Protein AF-0000000087097677 (afdb_homodimer)

Radius of gyration: 33.85 Å; Cα contacts (8 Å, |Δi|>4): 1200; chains: 2; bounding box: 123×89×121 Å

Solvent-accessible surface area (backbone atoms only — not comparable to full-atom values): 52954 Å² total; per-residue (Å²): 140,87,83,79,84,79,84,78,73,82,77,78,77,78,76,80,77,79,75,74,83,72,77,73,75,76,78,74,79,71,76,71,70,66,72,74,73,70,71,69,73,81,52,51,72,58,54,64,77,66,68,71,74,60,74,73,63,66,73,64,72,71,69,57,86,60,39,53,75,92,60,54,55,71,55,47,29,49,27,55,52,40,23,65,67,50,43,31,61,54,52,64,54,76,57,59,64,63,47,40,70,71,44,31,35,84,85,71,68,35,46,51,87,59,75,71,46,51,50,68,53,44,21,39,49,25,26,45,37,18,61,17,36,34,73,57,84,51,71,91,51,64,90,42,58,43,50,51,45,21,54,70,36,38,53,53,15,51,53,24,45,58,56,44,66,75,62,59,70,62,71,47,70,69,57,43,48,30,51,45,43,44,30,49,49,39,45,41,50,26,67,31,51,66,33,51,36,47,40,31,38,41,50,41,35,36,54,71,65,48,43,49,42,54,42,67,68,64,69,82,62,90,46,46,65,50,41,41,52,51,48,43,51,45,29,42,41,49,51,44,50,47,51,32,45,49,54,13,54,67,35,58,40,72,42,44,73,50,55,77,51,42,20,38,52,46,54,68,44,67,68,37,53,66,66,45,48,84,68,58,57,35,46,50,45,66,47,55,80,49,27,58,53,36,51,76,92,35,80,40,74,30,44,61,31,54,24,50,50,25,47,49,54,26,49,55,56,56,32,54,43,62,71,37,88,81,43,50,66,65,56,52,49,43,44,52,51,23,50,50,52,28,50,54,56,47,41,72,74,62,34,61,82,86,46,68,77,75,76,45,95,85,34,35,50,54,49,39,28,48,53,45,24,51,45,28,44,48,35,28,53,42,47,52,38,53,74,67,65,52,56,73,64,63,54,47,52,44,50,50,50,50,52,54,53,52,70,70,49,60,75,88,51,54,57,53,36,52,72,69,53,60,68,48,62,51,78,86,68,62,88,76,60,61,72,80,50,71,65,51,51,52,53,49,49,52,47,44,54,53,29,48,46,32,30,54,42,24,41,32,19,50,51,51,46,52,51,53,50,51,55,55,52,54,53,73,98,138,83,81,80,79,87,80,86,72,86,76,76,77,77,77,78,77,79,75,76,83,74,79,74,76,78,77,75,80,71,76,74,71,66,74,75,75,70,73,70,72,80,55,53,71,59,57,65,77,68,70,70,72,61,75,72,65,63,75,65,72,71,70,58,86,60,37,54,75,91,60,56,54,70,56,47,29,50,26,53,51,39,24,64,68,50,43,32,62,54,52,66,54,75,56,59,64,62,47,41,69,72,44,28,36,86,85,71,69,35,46,53,83,59,76,72,45,49,52,68,53,45,21,39,47,24,26,45,37,18,61,18,36,34,74,57,84,51,72,91,51,64,92,44,57,43,49,50,45,21,55,69,37,37,54,54,15,50,52,24,45,58,58,43,67,76,62,56,69,62,72,48,70,68,59,43,48,29,51,45,44,44,29,50,50,41,44,42,50,26,68,34,51,64,32,53,38,48,40,29,39,41,50,42,35,36,53,70,65,47,42,49,41,53,42,67,68,62,70,82,62,90,45,47,67,51,40,40,52,52,49,44,49,45,29,43,42,49,51,45,50,46,52,34,45,50,53,14,54,69,37,59,39,73,42,45,73,52,57,76,51,40,20,40,51,45,54,68,46,67,69,38,53,67,65,46,47,85,68,59,58,35,47,52,44,66,46,55,79,48,27,58,52,36,50,76,91,35,80,41,74,33,42,61,32,53,23,50,50,24,46,50,53,26,50,54,55,54,31,53,42,63,73,36,87,82,42,50,65,66,57,52,50,45,45,52,52,22,51,50,53,29,49,54,56,48,40,73,74,62,34,60,80,86,46,68,75,74,77,46,95,87,35,36,51,54,49,40,28,47,52,48,23,52,45,29,44,47,36,26,54,42,50,52,38,53,75,67,63,54,56,72,63,64,53,47,53,44,51,51,50,49,50,53,54,51,71,68,47,60,76,89,52,54,56,53,37,53,74,69,53,60,66,48,61,51,78,85,69,62,86,77,58,61,71,80,52,73,65,52,51,51,55,51,50,51,48,44,54,54,27,49,46,32,30,54,42,24,42,31,19,49,51,51,46,51,51,51,51,51,57,55,50,54,50,72,99

Sequence (954 aa):
MISSSKDSESSREIQDENASPLDEPSPTSTSRQHPKDTASTGRTPFSNSDESFGACNEPSTLASDSNYLEVPQSIATELVRIYFEKIQPWLPLLHRPGFYSRYMTDENSQFAVTSLYSPEDTLILYSMFALAAHHSSNPYFQEVRTAERGKELIKMAKQSYKQLRETADGASLPYLQECALLAAYMYTSGPSHQAWVLTGICVRLAYDLDLYDMDDEPEEYKDADEWARLEEKRRAFCVVWELDTFGSTLSNRPCAISRSNMAVQLLVSDEAWFANQPVQSSKLDPLPSKAWKSLMDCDNQSERAWFIIANYLMARVFDPHMRRASSRDSEHEELSGSITCFYLSMTARFGIETAPLFFDKSSFARCNWVIGAHILVNAARAGLADHHGSHGIKIQAYSRQRDRIIHHWHPEYIALSHPFLTCALLPTRTPHEPLSGTETQLSEDLAKLVFERYASLWGLGSMMIGKIDEYTTRSIAMISSSKDSESSREIQDENASPLDEPSPTSTSRQHPKDTASTGRTPFSNSDESFGACNEPSTLASDSNYLEVPQSIATELVRIYFEKIQPWLPLLHRPGFYSRYMTDENSQFAVTSLYSPEDTLILYSMFALAAHHSSNPYFQEVRTAERGKELIKMAKQSYKQLRETADGASLPYLQECALLAAYMYTSGPSHQAWVLTGICVRLAYDLDLYDMDDEPEEYKDADEWARLEEKRRAFCVVWELDTFGSTLSNRPCAISRSNMAVQLLVSDEAWFANQPVQSSKLDPLPSKAWKSLMDCDNQSERAWFIIANYLMARVFDPHMRRASSRDSEHEELSGSITCFYLSMTARFGIETAPLFFDKSSFARCNWVIGAHILVNAARAGLADHHGSHGIKIQAYSRQRDRIIHHWHPEYIALSHPFLTCALLPTRTPHEPLSGTETQLSEDLAKLVFERYASLWGLGSMMIGKIDEYTTRSIA

Secondary structure (DSSP, 8-state):
---------------------------------------------------------S-----------SS-HHHHHHHHHHIIIIITTT---S-HHHHHHHHB-TTT-PBPP-S---HHHHHHHHHHHHHHHTT---GGGTTS-GGGTTHHHHHHHHHHHHHHHHH--S--HHHHHHHHHHHHHHHHH---HHHHHHHHHHHHHHHHTT-TTTTSSPPPPSSHHHHHHHHHHHHHHHHHHHHHHHHHHHHT---SS-GGG---BPPPPHHHHHTT------BPPSSHHHHTTTTTT-S---HHHHHHHHHHHHHHHT-GGGGSTT--HHHHHHHHHHHHHHHHHHHHHH-TTTS-----TTTHHHHHHHHHHHHHHHHHHHHHHHHTT--HHHHHHHHHHHHHHHHTS-GGGGGGS-TTHHHHTS----TT----SHHHHHHHHHHHHHHHHHHTT-HHHHHHHHHHHHHHHHHH-/---------------------------------------------------------S-----------SS-HHHHHHHHHHIIIIITTT---S-HHHHHHHHB-TTT-PBPP-S---HHHHHHHHHHHHHHHTT---GGGTTS-GGGTTHHHHHHHHHHHHHHHHH--S--HHHHHHHHHHHHHHHHH---HHHHHHHHHHHHHHHHTT-TTTTSSPPPPSSHHHHHHHHHHHHHHHHHHHHHHHHHHHHT---SS-GGG---BPPPPHHHHHTT------BPPSSHHHHTTTTTT-S---HHHHHHHHHHHHHHHT-GGGGSTT--HHHHHHHHHHHHHHHHHHHHHH-TTTS-----TTTHHHHHHHHHHHHHHHHHHHHHHHHTT--HHHHHHHHHHHHHHHHTS-GGGGGGS-TTHHHHTS----TT----SHHHHHHHHHHHHHHHHHHTT-HHHHHHHHHHHHHHHHHH-

InterPro domains:
  IPR007219 Xylanolytic transcriptional activator, regulatory domain [PF04082] (81-285)
  IPR007219 Xylanolytic transcriptional activator, regulatory domain [SM00906] (195-273)
  IPR050815 Transcription factor, fungi [PTHR47338] (15-386)

Nearest PDB structures (foldseek):
  3c3r-assembly1_A  TM=2.654E-01  e=5.456E+00  unclassified
  3c3r-assembly1_A  TM=2.656E-01  e=4.372E+00  unclassified

Organism: NCBI:txid702518

Foldseek 3Di:
DDDDDDPPPPPPPPPPPPPDPPPPPDPDPPPPPVPPPPPVPPQDDFDPPCPPPPPPPPPPPVPVPFQFDPDDQVLLLVLLVLLVQQVCLAQVQDQNVVVLVVQADPPPRTGDGDRHDALLRLLQSLLSSLQSQLVDPDVVQVVPASQCRSPVSLVSNVVSVVVCVVPPPAADLSVLSSLLSSLLQVPLQHGHPVSQVSLVVSLVSLVRVVLQACVVPDDDDPALVSLLVNLSSLSSVLSSVLSQLLNCLNSLHAGPDDLQSGWGWQHADSVCSNVSNDFWTFTQHSFLLCRLCRPVPGRGPALRSLLSSLSSLLSVLSRNLVLDPPDDPVSLVSSLVSLVSSVVVLCVPLPCVVDQDDDDSVCLSRVLSSLSSQLSSLLSNLSSCVSVVHDPVVLVVSLVSLVVSLVSRDLVCLLSHHSSSLVSLDRPDDLPDLPDDPVVVVSLVSSLSSLVSNVSNGNNSVVSNVVSVVSNVSSVD/DDDPDDDDDPPPPPPPPPPDPPDPDDPDPPPPPVPPPPPVPPQDDFDPPCPPPPPPPPPPPVPVPFQFDPDDQVLLLVLLVLLVQQVCLAQVQDQNVVVLVVQADPPPRTGDGDRHDALLRLLQSLLSSLQSQLVDPDVVQVVPASQCRSPVSLVSNVVSVVVCVVPPPAADLSVLSSLLSSLLQVPLQHGHPVSQVSLVVSLVSLVRVVLQACPVPHDDDPALVSLLVNLSSLSSVLSSVLSQLLNCLSSLHAGPDDLQSGWGWQHADSVCSNVSNDFWTFTQHSFLLCRLCRPVPGRGPALRSLLSSLSSLLSVLSRNLCLDPPDDPVSLVSSLVSLVSSVVVLCVPLPCVVDQDDDDSVCLSRVLSSLSSQLSSLLSNLSSCVSVVHDPVVLVVSLVSLVVSLVSRDLVCLLSHHSSSLVSLDRPDDLPDLPDDPVVVVSLVSSLSSLVSNVSNGNNSVVSNVVSVVSNVSSVD

Structure (mmCIF, N/CA/C/O backbone):
data_AF-0000000087097677-model_v1
#
loop_
_entity.id
_entity.type
_entity.pdbx_description
1 polymer 'Fungal specific transcription factor'
#
loop_
_atom_site.group_PDB
_atom_site.id
_atom_site.type_symbol
_atom_site.label_atom_id
_atom_site.label_alt_id
_atom_site.label_comp_id
_atom_site.label_asym_id
_atom_site.label_entity_id
_atom_site.label_seq_id
_atom_site.pdbx_PDB_ins_code
_atom_site.Cartn_x
_atom_site.Cartn_y
_atom_site.Cartn_z
_atom_site.occupancy
_atom_site.B_iso_or_equiv
_atom_site.auth_seq_id
_atom_site.auth_comp_id
_atom_site.auth_asym_id
_atom_site.auth_atom_id
_atom_site.pdbx_PDB_model_num
ATOM 1 N N . MET A 1 1 ? 68.25 -48.625 62.094 1 17.52 1 MET A N 1
ATOM 2 C CA . MET A 1 1 ? 68.875 -47.719 63.062 1 17.52 1 MET A CA 1
ATOM 3 C C . MET A 1 1 ? 68.375 -46.312 62.938 1 17.52 1 MET A C 1
ATOM 5 O O . MET A 1 1 ? 67.75 -45.969 61.906 1 17.52 1 MET A O 1
ATOM 9 N N . ILE A 1 2 ? 69.062 -45.188 63.625 1 19.12 2 ILE A N 1
ATOM 10 C CA . ILE A 1 2 ? 68.688 -44.188 64.625 1 19.12 2 ILE A CA 1
ATOM 11 C C . ILE A 1 2 ? 68.25 -42.906 63.938 1 19.12 2 ILE A C 1
ATOM 13 O O . ILE A 1 2 ? 67.25 -42.344 64.312 1 19.12 2 ILE A O 1
ATOM 17 N N . SER A 1 3 ? 69.125 -42.344 63.156 1 18.62 3 SER A N 1
ATOM 18 C CA . SER A 1 3 ? 69.75 -41.031 63.438 1 18.62 3 SER A CA 1
ATOM 19 C C . SER A 1 3 ? 68.875 -39.875 63.031 1 18.62 3 SER A C 1
ATOM 21 O O . SER A 1 3 ? 68 -40.031 62.156 1 18.62 3 SER A O 1
ATOM 23 N N . SER A 1 4 ? 69 -38.688 63.656 1 18.97 4 SER A N 1
ATOM 24 C CA . SER A 1 4 ? 68.562 -37.469 64.25 1 18.97 4 SER A CA 1
ATOM 25 C C . SER A 1 4 ? 68.438 -36.344 63.25 1 18.97 4 SER A C 1
ATOM 27 O O . SER A 1 4 ? 68.125 -35.188 63.594 1 18.97 4 SER A O 1
ATOM 29 N N . SER A 1 5 ? 68.938 -36.562 62 1 18.66 5 SER A N 1
ATOM 30 C CA . SER A 1 5 ? 69.625 -35.406 61.5 1 18.66 5 SER A CA 1
ATOM 31 C C . SER A 1 5 ? 68.688 -34.219 61.312 1 18.66 5 SER A C 1
ATOM 33 O O . SER A 1 5 ? 67.5 -34.406 61 1 18.66 5 SER A O 1
ATOM 35 N N . LYS A 1 6 ? 69.188 -32.938 61.625 1 19.75 6 LYS A N 1
ATOM 36 C CA . LYS A 1 6 ? 69.125 -31.562 62.094 1 19.75 6 LYS A CA 1
ATOM 37 C C . LYS A 1 6 ? 68.438 -30.688 61.031 1 19.75 6 LYS A C 1
ATOM 39 O O . LYS A 1 6 ? 68.812 -30.625 59.906 1 19.75 6 LYS A O 1
ATOM 44 N N . ASP A 1 7 ? 67.062 -30.281 61.156 1 20.17 7 ASP A N 1
ATOM 45 C CA . ASP A 1 7 ? 65.938 -29.672 60.438 1 20.17 7 ASP A CA 1
ATOM 46 C C . ASP A 1 7 ? 66.25 -28.203 60.125 1 20.17 7 ASP A C 1
ATOM 48 O O . ASP A 1 7 ? 65.938 -27.328 60.938 1 20.17 7 ASP A O 1
ATOM 52 N N . SER A 1 8 ? 67.562 -27.938 59.562 1 19.06 8 SER A N 1
ATOM 53 C CA . SER A 1 8 ? 68.125 -26.609 59.5 1 19.06 8 SER A CA 1
ATOM 54 C C . SER A 1 8 ? 67.188 -25.609 58.844 1 19.06 8 SER A C 1
ATOM 56 O O . SER A 1 8 ? 66.688 -25.875 57.75 1 19.06 8 SER A O 1
ATOM 58 N N . GLU A 1 9 ? 66.5 -24.672 59.562 1 20.45 9 GLU A N 1
ATOM 59 C CA . GLU A 1 9 ? 65.438 -23.656 59.562 1 20.45 9 GLU A CA 1
ATOM 60 C C . GLU A 1 9 ? 65.875 -22.453 58.75 1 20.45 9 GLU A C 1
ATOM 62 O O . GLU A 1 9 ? 65.125 -21.438 58.719 1 20.45 9 GLU A O 1
ATOM 67 N N . SER A 1 10 ? 66.75 -22.594 57.719 1 18.88 10 SER A N 1
ATOM 68 C CA . SER A 1 10 ? 67.438 -21.375 57.312 1 18.88 10 SER A CA 1
ATOM 69 C C . SER A 1 10 ? 66.5 -20.297 56.875 1 18.88 10 SER A C 1
ATOM 71 O O . SER A 1 10 ? 65.562 -20.562 56.062 1 18.88 10 SER A O 1
ATOM 73 N N . SER A 1 11 ? 66.312 -19.156 57.594 1 20.69 11 SER A N 1
ATOM 74 C CA . SER A 1 11 ? 65.5 -17.938 57.781 1 20.69 11 SER A CA 1
ATOM 75 C C . SER A 1 11 ? 65.75 -16.984 56.594 1 20.69 11 SER A C 1
ATOM 77 O O . SER A 1 11 ? 66.562 -16.047 56.688 1 20.69 11 SER A O 1
ATOM 79 N N . ARG A 1 12 ? 65.938 -17.438 55.344 1 18.59 12 ARG A N 1
ATOM 80 C CA . ARG A 1 12 ? 66.5 -16.5 54.375 1 18.59 12 ARG A CA 1
ATOM 81 C C . ARG A 1 12 ? 65.688 -15.219 54.312 1 18.59 12 ARG A C 1
ATOM 83 O O . ARG A 1 12 ? 64.438 -15.258 54.281 1 18.59 12 ARG A O 1
ATOM 90 N N . GLU A 1 13 ? 66.188 -14.07 54.719 1 20.03 13 GLU A N 1
ATOM 91 C CA . GLU A 1 13 ? 65.938 -12.648 54.875 1 20.03 13 GLU A CA 1
ATOM 92 C C . GLU A 1 13 ? 65.438 -12.031 53.562 1 20.03 13 GLU A C 1
ATOM 94 O O . GLU A 1 13 ? 66.188 -12 52.594 1 20.03 13 GLU A O 1
ATOM 99 N N . ILE A 1 14 ? 64.188 -12.25 53.094 1 20.3 14 ILE A N 1
ATOM 100 C CA . ILE A 1 14 ? 63.656 -11.883 51.812 1 20.3 14 ILE A CA 1
ATOM 101 C C . ILE A 1 14 ? 63.656 -10.367 51.656 1 20.3 14 ILE A C 1
ATOM 103 O O . ILE A 1 14 ? 63 -9.656 52.438 1 20.3 14 ILE A O 1
ATOM 107 N N . GLN A 1 15 ? 64.812 -9.781 51.281 1 19.12 15 GLN A N 1
ATOM 108 C CA . GLN A 1 15 ? 65 -8.352 51.094 1 19.12 15 GLN A CA 1
ATOM 109 C C . GLN A 1 15 ? 63.938 -7.738 50.188 1 19.12 15 GLN A C 1
ATOM 111 O O . GLN A 1 15 ? 63.656 -8.289 49.125 1 19.12 15 GLN A O 1
ATOM 116 N N . ASP A 1 16 ? 63.094 -6.812 50.688 1 20.27 16 ASP A N 1
ATOM 117 C CA . ASP A 1 16 ? 61.875 -6.082 50.312 1 20.27 16 ASP A CA 1
ATOM 118 C C . ASP A 1 16 ? 62.188 -5.078 49.188 1 20.27 16 ASP A C 1
ATOM 120 O O . ASP A 1 16 ? 62.469 -3.908 49.469 1 20.27 16 ASP A O 1
ATOM 124 N N . GLU A 1 17 ? 63.062 -5.461 48.188 1 19.62 17 GLU A N 1
ATOM 125 C CA . GLU A 1 17 ? 63.5 -4.355 47.344 1 19.62 17 GLU A CA 1
ATOM 126 C C . GLU A 1 17 ? 62.312 -3.602 46.781 1 19.62 17 GLU A C 1
ATOM 128 O O . GLU A 1 17 ? 61.312 -4.219 46.344 1 19.62 17 GLU A O 1
ATOM 133 N N . ASN A 1 18 ? 62.188 -2.256 47.125 1 21.41 18 ASN A N 1
ATOM 134 C CA . ASN A 1 18 ? 61.281 -1.132 46.875 1 21.41 18 ASN A CA 1
ATOM 135 C C . ASN A 1 18 ? 61.156 -0.828 45.375 1 21.41 18 ASN A C 1
ATOM 137 O O . ASN A 1 18 ? 62.031 -0.203 44.781 1 21.41 18 ASN A O 1
ATOM 141 N N . ALA A 1 19 ? 60.875 -1.805 44.5 1 20.05 19 ALA A N 1
ATOM 142 C CA . ALA A 1 19 ? 60.969 -1.521 43.094 1 20.05 19 ALA A CA 1
ATOM 143 C C . ALA A 1 19 ? 60.125 -0.321 42.719 1 20.05 19 ALA A C 1
ATOM 145 O O . ALA A 1 19 ? 58.969 -0.217 43.125 1 20.05 19 ALA A O 1
ATOM 146 N N . SER A 1 20 ? 60.75 0.713 42.25 1 22.94 20 SER A N 1
ATOM 147 C CA . SER A 1 20 ? 60.375 2.045 41.781 1 22.94 20 SER A CA 1
ATOM 148 C C . SER A 1 20 ? 59.25 1.972 40.75 1 22.94 20 SER A C 1
ATOM 150 O O . SER A 1 20 ? 59.25 1.079 39.906 1 22.94 20 SER A O 1
ATOM 152 N N . PRO A 1 21 ? 58.094 2.654 40.938 1 22.16 21 PRO A N 1
ATOM 153 C CA . PRO A 1 21 ? 56.812 2.584 40.219 1 22.16 21 PRO A CA 1
ATOM 154 C C . PRO A 1 21 ? 56.969 3.006 38.75 1 22.16 21 PRO A C 1
ATOM 156 O O . PRO A 1 21 ? 57.406 4.125 38.469 1 22.16 21 PRO A O 1
ATOM 159 N N . LEU A 1 22 ? 57.562 2.129 37.906 1 20.47 22 LEU A N 1
ATOM 160 C CA . LEU A 1 22 ? 57.812 2.512 36.5 1 20.47 22 LEU A CA 1
ATOM 161 C C . LEU A 1 22 ? 56.594 3.174 35.906 1 20.47 22 LEU A C 1
ATOM 163 O O . LEU A 1 22 ? 55.469 2.752 36.156 1 20.47 22 LEU A O 1
ATOM 167 N N . ASP A 1 23 ? 56.781 4.375 35.406 1 23.62 23 ASP A N 1
ATOM 168 C CA . ASP A 1 23 ? 55.906 5.371 34.781 1 23.62 23 ASP A CA 1
ATOM 169 C C . ASP A 1 23 ? 55.156 4.77 33.594 1 23.62 23 ASP A C 1
ATOM 171 O O . ASP A 1 23 ? 55.75 4.219 32.688 1 23.62 23 ASP A O 1
ATOM 175 N N . GLU A 1 24 ? 54.094 4.051 33.812 1 23.41 24 GLU A N 1
ATOM 176 C CA . GLU A 1 24 ? 53.438 3.375 32.688 1 23.41 24 GLU A CA 1
ATOM 177 C C . GLU A 1 24 ? 53.188 4.34 31.531 1 23.41 24 GLU A C 1
ATOM 179 O O . GLU A 1 24 ? 52.719 5.461 31.75 1 23.41 24 GLU A O 1
ATOM 184 N N . PRO A 1 25 ? 53.938 4.148 30.438 1 23.94 25 PRO A N 1
ATOM 185 C CA . PRO A 1 25 ? 53.812 5.039 29.281 1 23.94 25 PRO A CA 1
ATOM 186 C C . PRO A 1 25 ? 52.344 5.285 28.891 1 23.94 25 PRO A C 1
ATOM 188 O O . PRO A 1 25 ? 51.469 4.473 29.203 1 23.94 25 PRO A O 1
ATOM 191 N N . SER A 1 26 ? 52 6.543 28.656 1 23.81 26 SER A N 1
ATOM 192 C CA . SER A 1 26 ? 50.719 7.152 28.312 1 23.81 26 SER A CA 1
ATOM 193 C C . SER A 1 26 ? 50.125 6.492 27.078 1 23.81 26 SER A C 1
ATOM 195 O O . SER A 1 26 ? 50.75 6.395 26.031 1 23.81 26 SER A O 1
ATOM 197 N N . PRO A 1 27 ? 49.312 5.426 27.25 1 23.41 27 PRO A N 1
ATOM 198 C CA . PRO A 1 27 ? 48.875 4.727 26.047 1 23.41 27 PRO A CA 1
ATOM 199 C C . PRO A 1 27 ? 48.312 5.672 24.984 1 23.41 27 PRO A C 1
ATOM 201 O O . PRO A 1 27 ? 47.719 6.703 25.328 1 23.41 27 PRO A O 1
ATOM 204 N N . THR A 1 28 ? 49.062 5.906 23.922 1 24.06 28 THR A N 1
ATOM 205 C CA . THR A 1 28 ? 48.656 6.656 22.734 1 24.06 28 THR A CA 1
ATOM 206 C C . THR A 1 28 ? 47.25 6.223 22.281 1 24.06 28 THR A C 1
ATOM 208 O O . THR A 1 28 ? 47 5.027 22.156 1 24.06 28 THR A O 1
ATOM 211 N N . SER A 1 29 ? 46.219 7.062 22.5 1 21.94 29 SER A N 1
ATOM 212 C CA . SER A 1 29 ? 44.812 6.922 22.188 1 21.94 29 SER A CA 1
ATOM 213 C C . SER A 1 29 ? 44.594 6.508 20.75 1 21.94 29 SER A C 1
ATOM 215 O O . SER A 1 29 ? 44.812 7.301 19.828 1 21.94 29 SER A O 1
ATOM 217 N N . THR A 1 30 ? 45.125 5.332 20.344 1 23.72 30 THR A N 1
ATOM 218 C CA . THR A 1 30 ? 44.875 4.965 18.953 1 23.72 30 THR A CA 1
ATOM 219 C C . THR A 1 30 ? 43.406 5.086 18.625 1 23.72 30 THR A C 1
ATOM 221 O O . THR A 1 30 ? 42.562 4.512 19.312 1 23.72 30 THR A O 1
ATOM 224 N N . SER A 1 31 ? 43.031 6.168 17.922 1 23.31 31 SER A N 1
ATOM 225 C CA . SER A 1 31 ? 41.719 6.512 17.375 1 23.31 31 SER A CA 1
ATOM 226 C C . SER A 1 31 ? 41.125 5.332 16.641 1 23.31 31 SER A C 1
ATOM 228 O O . SER A 1 31 ? 41.688 4.816 15.68 1 23.31 31 SER A O 1
ATOM 230 N N . ARG A 1 32 ? 40.594 4.395 17.328 1 21.42 32 ARG A N 1
ATOM 231 C CA . ARG A 1 32 ? 39.906 3.256 16.719 1 21.42 32 ARG A CA 1
ATOM 232 C C . ARG A 1 32 ? 39 3.705 15.586 1 21.42 32 ARG A C 1
ATOM 234 O O . ARG A 1 32 ? 38.031 4.422 15.812 1 21.42 32 ARG A O 1
ATOM 241 N N . GLN A 1 33 ? 39.688 3.949 14.484 1 23.31 33 GLN A N 1
ATOM 242 C CA . GLN A 1 33 ? 38.875 4.094 13.297 1 23.31 33 GLN A CA 1
ATOM 243 C C . GLN A 1 33 ? 37.844 2.953 13.188 1 23.31 33 GLN A C 1
ATOM 245 O O . GLN A 1 33 ? 38.25 1.784 13.125 1 23.31 33 GLN A O 1
ATOM 250 N N . HIS A 1 34 ? 36.875 2.984 14.055 1 22.69 34 HIS A N 1
ATOM 251 C CA . HIS A 1 34 ? 35.812 2.002 13.859 1 22.69 34 HIS A CA 1
ATOM 252 C C . HIS A 1 34 ? 35.531 1.803 12.375 1 22.69 34 HIS A C 1
ATOM 254 O O . HIS A 1 34 ? 35.375 2.775 11.633 1 22.69 34 HIS A O 1
ATOM 260 N N . PRO A 1 35 ? 36.219 0.853 11.859 1 23.36 35 PRO A N 1
ATOM 261 C CA . PRO A 1 35 ? 35.781 0.674 10.469 1 23.36 35 PRO A CA 1
ATOM 262 C C . PRO A 1 35 ? 34.281 0.796 10.281 1 23.36 35 PRO A C 1
ATOM 264 O O . PRO A 1 35 ? 33.531 0.271 11.094 1 23.36 35 PRO A O 1
ATOM 267 N N . LYS A 1 36 ? 33.875 1.952 9.781 1 25.98 36 LYS A N 1
ATOM 268 C CA . LYS A 1 36 ? 32.531 2.184 9.273 1 25.98 36 LYS A CA 1
ATOM 269 C C . LYS A 1 36 ? 31.969 0.937 8.586 1 25.98 36 LYS A C 1
ATOM 271 O O . LYS A 1 36 ? 32.469 0.544 7.52 1 25.98 36 LYS A O 1
ATOM 276 N N . ASP A 1 37 ? 31.797 -0.099 9.375 1 22.66 37 ASP A N 1
ATOM 277 C CA . ASP A 1 37 ? 31.062 -1.195 8.75 1 22.66 37 ASP A CA 1
ATOM 278 C C . ASP A 1 37 ? 29.922 -0.668 7.879 1 22.66 37 ASP A C 1
ATOM 280 O O . ASP A 1 37 ? 28.969 -0.074 8.391 1 22.66 37 ASP A O 1
ATOM 284 N N . THR A 1 38 ? 30.297 -0.082 6.828 1 26.78 38 THR A N 1
ATOM 285 C CA . THR A 1 38 ? 29.312 0.217 5.793 1 26.78 38 THR A CA 1
ATOM 286 C C . THR A 1 38 ? 28.359 -0.957 5.602 1 26.78 38 THR A C 1
ATOM 288 O O . THR A 1 38 ? 28.656 -1.901 4.871 1 26.78 38 THR A O 1
ATOM 291 N N . ALA A 1 39 ? 27.781 -1.456 6.617 1 26.36 39 ALA A N 1
ATOM 292 C CA . ALA A 1 39 ? 26.688 -2.373 6.305 1 26.36 39 ALA A CA 1
ATOM 293 C C . ALA A 1 39 ? 25.875 -1.873 5.109 1 26.36 39 ALA A C 1
ATOM 295 O O . ALA A 1 39 ? 25.156 -0.874 5.215 1 26.36 39 ALA A O 1
ATOM 296 N N . SER A 1 40 ? 26.375 -2.025 3.889 1 29.2 40 SER A N 1
ATOM 297 C CA . SER A 1 40 ? 25.594 -1.83 2.67 1 29.2 40 SER A CA 1
ATOM 298 C C . SER A 1 40 ? 24.172 -2.354 2.836 1 29.2 40 SER A C 1
ATOM 300 O O . SER A 1 40 ? 23.984 -3.525 3.16 1 29.2 40 SER A O 1
ATOM 302 N N . THR A 1 41 ? 23.328 -1.694 3.357 1 33.41 41 THR A N 1
ATOM 303 C CA . THR A 1 41 ? 21.906 -2.047 3.342 1 33.41 41 THR A CA 1
ATOM 304 C C . THR A 1 41 ? 21.531 -2.717 2.025 1 33.41 41 THR A C 1
ATOM 306 O O . THR A 1 41 ? 21.75 -2.154 0.95 1 33.41 41 THR A O 1
ATOM 309 N N . GLY A 1 42 ? 21.797 -3.953 1.915 1 34.72 42 GLY A N 1
ATOM 310 C CA . GLY A 1 42 ? 21.5 -4.902 0.851 1 34.72 42 GLY A CA 1
ATOM 311 C C . GLY A 1 42 ? 20.219 -4.605 0.121 1 34.72 42 GLY A C 1
ATOM 312 O O . GLY A 1 42 ? 19.531 -5.52 -0.35 1 34.72 42 GLY A O 1
ATOM 313 N N . ARG A 1 43 ? 19.672 -3.467 0.299 1 43.44 43 ARG A N 1
ATOM 314 C CA . ARG A 1 43 ? 18.469 -3.182 -0.471 1 43.44 43 ARG A CA 1
ATOM 315 C C . ARG A 1 43 ? 18.781 -3.039 -1.955 1 43.44 43 ARG A C 1
ATOM 317 O O . ARG A 1 43 ? 19.703 -2.305 -2.332 1 43.44 43 ARG A O 1
ATOM 324 N N . THR A 1 44 ? 18.531 -3.979 -2.795 1 38.59 44 THR A N 1
ATOM 325 C CA . THR A 1 44 ? 18.703 -3.943 -4.242 1 38.59 44 THR A CA 1
ATOM 326 C C . THR A 1 44 ? 17.859 -2.842 -4.871 1 38.59 44 THR A C 1
ATOM 328 O O . THR A 1 44 ? 16.641 -2.844 -4.738 1 38.59 44 THR A O 1
ATOM 331 N N . PRO A 1 45 ? 18.547 -1.896 -5.355 1 43.12 45 PRO A N 1
ATOM 332 C CA . PRO A 1 45 ? 17.75 -0.911 -6.074 1 43.12 45 PRO A CA 1
ATOM 333 C C . PRO A 1 45 ? 17.062 -1.495 -7.312 1 43.12 45 PRO A C 1
ATOM 335 O O . PRO A 1 45 ? 17.578 -2.436 -7.918 1 43.12 45 PRO A O 1
ATOM 338 N N . PHE A 1 46 ? 15.922 -1.302 -7.48 1 43.66 46 PHE A N 1
ATOM 339 C CA . PHE A 1 46 ? 15.266 -1.674 -8.727 1 43.66 46 PHE A CA 1
ATOM 340 C C . PHE A 1 46 ? 16 -1.097 -9.93 1 43.66 46 PHE A C 1
ATOM 342 O O . PHE A 1 46 ? 16.531 0.014 -9.859 1 43.66 46 PHE A O 1
ATOM 349 N N . SER A 1 47 ? 16.766 -1.962 -10.711 1 37.81 47 SER A N 1
ATOM 350 C CA . SER A 1 47 ? 17.469 -1.551 -11.922 1 37.81 47 SER A CA 1
ATOM 351 C C . SER A 1 47 ? 16.594 -0.676 -12.805 1 37.81 47 SER A C 1
ATOM 353 O O . SER A 1 47 ? 15.398 -0.962 -12.984 1 37.81 47 SER A O 1
ATOM 355 N N . ASN A 1 48 ? 17.266 0.503 -12.984 1 33.72 48 ASN A N 1
ATOM 356 C CA . ASN A 1 48 ? 16.734 1.36 -14.039 1 33.72 48 ASN A CA 1
ATOM 357 C C . ASN A 1 48 ? 17.047 0.79 -15.422 1 33.72 48 ASN A C 1
ATOM 359 O O . ASN A 1 48 ? 17.859 1.348 -16.172 1 33.72 48 ASN A O 1
ATOM 363 N N . SER A 1 49 ? 17.562 -0.353 -15.633 1 28.12 49 SER A N 1
ATOM 364 C CA . SER A 1 49 ? 17.875 -0.626 -17.031 1 28.12 49 SER A CA 1
ATOM 365 C C . SER A 1 49 ? 16.797 -0.071 -17.969 1 28.12 49 SER A C 1
ATOM 367 O O . SER A 1 49 ? 15.641 -0.483 -17.891 1 28.12 49 SER A O 1
ATOM 369 N N . ASP A 1 50 ? 17.219 1.064 -18.438 1 27.84 50 ASP A N 1
ATOM 370 C CA . ASP A 1 50 ? 16.641 1.696 -19.625 1 27.84 50 ASP A CA 1
ATOM 371 C C . ASP A 1 50 ? 16.625 0.735 -20.812 1 27.84 50 ASP A C 1
ATOM 373 O O . ASP A 1 50 ? 17.578 0.684 -21.594 1 27.84 50 ASP A O 1
ATOM 377 N N . GLU A 1 51 ? 16.578 -0.434 -20.859 1 25.91 51 GLU A N 1
ATOM 378 C CA . GLU A 1 51 ? 16.328 -0.717 -22.266 1 25.91 51 GLU A CA 1
ATOM 379 C C . GLU A 1 51 ? 15.406 0.326 -22.891 1 25.91 51 GLU A C 1
ATOM 381 O O . GLU A 1 51 ? 14.438 0.763 -22.25 1 25.91 51 GLU A O 1
ATOM 386 N N . SER A 1 52 ? 16.047 1.003 -23.906 1 23.48 52 SER A N 1
ATOM 387 C CA . SER A 1 52 ? 15.5 2.033 -24.781 1 23.48 52 SER A CA 1
ATOM 388 C C . SER A 1 52 ? 14.023 1.801 -25.047 1 23.48 52 SER A C 1
ATOM 390 O O . SER A 1 52 ? 13.641 0.764 -25.594 1 23.48 52 SER A O 1
ATOM 392 N N . PHE A 1 53 ? 13.242 2.029 -24.219 1 25.41 53 PHE A N 1
ATOM 393 C CA . PHE A 1 53 ? 12.047 2.336 -24.984 1 25.41 53 PHE A CA 1
ATOM 394 C C . PHE A 1 53 ? 12.383 3.193 -26.203 1 25.41 53 PHE A C 1
ATOM 396 O O . PHE A 1 53 ? 12.703 4.375 -26.062 1 25.41 53 PHE A O 1
ATOM 403 N N . GLY A 1 54 ? 13.25 2.74 -27.141 1 23.14 54 GLY A N 1
ATOM 404 C CA . GLY A 1 54 ? 13.414 3.469 -28.391 1 23.14 54 GLY A CA 1
ATOM 405 C C . GLY A 1 54 ? 12.305 4.469 -28.641 1 23.14 54 GLY A C 1
ATOM 406 O O . GLY A 1 54 ? 11.164 4.262 -28.219 1 23.14 54 GLY A O 1
ATOM 407 N N . ALA A 1 55 ? 12.695 5.668 -28.703 1 25.08 55 ALA A N 1
ATOM 408 C CA . ALA A 1 55 ? 11.852 6.656 -29.375 1 25.08 55 ALA A CA 1
ATOM 409 C C . ALA A 1 55 ? 11.047 6.02 -30.516 1 25.08 55 ALA A C 1
ATOM 411 O O . ALA A 1 55 ? 11.602 5.672 -31.547 1 25.08 55 ALA A O 1
ATOM 412 N N . CYS A 1 56 ? 10.242 5.129 -30.219 1 23.52 56 CYS A N 1
ATOM 413 C CA . CYS A 1 56 ? 9.391 4.918 -31.391 1 23.52 56 CYS A CA 1
ATOM 414 C C . CYS A 1 56 ? 9.047 6.242 -32.062 1 23.52 56 CYS A C 1
ATOM 416 O O . CYS A 1 56 ? 8.164 6.969 -31.594 1 23.52 56 CYS A O 1
ATOM 418 N N . ASN A 1 57 ? 10.008 7.059 -32.469 1 26.92 57 ASN A N 1
ATOM 419 C CA . ASN A 1 57 ? 9.836 8.203 -33.344 1 26.92 57 ASN A CA 1
ATOM 420 C C . ASN A 1 57 ? 8.727 7.961 -34.375 1 26.92 57 ASN A C 1
ATOM 422 O O . ASN A 1 57 ? 8.359 8.859 -35.125 1 26.92 57 ASN A O 1
ATOM 426 N N . GLU A 1 58 ? 8.984 6.836 -35.125 1 25.34 58 GLU A N 1
ATOM 427 C CA . GLU A 1 58 ? 7.992 6.941 -36.188 1 25.34 58 GLU A CA 1
ATOM 428 C C . GLU A 1 58 ? 6.57 6.891 -35.625 1 25.34 58 GLU A C 1
ATOM 430 O O . GLU A 1 58 ? 6.254 6.031 -34.812 1 25.34 58 GLU A O 1
ATOM 435 N N . PRO A 1 59 ? 5.953 8.109 -35.562 1 28.25 59 PRO A N 1
ATOM 436 C CA . PRO A 1 59 ? 4.5 8 -35.406 1 28.25 59 PRO A CA 1
ATOM 437 C C . PRO A 1 59 ? 3.945 6.711 -36.031 1 28.25 59 PRO A C 1
ATOM 439 O O . PRO A 1 59 ? 3.975 6.531 -37.25 1 28.25 59 PRO A O 1
ATOM 442 N N . SER A 1 60 ? 4.555 5.598 -35.656 1 28.28 60 SER A N 1
ATOM 443 C CA . SER A 1 60 ? 3.701 4.648 -36.375 1 28.28 60 SER A CA 1
ATOM 444 C C . SER A 1 60 ? 2.227 5.004 -36.219 1 28.28 60 SER A C 1
ATOM 446 O O . SER A 1 60 ? 1.746 5.203 -35.094 1 28.28 60 SER A O 1
ATOM 448 N N . THR A 1 61 ? 1.667 5.637 -37.125 1 30.42 61 THR A N 1
ATOM 449 C CA . THR A 1 61 ? 0.264 5.82 -37.469 1 30.42 61 THR A CA 1
ATOM 450 C C . THR A 1 61 ? -0.557 4.598 -37.094 1 30.42 61 THR A C 1
ATOM 452 O O . THR A 1 61 ? -1.572 4.297 -37.719 1 30.42 61 THR A O 1
ATOM 455 N N . LEU A 1 62 ? 0.076 3.701 -36.438 1 28.98 62 LEU A N 1
ATOM 456 C CA . LEU A 1 62 ? -0.97 2.717 -36.188 1 28.98 62 LEU A CA 1
ATOM 457 C C . LEU A 1 62 ? -2.014 3.268 -35.219 1 28.98 62 LEU A C 1
ATOM 459 O O . LEU A 1 62 ? -1.945 3.012 -34 1 28.98 62 LEU A O 1
ATOM 463 N N . ALA A 1 63 ? -2.186 4.48 -35.062 1 33.78 63 ALA A N 1
ATOM 464 C CA . ALA A 1 63 ? -3.48 4.926 -34.562 1 33.78 63 ALA A CA 1
ATOM 465 C C . ALA A 1 63 ? -4.617 4.082 -35.125 1 33.78 63 ALA A C 1
ATOM 467 O O . ALA A 1 63 ? -5.445 4.582 -35.906 1 33.78 63 ALA A O 1
ATOM 468 N N . SER A 1 64 ? -4.297 2.91 -35.656 1 32.69 64 SER A N 1
ATOM 469 C CA . SER A 1 64 ? -5.539 2.316 -36.156 1 32.69 64 SER A CA 1
ATOM 470 C C . SER A 1 64 ? -6.586 2.248 -35.031 1 32.69 64 SER A C 1
ATOM 472 O O . SER A 1 64 ? -6.309 1.761 -33.938 1 32.69 64 SER A O 1
ATOM 474 N N . ASP A 1 65 ? -7.414 3.059 -34.875 1 38.91 65 ASP A N 1
ATOM 475 C CA . ASP A 1 65 ? -8.766 2.918 -34.344 1 38.91 65 ASP A CA 1
ATOM 476 C C . ASP A 1 65 ? -9.188 1.451 -34.312 1 38.91 65 ASP A C 1
ATOM 478 O O . ASP A 1 65 ? -10.352 1.142 -34.031 1 38.91 65 ASP A O 1
ATOM 482 N N . SER A 1 66 ? -8.484 0.602 -35.062 1 42.38 66 SER A N 1
ATOM 483 C CA . SER A 1 66 ? -9.023 -0.744 -35.188 1 42.38 66 SER A CA 1
ATOM 484 C C . SER A 1 66 ? -8.656 -1.624 -34 1 42.38 66 SER A C 1
ATOM 486 O O . SER A 1 66 ? -7.477 -1.797 -33.688 1 42.38 66 SER A O 1
ATOM 488 N N . ASN A 1 67 ? -9.344 -1.646 -32.906 1 56.31 67 ASN A N 1
ATOM 489 C CA . ASN A 1 67 ? -9.453 -2.555 -31.781 1 56.31 67 ASN A CA 1
ATOM 490 C C . ASN A 1 67 ? -9.195 -4 -32.188 1 56.31 67 ASN A C 1
ATOM 492 O O . ASN A 1 67 ? -9.828 -4.922 -31.672 1 56.31 67 ASN A O 1
ATOM 496 N N . TYR A 1 68 ? -8.359 -4.176 -33.312 1 60.88 68 TYR A N 1
ATOM 497 C CA . TYR A 1 68 ? -8.07 -5.547 -33.688 1 60.88 68 TYR A CA 1
ATOM 498 C C . TYR A 1 68 ? -6.82 -6.066 -33 1 60.88 68 TYR A C 1
ATOM 500 O O . TYR A 1 68 ? -5.883 -5.309 -32.75 1 60.88 68 TYR A O 1
ATOM 508 N N . LEU A 1 69 ? -6.891 -7.289 -32.562 1 75.31 69 LEU A N 1
ATOM 509 C CA . LEU A 1 69 ? -5.73 -7.996 -32.031 1 75.31 69 LEU A CA 1
ATOM 510 C C . LEU A 1 69 ? -4.691 -8.227 -33.125 1 75.31 69 LEU A C 1
ATOM 512 O O . LEU A 1 69 ? -5.016 -8.711 -34.219 1 75.31 69 LEU A O 1
ATOM 516 N N . GLU A 1 70 ? -3.455 -7.777 -33.031 1 82.31 70 GLU A N 1
ATOM 517 C CA . GLU A 1 70 ? -2.383 -7.875 -34 1 82.31 70 GLU A CA 1
ATOM 518 C C . GLU A 1 70 ? -1.855 -9.305 -34.125 1 82.31 70 GLU A C 1
ATOM 520 O O . GLU A 1 70 ? -1.078 -9.617 -35.031 1 82.31 70 GLU A O 1
ATOM 525 N N . VAL A 1 71 ? -2.361 -10.188 -33.344 1 90.12 71 VAL A N 1
ATOM 526 C CA . VAL A 1 71 ? -1.918 -11.578 -33.344 1 90.12 71 VAL A CA 1
ATOM 527 C C . VAL A 1 71 ? -2.885 -12.438 -34.156 1 90.12 71 VAL A C 1
ATOM 529 O O . VAL A 1 71 ? -4.102 -12.359 -33.969 1 90.12 71 VAL A O 1
ATOM 532 N N . PRO A 1 72 ? -2.311 -13.234 -35.125 1 92.12 72 PRO A N 1
ATOM 533 C CA . PRO A 1 72 ? -3.193 -14.125 -35.875 1 92.12 72 PRO A CA 1
ATOM 534 C C . PRO A 1 72 ? -4.004 -15.055 -34.969 1 92.12 72 PRO A C 1
ATOM 536 O O . PRO A 1 72 ? -3.543 -15.438 -33.906 1 92.12 72 PRO A O 1
ATOM 539 N N . GLN A 1 73 ? -5.156 -15.484 -35.5 1 91.94 73 GLN A N 1
ATOM 540 C CA . GLN A 1 73 ? -6.09 -16.297 -34.719 1 91.94 73 GLN A CA 1
ATOM 541 C C . GLN A 1 73 ? -5.438 -17.609 -34.281 1 91.94 73 GLN A C 1
ATOM 543 O O . GLN A 1 73 ? -5.641 -18.062 -33.156 1 91.94 73 GLN A O 1
ATOM 548 N N . SER A 1 74 ? -4.695 -18.219 -35.188 1 93.06 74 SER A N 1
ATOM 549 C CA . SER A 1 74 ? -4.066 -19.484 -34.875 1 93.06 74 SER A CA 1
ATOM 550 C C . SER A 1 74 ? -3.045 -19.344 -33.75 1 93.06 74 SER A C 1
ATOM 552 O O . SER A 1 74 ? -2.953 -20.203 -32.875 1 93.06 74 SER A O 1
ATOM 554 N N . ILE A 1 75 ? -2.346 -18.266 -33.812 1 95.19 75 ILE A N 1
ATOM 555 C CA . ILE A 1 75 ? -1.341 -18 -32.781 1 95.19 75 ILE A CA 1
ATOM 556 C C . ILE A 1 75 ? -2.025 -17.688 -31.453 1 95.19 75 ILE A C 1
ATOM 558 O O . ILE A 1 75 ? -1.609 -18.172 -30.391 1 95.19 75 ILE A O 1
ATOM 562 N N . ALA A 1 76 ? -3.07 -16.891 -31.531 1 95.5 76 ALA A N 1
ATOM 563 C CA . ALA A 1 76 ? -3.83 -16.562 -30.328 1 95.5 76 ALA A CA 1
ATOM 564 C C . ALA A 1 76 ? -4.375 -17.828 -29.672 1 95.5 76 ALA A C 1
ATOM 566 O O . ALA A 1 76 ? -4.309 -17.969 -28.438 1 95.5 76 ALA A O 1
ATOM 567 N N . THR A 1 77 ? -4.887 -18.703 -30.453 1 96.06 77 THR A N 1
ATOM 568 C CA . THR A 1 77 ? -5.426 -19.969 -29.953 1 96.06 77 THR A CA 1
ATOM 569 C C . THR A 1 77 ? -4.34 -20.781 -29.25 1 96.06 77 THR A C 1
ATOM 571 O O . THR A 1 77 ? -4.57 -21.312 -28.156 1 96.06 77 THR A O 1
ATOM 574 N N . GLU A 1 78 ? -3.232 -20.828 -29.875 1 96.69 78 GLU A N 1
ATOM 575 C CA . GLU A 1 78 ? -2.115 -21.547 -29.297 1 96.69 78 GLU A CA 1
ATOM 576 C C . GLU A 1 78 ? -1.67 -20.922 -27.969 1 96.69 78 GLU A C 1
ATOM 578 O O . GLU A 1 78 ? -1.417 -21.625 -27 1 96.69 78 GLU A O 1
ATOM 583 N N . LEU A 1 79 ? -1.573 -19.625 -27.969 1 97.62 79 LEU A N 1
ATOM 584 C CA . LEU A 1 79 ? -1.079 -18.922 -26.781 1 97.62 79 LEU A CA 1
ATOM 585 C C . LEU A 1 79 ? -2.049 -19.078 -25.625 1 97.62 79 LEU A C 1
ATOM 587 O O . LEU A 1 79 ? -1.625 -19.188 -24.469 1 97.62 79 LEU A O 1
ATOM 591 N N . VAL A 1 80 ? -3.324 -19.078 -25.891 1 97.31 80 VAL A N 1
ATOM 592 C CA . VAL A 1 80 ? -4.309 -19.312 -24.844 1 97.31 80 VAL A CA 1
ATOM 593 C C . VAL A 1 80 ? -4.109 -20.703 -24.25 1 97.31 80 VAL A C 1
ATOM 595 O O . VAL A 1 80 ? -4.121 -20.875 -23.031 1 97.31 80 VAL A O 1
ATOM 598 N N . ARG A 1 81 ? -3.908 -21.625 -25.094 1 96.81 81 ARG A N 1
ATOM 599 C CA . ARG A 1 81 ? -3.676 -22.984 -24.641 1 96.81 81 ARG A CA 1
ATOM 600 C C . ARG A 1 81 ? -2.412 -23.078 -23.781 1 96.81 81 ARG A C 1
ATOM 602 O O . ARG A 1 81 ? -2.418 -23.688 -22.719 1 96.81 81 ARG A O 1
ATOM 609 N N . ILE A 1 82 ? -1.381 -22.469 -24.25 1 97.69 82 ILE A N 1
ATOM 610 C CA . ILE A 1 82 ? -0.105 -22.5 -23.547 1 97.69 82 ILE A CA 1
ATOM 611 C C . ILE A 1 82 ? -0.262 -21.828 -22.188 1 97.69 82 ILE A C 1
ATOM 613 O O . ILE A 1 82 ? 0.289 -22.312 -21.188 1 97.69 82 ILE A O 1
ATOM 617 N N . TYR A 1 83 ? -0.983 -20.766 -22.125 1 98.19 83 TYR A N 1
ATOM 618 C CA . TYR A 1 83 ? -1.18 -20.078 -20.859 1 98.19 83 TYR A CA 1
ATOM 619 C C . TYR A 1 83 ? -1.77 -21.031 -19.812 1 98.19 83 TYR A C 1
ATOM 621 O O . TYR A 1 83 ? -1.243 -21.156 -18.703 1 98.19 83 TYR A O 1
ATOM 629 N N . PHE A 1 84 ? -2.842 -21.672 -20.125 1 97.06 84 PHE A N 1
ATOM 630 C CA . PHE A 1 84 ? -3.543 -22.5 -19.156 1 97.06 84 PHE A CA 1
ATOM 631 C C . PHE A 1 84 ? -2.768 -23.766 -18.859 1 97.06 84 PHE A C 1
ATOM 633 O O . PHE A 1 84 ? -2.916 -24.359 -17.797 1 97.06 84 PHE A O 1
ATOM 640 N N . GLU A 1 85 ? -1.809 -24.094 -19.75 1 96.69 85 GLU A N 1
ATOM 641 C CA . GLU A 1 85 ? -1.034 -25.312 -19.547 1 96.69 85 GLU A CA 1
ATOM 642 C C . GLU A 1 85 ? 0.256 -25.031 -18.781 1 96.69 85 GLU A C 1
ATOM 644 O O . GLU A 1 85 ? 0.734 -25.891 -18.031 1 96.69 85 GLU A O 1
ATOM 649 N N . LYS A 1 86 ? 0.772 -23.859 -19 1 97.25 86 LYS A N 1
ATOM 650 C CA . LYS A 1 86 ? 2.143 -23.688 -18.516 1 97.25 86 LYS A CA 1
ATOM 651 C C . LYS A 1 86 ? 2.256 -22.469 -17.594 1 97.25 86 LYS A C 1
ATOM 653 O O . LYS A 1 86 ? 3.186 -22.375 -16.797 1 97.25 86 LYS A O 1
ATOM 658 N N . ILE A 1 87 ? 1.376 -21.5 -17.656 1 98.06 87 ILE A N 1
ATOM 659 C CA . ILE A 1 87 ? 1.437 -20.297 -16.828 1 98.06 87 ILE A CA 1
ATOM 660 C C . ILE A 1 87 ? 0.463 -20.422 -15.664 1 98.06 87 ILE A C 1
ATOM 662 O O . ILE A 1 87 ? 0.833 -20.203 -14.516 1 98.06 87 ILE A O 1
ATOM 666 N N . GLN A 1 88 ? -0.754 -20.906 -15.93 1 97.81 88 GLN A N 1
ATOM 667 C CA . GLN A 1 88 ? -1.8 -21.078 -14.93 1 97.81 88 GLN A CA 1
ATOM 668 C C . GLN A 1 88 ? -1.318 -21.938 -13.766 1 97.81 88 GLN A C 1
ATOM 670 O O . GLN A 1 88 ? -1.678 -21.703 -12.609 1 97.81 88 GLN A O 1
ATOM 675 N N . PRO A 1 89 ? -0.51 -22.844 -13.984 1 97.38 89 PRO A N 1
ATOM 676 C CA . PRO A 1 89 ? -0.073 -23.719 -12.891 1 97.38 89 PRO A CA 1
ATOM 677 C C . PRO A 1 89 ? 0.716 -22.984 -11.82 1 97.38 89 PRO A C 1
ATOM 679 O O . PRO A 1 89 ? 0.783 -23.438 -10.672 1 97.38 89 PRO A O 1
ATOM 682 N N . TRP A 1 90 ? 1.34 -21.891 -12.195 1 97.81 90 TRP A N 1
ATOM 683 C CA . TRP A 1 90 ? 2.045 -21.156 -11.148 1 97.81 90 TRP A CA 1
ATOM 684 C C . TRP A 1 90 ? 1.427 -19.781 -10.945 1 97.81 90 TRP A C 1
ATOM 686 O O . TRP A 1 90 ? 1.748 -19.078 -9.984 1 97.81 90 TRP A O 1
ATOM 696 N N . LEU A 1 91 ? 0.581 -19.359 -11.797 1 98.12 91 LEU A N 1
ATOM 697 C CA . LEU A 1 91 ? -0.168 -18.109 -11.695 1 98.12 91 LEU A CA 1
ATOM 698 C C . LEU A 1 91 ? -1.659 -18.359 -11.898 1 98.12 91 LEU A C 1
ATOM 700 O O . LEU A 1 91 ? -2.238 -17.891 -12.891 1 98.12 91 LEU A O 1
ATOM 704 N N . PRO A 1 92 ? -2.301 -19 -10.938 1 97.75 92 PRO A N 1
ATOM 705 C CA . PRO A 1 92 ? -3.709 -19.375 -11.07 1 97.75 92 PRO A CA 1
ATOM 706 C C . PRO A 1 92 ? -4.656 -18.188 -10.867 1 97.75 92 PRO A C 1
ATOM 708 O O . PRO A 1 92 ? -5.383 -18.141 -9.867 1 97.75 92 PRO A O 1
ATOM 711 N N . LEU A 1 93 ? -4.789 -17.422 -11.867 1 98.19 93 LEU A N 1
ATOM 712 C CA . LEU A 1 93 ? -5.512 -16.156 -11.75 1 98.19 93 LEU A CA 1
ATOM 713 C C . LEU A 1 93 ? -6.84 -16.219 -12.5 1 98.19 93 LEU A C 1
ATOM 715 O O . LEU A 1 93 ? -7.824 -15.609 -12.086 1 98.19 93 LEU A O 1
ATOM 719 N N . LEU A 1 94 ? -6.875 -16.953 -13.633 1 98 94 LEU A N 1
ATOM 720 C CA . LEU A 1 94 ? -8.039 -16.891 -14.508 1 98 94 LEU A CA 1
ATOM 721 C C . LEU A 1 94 ? -8.812 -18.203 -14.477 1 98 94 LEU A C 1
ATOM 723 O O . LEU A 1 94 ? -8.211 -19.281 -14.438 1 98 94 LEU A O 1
ATOM 727 N N . HIS A 1 95 ? -10.062 -18.062 -14.5 1 97.44 95 HIS A N 1
ATOM 728 C CA . HIS A 1 95 ? -10.945 -19.219 -14.602 1 97.44 95 HIS A CA 1
ATOM 729 C C . HIS A 1 95 ? -11.062 -19.703 -16.047 1 97.44 95 HIS A C 1
ATOM 731 O O . HIS A 1 95 ? -11.703 -19.047 -16.875 1 97.44 95 HIS A O 1
ATOM 737 N N . ARG A 1 96 ? -10.625 -20.906 -16.297 1 96.44 96 ARG A N 1
ATOM 738 C CA . ARG A 1 96 ? -10.508 -21.375 -17.656 1 96.44 96 ARG A CA 1
ATOM 739 C C . ARG A 1 96 ? -11.875 -21.5 -18.328 1 96.44 96 ARG A C 1
ATOM 741 O O . ARG A 1 96 ? -12.086 -20.969 -19.422 1 96.44 96 ARG A O 1
ATOM 748 N N . PRO A 1 97 ? -12.875 -22.125 -17.672 1 94.56 97 PRO A N 1
ATOM 749 C CA . PRO A 1 97 ? -14.18 -22.203 -18.344 1 94.56 97 PRO A CA 1
ATOM 750 C C . PRO A 1 97 ? -14.773 -20.828 -18.625 1 94.56 97 PRO A C 1
ATOM 752 O O . PRO A 1 97 ? -15.336 -20.609 -19.703 1 94.56 97 PRO A O 1
ATOM 755 N N . GLY A 1 98 ? -14.633 -19.969 -17.672 1 93.12 98 GLY A N 1
ATOM 756 C CA . GLY A 1 98 ? -15.133 -18.609 -17.875 1 93.12 98 GLY A CA 1
ATOM 757 C C . GLY A 1 98 ? -14.406 -17.875 -19 1 93.12 98 GLY A C 1
ATOM 758 O O . GLY A 1 98 ? -15.039 -17.188 -19.797 1 93.12 98 GLY A O 1
ATOM 759 N N . PHE A 1 99 ? -13.148 -18.078 -19.062 1 95.12 99 PHE A N 1
ATOM 760 C CA . PHE A 1 99 ? -12.352 -17.438 -20.109 1 95.12 99 PHE A CA 1
ATOM 761 C C . PHE A 1 99 ? -12.711 -17.984 -21.484 1 95.12 99 PHE A C 1
ATOM 763 O O . PHE A 1 99 ? -12.875 -17.219 -22.438 1 95.12 99 PHE A O 1
ATOM 770 N N . TYR A 1 100 ? -12.82 -19.266 -21.594 1 94.19 100 TYR A N 1
ATOM 771 C CA . TYR A 1 100 ? -13.156 -19.906 -22.859 1 94.19 100 TYR A CA 1
ATOM 772 C C . TYR A 1 100 ? -14.531 -19.484 -23.344 1 94.19 100 TYR A C 1
ATOM 774 O O . TYR A 1 100 ? -14.734 -19.25 -24.547 1 94.19 100 TYR A O 1
ATOM 782 N N . SER A 1 101 ? -15.438 -19.328 -22.422 1 92.12 101 SER A N 1
ATOM 783 C CA . SER A 1 101 ? -16.781 -18.906 -22.797 1 92.12 101 SER A CA 1
ATOM 784 C C . SER A 1 101 ? -16.781 -17.484 -23.375 1 92.12 101 SER A C 1
ATOM 786 O O . SER A 1 101 ? -17.594 -17.172 -24.25 1 92.12 101 SER A O 1
ATOM 788 N N . ARG A 1 102 ? -15.859 -16.75 -22.906 1 91.06 102 ARG A N 1
ATOM 789 C CA . ARG A 1 102 ? -15.844 -15.344 -23.312 1 91.06 102 ARG A CA 1
ATOM 790 C C . ARG A 1 102 ? -15.047 -15.141 -24.594 1 91.06 102 ARG A C 1
ATOM 792 O O . ARG A 1 102 ? -15.414 -14.328 -25.438 1 91.06 102 ARG A O 1
ATOM 799 N N . TYR A 1 103 ? -13.93 -15.914 -24.781 1 92.75 103 TYR A N 1
ATOM 800 C CA . TYR A 1 103 ? -12.977 -15.516 -25.812 1 92.75 103 TYR A CA 1
ATOM 801 C C . TYR A 1 103 ? -12.789 -16.641 -26.828 1 92.75 103 TYR A C 1
ATOM 803 O O . TYR A 1 103 ? -12.133 -16.438 -27.859 1 92.75 103 TYR A O 1
ATOM 811 N N . MET A 1 104 ? -13.305 -17.797 -26.531 1 92.44 104 MET A N 1
ATOM 812 C CA . MET A 1 104 ? -13.117 -18.922 -27.438 1 92.44 104 MET A CA 1
ATOM 813 C C . MET A 1 104 ? -14.438 -19.328 -28.094 1 92.44 104 MET A C 1
ATOM 815 O O . MET A 1 104 ? -15.508 -19.078 -27.547 1 92.44 104 MET A O 1
ATOM 819 N N . THR A 1 105 ? -14.32 -19.875 -29.266 1 88 105 THR A N 1
ATOM 820 C CA . THR A 1 105 ? -15.5 -20.375 -29.969 1 88 105 THR A CA 1
ATOM 821 C C . THR A 1 105 ? -15.812 -21.812 -29.547 1 88 105 THR A C 1
ATOM 823 O O . THR A 1 105 ? -14.898 -22.578 -29.234 1 88 105 THR A O 1
ATOM 826 N N . ASP A 1 106 ? -17.078 -22.156 -29.375 1 72.62 106 ASP A N 1
ATOM 827 C CA . ASP A 1 106 ? -17.531 -23.453 -28.891 1 72.62 106 ASP A CA 1
ATOM 828 C C . ASP A 1 106 ? -17.156 -24.562 -29.875 1 72.62 106 ASP A C 1
ATOM 830 O O . ASP A 1 106 ? -16.828 -25.672 -29.453 1 72.62 106 ASP A O 1
ATOM 834 N N . GLU A 1 107 ? -17.141 -24.266 -31 1 63.31 107 GLU A N 1
ATOM 835 C CA . GLU A 1 107 ? -17.062 -25.312 -32 1 63.31 107 GLU A CA 1
ATOM 836 C C . GLU A 1 107 ? -15.656 -25.922 -32.062 1 63.31 107 GLU A C 1
ATOM 838 O O . GLU A 1 107 ? -15.5 -27.141 -32.062 1 63.31 107 GLU A O 1
ATOM 843 N N . ASN A 1 108 ? -14.68 -25.125 -32.062 1 70.12 108 ASN A N 1
ATOM 844 C CA . ASN A 1 108 ? -13.359 -25.672 -32.312 1 70.12 108 ASN A CA 1
ATOM 845 C C . ASN A 1 108 ? -12.336 -25.188 -31.297 1 70.12 108 ASN A C 1
ATOM 847 O O . ASN A 1 108 ? -11.133 -25.422 -31.453 1 70.12 108 ASN A O 1
ATOM 851 N N . SER A 1 109 ? -12.859 -24.734 -30.266 1 81.12 109 SER A N 1
ATOM 852 C CA . SER A 1 109 ? -11.984 -24.219 -29.219 1 81.12 109 SER A CA 1
ATOM 853 C C . SER A 1 109 ? -10.938 -23.266 -29.797 1 81.12 109 SER A C 1
ATOM 855 O O . SER A 1 109 ? -9.758 -23.359 -29.453 1 81.12 109 SER A O 1
ATOM 857 N N . GLN A 1 110 ? -11.391 -22.547 -30.844 1 89 110 GLN A N 1
ATOM 858 C CA . GLN A 1 110 ? -10.523 -21.531 -31.438 1 89 110 GLN A CA 1
ATOM 859 C C . GLN A 1 110 ? -10.812 -20.156 -30.828 1 89 110 GLN A C 1
ATOM 861 O O . GLN A 1 110 ? -11.914 -19.906 -30.359 1 89 110 GLN A O 1
ATOM 866 N N . PHE A 1 111 ? -9.734 -19.422 -30.875 1 91.94 111 PHE A N 1
ATOM 867 C CA . PHE A 1 111 ? -9.867 -18.047 -30.391 1 91.94 111 PHE A CA 1
ATOM 868 C C . PHE A 1 111 ? -10.906 -17.297 -31.219 1 91.94 111 PHE A C 1
ATOM 870 O O . PHE A 1 111 ? -10.906 -17.375 -32.438 1 91.94 111 PHE A O 1
ATOM 877 N N . ALA A 1 112 ? -11.852 -16.625 -30.5 1 85.88 112 ALA A N 1
ATOM 878 C CA . ALA A 1 112 ? -12.906 -15.883 -31.188 1 85.88 112 ALA A CA 1
ATOM 879 C C . ALA A 1 112 ? -12.398 -14.516 -31.625 1 85.88 112 ALA A C 1
ATOM 881 O O . ALA A 1 112 ? -12.016 -13.688 -30.797 1 85.88 112 ALA A O 1
ATOM 882 N N . VAL A 1 113 ? -12.398 -14.359 -32.875 1 78.56 113 VAL A N 1
ATOM 883 C CA . VAL A 1 113 ? -11.938 -13.07 -33.406 1 78.56 113 VAL A CA 1
ATOM 884 C C . VAL A 1 113 ? -13.109 -12.094 -33.469 1 78.56 113 VAL A C 1
ATOM 886 O O . VAL A 1 113 ? -14.172 -12.43 -34 1 78.56 113 VAL A O 1
ATOM 889 N N . THR A 1 114 ? -12.914 -11.078 -32.688 1 76.69 114 THR A N 1
ATOM 890 C CA . THR A 1 114 ? -13.922 -10.023 -32.75 1 76.69 114 THR A CA 1
ATOM 891 C C . THR A 1 114 ? -13.305 -8.727 -33.281 1 76.69 114 THR A C 1
ATOM 893 O O . THR A 1 114 ? -12.086 -8.562 -33.281 1 76.69 114 THR A O 1
ATOM 896 N N . SER A 1 115 ? -14.172 -7.93 -33.875 1 69.31 115 SER A N 1
ATOM 897 C CA . SER A 1 115 ? -13.719 -6.684 -34.5 1 69.31 115 SER A CA 1
ATOM 898 C C . SER A 1 115 ? -13.523 -5.594 -33.438 1 69.31 115 SER A C 1
ATOM 900 O O . SER A 1 115 ? -12.82 -4.609 -33.688 1 69.31 115 SER A O 1
ATOM 902 N N . LEU A 1 116 ? -14.039 -5.805 -32.375 1 81.25 116 LEU A N 1
ATOM 903 C CA . LEU A 1 116 ? -13.992 -4.684 -31.438 1 81.25 116 LEU A CA 1
ATOM 904 C C . LEU A 1 116 ? -13.602 -5.152 -30.031 1 81.25 116 LEU A C 1
ATOM 906 O O . LEU A 1 116 ? -14.438 -5.684 -29.297 1 81.25 116 LEU A O 1
ATOM 910 N N . TYR A 1 117 ? -12.336 -5.047 -29.844 1 86 117 TYR A N 1
ATOM 911 C CA . TYR A 1 117 ? -11.891 -5.34 -28.484 1 86 117 TYR A CA 1
ATOM 912 C C . TYR A 1 117 ? -11.789 -4.062 -27.656 1 86 117 TYR A C 1
ATOM 914 O O . TYR A 1 117 ? -11.297 -3.039 -28.141 1 86 117 TYR A O 1
ATOM 922 N N . SER A 1 118 ? -12.391 -4.141 -26.547 1 88.06 118 SER A N 1
ATOM 923 C CA . SER A 1 118 ? -12.195 -3.035 -25.609 1 88.06 118 SER A CA 1
ATOM 924 C C . SER A 1 118 ? -10.773 -3.01 -25.062 1 88.06 118 SER A C 1
ATOM 926 O O . SER A 1 118 ? -10.055 -4.012 -25.141 1 88.06 118 SER A O 1
ATOM 928 N N . PRO A 1 119 ? -10.328 -1.899 -24.547 1 89.38 119 PRO A N 1
ATOM 929 C CA . PRO A 1 119 ? -9.008 -1.854 -23.906 1 89.38 119 PRO A CA 1
ATOM 930 C C . PRO A 1 119 ? -8.867 -2.869 -22.781 1 89.38 119 PRO A C 1
ATOM 932 O O . PRO A 1 119 ? -7.766 -3.381 -22.531 1 89.38 119 PRO A O 1
ATOM 935 N N . GLU A 1 120 ? -9.922 -3.145 -22.188 1 89.81 120 GLU A N 1
ATOM 936 C CA . GLU A 1 120 ? -9.898 -4.164 -21.141 1 89.81 120 GLU A CA 1
ATOM 937 C C . GLU A 1 120 ? -9.586 -5.543 -21.719 1 89.81 120 GLU A C 1
ATOM 939 O O . GLU A 1 120 ? -8.773 -6.289 -21.156 1 89.81 120 GLU A O 1
ATOM 944 N N . ASP A 1 121 ? -10.195 -5.758 -22.828 1 92.5 121 ASP A N 1
ATOM 945 C CA . ASP A 1 121 ? -9.969 -7.039 -23.484 1 92.5 121 ASP A CA 1
ATOM 946 C C . ASP A 1 121 ? -8.516 -7.16 -23.953 1 92.5 121 ASP A C 1
ATOM 948 O O . ASP A 1 121 ? -7.879 -8.195 -23.75 1 92.5 121 ASP A O 1
ATOM 952 N N . THR A 1 122 ? -8.094 -6.133 -24.516 1 94.12 122 THR A N 1
ATOM 953 C CA . THR A 1 122 ? -6.746 -6.191 -25.062 1 94.12 122 THR A CA 1
ATOM 954 C C . THR A 1 122 ? -5.707 -6.277 -23.953 1 94.12 122 THR A C 1
ATOM 956 O O . THR A 1 122 ? -4.672 -6.93 -24.109 1 94.12 122 THR A O 1
ATOM 959 N N . LEU A 1 123 ? -5.945 -5.641 -22.859 1 95.44 123 LEU A N 1
ATOM 960 C CA . LEU A 1 123 ? -4.996 -5.691 -21.75 1 95.44 123 LEU A CA 1
ATOM 961 C C . LEU A 1 123 ? -4.84 -7.117 -21.234 1 95.44 123 LEU A C 1
ATOM 963 O O . LEU A 1 123 ? -3.719 -7.602 -21.078 1 95.44 123 LEU A O 1
ATOM 967 N N . ILE A 1 124 ? -5.914 -7.789 -21.016 1 96.38 124 ILE A N 1
ATOM 968 C CA . ILE A 1 124 ? -5.844 -9.133 -20.469 1 96.38 124 ILE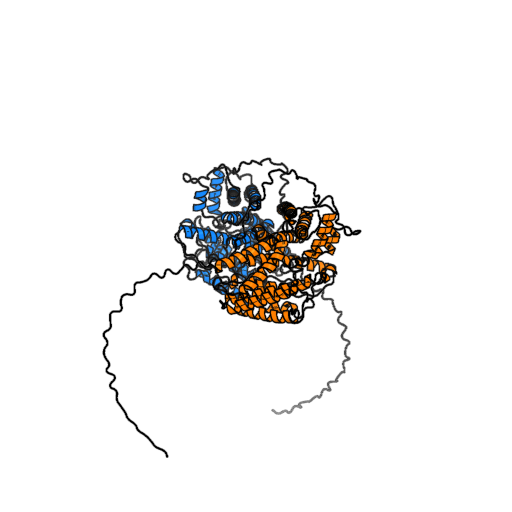 A CA 1
ATOM 969 C C . ILE A 1 124 ? -5.262 -10.086 -21.516 1 96.38 124 ILE A C 1
ATOM 971 O O . ILE A 1 124 ? -4.438 -10.945 -21.188 1 96.38 124 ILE A O 1
ATOM 975 N N . LEU A 1 125 ? -5.66 -9.945 -22.734 1 96.75 125 LEU A N 1
ATOM 976 C CA . LEU A 1 125 ? -5.223 -10.852 -23.781 1 96.75 125 LEU A CA 1
ATOM 977 C C . LEU A 1 125 ? -3.734 -10.688 -24.062 1 96.75 125 LEU A C 1
ATOM 979 O O . LEU A 1 125 ? -2.982 -11.664 -24.062 1 96.75 125 LEU A O 1
ATOM 983 N N . TYR A 1 126 ? -3.311 -9.484 -24.234 1 97.31 126 TYR A N 1
ATOM 984 C CA . TYR A 1 126 ? -1.904 -9.266 -24.562 1 97.31 126 TYR A CA 1
ATOM 985 C C . TYR A 1 126 ? -1.015 -9.617 -23.375 1 97.31 126 TYR A C 1
ATOM 987 O O . TYR A 1 126 ? 0.11 -10.094 -23.547 1 97.31 126 TYR A O 1
ATOM 995 N N . SER A 1 127 ? -1.47 -9.398 -22.156 1 98 127 SER A N 1
ATOM 996 C CA . SER A 1 127 ? -0.692 -9.828 -21 1 98 127 SER A CA 1
ATOM 997 C C . SER A 1 127 ? -0.568 -11.352 -20.953 1 98 127 SER A C 1
ATOM 999 O O . SER A 1 127 ? 0.515 -11.883 -20.703 1 98 127 SER A O 1
ATOM 1001 N N . MET A 1 128 ? -1.682 -11.961 -21.203 1 97.94 128 MET A N 1
ATOM 1002 C CA . MET A 1 128 ? -1.697 -13.422 -21.266 1 97.94 128 MET A CA 1
ATOM 1003 C C . MET A 1 128 ? -0.783 -13.938 -22.375 1 97.94 128 MET A C 1
ATOM 1005 O O . MET A 1 128 ? 0.011 -14.852 -22.156 1 97.94 128 MET A O 1
ATOM 1009 N N . PHE A 1 129 ? -0.874 -13.328 -23.516 1 98.12 129 PHE A N 1
ATOM 1010 C CA . PHE A 1 129 ? -0.067 -13.727 -24.672 1 98.12 129 PHE A CA 1
ATOM 1011 C C . PHE A 1 129 ? 1.416 -13.516 -24.391 1 98.12 129 PHE A C 1
ATOM 1013 O O . PHE A 1 129 ? 2.244 -14.359 -24.734 1 98.12 129 PHE A O 1
ATOM 1020 N N . ALA A 1 130 ? 1.703 -12.43 -23.75 1 98 130 ALA A N 1
ATOM 1021 C CA . ALA A 1 130 ? 3.098 -12.109 -23.469 1 98 130 ALA A CA 1
ATOM 1022 C C . ALA A 1 130 ? 3.73 -13.164 -22.562 1 98 130 ALA A C 1
ATOM 1024 O O . ALA A 1 130 ? 4.867 -13.586 -22.781 1 98 130 ALA A O 1
ATOM 1025 N N . LEU A 1 131 ? 3.021 -13.594 -21.594 1 97.94 131 LEU A N 1
ATOM 1026 C CA . LEU A 1 131 ? 3.514 -14.617 -20.688 1 97.94 131 LEU A CA 1
ATOM 1027 C C . LEU A 1 131 ? 3.637 -15.961 -21.391 1 97.94 131 LEU A C 1
ATOM 1029 O O . LEU A 1 131 ? 4.629 -16.672 -21.219 1 97.94 131 LEU A O 1
ATOM 1033 N N . ALA A 1 132 ? 2.688 -16.266 -22.203 1 98.25 132 ALA A N 1
ATOM 1034 C CA . ALA A 1 132 ? 2.609 -17.562 -22.859 1 98.25 132 ALA A CA 1
ATOM 1035 C C . ALA A 1 132 ? 3.627 -17.672 -23.984 1 98.25 132 ALA A C 1
ATOM 1037 O O . ALA A 1 132 ? 4.137 -18.766 -24.281 1 98.25 132 ALA A O 1
ATOM 1038 N N . ALA A 1 133 ? 3.994 -16.594 -24.578 1 97.81 133 ALA A N 1
ATOM 1039 C CA . ALA A 1 133 ? 4.828 -16.562 -25.781 1 97.81 133 ALA A CA 1
ATOM 1040 C C . ALA A 1 133 ? 6.199 -17.188 -25.5 1 97.81 133 ALA A C 1
ATOM 1042 O O . ALA A 1 133 ? 6.801 -17.781 -26.391 1 97.81 133 ALA A O 1
ATOM 1043 N N . HIS A 1 134 ? 6.633 -17.109 -24.344 1 96.69 134 HIS A N 1
ATOM 1044 C CA . HIS A 1 134 ? 7.949 -17.641 -24 1 96.69 134 HIS A CA 1
ATOM 1045 C C . HIS A 1 134 ? 8.008 -19.156 -24.156 1 96.69 134 HIS A C 1
ATOM 1047 O O . HIS A 1 134 ? 9.086 -19.719 -24.312 1 96.69 134 HIS A O 1
ATOM 1053 N N . HIS A 1 135 ? 6.891 -19.766 -24.172 1 96.25 135 HIS A N 1
ATOM 1054 C CA . HIS A 1 135 ? 6.84 -21.234 -24.234 1 96.25 135 HIS A CA 1
ATOM 1055 C C . HIS A 1 135 ? 6.461 -21.703 -25.625 1 96.25 135 HIS A C 1
ATOM 1057 O O . HIS A 1 135 ? 6.398 -22.906 -25.875 1 96.25 135 HIS A O 1
ATOM 1063 N N . SER A 1 136 ? 6.211 -20.797 -26.516 1 96.38 136 SER A N 1
ATOM 1064 C CA . SER A 1 136 ? 5.758 -21.172 -27.844 1 96.38 136 SER A CA 1
ATOM 1065 C C . SER A 1 136 ? 6.922 -21.625 -28.719 1 96.38 136 SER A C 1
ATOM 1067 O O . SER A 1 136 ? 8 -21.031 -28.688 1 96.38 136 SER A O 1
ATOM 1069 N N . SER A 1 137 ? 6.676 -22.672 -29.422 1 92.56 137 SER A N 1
ATOM 1070 C CA . SER A 1 137 ? 7.645 -23.141 -30.406 1 92.56 137 SER A CA 1
ATOM 1071 C C . SER A 1 137 ? 7.195 -22.797 -31.828 1 92.56 137 SER A C 1
ATOM 1073 O O . SER A 1 137 ? 7.723 -23.344 -32.781 1 92.56 137 SER A O 1
ATOM 1075 N N . ASN A 1 138 ? 6.223 -22.016 -31.922 1 94.5 138 ASN A N 1
ATOM 1076 C CA . ASN A 1 138 ? 5.68 -21.656 -33.219 1 94.5 138 ASN A CA 1
ATOM 1077 C C . ASN A 1 138 ? 6.676 -20.828 -34.031 1 94.5 138 ASN A C 1
ATOM 1079 O O . ASN A 1 138 ? 7.367 -19.969 -33.5 1 94.5 138 ASN A O 1
ATOM 1083 N N . PRO A 1 139 ? 6.688 -21 -35.344 1 93.38 139 PRO A N 1
ATOM 1084 C CA . PRO A 1 139 ? 7.598 -20.234 -36.188 1 93.38 139 PRO A CA 1
ATOM 1085 C C . PRO A 1 139 ? 7.32 -18.734 -36.156 1 93.38 139 PRO A C 1
ATOM 1087 O O . PRO A 1 139 ? 8.195 -17.938 -36.5 1 93.38 139 PRO A O 1
ATOM 1090 N N . TYR A 1 140 ? 6.172 -18.469 -35.781 1 92.75 140 TYR A N 1
ATOM 1091 C CA . TYR A 1 140 ? 5.793 -17.062 -35.625 1 92.75 140 TYR A CA 1
ATOM 1092 C C . TYR A 1 140 ? 6.789 -16.312 -34.781 1 92.75 140 TYR A C 1
ATOM 1094 O O . TYR A 1 140 ? 7.047 -15.125 -35 1 92.75 140 TYR A O 1
ATOM 1102 N N . PHE A 1 141 ? 7.391 -17.031 -33.781 1 93.31 141 PHE A N 1
ATOM 1103 C CA . PHE A 1 141 ? 8.328 -16.406 -32.844 1 93.31 141 PHE A CA 1
ATOM 1104 C C . PHE A 1 141 ? 9.758 -16.812 -33.156 1 93.31 141 PHE A C 1
ATOM 1106 O O . PHE A 1 141 ? 10.664 -16.625 -32.344 1 93.31 141 PHE A O 1
ATOM 1113 N N . GLN A 1 142 ? 10.078 -17.375 -34.219 1 88.75 142 GLN A N 1
ATOM 1114 C CA . GLN A 1 142 ? 11.336 -18.062 -34.531 1 88.75 142 GLN A CA 1
ATOM 1115 C C . GLN A 1 142 ? 12.5 -17.062 -34.531 1 88.75 142 GLN A C 1
ATOM 1117 O O . GLN A 1 142 ? 13.625 -17.422 -34.188 1 88.75 142 GLN A O 1
ATOM 1122 N N . GLU A 1 143 ? 12.32 -15.859 -34.844 1 88.94 143 GLU A N 1
ATOM 1123 C CA . GLU A 1 143 ? 13.414 -14.898 -35 1 88.94 143 GLU A CA 1
ATOM 1124 C C . GLU A 1 143 ? 13.703 -14.195 -33.688 1 88.94 143 GLU A C 1
ATOM 1126 O O . GLU A 1 143 ? 14.609 -13.359 -33.594 1 88.94 143 GLU A O 1
ATOM 1131 N N . VAL A 1 144 ? 12.922 -14.531 -32.719 1 91.75 144 VAL A N 1
ATOM 1132 C CA . VAL A 1 144 ? 13.07 -13.867 -31.438 1 91.75 144 VAL A CA 1
ATOM 1133 C C . VAL A 1 144 ? 13.547 -14.867 -30.391 1 91.75 144 VAL A C 1
ATOM 1135 O O . VAL A 1 144 ? 13.062 -16 -30.328 1 91.75 144 VAL A O 1
ATOM 1138 N N . ARG A 1 145 ? 14.539 -14.445 -29.641 1 90 145 ARG A N 1
ATOM 1139 C CA . ARG A 1 145 ? 14.992 -15.281 -28.547 1 90 145 ARG A CA 1
ATOM 1140 C C . ARG A 1 145 ? 13.844 -15.602 -27.594 1 90 145 ARG A C 1
ATOM 1142 O O . ARG A 1 145 ? 12.984 -14.758 -27.344 1 90 145 ARG A O 1
ATOM 1149 N N . THR A 1 146 ? 13.867 -16.688 -27 1 92.12 146 THR A N 1
ATOM 1150 C CA . THR A 1 146 ? 12.789 -17.188 -26.156 1 92.12 146 THR A CA 1
ATOM 1151 C C . THR A 1 146 ? 12.469 -16.188 -25.031 1 92.12 146 THR A C 1
ATOM 1153 O O . THR A 1 146 ? 11.305 -15.875 -24.797 1 92.12 146 THR A O 1
ATOM 1156 N N . ALA A 1 147 ? 13.461 -15.68 -24.406 1 88.88 147 ALA A N 1
ATOM 1157 C CA . ALA A 1 147 ? 13.281 -14.805 -23.25 1 88.88 147 ALA A CA 1
ATOM 1158 C C . ALA A 1 147 ? 12.727 -13.445 -23.672 1 88.88 147 ALA A C 1
ATOM 1160 O O . ALA A 1 147 ? 12.266 -12.672 -22.828 1 88.88 147 ALA A O 1
ATOM 1161 N N . GLU A 1 148 ? 12.648 -13.211 -24.969 1 92.19 148 GLU A N 1
ATOM 1162 C CA . GLU A 1 148 ? 12.227 -11.898 -25.438 1 92.19 148 GLU A CA 1
ATOM 1163 C C . GLU A 1 148 ? 10.898 -11.984 -26.203 1 92.19 148 GLU A C 1
ATOM 1165 O O . GLU A 1 148 ? 10.375 -10.969 -26.656 1 92.19 148 GLU A O 1
ATOM 1170 N N . ARG A 1 149 ? 10.375 -13.109 -26.297 1 94.19 149 ARG A N 1
ATOM 1171 C CA . ARG A 1 149 ? 9.203 -13.328 -27.156 1 94.19 149 ARG A CA 1
ATOM 1172 C C . ARG A 1 149 ? 8 -12.547 -26.641 1 94.19 149 ARG A C 1
ATOM 1174 O O . ARG A 1 149 ? 7.113 -12.188 -27.406 1 94.19 149 ARG A O 1
ATOM 1181 N N . GLY A 1 150 ? 7.934 -12.266 -25.375 1 95.38 150 GLY A N 1
ATOM 1182 C CA . GLY A 1 150 ? 6.805 -11.539 -24.812 1 95.38 150 GLY A CA 1
ATOM 1183 C C . GLY A 1 150 ? 6.938 -10.039 -24.922 1 95.38 150 GLY A C 1
ATOM 1184 O O . GLY A 1 150 ? 5.984 -9.305 -24.656 1 95.38 150 GLY A O 1
ATOM 1185 N N . LYS A 1 151 ? 7.996 -9.5 -25.453 1 93.56 151 LYS A N 1
ATOM 1186 C CA . LYS A 1 151 ? 8.344 -8.086 -25.344 1 93.56 151 LYS A CA 1
ATOM 1187 C C . LYS A 1 151 ? 7.406 -7.227 -26.188 1 93.56 151 LYS A C 1
ATOM 1189 O O . LYS A 1 151 ? 6.918 -6.195 -25.703 1 93.56 151 LYS A O 1
ATOM 1194 N N . GLU A 1 152 ? 7.184 -7.672 -27.375 1 93.25 152 GLU A N 1
ATOM 1195 C CA . GLU A 1 152 ? 6.32 -6.871 -28.234 1 93.25 152 GLU A CA 1
ATOM 1196 C C . GLU A 1 152 ? 4.867 -6.938 -27.781 1 93.25 152 GLU A C 1
ATOM 1198 O O . GLU A 1 152 ? 4.133 -5.953 -27.875 1 93.25 152 GLU A O 1
ATOM 1203 N N . LEU A 1 153 ? 4.484 -8.023 -27.297 1 96.31 153 LEU A N 1
ATOM 1204 C CA . LEU A 1 153 ? 3.113 -8.227 -26.844 1 96.31 153 LEU A CA 1
ATOM 1205 C C . LEU A 1 153 ? 2.838 -7.426 -25.578 1 96.31 153 LEU A C 1
ATOM 1207 O O . LEU A 1 153 ? 1.761 -6.848 -25.422 1 96.31 153 LEU A O 1
ATOM 1211 N N . ILE A 1 154 ? 3.824 -7.344 -24.734 1 96.06 154 ILE A N 1
ATOM 1212 C CA . ILE A 1 154 ? 3.629 -6.629 -23.469 1 96.06 154 ILE A CA 1
ATOM 1213 C C . ILE A 1 154 ? 3.559 -5.129 -23.734 1 96.06 154 ILE A C 1
ATOM 1215 O O . ILE A 1 154 ? 2.896 -4.391 -23 1 96.06 154 ILE A O 1
ATOM 1219 N N . LYS A 1 155 ? 4.215 -4.676 -24.734 1 94.44 155 LYS A N 1
ATOM 1220 C CA . LYS A 1 155 ? 4.102 -3.271 -25.125 1 94.44 155 LYS A CA 1
ATOM 1221 C C . LYS A 1 155 ? 2.66 -2.916 -25.484 1 94.44 155 LYS A C 1
ATOM 1223 O O . LYS A 1 155 ? 2.178 -1.838 -25.125 1 94.44 155 LYS A O 1
ATOM 1228 N N . MET A 1 156 ? 2.02 -3.836 -26.141 1 95.19 156 MET A N 1
ATOM 1229 C CA . MET A 1 156 ? 0.621 -3.623 -26.5 1 95.19 156 MET A CA 1
ATOM 1230 C C . MET A 1 156 ? -0.267 -3.623 -25.266 1 95.19 156 MET A C 1
ATOM 1232 O O . MET A 1 156 ? -1.215 -2.84 -25.172 1 95.19 156 MET A O 1
ATOM 1236 N N . ALA A 1 157 ? 0.04 -4.496 -24.344 1 95.88 157 ALA A N 1
ATOM 1237 C CA . ALA A 1 157 ? -0.697 -4.523 -23.078 1 95.88 157 ALA A CA 1
ATOM 1238 C C . ALA A 1 157 ? -0.534 -3.207 -22.328 1 95.88 157 ALA A C 1
ATOM 1240 O O . ALA A 1 157 ? -1.504 -2.67 -21.781 1 95.88 157 ALA A O 1
ATOM 1241 N N . LYS A 1 158 ? 0.663 -2.697 -22.328 1 93.12 158 LYS A N 1
ATOM 1242 C CA . LYS A 1 158 ? 0.944 -1.44 -21.641 1 93.12 158 LYS A CA 1
ATOM 1243 C C . LYS A 1 158 ? 0.181 -0.282 -22.266 1 93.12 158 LYS A C 1
ATOM 1245 O O . LYS A 1 158 ? -0.269 0.629 -21.578 1 93.12 158 LYS A O 1
ATOM 1250 N N . GLN A 1 159 ? 0.064 -0.315 -23.547 1 91.75 159 GLN A N 1
ATOM 1251 C CA . GLN A 1 159 ? -0.708 0.713 -24.234 1 91.75 159 GLN A CA 1
ATOM 1252 C C . GLN A 1 159 ? -2.178 0.665 -23.828 1 91.75 159 GLN A C 1
ATOM 1254 O O . GLN A 1 159 ? -2.797 1.706 -23.594 1 91.75 159 GLN A O 1
ATOM 1259 N N . SER A 1 160 ? -2.697 -0.529 -23.766 1 93.12 160 SER A N 1
ATOM 1260 C CA . SER A 1 160 ? -4.07 -0.691 -23.312 1 93.12 160 SER A CA 1
ATOM 1261 C C . SER A 1 160 ? -4.23 -0.207 -21.875 1 93.12 160 SER A C 1
ATOM 1263 O O . SER A 1 160 ? -5.23 0.431 -21.531 1 93.12 160 SER A O 1
ATOM 1265 N N . TYR A 1 161 ? -3.264 -0.445 -21.078 1 93 161 TYR A N 1
ATOM 1266 C CA . TYR A 1 161 ? -3.287 -0.016 -19.688 1 93 161 TYR A CA 1
ATOM 1267 C C . TYR A 1 161 ? -3.297 1.504 -19.594 1 93 161 TYR A C 1
ATOM 1269 O O . TYR A 1 161 ? -4.016 2.072 -18.766 1 93 161 TYR A O 1
ATOM 1277 N N . LYS A 1 162 ? -2.496 2.066 -20.359 1 87.88 162 LYS A N 1
ATOM 1278 C CA . LYS A 1 162 ? -2.445 3.525 -20.391 1 87.88 162 LYS A CA 1
ATOM 1279 C C . LYS A 1 162 ? -3.816 4.117 -20.703 1 87.88 162 LYS A C 1
ATOM 1281 O O . LYS A 1 162 ? -4.238 5.09 -20.078 1 87.88 162 LYS A O 1
ATOM 1286 N N . GLN A 1 163 ? -4.473 3.525 -21.547 1 86.31 163 GLN A N 1
ATOM 1287 C CA . GLN A 1 163 ? -5.793 4.004 -21.938 1 86.31 163 GLN A CA 1
ATOM 1288 C C . GLN A 1 163 ? -6.805 3.812 -20.812 1 86.31 163 GLN A C 1
ATOM 1290 O O . GLN A 1 163 ? -7.633 4.691 -20.562 1 86.31 163 GLN A O 1
ATOM 1295 N N . LEU A 1 164 ? -6.73 2.742 -20.156 1 86.19 164 LEU A N 1
ATOM 1296 C CA . LEU A 1 164 ? -7.691 2.404 -19.109 1 86.19 164 LEU A CA 1
ATOM 1297 C C . LEU A 1 164 ? -7.469 3.266 -17.875 1 86.19 164 LEU A C 1
ATOM 1299 O O . LEU A 1 164 ? -8.43 3.613 -17.172 1 86.19 164 LEU A O 1
ATOM 1303 N N . ARG A 1 165 ? -6.328 3.516 -17.562 1 81.69 165 ARG A N 1
ATOM 1304 C CA . ARG A 1 165 ? -5.996 4.301 -16.375 1 81.69 165 ARG A CA 1
ATOM 1305 C C . ARG A 1 165 ? -6.602 5.699 -16.453 1 81.69 165 ARG A C 1
ATOM 1307 O O . ARG A 1 165 ? -6.93 6.297 -15.438 1 81.69 165 ARG A O 1
ATOM 1314 N N . GLU A 1 166 ? -6.75 6.168 -17.562 1 74.44 166 GLU A N 1
ATOM 1315 C CA . GLU A 1 166 ? -7.297 7.504 -17.781 1 74.44 166 GLU A CA 1
ATOM 1316 C C . GLU A 1 166 ? -8.812 7.512 -17.625 1 74.44 166 GLU A C 1
ATOM 1318 O O . GLU A 1 166 ? -9.406 8.531 -17.25 1 74.44 166 GLU A O 1
ATOM 1323 N N . THR A 1 167 ? -9.336 6.383 -17.812 1 68.62 167 THR A N 1
ATOM 1324 C CA . THR A 1 167 ? -10.789 6.352 -17.891 1 68.62 167 THR A CA 1
ATOM 1325 C C . THR A 1 167 ? -11.391 5.621 -16.703 1 68.62 167 THR A C 1
ATOM 1327 O O . THR A 1 167 ? -12.594 5.719 -16.438 1 68.62 167 THR A O 1
ATOM 1330 N N . ALA A 1 168 ? -10.562 5.02 -16.062 1 65.88 168 ALA A N 1
ATOM 1331 C CA . ALA A 1 168 ? -11.102 4.133 -15.031 1 65.88 168 ALA A CA 1
ATOM 1332 C C . ALA A 1 168 ? -11.75 4.93 -13.898 1 65.88 168 ALA A C 1
ATOM 1334 O O . ALA A 1 168 ? -11.117 5.816 -13.32 1 65.88 168 ALA A O 1
ATOM 1335 N N . ASP A 1 169 ? -12.898 4.594 -13.727 1 72.44 169 ASP A N 1
ATOM 1336 C CA . ASP A 1 169 ? -13.688 5.309 -12.727 1 72.44 169 ASP A CA 1
ATOM 1337 C C . ASP A 1 169 ? -13.844 4.48 -11.453 1 72.44 169 ASP A C 1
ATOM 1339 O O . ASP A 1 169 ? -14.523 4.898 -10.516 1 72.44 169 ASP A O 1
ATOM 1343 N N . GLY A 1 170 ? -13.203 3.299 -11.477 1 84.5 170 GLY A N 1
ATOM 1344 C CA . GLY A 1 170 ? -13.367 2.482 -10.281 1 84.5 170 GLY A CA 1
ATOM 1345 C C . GLY A 1 170 ? -12.688 1.128 -10.391 1 84.5 170 GLY A C 1
ATOM 1346 O O . GLY A 1 170 ? -12.141 0.784 -11.438 1 84.5 170 GLY A O 1
ATOM 1347 N N . ALA A 1 171 ? -12.789 0.45 -9.273 1 92.12 171 ALA A N 1
ATOM 1348 C CA . ALA A 1 171 ? -12.188 -0.878 -9.219 1 92.12 171 ALA A CA 1
ATOM 1349 C C . ALA A 1 171 ? -13.164 -1.947 -9.703 1 92.12 171 ALA A C 1
ATOM 1351 O O . ALA A 1 171 ? -14.367 -1.854 -9.453 1 92.12 171 ALA A O 1
ATOM 1352 N N . SER A 1 172 ? -12.695 -2.828 -10.484 1 94.56 172 SER A N 1
ATOM 1353 C CA . SER A 1 172 ? -13.438 -4.02 -10.898 1 94.56 172 SER A CA 1
ATOM 1354 C C . SER A 1 172 ? -12.539 -5.254 -10.891 1 94.56 172 SER A C 1
ATOM 1356 O O . SER A 1 172 ? -11.312 -5.141 -10.969 1 94.56 172 SER A O 1
ATOM 1358 N N . LEU A 1 173 ? -13.188 -6.371 -10.75 1 96.38 173 LEU A N 1
ATOM 1359 C CA . LEU A 1 173 ? -12.414 -7.605 -10.672 1 96.38 173 LEU A CA 1
ATOM 1360 C C . LEU A 1 173 ? -11.633 -7.84 -11.961 1 96.38 173 LEU A C 1
ATOM 1362 O O . LEU A 1 173 ? -10.43 -8.109 -11.922 1 96.38 173 LEU A O 1
ATOM 1366 N N . PRO A 1 174 ? -12.242 -7.688 -13.133 1 95.12 174 PRO A N 1
ATOM 1367 C CA . PRO A 1 174 ? -11.469 -7.875 -14.367 1 95.12 174 PRO A CA 1
ATOM 1368 C C . PRO A 1 174 ? -10.289 -6.914 -14.477 1 95.12 174 PRO A C 1
ATOM 1370 O O . PRO A 1 174 ? -9.188 -7.32 -14.859 1 95.12 174 PRO A O 1
ATOM 1373 N N . TYR A 1 175 ? -10.531 -5.734 -14.117 1 95.31 175 TYR A N 1
ATOM 1374 C CA . TYR A 1 175 ? -9.461 -4.754 -14.188 1 95.31 175 TYR A CA 1
ATOM 1375 C C . TYR A 1 175 ? -8.312 -5.129 -13.25 1 95.31 175 TYR A C 1
ATOM 1377 O O . TYR A 1 175 ? -7.141 -5 -13.609 1 95.31 175 TYR A O 1
ATOM 1385 N N . LEU A 1 176 ? -8.656 -5.539 -12.094 1 97.69 176 LEU A N 1
ATOM 1386 C CA . LEU A 1 176 ? -7.637 -5.992 -11.156 1 97.69 176 LEU A CA 1
ATOM 1387 C C . LEU A 1 176 ? -6.848 -7.164 -11.727 1 97.69 176 LEU A C 1
ATOM 1389 O O . LEU A 1 176 ? -5.617 -7.203 -11.625 1 97.69 176 LEU A O 1
ATOM 1393 N N . GLN A 1 177 ? -7.516 -8.094 -12.258 1 98 177 GLN A N 1
ATOM 1394 C CA . GLN A 1 177 ? -6.859 -9.258 -12.836 1 98 177 GLN A CA 1
ATOM 1395 C C . GLN A 1 177 ? -5.938 -8.859 -13.984 1 98 177 GLN A C 1
ATOM 1397 O O . GLN A 1 177 ? -4.844 -9.414 -14.133 1 98 177 GLN A O 1
ATOM 1402 N N . GLU A 1 178 ? -6.395 -7.965 -14.766 1 97.06 178 GLU A N 1
ATOM 1403 C CA . GLU A 1 178 ? -5.586 -7.461 -15.867 1 97.06 178 GLU A CA 1
ATOM 1404 C C . GLU A 1 178 ? -4.305 -6.809 -15.359 1 97.06 178 GLU A C 1
ATOM 1406 O O . GLU A 1 178 ? -3.217 -7.078 -15.875 1 97.06 178 GLU A O 1
ATOM 1411 N N . CYS A 1 179 ? -4.457 -5.984 -14.391 1 97.12 179 CYS A N 1
ATOM 1412 C CA . CYS A 1 179 ? -3.301 -5.316 -13.805 1 97.12 179 CYS A CA 1
ATOM 1413 C C . CYS A 1 179 ? -2.35 -6.328 -13.172 1 97.12 179 CYS A C 1
ATOM 1415 O O . CYS A 1 179 ? -1.13 -6.195 -13.289 1 97.12 179 CYS A O 1
ATOM 1417 N N . ALA A 1 180 ? -2.879 -7.285 -12.516 1 98.31 180 ALA A N 1
ATOM 1418 C CA . ALA A 1 180 ? -2.066 -8.305 -11.859 1 98.31 180 ALA A CA 1
ATOM 1419 C C . ALA A 1 180 ? -1.283 -9.125 -12.875 1 98.31 180 ALA A C 1
ATOM 1421 O O . ALA A 1 180 ? -0.119 -9.461 -12.648 1 98.31 180 ALA A O 1
ATOM 1422 N N . LEU A 1 181 ? -1.938 -9.438 -13.93 1 98.12 181 LEU A N 1
ATOM 1423 C CA . LEU A 1 181 ? -1.263 -10.188 -14.992 1 98.12 181 LEU A CA 1
ATOM 1424 C C . LEU A 1 181 ? -0.117 -9.367 -15.586 1 98.12 181 LEU A C 1
ATOM 1426 O O . LEU A 1 181 ? 0.963 -9.906 -15.836 1 98.12 181 LEU A O 1
ATOM 1430 N N . LEU A 1 182 ? -0.4 -8.164 -15.836 1 97.75 182 LEU A N 1
ATOM 1431 C CA . LEU A 1 182 ? 0.633 -7.27 -16.344 1 97.75 182 LEU A CA 1
ATOM 1432 C C . LEU A 1 182 ? 1.801 -7.18 -15.359 1 97.75 182 LEU A C 1
ATOM 1434 O O . LEU A 1 182 ? 2.963 -7.266 -15.766 1 97.75 182 LEU A O 1
ATOM 1438 N N . ALA A 1 183 ? 1.51 -7.027 -14.133 1 97.5 183 ALA A N 1
ATOM 1439 C CA . ALA A 1 183 ? 2.541 -6.949 -13.102 1 97.5 183 ALA A CA 1
ATOM 1440 C C . ALA A 1 183 ? 3.35 -8.242 -13.039 1 97.5 183 ALA A C 1
ATOM 1442 O O . ALA A 1 183 ? 4.57 -8.203 -12.859 1 97.5 183 ALA A O 1
ATOM 1443 N N . ALA A 1 184 ? 2.691 -9.344 -13.148 1 97.81 184 ALA A N 1
ATOM 1444 C CA . ALA A 1 184 ? 3.371 -10.633 -13.117 1 97.81 184 ALA A CA 1
ATOM 1445 C C . ALA A 1 184 ? 4.406 -10.727 -14.234 1 97.81 184 ALA A C 1
ATOM 1447 O O . ALA A 1 184 ? 5.535 -11.172 -14.008 1 97.81 184 ALA A O 1
ATOM 1448 N N . TYR A 1 185 ? 3.98 -10.336 -15.391 1 97.31 185 TYR A N 1
ATOM 1449 C CA . TYR A 1 185 ? 4.938 -10.336 -16.484 1 97.31 185 TYR A CA 1
ATOM 1450 C C . TYR A 1 185 ? 6.137 -9.453 -16.172 1 97.31 185 TYR A C 1
ATOM 1452 O O . TYR A 1 185 ? 7.285 -9.852 -16.406 1 97.31 185 TYR A O 1
ATOM 1460 N N . MET A 1 186 ? 5.891 -8.297 -15.688 1 94.75 186 MET A N 1
ATOM 1461 C CA . MET A 1 186 ? 6.969 -7.352 -15.406 1 94.75 186 MET A CA 1
ATOM 1462 C C . MET A 1 186 ? 7.945 -7.93 -14.391 1 94.75 186 MET A C 1
ATOM 1464 O O . MET A 1 186 ? 9.164 -7.828 -14.562 1 94.75 186 MET A O 1
ATOM 1468 N N . TYR A 1 187 ? 7.469 -8.594 -13.406 1 94.62 187 TYR A N 1
ATOM 1469 C CA . TYR A 1 187 ? 8.328 -9.156 -12.367 1 94.62 187 TYR A CA 1
ATOM 1470 C C . TYR A 1 187 ? 9.133 -10.336 -12.906 1 94.62 187 TYR A C 1
ATOM 1472 O O . TYR A 1 187 ? 10.273 -10.562 -12.492 1 94.62 187 TYR A O 1
ATOM 1480 N N . THR A 1 188 ? 8.531 -11.086 -13.766 1 95 188 THR A N 1
ATOM 1481 C CA . THR A 1 188 ? 9.266 -12.219 -14.32 1 95 188 THR A CA 1
ATOM 1482 C C . THR A 1 188 ? 10.406 -11.742 -15.211 1 95 188 THR A C 1
ATOM 1484 O O . THR A 1 188 ? 11.352 -12.484 -15.469 1 95 188 THR A O 1
ATOM 1487 N N . SER A 1 189 ? 10.25 -10.562 -15.68 1 91 189 SER A N 1
ATOM 1488 C CA . SER A 1 189 ? 11.328 -9.969 -16.469 1 91 189 SER A CA 1
ATOM 1489 C C . SER A 1 189 ? 12.43 -9.414 -15.57 1 91 189 SER A C 1
ATOM 1491 O O . SER A 1 189 ? 13.555 -9.188 -16.031 1 91 189 SER A O 1
ATOM 1493 N N . GLY A 1 190 ? 12.141 -9.18 -14.367 1 87.31 190 GLY A N 1
ATOM 1494 C CA . GLY A 1 190 ? 13.031 -8.602 -13.375 1 87.31 190 GLY A CA 1
ATOM 1495 C C . GLY A 1 190 ? 12.398 -7.484 -12.578 1 87.31 190 GLY A C 1
ATOM 1496 O O . GLY A 1 190 ? 11.422 -6.879 -13.016 1 87.31 190 GLY A O 1
ATOM 1497 N N . PRO A 1 191 ? 12.961 -7.266 -11.453 1 83.81 191 PRO A N 1
ATOM 1498 C CA . PRO A 1 191 ? 12.406 -6.176 -10.641 1 83.81 191 PRO A CA 1
ATOM 1499 C C . PRO A 1 191 ? 12.516 -4.816 -11.328 1 83.81 191 PRO A C 1
ATOM 1501 O O . PRO A 1 191 ? 13.547 -4.508 -11.938 1 83.81 191 PRO A O 1
ATOM 1504 N N . SER A 1 192 ? 11.469 -4.09 -11.289 1 87.12 192 SER A N 1
ATOM 1505 C CA . SER A 1 192 ? 11.43 -2.768 -11.906 1 87.12 192 SER A CA 1
ATOM 1506 C C . SER A 1 192 ? 10.539 -1.815 -11.109 1 87.12 192 SER A C 1
ATOM 1508 O O . SER A 1 192 ? 9.664 -2.254 -10.359 1 87.12 192 SER A O 1
ATOM 1510 N N . HIS A 1 193 ? 10.805 -0.586 -11.336 1 90.06 193 HIS A N 1
ATOM 1511 C CA . HIS A 1 193 ? 10.016 0.463 -10.703 1 90.06 193 HIS A CA 1
ATOM 1512 C C . HIS A 1 193 ? 8.555 0.381 -11.117 1 90.06 193 HIS A C 1
ATOM 1514 O O . HIS A 1 193 ? 7.656 0.526 -10.281 1 90.06 193 HIS A O 1
ATOM 1520 N N . GLN A 1 194 ? 8.32 0.095 -12.312 1 90.62 194 GLN A N 1
ATOM 1521 C CA . GLN A 1 194 ? 6.961 0.026 -12.836 1 90.62 194 GLN A CA 1
ATOM 1522 C C . GLN A 1 194 ? 6.184 -1.121 -12.195 1 90.62 194 GLN A C 1
ATOM 1524 O O . GLN A 1 194 ? 5.012 -0.967 -11.844 1 90.62 194 GLN A O 1
ATOM 1529 N N . ALA A 1 195 ? 6.883 -2.242 -12.133 1 93.56 195 ALA A N 1
ATOM 1530 C CA . ALA A 1 195 ? 6.23 -3.383 -11.5 1 93.56 195 ALA A CA 1
ATOM 1531 C C . ALA A 1 195 ? 5.922 -3.09 -10.031 1 93.56 195 ALA A C 1
ATOM 1533 O O . ALA A 1 195 ? 4.848 -3.438 -9.531 1 93.56 195 ALA A O 1
ATOM 1534 N N . TRP A 1 196 ? 6.84 -2.396 -9.383 1 95 196 TRP A N 1
ATOM 1535 C CA . TRP A 1 196 ? 6.684 -2.016 -7.98 1 95 196 TRP A CA 1
ATOM 1536 C C . TRP A 1 196 ? 5.469 -1.112 -7.793 1 95 196 TRP A C 1
ATOM 1538 O O . TRP A 1 196 ? 4.609 -1.384 -6.953 1 95 196 TRP A O 1
ATOM 1548 N N . VAL A 1 197 ? 5.309 -0.141 -8.578 1 94.5 197 VAL A N 1
ATOM 1549 C CA . VAL A 1 197 ? 4.219 0.823 -8.492 1 94.5 197 VAL A CA 1
ATOM 1550 C C . VAL A 1 197 ? 2.904 0.151 -8.883 1 94.5 197 VAL A C 1
ATOM 1552 O O . VAL A 1 197 ? 1.88 0.339 -8.227 1 94.5 197 VAL A O 1
ATOM 1555 N N . LEU A 1 198 ? 2.949 -0.633 -9.961 1 95.56 198 LEU A N 1
ATOM 1556 C CA . LEU A 1 198 ? 1.736 -1.291 -10.438 1 95.56 198 LEU A CA 1
ATOM 1557 C C . LEU A 1 198 ? 1.187 -2.242 -9.383 1 95.56 198 LEU A C 1
ATOM 1559 O O . LEU A 1 198 ? -0.03 -2.373 -9.227 1 95.56 198 LEU A O 1
ATOM 1563 N N . THR A 1 199 ? 2.078 -2.895 -8.695 1 97.38 199 THR A N 1
ATOM 1564 C CA . THR A 1 199 ? 1.625 -3.777 -7.625 1 97.38 199 THR A CA 1
ATOM 1565 C C . THR A 1 199 ? 0.946 -2.98 -6.52 1 97.38 199 THR A C 1
ATOM 1567 O O . THR A 1 199 ? -0.025 -3.445 -5.918 1 97.38 199 THR A O 1
ATOM 1570 N N . GLY A 1 200 ? 1.487 -1.84 -6.219 1 96.81 200 GLY A N 1
ATOM 1571 C CA . GLY A 1 200 ? 0.8 -0.962 -5.285 1 96.81 200 GLY A CA 1
ATOM 1572 C C . GLY A 1 200 ? -0.609 -0.611 -5.723 1 96.81 200 GLY A C 1
ATOM 1573 O O . GLY A 1 200 ? -1.533 -0.596 -4.906 1 96.81 200 GLY A O 1
ATOM 1574 N N . ILE A 1 201 ? -0.772 -0.345 -6.969 1 96.38 201 ILE A N 1
ATOM 1575 C CA . ILE A 1 201 ? -2.084 -0.045 -7.531 1 96.38 201 ILE A CA 1
ATOM 1576 C C . ILE A 1 201 ? -3.004 -1.255 -7.371 1 96.38 201 ILE A C 1
ATOM 1578 O O . ILE A 1 201 ? -4.168 -1.113 -6.988 1 96.38 201 ILE A O 1
ATOM 1582 N N . CYS A 1 202 ? -2.473 -2.414 -7.645 1 98.06 202 CYS A N 1
ATOM 1583 C CA . CYS A 1 202 ? -3.26 -3.633 -7.492 1 98.06 202 CYS A CA 1
ATOM 1584 C C . CYS A 1 202 ? -3.762 -3.781 -6.059 1 98.06 202 CYS A C 1
ATOM 1586 O O . CYS A 1 202 ? -4.902 -4.188 -5.836 1 98.06 202 CYS A O 1
ATOM 1588 N N . VAL A 1 203 ? -2.916 -3.463 -5.121 1 98.31 203 VAL A N 1
ATOM 1589 C CA . VAL A 1 203 ? -3.301 -3.568 -3.715 1 98.31 203 VAL A CA 1
ATOM 1590 C C . VAL A 1 203 ? -4.465 -2.623 -3.428 1 98.31 203 VAL A C 1
ATOM 1592 O O . VAL A 1 203 ? -5.441 -3.01 -2.777 1 98.31 203 VAL A O 1
ATOM 1595 N N . ARG A 1 204 ? -4.398 -1.41 -3.912 1 97.12 204 ARG A N 1
ATOM 1596 C CA . ARG A 1 204 ? -5.469 -0.441 -3.705 1 97.12 204 ARG A CA 1
ATOM 1597 C C . ARG A 1 204 ? -6.766 -0.914 -4.352 1 97.12 204 ARG A C 1
ATOM 1599 O O . ARG A 1 204 ? -7.848 -0.736 -3.785 1 97.12 204 ARG A O 1
ATOM 1606 N N . LEU A 1 205 ? -6.664 -1.502 -5.516 1 97 205 LEU A N 1
ATOM 1607 C CA . LEU A 1 205 ? -7.84 -2.035 -6.191 1 97 205 LEU A CA 1
ATOM 1608 C C . LEU A 1 205 ? -8.445 -3.186 -5.398 1 97 205 LEU A C 1
ATOM 1610 O O . LEU A 1 205 ? -9.672 -3.271 -5.262 1 97 205 LEU A O 1
ATOM 1614 N N . ALA A 1 206 ? -7.609 -4.008 -4.898 1 98.12 206 ALA A N 1
ATOM 1615 C CA . ALA A 1 206 ? -8.086 -5.137 -4.109 1 98.12 206 ALA A CA 1
ATOM 1616 C C . ALA A 1 206 ? -8.805 -4.664 -2.85 1 98.12 206 ALA A C 1
ATOM 1618 O O . ALA A 1 206 ? -9.812 -5.242 -2.449 1 98.12 206 ALA A O 1
ATOM 1619 N N . TYR A 1 207 ? -8.234 -3.643 -2.217 1 96.88 207 TYR A N 1
ATOM 1620 C CA . TYR A 1 207 ? -8.883 -3.062 -1.044 1 96.88 207 TYR A CA 1
ATOM 1621 C C . TYR A 1 207 ? -10.211 -2.428 -1.414 1 96.88 207 TYR A C 1
ATOM 1623 O O . TYR A 1 207 ? -11.195 -2.562 -0.683 1 96.88 207 TYR A O 1
ATOM 1631 N N . ASP A 1 208 ? -10.211 -1.772 -2.521 1 94.69 208 ASP A N 1
ATOM 1632 C CA . ASP A 1 208 ? -11.422 -1.106 -2.988 1 94.69 208 ASP A CA 1
ATOM 1633 C C . ASP A 1 208 ? -12.539 -2.117 -3.258 1 94.69 208 ASP A C 1
ATOM 1635 O O . ASP A 1 208 ? -13.719 -1.806 -3.098 1 94.69 208 ASP A O 1
ATOM 1639 N N . LEU A 1 209 ? -12.18 -3.32 -3.617 1 96.25 209 LEU A N 1
ATOM 1640 C CA . LEU A 1 209 ? -13.141 -4.379 -3.914 1 96.25 209 LEU A CA 1
ATOM 1641 C C . LEU A 1 209 ? -13.445 -5.199 -2.664 1 96.25 209 LEU A C 1
ATOM 1643 O O . LEU A 1 209 ? -14.188 -6.184 -2.729 1 96.25 209 LEU A O 1
ATOM 1647 N N . ASP A 1 210 ? -12.836 -4.887 -1.558 1 94.81 210 ASP A N 1
ATOM 1648 C CA . ASP A 1 210 ? -13.016 -5.527 -0.259 1 94.81 210 ASP A CA 1
ATOM 1649 C C . ASP A 1 210 ? -12.664 -7.012 -0.325 1 94.81 210 ASP A C 1
ATOM 1651 O O . ASP A 1 210 ? -13.32 -7.84 0.311 1 94.81 210 ASP A O 1
ATOM 1655 N N . LEU A 1 211 ? -11.648 -7.301 -1.11 1 97.12 211 LEU A N 1
ATOM 1656 C CA . LEU A 1 211 ? -11.266 -8.695 -1.281 1 97.12 211 LEU A CA 1
ATOM 1657 C C . LEU A 1 211 ? -10.445 -9.188 -0.091 1 97.12 211 LEU A C 1
ATOM 1659 O O . LEU A 1 211 ? -10.43 -10.383 0.208 1 97.12 211 LEU A O 1
ATOM 1663 N N . TYR A 1 212 ? -9.797 -8.367 0.632 1 95.5 212 TYR A N 1
ATOM 1664 C CA . TYR A 1 212 ? -8.844 -8.688 1.687 1 95.5 212 TYR A CA 1
ATOM 1665 C C . TYR A 1 212 ? -9.539 -9.352 2.869 1 95.5 212 TYR A C 1
ATOM 1667 O O . TYR A 1 212 ? -8.898 -10.07 3.645 1 95.5 212 TYR A O 1
ATOM 1675 N N . ASP A 1 213 ? -10.789 -9.125 3.043 1 93.19 213 ASP A N 1
ATOM 1676 C CA . ASP A 1 213 ? -11.484 -9.688 4.195 1 93.19 213 ASP A CA 1
ATOM 1677 C C . ASP A 1 213 ? -12.797 -10.352 3.777 1 93.19 213 ASP A C 1
ATOM 1679 O O . ASP A 1 213 ? -13.75 -10.398 4.555 1 93.19 213 ASP A O 1
ATOM 1683 N N . MET A 1 214 ? -12.844 -10.82 2.58 1 94.12 214 MET A N 1
ATOM 1684 C CA . MET A 1 214 ? -14.086 -11.32 1.995 1 94.12 214 MET A CA 1
ATOM 1685 C C . MET A 1 214 ? -14.594 -12.539 2.758 1 94.12 214 MET A C 1
ATOM 1687 O O . MET A 1 214 ? -15.789 -12.852 2.713 1 94.12 214 MET A O 1
ATOM 1691 N N . ASP A 1 215 ? -13.711 -13.156 3.518 1 93.69 215 ASP A N 1
ATOM 1692 C CA . ASP A 1 215 ? -14.125 -14.375 4.195 1 93.69 215 ASP A CA 1
ATOM 1693 C C . ASP A 1 215 ? -14.148 -14.18 5.711 1 93.69 215 ASP A C 1
ATOM 1695 O O . ASP A 1 215 ? -14.117 -15.156 6.469 1 93.69 215 ASP A O 1
ATOM 1699 N N . ASP A 1 216 ? -14.062 -13 6.191 1 89.56 216 ASP A N 1
ATOM 1700 C CA . ASP A 1 216 ? -14.195 -12.75 7.625 1 89.56 216 ASP A CA 1
ATOM 1701 C C . ASP A 1 216 ? -15.523 -13.281 8.148 1 89.56 216 ASP A C 1
ATOM 1703 O O . ASP A 1 216 ? -15.57 -13.961 9.18 1 89.56 216 ASP A O 1
ATOM 1707 N N . GLU A 1 217 ? -16.562 -12.859 7.48 1 82.38 217 GLU A N 1
ATOM 1708 C CA . GLU A 1 217 ? -17.875 -13.477 7.637 1 82.38 217 GLU A CA 1
ATOM 1709 C C . GLU A 1 217 ? -18.281 -14.219 6.371 1 82.38 217 GLU A C 1
ATOM 1711 O O . GLU A 1 217 ? -18.922 -13.648 5.488 1 82.38 217 GLU A O 1
ATOM 1716 N N . PRO A 1 218 ? -17.859 -15.383 6.398 1 74.88 218 PRO A N 1
ATOM 1717 C CA . PRO A 1 218 ? -18.016 -16.062 5.109 1 74.88 218 PRO A CA 1
ATOM 1718 C C . PRO A 1 218 ? -19.469 -16.125 4.645 1 74.88 218 PRO A C 1
ATOM 1720 O O . PRO A 1 218 ? -20.359 -16.359 5.457 1 74.88 218 PRO A O 1
ATOM 1723 N N . GLU A 1 219 ? -19.547 -15.75 3.447 1 68.69 219 GLU A N 1
ATOM 1724 C CA . GLU A 1 219 ? -20.844 -15.812 2.787 1 68.69 219 GLU A CA 1
ATOM 1725 C C . GLU A 1 219 ? -21.172 -17.234 2.357 1 68.69 219 GLU A C 1
ATOM 1727 O O . GLU A 1 219 ? -20.297 -17.969 1.873 1 68.69 219 GLU A O 1
ATOM 1732 N N . GLU A 1 220 ? -22.312 -17.547 2.705 1 81.62 220 GLU A N 1
ATOM 1733 C CA . GLU A 1 220 ? -22.766 -18.828 2.17 1 81.62 220 GLU A CA 1
ATOM 1734 C C . GLU A 1 220 ? -23.109 -18.719 0.688 1 81.62 220 GLU A C 1
ATOM 1736 O O . GLU A 1 220 ? -23.781 -17.766 0.271 1 81.62 220 GLU A O 1
ATOM 1741 N N . TYR A 1 221 ? -22.344 -19.5 -0.052 1 88.06 221 TYR A N 1
ATOM 1742 C CA . TYR A 1 221 ? -22.688 -19.5 -1.473 1 88.06 221 TYR A CA 1
ATOM 1743 C C . TYR A 1 221 ? -23.906 -20.359 -1.741 1 88.06 221 TYR A C 1
ATOM 1745 O O . TYR A 1 221 ? -24.109 -21.406 -1.103 1 88.06 221 TYR A O 1
ATOM 1753 N N . LYS A 1 222 ? -24.75 -19.875 -2.652 1 89.31 222 LYS A N 1
ATOM 1754 C CA . LYS A 1 222 ? -26.047 -20.5 -2.955 1 89.31 222 LYS A CA 1
ATOM 1755 C C . LYS A 1 222 ? -25.859 -21.719 -3.842 1 89.31 222 LYS A C 1
ATOM 1757 O O . LYS A 1 222 ? -26.625 -22.688 -3.738 1 89.31 222 LYS A O 1
ATOM 1762 N N . ASP A 1 223 ? -24.922 -21.656 -4.777 1 92.69 223 ASP A N 1
ATOM 1763 C CA . ASP A 1 223 ? -24.703 -22.75 -5.715 1 92.69 223 ASP A CA 1
ATOM 1764 C C . ASP A 1 223 ? -23.219 -22.828 -6.121 1 92.69 223 ASP A C 1
ATOM 1766 O O . ASP A 1 223 ? -22.406 -22.062 -5.629 1 92.69 223 ASP A O 1
ATOM 1770 N N . ALA A 1 224 ? -22.953 -23.734 -6.93 1 93.5 224 ALA A N 1
ATOM 1771 C CA . ALA A 1 224 ? -21.578 -24.016 -7.336 1 93.5 224 ALA A CA 1
ATOM 1772 C C . ALA A 1 224 ? -21.016 -22.859 -8.164 1 93.5 224 ALA A C 1
ATOM 1774 O O . ALA A 1 224 ? -19.812 -22.578 -8.109 1 93.5 224 ALA A O 1
ATOM 1775 N N . ASP A 1 225 ? -21.859 -22.234 -8.875 1 93.94 225 ASP A N 1
ATOM 1776 C CA . ASP A 1 225 ? -21.406 -21.109 -9.695 1 93.94 225 ASP A CA 1
ATOM 1777 C C . ASP A 1 225 ? -20.969 -19.938 -8.82 1 93.94 225 ASP A C 1
ATOM 1779 O O . ASP A 1 225 ? -19.984 -19.266 -9.117 1 93.94 225 ASP A O 1
ATOM 1783 N N . GLU A 1 226 ? -21.734 -19.719 -7.875 1 94.5 226 GLU A N 1
ATOM 1784 C CA . GLU A 1 226 ? -21.375 -18.656 -6.945 1 94.5 226 GLU A CA 1
ATOM 1785 C C . GLU A 1 226 ? -20.094 -18.984 -6.191 1 94.5 226 GLU A C 1
ATOM 1787 O O . GLU A 1 226 ? -19.266 -18.109 -5.941 1 94.5 226 GLU A O 1
ATOM 1792 N N . TRP A 1 227 ? -19.969 -20.203 -5.848 1 96 227 TRP A N 1
ATOM 1793 C CA . TRP A 1 227 ? -18.734 -20.641 -5.207 1 96 227 TRP A CA 1
ATOM 1794 C C . TRP A 1 227 ? -17.531 -20.359 -6.102 1 96 227 TRP A C 1
ATOM 1796 O O . TRP A 1 227 ? -16.5 -19.859 -5.633 1 96 227 TRP A O 1
ATOM 1806 N N . ALA A 1 228 ? -17.703 -20.688 -7.316 1 96.62 228 ALA A N 1
ATOM 1807 C CA . ALA A 1 228 ? -16.625 -20.484 -8.266 1 96.62 228 ALA A CA 1
ATOM 1808 C C . ALA A 1 228 ? -16.281 -19.016 -8.422 1 96.62 228 ALA A C 1
ATOM 1810 O O . ALA A 1 228 ? -15.117 -18.641 -8.594 1 96.62 228 ALA A O 1
ATOM 1811 N N . ARG A 1 229 ? -17.25 -18.219 -8.391 1 95.75 229 ARG A N 1
ATOM 1812 C CA . ARG A 1 229 ? -17.031 -16.781 -8.5 1 95.75 229 ARG A CA 1
ATOM 1813 C C . ARG A 1 229 ? -16.297 -16.234 -7.277 1 95.75 229 ARG A C 1
ATOM 1815 O O . ARG A 1 229 ? -15.43 -15.367 -7.398 1 95.75 229 ARG A O 1
ATOM 1822 N N . LEU A 1 230 ? -16.688 -16.719 -6.156 1 96.56 230 LEU A N 1
ATOM 1823 C CA . LEU A 1 230 ? -15.984 -16.312 -4.941 1 96.56 230 LEU A CA 1
ATOM 1824 C C . LEU A 1 230 ? -14.539 -16.781 -4.957 1 96.56 230 LEU A C 1
ATOM 1826 O O . LEU A 1 230 ? -13.641 -16.047 -4.535 1 96.56 230 LEU A O 1
ATOM 1830 N N . GLU A 1 231 ? -14.336 -17.969 -5.449 1 97.69 231 GLU A N 1
ATOM 1831 C CA . GLU A 1 231 ? -12.984 -18.5 -5.594 1 97.69 231 GLU A CA 1
ATOM 1832 C C . GLU A 1 231 ? -12.156 -17.625 -6.535 1 97.69 231 GLU A C 1
ATOM 1834 O O . GLU A 1 231 ? -10.961 -17.406 -6.297 1 97.69 231 GLU A O 1
ATOM 1839 N N . GLU A 1 232 ? -12.773 -17.172 -7.535 1 98 232 GLU A N 1
ATOM 1840 C CA . GLU A 1 232 ? -12.086 -16.281 -8.469 1 98 232 GLU A CA 1
ATOM 1841 C C . GLU A 1 232 ? -11.617 -15 -7.777 1 98 232 GLU A C 1
ATOM 1843 O O . GLU A 1 232 ? -10.516 -14.523 -8.031 1 98 232 GLU A O 1
ATOM 1848 N N . LYS A 1 233 ? -12.453 -14.477 -6.977 1 97.88 233 LYS A N 1
ATOM 1849 C CA . LYS A 1 233 ? -12.109 -13.289 -6.199 1 97.88 233 LYS A CA 1
ATOM 1850 C C . LYS A 1 233 ? -10.953 -13.578 -5.242 1 97.88 233 LYS A C 1
ATOM 1852 O O . LYS A 1 233 ? -10.031 -12.773 -5.109 1 97.88 233 LYS A O 1
ATOM 1857 N N . ARG A 1 234 ? -10.992 -14.719 -4.625 1 98.06 234 ARG A N 1
ATOM 1858 C CA . ARG A 1 234 ? -9.93 -15.117 -3.713 1 98.06 234 ARG A CA 1
ATOM 1859 C C . ARG A 1 234 ? -8.594 -15.227 -4.449 1 98.06 234 ARG A C 1
ATOM 1861 O O . ARG A 1 234 ? -7.559 -14.797 -3.938 1 98.06 234 ARG A O 1
ATOM 1868 N N . ARG A 1 235 ? -8.68 -15.766 -5.559 1 98.62 235 ARG A N 1
ATOM 1869 C CA . ARG A 1 235 ? -7.473 -15.961 -6.355 1 98.62 235 ARG A CA 1
ATOM 1870 C C . ARG A 1 235 ? -6.879 -14.633 -6.793 1 98.62 235 ARG A C 1
ATOM 1872 O O . ARG A 1 235 ? -5.656 -14.461 -6.809 1 98.62 235 ARG A O 1
ATOM 1879 N N . ALA A 1 236 ? -7.758 -13.75 -7.176 1 98.69 236 ALA A N 1
ATOM 1880 C CA . ALA A 1 236 ? -7.285 -12.422 -7.535 1 98.69 236 ALA A CA 1
ATOM 1881 C C . ALA A 1 236 ? -6.555 -11.766 -6.367 1 98.69 236 ALA A C 1
ATOM 1883 O O . ALA A 1 236 ? -5.453 -11.234 -6.535 1 98.69 236 ALA A O 1
ATOM 1884 N N . PHE A 1 237 ? -7.094 -11.836 -5.219 1 98.62 237 PHE A N 1
ATOM 1885 C CA . PHE A 1 237 ? -6.453 -11.258 -4.043 1 98.62 237 PHE A CA 1
ATOM 1886 C C . PHE A 1 237 ? -5.129 -11.953 -3.752 1 98.62 237 PHE A C 1
ATOM 1888 O O . PHE A 1 237 ? -4.125 -11.297 -3.467 1 98.62 237 PHE A O 1
ATOM 1895 N N . CYS A 1 238 ? -5.141 -13.227 -3.795 1 98.38 238 CYS A N 1
ATOM 1896 C CA . CYS A 1 238 ? -3.961 -14.008 -3.439 1 98.38 238 CYS A CA 1
ATOM 1897 C C . CYS A 1 238 ? -2.803 -13.703 -4.379 1 98.38 238 CYS A C 1
ATOM 1899 O O . CYS A 1 238 ? -1.653 -13.602 -3.947 1 98.38 238 CYS A O 1
ATOM 1901 N N . VAL A 1 239 ? -3.111 -13.609 -5.613 1 98.44 239 VAL A N 1
ATOM 1902 C CA . VAL A 1 239 ? -2.066 -13.281 -6.578 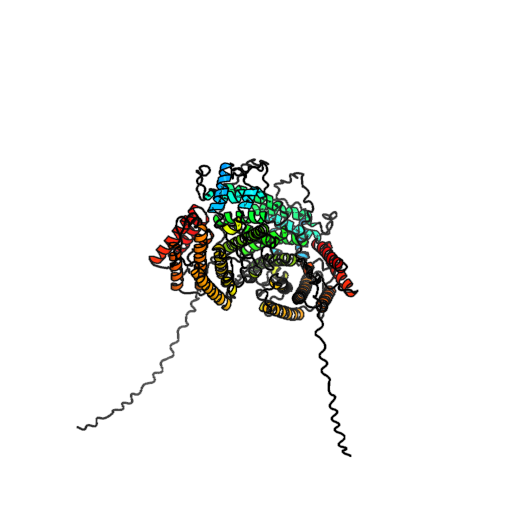1 98.44 239 VAL A CA 1
ATOM 1903 C C . VAL A 1 239 ? -1.497 -11.898 -6.277 1 98.44 239 VAL A C 1
ATOM 1905 O O . VAL A 1 239 ? -0.283 -11.695 -6.34 1 98.44 239 VAL A O 1
ATOM 1908 N N . VAL A 1 240 ? -2.33 -10.945 -5.98 1 98.62 240 VAL A N 1
ATOM 1909 C CA . VAL A 1 240 ? -1.866 -9.609 -5.617 1 98.62 240 VAL A CA 1
ATOM 1910 C C . VAL A 1 240 ? -0.994 -9.688 -4.367 1 98.62 240 VAL A C 1
ATOM 1912 O O . VAL A 1 240 ? 0.062 -9.055 -4.301 1 98.62 240 VAL A O 1
ATOM 1915 N N . TRP A 1 241 ? -1.483 -10.422 -3.432 1 98.19 241 TRP A N 1
ATOM 1916 C CA . TRP A 1 241 ? -0.718 -10.602 -2.203 1 98.19 241 TRP A CA 1
ATOM 1917 C C . TRP A 1 241 ? 0.654 -11.195 -2.502 1 98.19 241 TRP A C 1
ATOM 1919 O O . TRP A 1 241 ? 1.659 -10.773 -1.924 1 98.19 241 TRP A O 1
ATOM 1929 N N . GLU A 1 242 ? 0.735 -12.109 -3.361 1 97.56 242 GLU A N 1
ATOM 1930 C CA . GLU A 1 242 ? 1.997 -12.75 -3.725 1 97.56 242 GLU A CA 1
ATOM 1931 C C . GLU A 1 242 ? 2.926 -11.773 -4.438 1 97.56 242 GLU A C 1
ATOM 1933 O O . GLU A 1 242 ? 4.129 -11.742 -4.172 1 97.56 242 GLU A O 1
ATOM 1938 N N . LEU A 1 243 ? 2.336 -11.078 -5.352 1 97.5 243 LEU A N 1
ATOM 1939 C CA . LEU A 1 243 ? 3.135 -10.086 -6.066 1 97.5 243 LEU A CA 1
ATOM 1940 C C . LEU A 1 243 ? 3.684 -9.039 -5.102 1 97.5 243 LEU A C 1
ATOM 1942 O O . LEU A 1 243 ? 4.848 -8.641 -5.203 1 97.5 243 LEU A O 1
ATOM 1946 N N . ASP A 1 244 ? 2.848 -8.602 -4.23 1 97.5 244 ASP A N 1
ATOM 1947 C CA . ASP A 1 244 ? 3.258 -7.641 -3.211 1 97.5 244 ASP A CA 1
ATOM 1948 C C . ASP A 1 244 ? 4.367 -8.219 -2.33 1 97.5 244 ASP A C 1
ATOM 1950 O O . ASP A 1 244 ? 5.355 -7.535 -2.047 1 97.5 244 ASP A O 1
ATOM 1954 N N . THR A 1 245 ? 4.215 -9.422 -1.936 1 95.69 245 THR A N 1
ATOM 1955 C CA . THR A 1 245 ? 5.176 -10.109 -1.081 1 95.69 245 THR A CA 1
ATOM 1956 C C . THR A 1 245 ? 6.496 -10.32 -1.816 1 95.69 245 THR A C 1
ATOM 1958 O O . THR A 1 245 ? 7.57 -10.102 -1.251 1 95.69 245 THR A O 1
ATOM 1961 N N . PHE A 1 246 ? 6.371 -10.75 -3.031 1 93.81 246 PHE A N 1
ATOM 1962 C CA . PHE A 1 246 ? 7.559 -10.961 -3.85 1 93.81 246 PHE A CA 1
ATOM 1963 C C . PHE A 1 246 ? 8.344 -9.672 -4.008 1 93.81 246 PHE A C 1
ATOM 1965 O O . PHE A 1 246 ? 9.547 -9.633 -3.734 1 93.81 246 PHE A O 1
ATOM 1972 N N . GLY A 1 247 ? 7.676 -8.641 -4.469 1 92.56 247 GLY A N 1
ATOM 1973 C CA . GLY A 1 247 ? 8.344 -7.363 -4.645 1 92.56 247 GLY A CA 1
ATOM 1974 C C . GLY A 1 247 ? 8.969 -6.836 -3.369 1 92.56 247 GLY A C 1
ATOM 1975 O O . GLY A 1 247 ? 10.094 -6.328 -3.387 1 92.56 247 GLY A O 1
ATOM 1976 N N . SER A 1 248 ? 8.273 -6.977 -2.314 1 93.56 248 SER A N 1
ATOM 1977 C CA . SER A 1 248 ? 8.734 -6.492 -1.016 1 93.56 248 SER A CA 1
ATOM 1978 C C . SER A 1 248 ? 9.945 -7.281 -0.531 1 93.56 248 SER A C 1
ATOM 1980 O O . SER A 1 248 ? 10.93 -6.695 -0.073 1 93.56 248 SER A O 1
ATOM 1982 N N . THR A 1 249 ? 9.898 -8.531 -0.651 1 89.75 249 THR A N 1
ATOM 1983 C CA . THR A 1 249 ? 11 -9.383 -0.208 1 89.75 249 THR A CA 1
ATOM 1984 C C . THR A 1 249 ? 12.25 -9.125 -1.045 1 89.75 249 THR A C 1
ATOM 1986 O O . THR A 1 249 ? 13.352 -8.992 -0.504 1 89.75 249 THR A O 1
ATOM 1989 N N . LEU A 1 250 ? 12.047 -9.039 -2.27 1 85.69 250 LEU A N 1
ATOM 1990 C CA . LEU A 1 250 ? 13.164 -8.828 -3.182 1 85.69 250 LEU A CA 1
ATOM 1991 C C . LEU A 1 250 ? 13.828 -7.48 -2.928 1 85.69 250 LEU A C 1
ATOM 1993 O O . LEU A 1 250 ? 15.047 -7.352 -3.039 1 85.69 250 LEU A O 1
ATOM 1997 N N . SER A 1 251 ? 13.031 -6.539 -2.6 1 88.12 251 SER A N 1
ATOM 1998 C CA . SER A 1 251 ? 13.555 -5.188 -2.43 1 88.12 251 SER A CA 1
ATOM 1999 C C . SER A 1 251 ? 13.859 -4.891 -0.965 1 88.12 251 SER A C 1
ATOM 2001 O O . SER A 1 251 ? 14.328 -3.801 -0.63 1 88.12 251 SER A O 1
ATOM 2003 N N . ASN A 1 252 ? 13.586 -5.836 -0.085 1 89.12 252 ASN A N 1
ATOM 2004 C CA . ASN A 1 252 ? 13.742 -5.648 1.353 1 89.12 252 ASN A CA 1
ATOM 2005 C C . ASN A 1 252 ? 12.961 -4.434 1.849 1 89.12 252 ASN A C 1
ATOM 2007 O O . ASN A 1 252 ? 13.523 -3.57 2.529 1 89.12 252 ASN A O 1
ATOM 2011 N N . ARG A 1 253 ? 11.719 -4.348 1.398 1 93.19 253 ARG A N 1
ATOM 2012 C CA . ARG A 1 253 ? 10.797 -3.291 1.798 1 93.19 253 ARG A CA 1
ATOM 2013 C C . ARG A 1 253 ? 9.484 -3.875 2.316 1 93.19 253 ARG A C 1
ATOM 2015 O O . ARG A 1 253 ? 9.172 -5.039 2.051 1 93.19 253 ARG A O 1
ATOM 2022 N N . PRO A 1 254 ? 8.719 -3.09 3.051 1 94.38 254 PRO A N 1
ATOM 2023 C CA . PRO A 1 254 ? 7.473 -3.631 3.604 1 94.38 254 PRO A CA 1
ATOM 2024 C C . PRO A 1 254 ? 6.414 -3.887 2.535 1 94.38 254 PRO A C 1
ATOM 2026 O O . PRO A 1 254 ? 6.406 -3.225 1.494 1 94.38 254 PRO A O 1
ATOM 2029 N N . CYS A 1 255 ? 5.582 -4.801 2.846 1 95.88 255 CYS A N 1
ATOM 2030 C CA . CYS A 1 255 ? 4.41 -5.039 2.014 1 95.88 255 CYS A CA 1
ATOM 2031 C C . CYS A 1 255 ? 3.383 -3.926 2.182 1 95.88 255 CYS A C 1
ATOM 2033 O O . CYS A 1 255 ? 3.355 -3.254 3.215 1 95.88 255 CYS A O 1
ATOM 2035 N N . ALA A 1 256 ? 2.627 -3.775 1.159 1 96.38 256 ALA A N 1
ATOM 2036 C CA . ALA A 1 256 ? 1.529 -2.814 1.245 1 96.38 256 ALA A CA 1
ATOM 2037 C C . ALA A 1 256 ? 0.29 -3.453 1.868 1 96.38 256 ALA A C 1
ATOM 2039 O O . ALA A 1 256 ? -0.484 -2.779 2.553 1 96.38 256 ALA A O 1
ATOM 2040 N N . ILE A 1 257 ? 0.1 -4.699 1.631 1 96.5 257 ILE A N 1
ATOM 2041 C CA . ILE A 1 257 ? -1.066 -5.383 2.18 1 96.5 257 ILE A CA 1
ATOM 2042 C C . ILE A 1 257 ? -0.887 -5.582 3.682 1 96.5 257 ILE A C 1
ATOM 2044 O O . ILE A 1 257 ? 0.153 -6.074 4.129 1 96.5 257 ILE A O 1
ATOM 2048 N N . SER A 1 258 ? -1.9 -5.195 4.422 1 92.38 258 SER A N 1
ATOM 2049 C CA . SER A 1 258 ? -1.921 -5.395 5.867 1 92.38 258 SER A CA 1
ATOM 2050 C C . SER A 1 258 ? -2.256 -6.836 6.227 1 92.38 258 SER A C 1
ATOM 2052 O O . SER A 1 258 ? -3.396 -7.273 6.059 1 92.38 258 SER A O 1
ATOM 2054 N N . ARG A 1 259 ? -1.336 -7.422 6.781 1 90.75 259 ARG A N 1
ATOM 2055 C CA . ARG A 1 259 ? -1.5 -8.828 7.113 1 90.75 259 ARG A CA 1
ATOM 2056 C C . ARG A 1 259 ? -2.584 -9.023 8.172 1 90.75 259 ARG A C 1
ATOM 2058 O O . ARG A 1 259 ? -3.359 -9.977 8.102 1 90.75 259 ARG A O 1
ATOM 2065 N N . SER A 1 260 ? -2.65 -8.125 9.078 1 88.56 260 SER A N 1
ATOM 2066 C CA . SER A 1 260 ? -3.564 -8.258 10.203 1 88.56 260 SER A CA 1
ATOM 2067 C C . SER A 1 260 ? -5.02 -8.141 9.758 1 88.56 260 SER A C 1
ATOM 2069 O O . SER A 1 260 ? -5.926 -8.602 10.453 1 88.56 260 SER A O 1
ATOM 2071 N N . ASN A 1 261 ? -5.172 -7.625 8.602 1 91.69 261 ASN A N 1
ATOM 2072 C CA . ASN A 1 261 ? -6.535 -7.395 8.133 1 91.69 261 ASN A CA 1
ATOM 2073 C C . ASN A 1 261 ? -6.98 -8.484 7.156 1 91.69 261 ASN A C 1
ATOM 2075 O O . ASN A 1 261 ? -8.125 -8.484 6.707 1 91.69 261 ASN A O 1
ATOM 2079 N N . MET A 1 262 ? -6.145 -9.406 6.93 1 93.62 262 MET A N 1
ATOM 2080 C CA . MET A 1 262 ? -6.453 -10.414 5.918 1 93.62 262 MET A CA 1
ATOM 2081 C C . MET A 1 262 ? -7.375 -11.492 6.484 1 93.62 262 MET A C 1
ATOM 2083 O O . MET A 1 262 ? -7.133 -12.016 7.574 1 93.62 262 MET A O 1
ATOM 2087 N N . ALA A 1 263 ? -8.414 -11.734 5.812 1 94.5 263 ALA A N 1
ATOM 2088 C CA . ALA A 1 263 ? -9.312 -12.859 6.062 1 94.5 263 ALA A CA 1
ATOM 2089 C C . ALA A 1 263 ? -9.82 -13.461 4.754 1 94.5 263 ALA A C 1
ATOM 2091 O O . ALA A 1 263 ? -10.93 -13.156 4.309 1 94.5 263 ALA A O 1
ATOM 2092 N N . VAL A 1 264 ? -8.992 -14.242 4.16 1 96.06 264 VAL A N 1
ATOM 2093 C CA . VAL A 1 264 ? -9.289 -14.875 2.881 1 96.06 264 VAL A CA 1
ATOM 2094 C C . VAL A 1 264 ? -9.016 -16.375 2.965 1 96.06 264 VAL A C 1
ATOM 2096 O O . VAL A 1 264 ? -8 -16.797 3.527 1 96.06 264 VAL A O 1
ATOM 2099 N N . GLN A 1 265 ? -9.859 -17.109 2.453 1 96.62 265 GLN A N 1
ATOM 2100 C CA . GLN A 1 265 ? -9.695 -18.562 2.48 1 96.62 265 GLN A CA 1
ATOM 2101 C C . GLN A 1 265 ? -8.586 -19.016 1.536 1 96.62 265 GLN A C 1
ATOM 2103 O O . GLN A 1 265 ? -8.398 -18.422 0.47 1 96.62 265 GLN A O 1
ATOM 2108 N N . LEU A 1 266 ? -7.895 -20.094 1.988 1 97.88 266 LEU A N 1
ATOM 2109 C CA . LEU A 1 266 ? -6.84 -20.672 1.166 1 97.88 266 LEU A CA 1
ATOM 2110 C C . LEU A 1 266 ? -7.418 -21.281 -0.108 1 97.88 266 LEU A C 1
ATOM 2112 O O . LEU A 1 266 ? -8.5 -21.859 -0.086 1 97.88 266 LEU A O 1
ATOM 2116 N N . LEU A 1 267 ? -6.703 -21.188 -1.129 1 97.88 267 LEU A N 1
ATOM 2117 C CA . LEU A 1 267 ? -7.191 -21.516 -2.465 1 97.88 267 LEU A CA 1
ATOM 2118 C C . LEU A 1 267 ? -7.27 -23.016 -2.658 1 97.88 267 LEU A C 1
ATOM 2120 O O . LEU A 1 267 ? -6.41 -23.766 -2.17 1 97.88 267 LEU A O 1
ATOM 2124 N N . VAL A 1 268 ? -8.211 -23.438 -3.387 1 97.81 268 VAL A N 1
ATOM 2125 C CA . VAL A 1 268 ? -8.391 -24.844 -3.725 1 97.81 268 VAL A CA 1
ATOM 2126 C C . VAL A 1 268 ? -7.668 -25.156 -5.035 1 97.81 268 VAL A C 1
ATOM 2128 O O . VAL A 1 268 ? -7.09 -24.266 -5.66 1 97.81 268 VAL A O 1
ATOM 2131 N N . SER A 1 269 ? -7.637 -26.422 -5.375 1 97.19 269 SER A N 1
ATOM 2132 C CA . SER A 1 269 ? -6.953 -26.828 -6.598 1 97.19 269 SER A CA 1
ATOM 2133 C C . SER A 1 269 ? -7.645 -26.25 -7.832 1 97.19 269 SER A C 1
ATOM 2135 O O . SER A 1 269 ? -8.852 -26 -7.812 1 97.19 269 SER A O 1
ATOM 2137 N N . ASP A 1 270 ? -6.883 -26.094 -8.891 1 96.19 270 ASP A N 1
ATOM 2138 C CA . ASP A 1 270 ? -7.465 -25.656 -10.156 1 96.19 270 ASP A CA 1
ATOM 2139 C C . ASP A 1 270 ? -8.5 -26.672 -10.656 1 96.19 270 ASP A C 1
ATOM 2141 O O . ASP A 1 270 ? -9.516 -26.281 -11.234 1 96.19 270 ASP A O 1
ATOM 2145 N N . GLU A 1 271 ? -8.195 -27.891 -10.43 1 95.69 271 GLU A N 1
ATOM 2146 C CA . GLU A 1 271 ? -9.094 -28.953 -10.883 1 95.69 271 GLU A CA 1
ATOM 2147 C C . GLU A 1 271 ? -10.484 -28.781 -10.273 1 95.69 271 GLU A C 1
ATOM 2149 O O . GLU A 1 271 ? -11.492 -28.844 -10.992 1 95.69 271 GLU A O 1
ATOM 2154 N N . ALA A 1 272 ? -10.5 -28.578 -9.008 1 97.12 272 ALA A N 1
ATOM 2155 C CA . ALA A 1 272 ? -11.789 -28.391 -8.336 1 97.12 272 ALA A CA 1
ATOM 2156 C C . ALA A 1 272 ? -12.453 -27.094 -8.805 1 97.12 272 ALA A C 1
ATOM 2158 O O . ALA A 1 272 ? -13.664 -27.078 -9.039 1 97.12 272 ALA A O 1
ATOM 2159 N N . TRP A 1 273 ? -11.719 -26.062 -8.977 1 97.75 273 TRP A N 1
ATOM 2160 C CA . TRP A 1 273 ? -12.227 -24.766 -9.391 1 97.75 273 TRP A CA 1
ATOM 2161 C C . TRP A 1 273 ? -12.82 -24.844 -10.797 1 97.75 273 TRP A C 1
ATOM 2163 O O . TRP A 1 273 ? -13.938 -24.359 -11.031 1 97.75 273 TRP A O 1
ATOM 2173 N N . PHE A 1 274 ? -12.141 -25.5 -11.719 1 96.69 274 PHE A N 1
ATOM 2174 C CA . PHE A 1 274 ? -12.578 -25.562 -13.109 1 96.69 274 PHE A CA 1
ATOM 2175 C C . PHE A 1 274 ? -13.758 -26.516 -13.258 1 96.69 274 PHE A C 1
ATOM 2177 O O . PHE A 1 274 ? -14.586 -26.359 -14.156 1 96.69 274 PHE A O 1
ATOM 2184 N N . ALA A 1 275 ? -13.844 -27.453 -12.312 1 96.44 275 ALA A N 1
ATOM 2185 C CA . ALA A 1 275 ? -14.938 -28.406 -12.359 1 96.44 275 ALA A CA 1
ATOM 2186 C C . ALA A 1 275 ? -16.156 -27.906 -11.594 1 96.44 275 ALA A C 1
ATOM 2188 O O . ALA A 1 275 ? -17.188 -28.562 -11.539 1 96.44 275 ALA A O 1
ATOM 2189 N N . ASN A 1 276 ? -16 -26.75 -11 1 95.5 276 ASN A N 1
ATOM 2190 C CA . ASN A 1 276 ? -17.078 -26.188 -10.195 1 95.5 276 ASN A CA 1
ATOM 2191 C C . ASN A 1 276 ? -17.484 -27.141 -9.078 1 95.5 276 ASN A C 1
ATOM 2193 O O . ASN A 1 276 ? -18.672 -27.438 -8.922 1 95.5 276 ASN A O 1
ATOM 2197 N N . GLN A 1 277 ? -16.547 -27.625 -8.375 1 96.5 277 GLN A N 1
ATOM 2198 C CA . GLN A 1 277 ? -16.75 -28.531 -7.242 1 96.5 277 GLN A CA 1
ATOM 2199 C C . GLN A 1 277 ? -16.344 -27.844 -5.934 1 96.5 277 GLN A C 1
ATOM 2201 O O . GLN A 1 277 ? -15.172 -27.859 -5.555 1 96.5 277 GLN A O 1
ATOM 2206 N N . PRO A 1 278 ? -17.328 -27.422 -5.223 1 95.62 278 PRO A N 1
ATOM 2207 C CA . PRO A 1 278 ? -17.016 -26.688 -3.984 1 95.62 278 PRO A CA 1
ATOM 2208 C C . PRO A 1 278 ? -16.219 -27.531 -2.988 1 95.62 278 PRO A C 1
ATOM 2210 O O . PRO A 1 278 ? -16.5 -28.734 -2.828 1 95.62 278 PRO A O 1
ATOM 2213 N N . VAL A 1 279 ? -15.195 -26.969 -2.469 1 96.06 279 VAL A N 1
ATOM 2214 C CA . VAL A 1 279 ? -14.383 -27.562 -1.412 1 96.06 279 VAL A CA 1
ATOM 2215 C C . VAL A 1 279 ? -14.297 -26.609 -0.226 1 96.06 279 VAL A C 1
ATOM 2217 O O . VAL A 1 279 ? -14 -25.422 -0.398 1 96.06 279 VAL A O 1
ATOM 2220 N N . GLN A 1 280 ? -14.602 -27.109 0.869 1 92.69 280 GLN A N 1
ATOM 2221 C CA . GLN A 1 280 ? -14.484 -26.281 2.062 1 92.69 280 GLN A CA 1
ATOM 2222 C C . GLN A 1 280 ? -13.023 -25.969 2.373 1 92.69 280 GLN A C 1
ATOM 2224 O O . GLN A 1 280 ? -12.172 -26.844 2.346 1 92.69 280 GLN A O 1
ATOM 2229 N N . SER A 1 281 ? -12.766 -24.703 2.635 1 95.31 281 SER A N 1
ATOM 2230 C CA . SER A 1 281 ? -11.406 -24.281 2.932 1 95.31 281 SER A CA 1
ATOM 2231 C C . SER A 1 281 ? -11.359 -23.422 4.195 1 95.31 281 SER A C 1
ATOM 2233 O O . SER A 1 281 ? -12.398 -23.141 4.793 1 95.31 281 SER A O 1
ATOM 2235 N N . SER A 1 282 ? -10.094 -23.219 4.637 1 94.31 282 SER A N 1
ATOM 2236 C CA . SER A 1 282 ? -9.875 -22.422 5.832 1 94.31 282 SER A CA 1
ATOM 2237 C C . SER A 1 282 ? -9.148 -21.109 5.492 1 94.31 282 SER A C 1
ATOM 2239 O O . SER A 1 282 ? -8.5 -21.016 4.449 1 94.31 282 SER A O 1
ATOM 2241 N N . LYS A 1 283 ? -9.352 -20.156 6.375 1 94.44 283 LYS A N 1
ATOM 2242 C CA . LYS A 1 283 ? -8.672 -18.875 6.199 1 94.44 283 LYS A CA 1
ATOM 2243 C C . LYS A 1 283 ? -7.219 -18.953 6.66 1 94.44 283 LYS A C 1
ATOM 2245 O O . LYS A 1 283 ? -6.898 -19.719 7.578 1 94.44 283 LYS A O 1
ATOM 2250 N N . LEU A 1 284 ? -6.406 -18.25 6.027 1 93.75 284 LEU A N 1
ATOM 2251 C CA . LEU A 1 284 ? -5.055 -18.062 6.535 1 93.75 284 LEU A CA 1
ATOM 2252 C C . LEU A 1 284 ? -5.051 -17.125 7.742 1 93.75 284 LEU A C 1
ATOM 2254 O O . LEU A 1 284 ? -5.445 -15.961 7.633 1 93.75 284 LEU A O 1
ATOM 2258 N N . ASP A 1 285 ? -4.641 -17.625 8.812 1 90.19 285 ASP A N 1
ATOM 2259 C CA . ASP A 1 285 ? -4.586 -16.797 10.008 1 90.19 285 ASP A CA 1
ATOM 2260 C C . ASP A 1 285 ? -3.402 -15.828 9.953 1 90.19 285 ASP A C 1
ATOM 2262 O O . ASP A 1 285 ? -2.307 -16.203 9.539 1 90.19 285 ASP A O 1
ATOM 2266 N N . PRO A 1 286 ? -3.625 -14.641 10.367 1 88.25 286 PRO A N 1
ATOM 2267 C CA . PRO A 1 286 ? -2.539 -13.656 10.32 1 88.25 286 PRO A CA 1
ATOM 2268 C C . PRO A 1 286 ? -1.449 -13.93 11.352 1 88.25 286 PRO A C 1
ATOM 2270 O O . PRO A 1 286 ? -0.343 -13.398 11.242 1 88.25 286 PRO A O 1
ATOM 2273 N N . LEU A 1 287 ? -1.715 -14.664 12.344 1 90.12 287 LEU A N 1
ATOM 2274 C CA . LEU A 1 287 ? -0.717 -15.023 13.344 1 90.12 287 LEU A CA 1
ATOM 2275 C C . LEU A 1 287 ? 0.035 -16.281 12.945 1 90.12 287 LEU A C 1
ATOM 2277 O O . LEU A 1 287 ? -0.58 -17.312 12.68 1 90.12 287 LEU A O 1
ATOM 2281 N N . PRO A 1 288 ? 1.354 -16.188 12.961 1 93.19 288 PRO A N 1
ATOM 2282 C CA . PRO A 1 288 ? 2.123 -17.359 12.562 1 93.19 288 PRO A CA 1
ATOM 2283 C C . PRO A 1 288 ? 1.794 -18.594 13.414 1 93.19 288 PRO A C 1
ATOM 2285 O O . PRO A 1 288 ? 1.725 -19.703 12.891 1 93.19 288 PRO A O 1
ATOM 2288 N N . SER A 1 289 ? 1.519 -18.406 14.711 1 93.19 289 SER A N 1
ATOM 2289 C CA . SER A 1 289 ? 1.256 -19.5 15.648 1 93.19 289 SER A CA 1
ATOM 2290 C C . SER A 1 289 ? -0.046 -20.219 15.305 1 93.19 289 SER A C 1
ATOM 2292 O O . SER A 1 289 ? -0.259 -21.359 15.727 1 93.19 289 SER A O 1
ATOM 2294 N N . LYS A 1 290 ? -0.812 -19.578 14.547 1 93.38 290 LYS A N 1
ATOM 2295 C CA . LYS A 1 290 ? -2.078 -20.172 14.133 1 93.38 290 LYS A CA 1
ATOM 2296 C C . LYS A 1 290 ? -2.062 -20.516 12.648 1 93.38 290 LYS A C 1
ATOM 2298 O O . LYS A 1 290 ? -2.768 -21.422 12.203 1 93.38 290 LYS A O 1
ATOM 2303 N N . ALA A 1 291 ? -1.301 -19.797 11.906 1 94.81 291 ALA A N 1
ATOM 2304 C CA . ALA A 1 291 ? -1.263 -19.938 10.453 1 94.81 291 ALA A CA 1
ATOM 2305 C C . ALA A 1 291 ? -0.842 -21.344 10.047 1 94.81 291 ALA A C 1
ATOM 2307 O O . ALA A 1 291 ? -1.39 -21.922 9.102 1 94.81 291 ALA A O 1
ATOM 2308 N N . TRP A 1 292 ? 0.121 -21.938 10.766 1 94.69 292 TRP A N 1
ATOM 2309 C CA . TRP A 1 292 ? 0.647 -23.234 10.367 1 94.69 292 TRP A CA 1
ATOM 2310 C C . TRP A 1 292 ? -0.407 -24.328 10.531 1 94.69 292 TRP A C 1
ATOM 2312 O O . TRP A 1 292 ? -0.298 -25.391 9.945 1 94.69 292 TRP A O 1
ATOM 2322 N N . LYS A 1 293 ? -1.499 -24.031 11.312 1 94.25 293 LYS A N 1
ATOM 2323 C CA . LYS A 1 293 ? -2.557 -24.984 11.594 1 94.25 293 LYS A CA 1
ATOM 2324 C C . LYS A 1 293 ? -3.736 -24.812 10.641 1 94.25 293 LYS A C 1
ATOM 2326 O O . LYS A 1 293 ? -4.707 -25.562 10.695 1 94.25 293 LYS A O 1
ATOM 2331 N N . SER A 1 294 ? -3.67 -23.875 9.781 1 93.56 294 SER A N 1
ATOM 2332 C CA . SER A 1 294 ? -4.824 -23.453 9 1 93.56 294 SER A CA 1
ATOM 2333 C C . SER A 1 294 ? -5.418 -24.594 8.195 1 93.56 294 SER A C 1
ATOM 2335 O O . SER A 1 294 ? -6.625 -24.641 7.957 1 93.56 294 SER A O 1
ATOM 2337 N N . LEU A 1 295 ? -4.605 -25.594 7.836 1 94.88 295 LEU A N 1
ATOM 2338 C CA . LEU A 1 295 ? -5.098 -26.641 6.945 1 94.88 295 LEU A CA 1
ATOM 2339 C C . LEU A 1 295 ? -5.258 -27.953 7.695 1 94.88 295 LEU A C 1
ATOM 2341 O O . LEU A 1 295 ? -5.613 -28.969 7.102 1 94.88 295 LEU A O 1
ATOM 2345 N N . MET A 1 296 ? -4.977 -28.156 8.914 1 90.81 296 MET A N 1
ATOM 2346 C CA . MET A 1 296 ? -4.988 -29.406 9.664 1 90.81 296 MET A CA 1
ATOM 2347 C C . MET A 1 296 ? -6.383 -30.031 9.656 1 90.81 296 MET A C 1
ATOM 2349 O O . MET A 1 296 ? -6.523 -31.234 9.469 1 90.81 296 MET A O 1
ATOM 2353 N N . ASP A 1 297 ? -7.461 -29.391 9.898 1 88.25 297 ASP A N 1
ATOM 2354 C CA . ASP A 1 297 ? -8.82 -29.938 9.93 1 88.25 297 ASP A CA 1
ATOM 2355 C C . ASP A 1 297 ? -9.68 -29.297 8.836 1 88.25 297 ASP A C 1
ATOM 2357 O O . ASP A 1 297 ? -10.805 -28.875 9.094 1 88.25 297 ASP A O 1
ATOM 2361 N N . CYS A 1 298 ? -9.016 -29.375 7.684 1 92.81 298 CYS A N 1
ATOM 2362 C CA . CYS A 1 298 ? -9.695 -28.75 6.555 1 92.81 298 CYS A CA 1
ATOM 2363 C C . CYS A 1 298 ? -9.789 -29.703 5.371 1 92.81 298 CYS A C 1
ATOM 2365 O O . CYS A 1 298 ? -8.875 -30.5 5.129 1 92.81 298 CYS A O 1
ATOM 2367 N N . ASP A 1 299 ? -10.898 -29.703 4.648 1 95.06 299 ASP A N 1
ATOM 2368 C CA . ASP A 1 299 ? -11.07 -30.531 3.461 1 95.06 299 ASP A CA 1
ATOM 2369 C C . ASP A 1 299 ? -10.062 -30.156 2.377 1 95.06 299 ASP A C 1
ATOM 2371 O O . ASP A 1 299 ? -9.578 -31.031 1.646 1 95.06 299 ASP A O 1
ATOM 2375 N N . ASN A 1 300 ? -9.828 -28.891 2.268 1 97.12 300 ASN A N 1
ATOM 2376 C CA . ASN A 1 300 ? -8.852 -28.422 1.291 1 97.12 300 ASN A CA 1
ATOM 2377 C C . ASN A 1 300 ? -7.43 -28.812 1.686 1 97.12 300 ASN A C 1
ATOM 2379 O O . ASN A 1 300 ? -6.914 -28.344 2.707 1 97.12 300 ASN A O 1
ATOM 2383 N N . GLN A 1 301 ? -6.844 -29.641 0.897 1 95.94 301 GLN A N 1
ATOM 2384 C CA . GLN A 1 301 ? -5.461 -30.047 1.133 1 95.94 301 GLN A CA 1
ATOM 2385 C C . GLN A 1 301 ? -4.609 -29.859 -0.121 1 95.94 301 GLN A C 1
ATOM 2387 O O . GLN A 1 301 ? -3.652 -30.594 -0.344 1 95.94 301 GLN A O 1
ATOM 2392 N N . SER A 1 302 ? -5.051 -28.891 -0.916 1 96.69 302 SER A N 1
ATOM 2393 C CA . SER A 1 302 ? -4.328 -28.641 -2.158 1 96.69 302 SER A CA 1
ATOM 2394 C C . SER A 1 302 ? -2.895 -28.203 -1.883 1 96.69 302 SER A C 1
ATOM 2396 O O . SER A 1 302 ? -2.637 -27.469 -0.926 1 96.69 302 SER A O 1
ATOM 2398 N N . GLU A 1 303 ? -1.934 -28.641 -2.74 1 97.12 303 GLU A N 1
ATOM 2399 C CA . GLU A 1 303 ? -0.533 -28.25 -2.633 1 97.12 303 GLU A CA 1
ATOM 2400 C C . GLU A 1 303 ? -0.38 -26.734 -2.703 1 97.12 303 GLU A C 1
ATOM 2402 O O . GLU A 1 303 ? 0.479 -26.156 -2.033 1 97.12 303 GLU A O 1
ATOM 2407 N N . ARG A 1 304 ? -1.222 -26.125 -3.441 1 97.56 304 ARG A N 1
ATOM 2408 C CA . ARG A 1 304 ? -1.21 -24.656 -3.559 1 97.56 304 ARG A CA 1
ATOM 2409 C C . ARG A 1 304 ? -1.499 -24 -2.215 1 97.56 304 ARG A C 1
ATOM 2411 O O . ARG A 1 304 ? -0.862 -23.016 -1.856 1 97.56 304 ARG A O 1
ATOM 2418 N N . ALA A 1 305 ? -2.434 -24.484 -1.539 1 98.12 305 ALA A N 1
ATOM 2419 C CA . ALA A 1 305 ? -2.777 -23.938 -0.225 1 98.12 305 ALA A CA 1
ATOM 2420 C C . ALA A 1 305 ? -1.594 -24.047 0.734 1 98.12 305 ALA A C 1
ATOM 2422 O O . ALA A 1 305 ? -1.281 -23.078 1.444 1 98.12 305 ALA A O 1
ATOM 2423 N N . TRP A 1 306 ? -0.942 -25.156 0.72 1 97.88 306 TRP A N 1
ATOM 2424 C CA . TRP A 1 306 ? 0.226 -25.359 1.572 1 97.88 306 TRP A CA 1
ATOM 2425 C C . TRP A 1 306 ? 1.358 -24.422 1.171 1 97.88 306 TRP A C 1
ATOM 2427 O O . TRP A 1 306 ? 2.061 -23.875 2.029 1 97.88 306 TRP A O 1
ATOM 2437 N N . PHE A 1 307 ? 1.538 -24.281 -0.079 1 98.12 307 PHE A N 1
ATOM 2438 C CA . PHE A 1 307 ? 2.533 -23.344 -0.6 1 98.12 307 PHE A CA 1
ATOM 2439 C C . PHE A 1 307 ? 2.275 -21.938 -0.085 1 98.12 307 PHE A C 1
ATOM 2441 O O . PHE A 1 307 ? 3.213 -21.219 0.267 1 98.12 307 PHE A O 1
ATOM 2448 N N . ILE A 1 308 ? 1.032 -21.516 -0.042 1 98 308 ILE A N 1
ATOM 2449 C CA . ILE A 1 308 ? 0.669 -20.172 0.398 1 98 308 ILE A CA 1
ATOM 2450 C C . ILE A 1 308 ? 1.063 -19.984 1.861 1 98 308 ILE A C 1
ATOM 2452 O O . ILE A 1 308 ? 1.598 -18.938 2.238 1 98 308 ILE A O 1
ATOM 2456 N N . ILE A 1 309 ? 0.833 -20.938 2.678 1 98.06 309 ILE A N 1
ATOM 2457 C CA . ILE A 1 309 ? 1.214 -20.844 4.082 1 98.06 309 ILE A CA 1
ATOM 2458 C C . ILE A 1 309 ? 2.732 -20.734 4.199 1 98.06 309 ILE A C 1
ATOM 2460 O O . ILE A 1 309 ? 3.246 -19.922 4.973 1 98.06 309 ILE A O 1
ATOM 2464 N N . ALA A 1 310 ? 3.42 -21.562 3.41 1 98 310 ALA A N 1
ATOM 2465 C CA . ALA A 1 310 ? 4.879 -21.484 3.404 1 98 310 ALA A CA 1
ATOM 2466 C C . ALA A 1 310 ? 5.355 -20.094 3.014 1 98 310 ALA A C 1
ATOM 2468 O O . ALA A 1 310 ? 6.277 -19.547 3.629 1 98 310 ALA A O 1
ATOM 2469 N N . ASN A 1 311 ? 4.754 -19.625 1.993 1 97.56 311 ASN A N 1
ATOM 2470 C CA . ASN A 1 311 ? 5.094 -18.297 1.518 1 97.56 311 ASN A CA 1
ATOM 2471 C C . ASN A 1 311 ? 4.84 -17.234 2.586 1 97.56 311 ASN A C 1
ATOM 2473 O O . ASN A 1 311 ? 5.637 -16.312 2.752 1 97.56 311 ASN A O 1
ATOM 2477 N N . TYR A 1 312 ? 3.768 -17.359 3.24 1 97.44 312 TYR A N 1
ATOM 2478 C CA . TYR A 1 312 ? 3.428 -16.438 4.312 1 97.44 312 TYR A CA 1
ATOM 2479 C C . TYR A 1 312 ? 4.488 -16.453 5.41 1 97.44 312 TYR A C 1
ATOM 2481 O O . TYR A 1 312 ? 4.945 -15.398 5.859 1 97.44 312 TYR A O 1
ATOM 2489 N N . LEU A 1 313 ? 4.844 -17.578 5.836 1 97 313 LEU A N 1
ATOM 2490 C CA . LEU A 1 313 ? 5.832 -17.719 6.902 1 97 313 LEU A CA 1
ATOM 2491 C C . LEU A 1 313 ? 7.188 -17.172 6.457 1 97 313 LEU A C 1
ATOM 2493 O O . LEU A 1 313 ? 7.863 -16.484 7.223 1 97 313 LEU A O 1
ATOM 2497 N N . MET A 1 314 ? 7.52 -17.531 5.285 1 96.06 314 MET A N 1
ATOM 2498 C CA . MET A 1 314 ? 8.773 -17 4.738 1 96.06 314 MET A CA 1
ATOM 2499 C C . MET A 1 314 ? 8.75 -15.477 4.695 1 96.06 314 MET A C 1
ATOM 2501 O O . MET A 1 314 ? 9.719 -14.828 5.094 1 96.06 314 MET A O 1
ATOM 2505 N N . ALA A 1 315 ? 7.645 -14.945 4.223 1 94.69 315 ALA A N 1
ATOM 2506 C CA . ALA A 1 315 ? 7.504 -13.5 4.117 1 94.69 315 ALA A CA 1
ATOM 2507 C C . ALA A 1 315 ? 7.637 -12.836 5.484 1 94.69 315 ALA A C 1
ATOM 2509 O O . ALA A 1 315 ? 8.18 -11.734 5.594 1 94.69 315 ALA A O 1
ATOM 2510 N N . ARG A 1 316 ? 7.164 -13.477 6.492 1 94.44 316 ARG A N 1
ATOM 2511 C CA . ARG A 1 316 ? 7.27 -12.945 7.844 1 94.44 316 ARG A CA 1
ATOM 2512 C C . ARG A 1 316 ? 8.727 -12.852 8.281 1 94.44 316 ARG A C 1
ATOM 2514 O O . ARG A 1 316 ? 9.125 -11.898 8.961 1 94.44 316 ARG A O 1
ATOM 2521 N N . VAL A 1 317 ?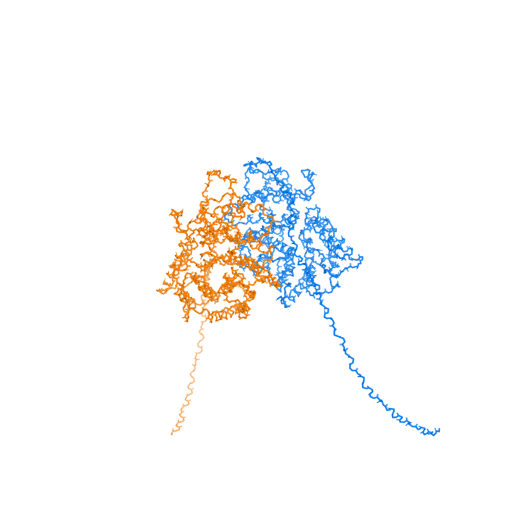 9.461 -13.805 7.941 1 93.25 317 VAL A N 1
ATOM 2522 C CA . VAL A 1 317 ? 10.867 -13.852 8.336 1 93.25 317 VAL A CA 1
ATOM 2523 C C . VAL A 1 317 ? 11.625 -12.703 7.68 1 93.25 317 VAL A C 1
ATOM 2525 O O . VAL A 1 317 ? 12.5 -12.086 8.305 1 93.25 317 VAL A O 1
ATOM 2528 N N . PHE A 1 318 ? 11.234 -12.398 6.508 1 91.38 318 PHE A N 1
ATOM 2529 C CA . PHE A 1 318 ? 12.008 -11.43 5.738 1 91.38 318 PHE A CA 1
ATOM 2530 C C . PHE A 1 318 ? 11.367 -10.047 5.809 1 91.38 318 PHE A C 1
ATOM 2532 O O . PHE A 1 318 ? 11.797 -9.125 5.113 1 91.38 318 PHE A O 1
ATOM 2539 N N . ASP A 1 319 ? 10.375 -9.93 6.625 1 91.5 319 ASP A N 1
ATOM 2540 C CA . ASP A 1 319 ? 9.836 -8.602 6.902 1 91.5 319 ASP A CA 1
ATOM 2541 C C . ASP A 1 319 ? 10.891 -7.703 7.547 1 91.5 319 ASP A C 1
ATOM 2543 O O . ASP A 1 319 ? 11.516 -8.086 8.539 1 91.5 319 ASP A O 1
ATOM 2547 N N . PRO A 1 320 ? 11 -6.52 7.02 1 89.06 320 PRO A N 1
ATOM 2548 C CA . PRO A 1 320 ? 12.016 -5.621 7.582 1 89.06 320 PRO A CA 1
ATOM 2549 C C . PRO A 1 320 ? 11.852 -5.418 9.086 1 89.06 320 PRO A C 1
ATOM 2551 O O . PRO A 1 320 ? 12.844 -5.215 9.797 1 89.06 320 PRO A O 1
ATOM 2554 N N . HIS A 1 321 ? 10.695 -5.531 9.508 1 87.88 321 HIS A N 1
ATOM 2555 C CA . HIS A 1 321 ? 10.43 -5.383 10.93 1 87.88 321 HIS A CA 1
ATOM 2556 C C . HIS A 1 321 ? 11.219 -6.402 11.75 1 87.88 321 HIS A C 1
ATOM 2558 O O . HIS A 1 321 ? 11.664 -6.105 12.859 1 87.88 321 HIS A O 1
ATOM 2564 N N . MET A 1 322 ? 11.391 -7.512 11.266 1 87 322 MET A N 1
ATOM 2565 C CA . MET A 1 322 ? 12.039 -8.602 11.977 1 87 322 MET A CA 1
ATOM 2566 C C . MET A 1 322 ? 13.539 -8.352 12.133 1 87 322 MET A C 1
ATOM 2568 O O . MET A 1 322 ? 14.195 -8.977 12.961 1 87 322 MET A O 1
ATOM 2572 N N . ARG A 1 323 ? 14.031 -7.438 11.406 1 79.38 323 ARG A N 1
ATOM 2573 C CA . ARG A 1 323 ? 15.453 -7.133 11.469 1 79.38 323 ARG A CA 1
ATOM 2574 C C . ARG A 1 323 ? 15.719 -5.914 12.344 1 79.38 323 ARG A C 1
ATOM 2576 O O . ARG A 1 323 ? 16.875 -5.562 12.602 1 79.38 323 ARG A O 1
ATOM 2583 N N . ARG A 1 324 ? 14.711 -5.402 12.781 1 79.12 324 ARG A N 1
ATOM 2584 C CA . ARG A 1 324 ? 14.875 -4.191 13.578 1 79.12 324 ARG A CA 1
ATOM 2585 C C . ARG A 1 324 ? 15.25 -4.531 15.016 1 79.12 324 ARG A C 1
ATOM 2587 O O . ARG A 1 324 ? 14.922 -5.613 15.516 1 79.12 324 ARG A O 1
ATOM 2594 N N . ALA A 1 325 ? 15.852 -3.562 15.516 1 64.94 325 ALA A N 1
ATOM 2595 C CA . ALA A 1 325 ? 16.25 -3.703 16.906 1 64.94 325 ALA A CA 1
ATOM 2596 C C . ALA A 1 325 ? 15.039 -3.807 17.828 1 64.94 325 ALA A C 1
ATOM 2598 O O . ALA A 1 325 ? 15.094 -4.453 18.875 1 64.94 325 ALA A O 1
ATOM 2599 N N . SER A 1 326 ? 13.984 -3.295 17.359 1 63.59 326 SER A N 1
ATOM 2600 C CA . SER A 1 326 ? 12.781 -3.227 18.188 1 63.59 326 SER A CA 1
ATOM 2601 C C . SER A 1 326 ? 11.992 -4.531 18.125 1 63.59 326 SER A C 1
ATOM 2603 O O . SER A 1 326 ? 11.047 -4.73 18.891 1 63.59 326 SER A O 1
ATOM 2605 N N . SER A 1 327 ? 12.531 -5.34 17.25 1 72.81 327 SER A N 1
ATOM 2606 C CA . SER A 1 327 ? 11.797 -6.602 17.156 1 72.81 327 SER A CA 1
ATOM 2607 C C . SER A 1 327 ? 11.961 -7.43 18.422 1 72.81 327 SER A C 1
ATOM 2609 O O . SER A 1 327 ? 13.055 -7.52 18.984 1 72.81 327 SER A O 1
ATOM 2611 N N . ARG A 1 328 ? 10.93 -7.98 18.781 1 75.25 328 ARG A N 1
ATOM 2612 C CA . ARG A 1 328 ? 10.898 -8.703 20.047 1 75.25 328 ARG A CA 1
ATOM 2613 C C . ARG A 1 328 ? 11.398 -10.133 19.875 1 75.25 328 ARG A C 1
ATOM 2615 O O . ARG A 1 328 ? 11.055 -10.805 18.891 1 75.25 328 ARG A O 1
ATOM 2622 N N . ASP A 1 329 ? 12.078 -10.531 20.859 1 81.31 329 ASP A N 1
ATOM 2623 C CA . ASP A 1 329 ? 12.555 -11.906 20.875 1 81.31 329 ASP A CA 1
ATOM 2624 C C . ASP A 1 329 ? 11.391 -12.898 20.859 1 81.31 329 ASP A C 1
ATOM 2626 O O . ASP A 1 329 ? 11.484 -13.969 20.25 1 81.31 329 ASP A O 1
ATOM 2630 N N . SER A 1 330 ? 10.422 -12.461 21.453 1 84.12 330 SER A N 1
ATOM 2631 C CA . SER A 1 330 ? 9.25 -13.328 21.516 1 84.12 330 SER A CA 1
ATOM 2632 C C . SER A 1 330 ? 8.672 -13.57 20.125 1 84.12 330 SER A C 1
ATOM 2634 O O . SER A 1 330 ? 8.172 -14.656 19.828 1 84.12 330 SER A O 1
ATOM 2636 N N . GLU A 1 331 ? 8.773 -12.594 19.328 1 87 331 GLU A N 1
ATOM 2637 C CA . GLU A 1 331 ? 8.281 -12.727 17.969 1 87 331 GLU A CA 1
ATOM 2638 C C . GLU A 1 331 ? 9.141 -13.695 17.156 1 87 331 GLU A C 1
ATOM 2640 O O . GLU A 1 331 ? 8.617 -14.477 16.359 1 87 331 GLU A O 1
ATOM 2645 N N . HIS A 1 332 ? 10.422 -13.656 17.406 1 89.38 332 HIS A N 1
ATOM 2646 C CA . HIS A 1 332 ? 11.344 -14.562 16.719 1 89.38 332 HIS A CA 1
ATOM 2647 C C . HIS A 1 332 ? 11.109 -16.016 17.141 1 89.38 332 HIS A C 1
ATOM 2649 O O . HIS A 1 332 ? 11.117 -16.922 16.312 1 89.38 332 HIS A O 1
ATOM 2655 N N . GLU A 1 333 ? 10.883 -16.141 18.391 1 90 333 GLU A N 1
ATOM 2656 C CA . GLU A 1 333 ? 10.648 -17.484 18.922 1 90 333 GLU A CA 1
ATOM 2657 C C . GLU A 1 333 ? 9.336 -18.062 18.406 1 90 333 GLU A C 1
ATOM 2659 O O . GLU A 1 333 ? 9.273 -19.234 18.031 1 90 333 GLU A O 1
ATOM 2664 N N . GLU A 1 334 ? 8.398 -17.219 18.391 1 91.69 334 GLU A N 1
ATOM 2665 C CA . GLU A 1 334 ? 7.105 -17.656 17.875 1 91.69 334 GLU A CA 1
ATOM 2666 C C . GLU A 1 334 ? 7.203 -18.078 16.406 1 91.69 334 GLU A C 1
ATOM 2668 O O . GLU A 1 334 ? 6.645 -19.094 16.016 1 91.69 334 GLU A O 1
ATOM 2673 N N . LEU A 1 335 ? 7.883 -17.266 15.734 1 94.06 335 LEU A N 1
ATOM 2674 C CA . LEU A 1 335 ? 8.031 -17.531 14.305 1 94.06 335 LEU A CA 1
ATOM 2675 C C . LEU A 1 335 ? 8.844 -18.797 14.07 1 94.06 335 LEU A C 1
ATOM 2677 O O . LEU A 1 335 ? 8.484 -19.625 13.234 1 94.06 335 LEU A O 1
ATOM 2681 N N . SER A 1 336 ? 9.891 -19 14.828 1 93.38 336 SER A N 1
ATOM 2682 C CA . SER A 1 336 ? 10.719 -20.188 14.727 1 93.38 336 SER A CA 1
ATOM 2683 C C . SER A 1 336 ? 9.914 -21.438 15.055 1 93.38 336 SER A C 1
ATOM 2685 O O . SER A 1 336 ? 9.977 -22.438 14.32 1 93.38 336 SER A O 1
ATOM 2687 N N . GLY A 1 337 ? 9.234 -21.328 16.125 1 94.62 337 GLY A N 1
ATOM 2688 C CA . GLY A 1 337 ? 8.383 -22.453 16.5 1 94.62 337 GLY A CA 1
ATOM 2689 C C . GLY A 1 337 ? 7.32 -22.766 15.477 1 94.62 337 GLY A C 1
ATOM 2690 O O . GLY A 1 337 ? 7.086 -23.938 15.156 1 94.62 337 GLY A O 1
ATOM 2691 N N . SER A 1 338 ? 6.703 -21.781 14.953 1 96.81 338 SER A N 1
ATOM 2692 C CA . SER A 1 338 ? 5.645 -21.953 13.961 1 96.81 338 SER A CA 1
ATOM 2693 C C . SER A 1 338 ? 6.18 -22.578 12.68 1 96.81 338 SER A C 1
ATOM 2695 O O . SER A 1 338 ? 5.535 -23.453 12.094 1 96.81 338 SER A O 1
ATOM 2697 N N . ILE A 1 339 ? 7.324 -22.141 12.25 1 97.12 339 ILE A N 1
ATOM 2698 C CA . ILE A 1 339 ? 7.945 -22.656 11.039 1 97.12 339 ILE A CA 1
ATOM 2699 C C . ILE A 1 339 ? 8.305 -24.125 11.234 1 97.12 339 ILE A C 1
ATOM 2701 O O . ILE A 1 339 ? 8.117 -24.938 10.328 1 97.12 339 ILE A O 1
ATOM 2705 N N . THR A 1 340 ? 8.758 -24.422 12.367 1 95.38 340 THR A N 1
ATOM 2706 C CA . THR A 1 340 ? 9.109 -25.812 12.672 1 95.38 340 THR A CA 1
ATOM 2707 C C . THR A 1 340 ? 7.863 -26.703 12.672 1 95.38 340 THR A C 1
ATOM 2709 O O . THR A 1 340 ? 7.867 -27.781 12.086 1 95.38 340 THR A O 1
ATOM 2712 N N . CYS A 1 341 ? 6.887 -26.203 13.352 1 95.81 341 CYS A N 1
ATOM 2713 C CA . CYS A 1 341 ? 5.633 -26.953 13.367 1 95.81 341 CYS A CA 1
ATOM 2714 C C . CYS A 1 341 ? 5.098 -27.156 11.953 1 95.81 341 CYS A C 1
ATOM 2716 O O . CYS A 1 341 ? 4.668 -28.25 11.602 1 95.81 341 CYS A O 1
ATOM 2718 N N . PHE A 1 342 ? 5.145 -26.172 11.195 1 97.62 342 PHE A N 1
ATOM 2719 C CA . PHE A 1 342 ? 4.668 -26.266 9.82 1 97.62 342 PHE A CA 1
ATOM 2720 C C . PHE A 1 342 ? 5.496 -27.25 9.023 1 97.62 342 PHE A C 1
ATOM 2722 O O . PHE A 1 342 ? 4.945 -28.062 8.266 1 97.62 342 PHE A O 1
ATOM 2729 N N . TYR A 1 343 ? 6.785 -27.141 9.188 1 95.06 343 TYR A N 1
ATOM 2730 C CA . TYR A 1 343 ? 7.688 -28.031 8.477 1 95.06 343 TYR A CA 1
ATOM 2731 C C . TYR A 1 343 ? 7.367 -29.484 8.781 1 95.06 343 TYR A C 1
ATOM 2733 O O . TYR A 1 343 ? 7.301 -30.328 7.875 1 95.06 343 TYR A O 1
ATOM 2741 N N . LEU A 1 344 ? 7.148 -29.766 9.977 1 93.5 344 LEU A N 1
ATOM 2742 C CA . LEU A 1 344 ? 6.824 -31.125 10.398 1 93.5 344 LEU A CA 1
ATOM 2743 C C . LEU A 1 344 ? 5.48 -31.562 9.82 1 93.5 344 LEU A C 1
ATOM 2745 O O . LEU A 1 344 ? 5.355 -32.688 9.312 1 93.5 344 LEU A O 1
ATOM 2749 N N . SER A 1 345 ? 4.578 -30.656 9.906 1 94.12 345 SER A N 1
ATOM 2750 C CA . SER A 1 345 ? 3.248 -30.969 9.398 1 94.12 345 SER A CA 1
ATOM 2751 C C . SER A 1 345 ? 3.264 -31.172 7.887 1 94.12 345 SER A C 1
ATOM 2753 O O . SER A 1 345 ? 2.639 -32.094 7.367 1 94.12 345 SER A O 1
ATOM 2755 N N . MET A 1 346 ? 3.92 -30.312 7.207 1 94.44 346 MET A N 1
ATOM 2756 C CA . MET A 1 346 ? 3.982 -30.359 5.75 1 94.44 346 MET A CA 1
ATOM 2757 C C . MET A 1 346 ? 4.719 -31.609 5.273 1 94.44 346 MET A C 1
ATOM 2759 O O . MET A 1 346 ? 4.301 -32.25 4.305 1 94.44 346 MET A O 1
ATOM 2763 N N . THR A 1 347 ? 5.789 -31.953 5.953 1 92.62 347 THR A N 1
ATOM 2764 C CA . THR A 1 347 ? 6.605 -33.094 5.531 1 92.62 347 THR A CA 1
ATOM 2765 C C . THR A 1 347 ? 5.875 -34.406 5.793 1 92.62 347 THR A C 1
ATOM 2767 O O . THR A 1 347 ? 6.113 -35.406 5.102 1 92.62 347 THR A O 1
ATOM 2770 N N . ALA A 1 348 ? 5.043 -34.375 6.766 1 90.75 348 ALA A N 1
ATOM 2771 C CA . ALA A 1 348 ? 4.234 -35.562 7.008 1 90.75 348 ALA A CA 1
ATOM 2772 C C . ALA A 1 348 ? 3.326 -35.844 5.82 1 90.75 348 ALA A C 1
ATOM 2774 O O . ALA A 1 348 ? 3.068 -37.031 5.504 1 90.75 348 ALA A O 1
ATOM 2775 N N . ARG A 1 349 ? 2.979 -34.906 5.156 1 90.19 349 ARG A N 1
ATOM 2776 C CA . ARG A 1 349 ? 2.059 -35.062 4.035 1 90.19 349 ARG A CA 1
ATOM 2777 C C . ARG A 1 349 ? 2.812 -35.094 2.711 1 90.19 349 ARG A C 1
ATOM 2779 O O . ARG A 1 349 ? 2.439 -35.844 1.802 1 90.19 349 ARG A O 1
ATOM 2786 N N . PHE A 1 350 ? 3.777 -34.156 2.637 1 93.81 350 PHE A N 1
ATOM 2787 C CA . PHE A 1 350 ? 4.465 -33.938 1.366 1 93.81 350 PHE A CA 1
ATOM 2788 C C . PHE A 1 350 ? 5.957 -34.219 1.512 1 93.81 350 PHE A C 1
ATOM 2790 O O . PHE A 1 350 ? 6.785 -33.438 1.02 1 93.81 350 PHE A O 1
ATOM 2797 N N . GLY A 1 351 ? 6.285 -35.281 2.076 1 91.81 351 GLY A N 1
ATOM 2798 C CA . GLY A 1 351 ? 7.691 -35.625 2.189 1 91.81 351 GLY A CA 1
ATOM 2799 C C . GLY A 1 351 ? 8.336 -35.969 0.854 1 91.81 351 GLY A C 1
ATOM 2800 O O . GLY A 1 351 ? 7.781 -36.75 0.068 1 91.81 351 GLY A O 1
ATOM 2801 N N . ILE A 1 352 ? 9.453 -35.438 0.553 1 90.12 352 ILE A N 1
ATOM 2802 C CA . ILE A 1 352 ? 10.047 -35.656 -0.764 1 90.12 352 ILE A CA 1
ATOM 2803 C C . ILE A 1 352 ? 11.164 -36.688 -0.667 1 90.12 352 ILE A C 1
ATOM 2805 O O . ILE A 1 352 ? 11.57 -37.25 -1.679 1 90.12 352 ILE A O 1
ATOM 2809 N N . GLU A 1 353 ? 11.594 -36.969 0.503 1 84.44 353 GLU A N 1
ATOM 2810 C CA . GLU A 1 353 ? 12.633 -37.969 0.678 1 84.44 353 GLU A CA 1
ATOM 2811 C C . GLU A 1 353 ? 12.031 -39.375 0.809 1 84.44 353 GLU A C 1
ATOM 2813 O O . GLU A 1 353 ? 12.555 -40.344 0.242 1 84.44 353 GLU A O 1
ATOM 2818 N N . THR A 1 354 ? 11.039 -39.469 1.539 1 81.5 354 THR A N 1
ATOM 2819 C CA . THR A 1 354 ? 10.406 -40.75 1.791 1 81.5 354 THR A CA 1
ATOM 2820 C C . THR A 1 354 ? 9.562 -41.188 0.595 1 81.5 354 THR A C 1
ATOM 2822 O O . THR A 1 354 ? 9.523 -42.375 0.252 1 81.5 354 THR A O 1
ATOM 2825 N N . ALA A 1 355 ? 8.914 -40.281 0.026 1 82.94 355 ALA A N 1
ATOM 2826 C CA . ALA A 1 355 ? 8.086 -40.531 -1.152 1 82.94 355 ALA A CA 1
ATOM 2827 C C . ALA A 1 355 ? 8.461 -39.594 -2.299 1 82.94 355 ALA A C 1
ATOM 2829 O O . ALA A 1 355 ? 7.992 -38.469 -2.359 1 82.94 355 ALA A O 1
ATOM 2830 N N . PRO A 1 356 ? 9.266 -40.219 -3.104 1 84.12 356 PRO A N 1
ATOM 2831 C CA . PRO A 1 356 ? 9.703 -39.344 -4.203 1 84.12 356 PRO A CA 1
ATOM 2832 C C . PRO A 1 356 ? 8.547 -38.875 -5.074 1 84.12 356 PRO A C 1
ATOM 2834 O O . PRO A 1 356 ? 7.598 -39.625 -5.312 1 84.12 356 PRO A O 1
ATOM 2837 N N . LEU A 1 357 ? 8.57 -37.656 -5.445 1 90.88 357 LEU A N 1
ATOM 2838 C CA . LEU A 1 357 ? 7.559 -37.031 -6.301 1 90.88 357 LEU A CA 1
ATOM 2839 C C . LEU A 1 357 ? 7.656 -37.562 -7.723 1 90.88 357 LEU A C 1
ATOM 2841 O O . LEU A 1 357 ? 8.758 -37.781 -8.234 1 90.88 357 LEU A O 1
ATOM 2845 N N . PHE A 1 358 ? 6.52 -37.844 -8.266 1 91.94 358 PHE A N 1
ATOM 2846 C CA . PHE A 1 358 ? 6.473 -38.281 -9.656 1 91.94 358 PHE A CA 1
ATOM 2847 C C . PHE A 1 358 ? 6.035 -37.125 -10.57 1 91.94 358 PHE A C 1
ATOM 2849 O O . PHE A 1 358 ? 4.867 -36.75 -10.562 1 91.94 358 PHE A O 1
ATOM 2856 N N . PHE A 1 359 ? 7.004 -36.688 -11.375 1 93.94 359 PHE A N 1
ATOM 2857 C CA . PHE A 1 359 ? 6.742 -35.594 -12.281 1 93.94 359 PHE A CA 1
ATOM 2858 C C . PHE A 1 359 ? 6.309 -36.094 -13.648 1 93.94 359 PHE A C 1
ATOM 2860 O O . PHE A 1 359 ? 6.965 -36.969 -14.234 1 93.94 359 PHE A O 1
ATOM 2867 N N . ASP A 1 360 ? 5.234 -35.625 -14.078 1 93.38 360 ASP A N 1
ATOM 2868 C CA . ASP A 1 360 ? 4.793 -35.844 -15.453 1 93.38 360 ASP A CA 1
ATOM 2869 C C . ASP A 1 360 ? 3.951 -34.656 -15.938 1 93.38 360 ASP A C 1
ATOM 2871 O O . ASP A 1 360 ? 3.881 -33.625 -15.273 1 93.38 360 ASP A O 1
ATOM 2875 N N . LYS A 1 361 ? 3.418 -34.812 -17.094 1 92.12 361 LYS A N 1
ATOM 2876 C CA . LYS A 1 361 ? 2.684 -33.719 -17.703 1 92.12 361 LYS A CA 1
ATOM 2877 C C . LYS A 1 361 ? 1.438 -33.375 -16.906 1 92.12 361 LYS A C 1
ATOM 2879 O O . LYS A 1 361 ? 1.01 -32.219 -16.891 1 92.12 361 LYS A O 1
ATOM 2884 N N . SER A 1 362 ? 0.969 -34.281 -16.188 1 92 362 SER A N 1
ATOM 2885 C CA . SER A 1 362 ? -0.283 -34.062 -15.469 1 92 362 SER A CA 1
ATOM 2886 C C . SER A 1 362 ? -0.031 -33.688 -14.016 1 92 362 SER A C 1
ATOM 2888 O O . SER A 1 362 ? -0.888 -33.094 -13.359 1 92 362 SER A O 1
ATOM 2890 N N . SER A 1 363 ? 1.148 -33.969 -13.547 1 94.75 363 SER A N 1
ATOM 2891 C CA . SER A 1 363 ? 1.356 -33.812 -12.109 1 94.75 363 SER A CA 1
ATOM 2892 C C . SER A 1 363 ? 2.393 -32.719 -11.812 1 94.75 363 SER A C 1
ATOM 2894 O O . SER A 1 363 ? 2.582 -32.344 -10.656 1 94.75 363 SER A O 1
ATOM 2896 N N . PHE A 1 364 ? 3.062 -32.188 -12.789 1 96.81 364 PHE A N 1
ATOM 2897 C CA . PHE A 1 364 ? 4.203 -31.312 -12.555 1 96.81 364 PHE A CA 1
ATOM 2898 C C . PHE A 1 364 ? 3.781 -30.078 -11.758 1 96.81 364 PHE A C 1
ATOM 2900 O O . PHE A 1 364 ? 4.547 -29.578 -10.93 1 96.81 364 PHE A O 1
ATOM 2907 N N . ALA A 1 365 ? 2.578 -29.625 -12.031 1 96.75 365 ALA A N 1
ATOM 2908 C CA . ALA A 1 365 ? 2.119 -28.422 -11.336 1 96.75 365 ALA A CA 1
ATOM 2909 C C . ALA A 1 365 ? 2.041 -28.656 -9.828 1 96.75 365 ALA A C 1
ATOM 2911 O O . ALA A 1 365 ? 2.535 -27.844 -9.039 1 96.75 365 ALA A O 1
ATOM 2912 N N . ARG A 1 366 ? 1.443 -29.703 -9.445 1 96.62 366 ARG A N 1
ATOM 2913 C CA . ARG A 1 366 ? 1.312 -30.062 -8.031 1 96.62 366 ARG A CA 1
ATOM 2914 C C . ARG A 1 366 ? 2.676 -30.312 -7.402 1 96.62 366 ARG A C 1
ATOM 2916 O O . ARG A 1 366 ? 2.951 -29.844 -6.297 1 96.62 366 ARG A O 1
ATOM 2923 N N . CYS A 1 367 ? 3.492 -31.031 -8.133 1 96.94 367 CYS A N 1
ATOM 2924 C CA . CYS A 1 367 ? 4.828 -31.344 -7.641 1 96.94 367 CYS A CA 1
ATOM 2925 C C . CYS A 1 367 ? 5.652 -30.078 -7.453 1 96.94 367 CYS A C 1
ATOM 2927 O O . CYS A 1 367 ? 6.383 -29.938 -6.473 1 96.94 367 CYS A O 1
ATOM 2929 N N . ASN A 1 368 ? 5.516 -29.172 -8.352 1 97.88 368 ASN A N 1
ATOM 2930 C CA . ASN A 1 368 ? 6.25 -27.906 -8.258 1 97.88 368 ASN A CA 1
ATOM 2931 C C . ASN A 1 368 ? 5.797 -27.094 -7.047 1 97.88 368 ASN A C 1
ATOM 2933 O O . ASN A 1 368 ? 6.602 -26.391 -6.43 1 97.88 368 ASN A O 1
ATOM 2937 N N . TRP A 1 369 ? 4.492 -27.141 -6.742 1 97.94 369 TRP A N 1
ATOM 2938 C CA . TRP A 1 369 ? 4.027 -26.469 -5.535 1 97.94 369 TRP A CA 1
ATOM 2939 C C . TRP A 1 369 ? 4.672 -27.062 -4.289 1 97.94 369 TRP A C 1
ATOM 2941 O O . TRP A 1 369 ? 5.066 -26.344 -3.375 1 97.94 369 TRP A O 1
ATOM 2951 N N . VAL A 1 370 ? 4.777 -28.344 -4.281 1 97.38 370 VAL A N 1
ATOM 2952 C CA . VAL A 1 370 ? 5.367 -29.047 -3.143 1 97.38 370 VAL A CA 1
ATOM 2953 C C . VAL A 1 370 ? 6.84 -28.656 -3.012 1 97.38 370 VAL A C 1
ATOM 2955 O O . VAL A 1 370 ? 7.297 -28.297 -1.928 1 97.38 370 VAL A O 1
ATOM 2958 N N . ILE A 1 371 ? 7.562 -28.781 -4.109 1 97.62 371 ILE A N 1
ATOM 2959 C CA . ILE A 1 371 ? 8.969 -28.391 -4.105 1 97.62 371 ILE A CA 1
ATOM 2960 C C . ILE A 1 371 ? 9.109 -26.953 -3.648 1 97.62 371 ILE A C 1
ATOM 2962 O O . ILE A 1 371 ? 9.977 -26.625 -2.828 1 97.62 371 ILE A O 1
ATOM 2966 N N . GLY A 1 372 ? 8.25 -26.141 -4.227 1 97.88 372 GLY A N 1
ATOM 2967 C CA . GLY A 1 372 ? 8.273 -24.734 -3.848 1 97.88 372 GLY A CA 1
ATOM 2968 C C . GLY A 1 372 ? 8.055 -24.516 -2.363 1 97.88 372 GLY A C 1
ATOM 2969 O O . GLY A 1 372 ? 8.727 -23.688 -1.749 1 97.88 372 GLY A O 1
ATOM 2970 N N . ALA A 1 373 ? 7.113 -25.188 -1.792 1 97.94 373 ALA A N 1
ATOM 2971 C CA . ALA A 1 373 ? 6.855 -25.078 -0.359 1 97.94 373 ALA A CA 1
ATOM 2972 C C . ALA A 1 373 ? 8.094 -25.453 0.453 1 97.94 373 ALA A C 1
ATOM 2974 O O . ALA A 1 373 ? 8.438 -24.766 1.422 1 97.94 373 ALA A O 1
ATOM 2975 N N . HIS A 1 374 ? 8.758 -26.484 0.047 1 96.94 374 HIS A N 1
ATOM 2976 C CA . HIS A 1 374 ? 9.977 -26.906 0.729 1 96.94 374 HIS A CA 1
ATOM 2977 C C . HIS A 1 374 ? 11.062 -25.828 0.612 1 96.94 374 HIS A C 1
ATOM 2979 O O . HIS A 1 374 ? 11.781 -25.562 1.576 1 96.94 374 HIS A O 1
ATOM 2985 N N . ILE A 1 375 ? 11.188 -25.297 -0.564 1 96.69 375 ILE A N 1
ATOM 2986 C CA . ILE A 1 375 ? 12.188 -24.266 -0.788 1 96.69 375 ILE A CA 1
ATOM 2987 C C . ILE A 1 375 ? 11.898 -23.062 0.123 1 96.69 375 ILE A C 1
ATOM 2989 O O . ILE A 1 375 ? 12.805 -22.547 0.775 1 96.69 375 ILE A O 1
ATOM 2993 N N . LEU A 1 376 ? 10.656 -22.703 0.161 1 97.31 376 LEU A N 1
ATOM 2994 C CA . LEU A 1 376 ? 10.273 -21.531 0.942 1 97.31 376 LEU A CA 1
ATOM 2995 C C . LEU A 1 376 ? 10.5 -21.766 2.43 1 97.31 376 LEU A C 1
ATOM 2997 O O . LEU A 1 376 ? 11.008 -20.891 3.137 1 97.31 376 LEU A O 1
ATOM 3001 N N . VAL A 1 377 ? 10.148 -22.891 2.916 1 96.94 377 VAL A N 1
ATOM 3002 C CA . VAL A 1 377 ? 10.336 -23.219 4.328 1 96.94 377 VAL A CA 1
ATOM 3003 C C . VAL A 1 377 ? 11.82 -23.25 4.656 1 96.94 377 VAL A C 1
ATOM 3005 O O . VAL A 1 377 ? 12.242 -22.734 5.699 1 96.94 377 VAL A O 1
ATOM 3008 N N . ASN A 1 378 ? 12.57 -23.828 3.801 1 94.75 378 ASN A N 1
ATOM 3009 C CA . ASN A 1 378 ? 14.016 -23.859 4.012 1 94.75 378 ASN A CA 1
ATOM 3010 C C . ASN A 1 378 ? 14.602 -22.438 4.043 1 94.75 378 ASN A C 1
ATOM 3012 O O . ASN A 1 378 ? 15.469 -22.141 4.867 1 94.75 378 ASN A O 1
ATOM 3016 N N . ALA A 1 379 ? 14.156 -21.656 3.131 1 93.81 379 ALA A N 1
ATOM 3017 C CA . ALA A 1 379 ? 14.602 -20.266 3.109 1 93.81 379 ALA A CA 1
ATOM 3018 C C . ALA A 1 379 ? 14.219 -19.547 4.398 1 93.81 379 ALA A C 1
ATOM 3020 O O . ALA A 1 379 ? 15 -18.75 4.922 1 93.81 379 ALA A O 1
ATOM 3021 N N . ALA A 1 380 ? 13.008 -19.781 4.867 1 94.62 380 ALA A N 1
ATOM 3022 C CA . ALA A 1 380 ? 12.547 -19.188 6.117 1 94.62 380 ALA A CA 1
ATOM 3023 C C . ALA A 1 380 ? 13.438 -19.609 7.285 1 94.62 380 ALA A C 1
ATOM 3025 O O . ALA A 1 380 ? 13.836 -18.766 8.094 1 94.62 380 ALA A O 1
ATOM 3026 N N . ARG A 1 381 ? 13.742 -20.812 7.336 1 92.31 381 ARG A N 1
ATOM 3027 C CA . ARG A 1 381 ? 14.586 -21.328 8.406 1 92.31 381 ARG A CA 1
ATOM 3028 C C . ARG A 1 381 ? 15.992 -20.734 8.32 1 92.31 381 ARG A C 1
ATOM 3030 O O . ARG A 1 381 ? 16.578 -20.359 9.336 1 92.31 381 ARG A O 1
ATOM 3037 N N . ALA A 1 382 ? 16.531 -20.672 7.184 1 90.44 382 ALA A N 1
ATOM 3038 C CA . ALA A 1 382 ? 17.844 -20.078 6.977 1 90.44 382 ALA A CA 1
ATOM 3039 C C . ALA A 1 382 ? 17.844 -18.594 7.363 1 90.44 382 ALA A C 1
ATOM 3041 O O . ALA A 1 382 ? 18.781 -18.109 7.98 1 90.44 382 ALA A O 1
ATOM 3042 N N . GLY A 1 383 ? 16.766 -17.969 6.961 1 89.12 383 GLY A N 1
ATOM 3043 C CA . GLY A 1 383 ? 16.641 -16.562 7.305 1 89.12 383 GLY A CA 1
ATOM 3044 C C . GLY A 1 383 ? 16.609 -16.312 8.797 1 89.12 383 GLY A C 1
ATOM 3045 O O . GLY A 1 383 ? 17.219 -15.367 9.289 1 89.12 383 GLY A O 1
ATOM 3046 N N . LEU A 1 384 ? 15.898 -17.094 9.484 1 87.88 384 LEU A N 1
ATOM 3047 C CA . LEU A 1 384 ? 15.82 -16.984 10.938 1 87.88 384 LEU A CA 1
ATOM 3048 C C . LEU A 1 384 ? 17.188 -17.203 11.578 1 87.88 384 LEU A C 1
ATOM 3050 O O . LEU A 1 384 ? 17.547 -16.531 12.555 1 87.88 384 LEU A O 1
ATOM 3054 N N . ALA A 1 385 ? 17.875 -18.094 11.031 1 85.12 385 ALA A N 1
ATOM 3055 C CA . ALA A 1 385 ? 19.219 -18.375 11.539 1 85.12 385 ALA A CA 1
ATOM 3056 C C . ALA A 1 385 ? 20.156 -17.188 11.312 1 85.12 385 ALA A C 1
ATOM 3058 O O . ALA A 1 385 ? 21 -16.875 12.164 1 85.12 385 ALA A O 1
ATOM 3059 N N . ASP A 1 386 ? 20 -16.609 10.266 1 81.88 386 ASP A N 1
ATOM 3060 C CA . ASP A 1 386 ? 20.812 -15.445 9.938 1 81.88 386 ASP A CA 1
ATOM 3061 C C . ASP A 1 386 ? 20.531 -14.289 10.898 1 81.88 386 ASP A C 1
ATOM 3063 O O . ASP A 1 386 ? 21.438 -13.57 11.297 1 81.88 386 ASP A O 1
ATOM 3067 N N . HIS A 1 387 ? 19.328 -14.102 11.211 1 78.88 387 HIS A N 1
ATOM 3068 C CA . HIS A 1 387 ? 18.953 -13.039 12.141 1 78.88 387 HIS A CA 1
ATOM 3069 C C . HIS A 1 387 ? 19.609 -13.234 13.5 1 78.88 387 HIS A C 1
ATOM 3071 O O . HIS A 1 387 ? 19.922 -12.258 14.188 1 78.88 387 HIS A O 1
ATOM 3077 N N . HIS A 1 388 ? 19.781 -14.43 13.852 1 74.12 388 HIS A N 1
ATOM 3078 C CA . HIS A 1 388 ? 20.344 -14.734 15.164 1 74.12 388 HIS A CA 1
ATOM 3079 C C . HIS A 1 388 ? 21.859 -14.773 15.117 1 74.12 388 HIS A C 1
ATOM 3081 O O . HIS A 1 388 ? 22.516 -15.117 16.109 1 74.12 388 HIS A O 1
ATOM 3087 N N . GLY A 1 389 ? 22.359 -14.297 14.023 1 69.19 389 GLY A N 1
ATOM 3088 C CA . GLY A 1 389 ? 23.812 -14.273 13.906 1 69.19 389 GLY A CA 1
ATOM 3089 C C . GLY A 1 389 ? 24.438 -15.656 13.961 1 69.19 389 GLY A C 1
ATOM 3090 O O . GLY A 1 389 ? 25.547 -15.812 14.445 1 69.19 389 GLY A O 1
ATOM 3091 N N . SER A 1 390 ? 23.562 -16.5 13.664 1 64.12 390 SER A N 1
ATOM 3092 C CA . SER A 1 390 ? 24.078 -17.859 13.766 1 64.12 390 SER A CA 1
ATOM 3093 C C . SER A 1 390 ? 25.297 -18.062 12.867 1 64.12 390 SER A C 1
ATOM 3095 O O . SER A 1 390 ? 25.438 -17.391 11.852 1 64.12 390 SER A O 1
ATOM 3097 N N . HIS A 1 391 ? 26.141 -18.953 13.266 1 64.44 391 HIS A N 1
ATOM 3098 C CA . HIS A 1 391 ? 27.453 -19.281 12.742 1 64.44 391 HIS A CA 1
ATOM 3099 C C . HIS A 1 391 ? 27.344 -19.953 11.383 1 64.44 391 HIS A C 1
ATOM 3101 O O . HIS A 1 391 ? 26.266 -20.422 10.992 1 64.44 391 HIS A O 1
ATOM 3107 N N . GLY A 1 392 ? 28.328 -19.938 10.688 1 64.75 392 GLY A N 1
ATOM 3108 C CA . GLY A 1 392 ? 28.609 -20.484 9.367 1 64.75 392 GLY A CA 1
ATOM 3109 C C . GLY A 1 392 ? 28.141 -21.906 9.195 1 64.75 392 GLY A C 1
ATOM 3110 O O . GLY A 1 392 ? 27.625 -22.281 8.133 1 64.75 392 GLY A O 1
ATOM 3111 N N . ILE A 1 393 ? 28.016 -22.641 10.312 1 66.44 393 ILE A N 1
ATOM 3112 C CA . ILE A 1 393 ? 27.703 -24.062 10.211 1 66.44 393 ILE A CA 1
ATOM 3113 C C . ILE A 1 393 ? 26.203 -24.234 9.93 1 66.44 393 ILE A C 1
ATOM 3115 O O . ILE A 1 393 ? 25.812 -25.047 9.086 1 66.44 393 ILE A O 1
ATOM 3119 N N . LYS A 1 394 ? 25.359 -23.516 10.633 1 73.5 394 LYS A N 1
ATOM 3120 C CA . LYS A 1 394 ? 23.906 -23.625 10.438 1 73.5 394 LYS A CA 1
ATOM 3121 C C . LYS A 1 394 ? 23.516 -23.156 9.039 1 73.5 394 LYS A C 1
ATOM 3123 O O . LYS A 1 394 ? 22.656 -23.766 8.398 1 73.5 394 LYS A O 1
ATOM 3128 N N . ILE A 1 395 ? 24.188 -22.25 8.648 1 76 395 ILE A N 1
ATOM 3129 C CA . ILE A 1 395 ? 23.891 -21.719 7.32 1 76 395 ILE A CA 1
ATOM 3130 C C . ILE A 1 395 ? 24.297 -22.75 6.254 1 76 395 ILE A C 1
ATOM 3132 O O . ILE A 1 395 ? 23.594 -22.906 5.246 1 76 395 ILE A O 1
ATOM 3136 N N . GLN A 1 396 ? 25.312 -23.516 6.551 1 78.38 396 GLN A N 1
ATOM 3137 C CA . GLN A 1 396 ? 25.75 -24.562 5.637 1 78.38 396 GLN A CA 1
ATOM 3138 C C . GLN A 1 396 ? 24.75 -25.703 5.602 1 78.38 396 GLN A C 1
ATOM 3140 O O . GLN A 1 396 ? 24.531 -26.328 4.559 1 78.38 396 GLN A O 1
ATOM 3145 N N . ALA A 1 397 ? 24.203 -25.938 6.734 1 83.12 397 ALA A N 1
ATOM 3146 C CA . ALA A 1 397 ? 23.203 -27.016 6.801 1 83.12 397 ALA A CA 1
ATOM 3147 C C . ALA A 1 397 ? 21.984 -26.688 5.941 1 83.12 397 ALA A C 1
ATOM 3149 O O . ALA A 1 397 ? 21.422 -27.562 5.289 1 83.12 397 ALA A O 1
ATOM 3150 N N . TYR A 1 398 ? 21.641 -25.5 5.93 1 86.81 398 TYR A N 1
ATOM 3151 C CA . TYR A 1 398 ? 20.484 -25.109 5.137 1 86.81 398 TYR A CA 1
ATOM 3152 C C . TYR A 1 398 ? 20.828 -25.094 3.652 1 86.81 398 TYR A C 1
ATOM 3154 O O . TYR A 1 398 ? 19.953 -25.344 2.811 1 86.81 398 TYR A O 1
ATOM 3162 N N . SER A 1 399 ? 22.047 -24.859 3.332 1 84.44 399 SER A N 1
ATOM 3163 C CA . SER A 1 399 ? 22.484 -24.969 1.945 1 84.44 399 SER A CA 1
ATOM 3164 C C . SER A 1 399 ? 22.438 -26.406 1.461 1 84.44 399 SER A C 1
ATOM 3166 O O . SER A 1 399 ? 22.047 -26.672 0.322 1 84.44 399 SER A O 1
ATOM 3168 N N . ARG A 1 400 ? 22.812 -27.266 2.346 1 86.69 400 ARG A N 1
ATOM 3169 C CA . ARG A 1 400 ? 22.75 -28.688 2.002 1 86.69 400 ARG A CA 1
ATOM 3170 C C . ARG A 1 400 ? 21.312 -29.141 1.809 1 86.69 400 ARG A C 1
ATOM 3172 O O . ARG A 1 400 ? 21.016 -29.938 0.917 1 86.69 400 ARG A O 1
ATOM 3179 N N . GLN A 1 401 ? 20.5 -28.641 2.682 1 90 401 GLN A N 1
ATOM 3180 C CA . GLN A 1 401 ? 19.094 -28.969 2.553 1 90 401 GLN A CA 1
ATOM 3181 C C . GLN A 1 401 ? 18.516 -28.438 1.243 1 90 401 GLN A C 1
ATOM 3183 O O . GLN A 1 401 ? 17.703 -29.109 0.601 1 90 401 GLN A O 1
ATOM 3188 N N . ARG A 1 402 ? 18.891 -27.297 0.872 1 92.19 402 ARG A N 1
ATOM 3189 C CA . ARG A 1 402 ? 18.484 -26.734 -0.409 1 92.19 402 ARG A CA 1
ATOM 3190 C C . ARG A 1 402 ? 18.906 -27.641 -1.566 1 92.19 402 ARG A C 1
ATOM 3192 O O . ARG A 1 402 ? 18.109 -27.891 -2.479 1 92.19 402 ARG A O 1
ATOM 3199 N N . ASP A 1 403 ? 20.125 -28.125 -1.481 1 90.12 403 ASP A N 1
ATOM 3200 C CA . ASP A 1 403 ? 20.641 -29 -2.525 1 90.12 403 ASP A CA 1
ATOM 3201 C C . ASP A 1 403 ? 19.844 -30.297 -2.596 1 90.12 403 ASP A C 1
ATOM 3203 O O . ASP A 1 403 ? 19.594 -30.828 -3.684 1 90.12 403 ASP A O 1
ATOM 3207 N N . ARG A 1 404 ? 19.5 -30.734 -1.476 1 90.25 404 ARG A N 1
ATOM 3208 C CA . ARG A 1 404 ? 18.703 -31.953 -1.425 1 90.25 404 ARG A CA 1
ATOM 3209 C C . ARG A 1 404 ? 17.344 -31.75 -2.07 1 90.25 404 ARG A C 1
ATOM 3211 O O . ARG A 1 404 ? 16.828 -32.625 -2.771 1 90.25 404 ARG A O 1
ATOM 3218 N N . ILE A 1 405 ? 16.75 -30.625 -1.82 1 94.44 405 ILE A N 1
ATOM 3219 C CA . ILE A 1 405 ? 15.461 -30.312 -2.418 1 94.44 405 ILE A CA 1
ATOM 3220 C C . ILE A 1 405 ? 15.594 -30.25 -3.938 1 94.44 405 ILE A C 1
ATOM 3222 O O . ILE A 1 405 ? 14.773 -30.828 -4.66 1 94.44 405 ILE A O 1
ATOM 3226 N N . ILE A 1 406 ? 16.656 -29.656 -4.391 1 93 406 ILE A N 1
ATOM 3227 C CA . ILE A 1 406 ? 16.891 -29.5 -5.824 1 93 406 ILE A CA 1
ATOM 3228 C C . ILE A 1 406 ? 17.094 -30.859 -6.469 1 93 406 ILE A C 1
ATOM 3230 O O . ILE A 1 406 ? 16.656 -31.094 -7.602 1 93 406 ILE A O 1
ATOM 3234 N N . HIS A 1 407 ? 17.656 -31.719 -5.707 1 91.31 407 HIS A N 1
ATOM 3235 C CA . HIS A 1 407 ? 17.891 -33.062 -6.207 1 91.31 407 HIS A CA 1
ATOM 3236 C C . HIS A 1 407 ? 16.562 -33.75 -6.547 1 91.31 407 HIS A C 1
ATOM 3238 O O . HIS A 1 407 ? 16.516 -34.625 -7.441 1 91.31 407 HIS A O 1
ATOM 3244 N N . HIS A 1 408 ? 15.555 -33.406 -5.887 1 93.12 408 HIS A N 1
ATOM 3245 C CA . HIS A 1 408 ? 14.258 -34.031 -6.102 1 93.12 408 HIS A CA 1
ATOM 3246 C C . HIS A 1 408 ? 13.422 -33.25 -7.117 1 93.12 408 HIS A C 1
ATOM 3248 O O . HIS A 1 408 ? 12.305 -33.656 -7.438 1 93.12 408 HIS A O 1
ATOM 3254 N N . TRP A 1 409 ? 13.945 -32.188 -7.594 1 95.12 409 TRP A N 1
ATOM 3255 C CA . TRP A 1 409 ? 13.266 -31.328 -8.555 1 95.12 409 TRP A CA 1
ATOM 3256 C C . TRP A 1 409 ? 13.562 -31.766 -9.984 1 95.12 409 TRP A C 1
ATOM 3258 O O . TRP A 1 409 ? 14.695 -31.625 -10.461 1 95.12 409 TRP A O 1
ATOM 3268 N N . HIS A 1 410 ? 12.555 -32.312 -10.656 1 94.06 410 HIS A N 1
ATOM 3269 C CA . HIS A 1 410 ? 12.781 -32.781 -12.016 1 94.06 410 HIS A CA 1
ATOM 3270 C C . HIS A 1 410 ? 13.227 -31.656 -12.93 1 94.06 410 HIS A C 1
ATOM 3272 O O . HIS A 1 410 ? 12.516 -30.656 -13.086 1 94.06 410 HIS A O 1
ATOM 3278 N N . PRO A 1 411 ? 14.359 -31.719 -13.562 1 92.81 411 PRO A N 1
ATOM 3279 C CA . PRO A 1 411 ? 14.977 -30.609 -14.289 1 92.81 411 PRO A CA 1
ATOM 3280 C C . PRO A 1 411 ? 14.086 -30.078 -15.406 1 92.81 411 PRO A C 1
ATOM 3282 O O . PRO A 1 411 ? 14.102 -28.875 -15.688 1 92.81 411 PRO A O 1
ATOM 3285 N N . GLU A 1 412 ? 13.281 -30.906 -15.984 1 93.38 412 GLU A N 1
ATOM 3286 C CA . GLU A 1 412 ? 12.477 -30.5 -17.125 1 93.38 412 GLU A CA 1
ATOM 3287 C C . GLU A 1 412 ? 11.32 -29.594 -16.703 1 93.38 412 GLU A C 1
ATOM 3289 O O . GLU A 1 412 ? 10.711 -28.922 -17.531 1 93.38 412 GLU A O 1
ATOM 3294 N N . TYR A 1 413 ? 11.039 -29.625 -15.445 1 95.88 413 TYR A N 1
ATOM 3295 C CA . TYR A 1 413 ? 9.836 -28.922 -15.023 1 95.88 413 TYR A CA 1
ATOM 3296 C C . TYR A 1 413 ? 10.195 -27.734 -14.125 1 95.88 413 TYR A C 1
ATOM 3298 O O . TYR A 1 413 ? 9.305 -27.047 -13.625 1 95.88 413 TYR A O 1
ATOM 3306 N N . ILE A 1 414 ? 11.469 -27.422 -13.953 1 95.75 414 ILE A N 1
ATOM 3307 C CA . ILE A 1 414 ? 11.922 -26.297 -13.125 1 95.75 414 ILE A CA 1
ATOM 3308 C C . ILE A 1 414 ? 11.43 -24.984 -13.719 1 95.75 414 ILE A C 1
ATOM 3310 O O . ILE A 1 414 ? 10.852 -24.156 -13.016 1 95.75 414 ILE A O 1
ATOM 3314 N N . ALA A 1 415 ? 11.531 -24.891 -15 1 94.25 415 ALA A N 1
ATOM 3315 C CA . ALA A 1 415 ? 11.203 -23.641 -15.68 1 94.25 415 ALA A CA 1
ATOM 3316 C C . ALA A 1 415 ? 9.695 -23.391 -15.688 1 94.25 415 ALA A C 1
ATOM 3318 O O . ALA A 1 415 ? 9.234 -22.281 -15.969 1 94.25 415 ALA A O 1
ATOM 3319 N N . LEU A 1 416 ? 8.93 -24.422 -15.359 1 96.5 416 LEU A N 1
ATOM 3320 C CA . LEU A 1 416 ? 7.473 -24.328 -15.344 1 96.5 416 LEU A CA 1
ATOM 3321 C C . LEU A 1 416 ? 6.965 -24.047 -13.938 1 96.5 416 LEU A C 1
ATOM 3323 O O . LEU A 1 416 ? 5.754 -24.016 -13.695 1 96.5 416 LEU A O 1
ATOM 3327 N N . SER A 1 417 ? 7.914 -23.781 -13.023 1 96.69 417 SER A N 1
ATOM 3328 C CA . SER A 1 417 ? 7.547 -23.469 -11.648 1 96.69 417 SER A CA 1
ATOM 3329 C C . SER A 1 417 ? 7.473 -21.969 -11.414 1 96.69 417 SER A C 1
ATOM 3331 O O . SER A 1 417 ? 7.773 -21.172 -12.32 1 96.69 417 SER A O 1
ATOM 3333 N N . HIS A 1 418 ? 6.996 -21.578 -10.258 1 96.12 418 HIS A N 1
ATOM 3334 C CA . HIS A 1 418 ? 6.836 -20.172 -9.875 1 96.12 418 HIS A CA 1
ATOM 3335 C C . HIS A 1 418 ? 8.164 -19.438 -9.945 1 96.12 418 HIS A C 1
ATOM 3337 O O . HIS A 1 418 ? 9.109 -19.766 -9.219 1 96.12 418 HIS A O 1
ATOM 3343 N N . PRO A 1 419 ? 8.273 -18.453 -10.711 1 93 419 PRO A N 1
ATOM 3344 C CA . PRO A 1 419 ? 9.562 -17.781 -10.906 1 93 419 PRO A CA 1
ATOM 3345 C C . PRO A 1 419 ? 10.086 -17.109 -9.641 1 93 419 PRO A C 1
ATOM 3347 O O . PRO A 1 419 ? 11.297 -16.953 -9.469 1 93 419 PRO A O 1
ATOM 3350 N N . PHE A 1 420 ? 9.273 -16.797 -8.703 1 89.81 420 PHE A N 1
ATOM 3351 C CA . PHE A 1 420 ? 9.672 -16.156 -7.457 1 89.81 420 PHE A CA 1
ATOM 3352 C C . PHE A 1 420 ? 10.539 -17.094 -6.621 1 89.81 420 PHE A C 1
ATOM 3354 O O . PHE A 1 420 ? 11.219 -16.656 -5.691 1 89.81 420 PHE A O 1
ATOM 3361 N N . LEU A 1 421 ? 10.531 -18.297 -6.91 1 94.38 421 LEU A N 1
ATOM 3362 C CA . LEU A 1 421 ? 11.328 -19.25 -6.145 1 94.38 421 LEU A CA 1
ATOM 3363 C C . LEU A 1 421 ? 12.82 -18.969 -6.316 1 94.38 421 LEU A C 1
ATOM 3365 O O . LEU A 1 421 ? 13.625 -19.328 -5.453 1 94.38 421 LEU A O 1
ATOM 3369 N N . THR A 1 422 ? 13.156 -18.344 -7.402 1 91.31 422 THR A N 1
ATOM 3370 C CA . THR A 1 422 ? 14.547 -18 -7.629 1 91.31 422 THR A CA 1
ATOM 3371 C C . THR A 1 422 ? 15.078 -17.109 -6.5 1 91.31 422 THR A C 1
ATOM 3373 O O . THR A 1 422 ? 16.234 -17.25 -6.09 1 91.31 422 THR A O 1
ATOM 3376 N N . CYS A 1 423 ? 14.211 -16.344 -5.969 1 87.5 423 CYS A N 1
ATOM 3377 C CA . CYS A 1 423 ? 14.609 -15.453 -4.887 1 87.5 423 CYS A CA 1
ATOM 3378 C C . CYS A 1 423 ? 14.883 -16.234 -3.605 1 87.5 423 CYS A C 1
ATOM 3380 O O . CYS A 1 423 ? 15.805 -15.906 -2.855 1 87.5 423 CYS A O 1
ATOM 3382 N N . ALA A 1 424 ? 14.18 -17.234 -3.438 1 90.31 424 ALA A N 1
ATOM 3383 C CA . ALA A 1 424 ? 14.305 -18.047 -2.229 1 90.31 424 ALA A CA 1
ATOM 3384 C C . ALA A 1 424 ? 15.508 -18.984 -2.314 1 90.31 424 ALA A C 1
ATOM 3386 O O . ALA A 1 424 ? 15.969 -19.5 -1.299 1 90.31 424 ALA A O 1
ATOM 3387 N N . LEU A 1 425 ? 16.016 -19.109 -3.504 1 90.31 425 LEU A N 1
ATOM 3388 C CA . LEU A 1 425 ? 17.125 -20.031 -3.723 1 90.31 425 LEU A CA 1
ATOM 3389 C C . LEU A 1 425 ? 18.453 -19.312 -3.617 1 90.31 425 LEU A C 1
ATOM 3391 O O . LEU A 1 425 ? 19.516 -19.953 -3.611 1 90.31 425 LEU A O 1
ATOM 3395 N N . LEU A 1 426 ? 18.391 -18 -3.438 1 82.44 426 LEU A N 1
ATOM 3396 C CA . LEU A 1 426 ? 19.641 -17.266 -3.279 1 82.44 426 LEU A CA 1
ATOM 3397 C C . LEU A 1 426 ? 20.328 -17.625 -1.97 1 82.44 426 LEU A C 1
ATOM 3399 O O . LEU A 1 426 ? 19.672 -17.766 -0.935 1 82.44 426 LEU A O 1
ATOM 3403 N N . PRO A 1 427 ? 21.594 -17.875 -2.115 1 66.56 427 PRO A N 1
ATOM 3404 C CA . PRO A 1 427 ? 22.297 -18.203 -0.876 1 66.56 427 PRO A CA 1
ATOM 3405 C C . PRO A 1 427 ? 22.312 -17.047 0.121 1 66.56 427 PRO A C 1
ATOM 3407 O O . PRO A 1 427 ? 22.359 -15.883 -0.28 1 66.56 427 PRO A O 1
ATOM 3410 N N . THR A 1 428 ? 21.922 -17.25 1.391 1 58.25 428 THR A N 1
ATOM 3411 C CA . THR A 1 428 ? 22 -16.25 2.453 1 58.25 428 THR A CA 1
ATOM 3412 C C . THR A 1 428 ? 23.453 -15.992 2.854 1 58.25 428 THR A C 1
ATOM 3414 O O . THR A 1 428 ? 24.172 -16.922 3.223 1 58.25 428 THR A O 1
ATOM 3417 N N . ARG A 1 429 ? 24.312 -15.383 2.035 1 52.53 429 ARG A N 1
ATOM 3418 C CA . ARG A 1 429 ? 25.703 -15.289 2.467 1 52.53 429 ARG A CA 1
ATOM 3419 C C . ARG A 1 429 ? 25.906 -14.117 3.424 1 52.53 429 ARG A C 1
ATOM 3421 O O . ARG A 1 429 ? 25.438 -13.008 3.154 1 52.53 429 ARG A O 1
ATOM 3428 N N . THR A 1 430 ? 26.125 -14.578 4.594 1 47.41 430 THR A N 1
ATOM 3429 C CA . THR A 1 430 ? 26.75 -13.578 5.457 1 47.41 430 THR A CA 1
ATOM 3430 C C . THR A 1 430 ? 28.078 -13.125 4.879 1 47.41 430 THR A C 1
ATOM 3432 O O . THR A 1 430 ? 28.859 -13.945 4.383 1 47.41 430 THR A O 1
ATOM 3435 N N . PRO A 1 431 ? 28.125 -11.82 4.508 1 43.09 431 PRO A N 1
ATOM 3436 C CA . PRO A 1 431 ? 29.359 -11.281 3.934 1 43.09 431 PRO A CA 1
ATOM 3437 C C . PRO A 1 431 ? 30.609 -11.969 4.48 1 43.09 431 PRO A C 1
ATOM 3439 O O . PRO A 1 431 ? 31.672 -11.922 3.85 1 43.09 431 PRO A O 1
ATOM 3442 N N . HIS A 1 432 ? 30.578 -12.445 5.582 1 43.25 432 HIS A N 1
ATOM 3443 C CA . HIS A 1 432 ? 31.844 -12.656 6.273 1 43.25 432 HIS A CA 1
ATOM 3444 C C . HIS A 1 432 ? 32.406 -14.047 5.988 1 43.25 432 HIS A C 1
ATOM 3446 O O . HIS A 1 432 ? 33.531 -14.367 6.391 1 43.25 432 HIS A O 1
ATOM 3452 N N . GLU A 1 433 ? 31.688 -14.977 5.582 1 47.81 433 GLU A N 1
ATOM 3453 C CA . GLU A 1 433 ? 32.438 -16.219 5.629 1 47.81 433 GLU A CA 1
ATOM 3454 C C . GLU A 1 433 ? 32.719 -16.75 4.227 1 47.81 433 GLU A C 1
ATOM 3456 O O . GLU A 1 433 ? 31.797 -17.062 3.484 1 47.81 433 GLU A O 1
ATOM 3461 N N . PRO A 1 434 ? 33.875 -16.391 3.701 1 46.59 434 PRO A N 1
ATOM 3462 C CA . PRO A 1 434 ? 34.25 -17.109 2.486 1 46.59 434 PRO A CA 1
ATOM 3463 C C . PRO A 1 434 ? 33.969 -18.609 2.572 1 46.59 434 PRO A C 1
ATOM 3465 O O . PRO A 1 434 ? 34.438 -19.266 3.506 1 46.59 434 PRO A O 1
ATOM 3468 N N . LEU A 1 435 ? 32.875 -19.031 2.34 1 48.81 435 LEU A N 1
ATOM 3469 C CA . LEU A 1 435 ? 32.781 -20.484 2.346 1 48.81 435 LEU A CA 1
ATOM 3470 C C . LEU A 1 435 ? 33.812 -21.094 1.409 1 48.81 435 LEU A C 1
ATOM 3472 O O . LEU A 1 435 ? 33.75 -20.906 0.193 1 48.81 435 LEU A O 1
ATOM 3476 N N . SER A 1 436 ? 34.969 -21.203 1.803 1 53.19 436 SER A N 1
ATOM 3477 C CA . SER A 1 436 ? 36.094 -21.906 1.196 1 53.19 436 SER A CA 1
ATOM 3478 C C . SER A 1 436 ? 35.875 -23.406 1.159 1 53.19 436 SER A C 1
ATOM 3480 O O . SER A 1 436 ? 35.219 -23.969 2.055 1 53.19 436 SER A O 1
ATOM 3482 N N . GLY A 1 437 ? 35.562 -24.078 -0.077 1 61.19 437 GLY A N 1
ATOM 3483 C CA . GLY A 1 437 ? 35.656 -25.516 -0.27 1 61.19 437 GLY A CA 1
ATOM 3484 C C . GLY A 1 437 ? 34.844 -26 -1.455 1 61.19 437 GLY A C 1
ATOM 3485 O O . GLY A 1 437 ? 34 -25.266 -1.982 1 61.19 437 GLY A O 1
ATOM 3486 N N . THR A 1 438 ? 35.188 -27.016 -1.915 1 66.31 438 THR A N 1
ATOM 3487 C CA . THR A 1 438 ? 34.594 -27.703 -3.062 1 66.31 438 THR A CA 1
ATOM 3488 C C . THR A 1 438 ? 33.094 -27.844 -2.896 1 66.31 438 THR A C 1
ATOM 3490 O O . THR A 1 438 ? 32.344 -27.688 -3.861 1 66.31 438 THR A O 1
ATOM 3493 N N . GLU A 1 439 ? 32.625 -27.938 -1.756 1 67.94 439 GLU A N 1
ATOM 3494 C CA . GLU A 1 439 ? 31.219 -28.141 -1.499 1 67.94 439 GLU A CA 1
ATOM 3495 C C . GLU A 1 439 ? 30.422 -26.859 -1.707 1 67.94 439 GLU A C 1
ATOM 3497 O O . GLU A 1 439 ? 29.312 -26.875 -2.252 1 67.94 439 GLU A O 1
ATOM 3502 N N . THR A 1 440 ? 31.016 -25.859 -1.34 1 71.69 440 THR A N 1
ATOM 3503 C CA . THR A 1 440 ? 30.344 -24.562 -1.492 1 71.69 440 THR A CA 1
ATOM 3504 C C . THR A 1 440 ? 30.219 -24.188 -2.967 1 71.69 440 THR A C 1
ATOM 3506 O O . THR A 1 440 ? 29.188 -23.672 -3.396 1 71.69 440 THR A O 1
ATOM 3509 N N . GLN A 1 441 ? 31.234 -24.609 -3.645 1 76.94 441 GLN A N 1
ATOM 3510 C CA . GLN A 1 441 ? 31.219 -24.297 -5.07 1 76.94 441 GLN A CA 1
ATOM 3511 C C . GLN A 1 441 ? 30.156 -25.109 -5.793 1 76.94 441 GLN A C 1
ATOM 3513 O O . GLN A 1 441 ? 29.453 -24.594 -6.672 1 76.94 441 GLN A O 1
ATOM 3518 N N . LEU A 1 442 ? 30.047 -26.391 -5.414 1 81.62 442 LEU A N 1
ATOM 3519 C CA . LEU A 1 442 ? 29.047 -27.234 -6.039 1 81.62 442 LEU A CA 1
ATOM 3520 C C . LEU A 1 442 ? 27.641 -26.703 -5.75 1 81.62 442 LEU A C 1
ATOM 3522 O O . LEU A 1 442 ? 26.766 -26.766 -6.617 1 81.62 442 LEU A O 1
ATOM 3526 N N . SER A 1 443 ? 27.453 -26.297 -4.621 1 82.5 443 SER A N 1
ATOM 3527 C CA . SER A 1 443 ? 26.156 -25.75 -4.23 1 82.5 443 SER A CA 1
ATOM 3528 C C . SER A 1 443 ? 25.812 -24.5 -5.039 1 82.5 443 SER A C 1
ATOM 3530 O O . SER A 1 443 ? 24.672 -24.328 -5.441 1 82.5 443 SER A O 1
ATOM 3532 N N . GLU A 1 444 ? 26.75 -23.766 -5.246 1 82.75 444 GLU A N 1
ATOM 3533 C CA . GLU A 1 444 ? 26.547 -22.562 -6.047 1 82.75 444 GLU A CA 1
ATOM 3534 C C . GLU A 1 444 ? 26.281 -22.922 -7.508 1 82.75 444 GLU A C 1
ATOM 3536 O O . GLU A 1 444 ? 25.438 -22.281 -8.156 1 82.75 444 GLU A O 1
ATOM 3541 N N . ASP A 1 445 ? 27.016 -23.906 -7.949 1 85.94 445 ASP A N 1
ATOM 3542 C CA . ASP A 1 445 ? 26.812 -24.359 -9.32 1 85.94 445 ASP A CA 1
ATOM 3543 C C . ASP A 1 445 ? 25.391 -24.906 -9.516 1 85.94 445 ASP A C 1
ATOM 3545 O O . ASP A 1 445 ? 24.781 -24.672 -10.555 1 85.94 445 ASP A O 1
ATOM 3549 N N . LEU A 1 446 ? 24.969 -25.562 -8.531 1 87.56 446 LEU A N 1
ATOM 3550 C CA . LEU A 1 446 ? 23.609 -26.109 -8.594 1 87.56 446 LEU A CA 1
ATOM 3551 C C . LEU A 1 446 ? 22.578 -24.984 -8.695 1 87.56 446 LEU A C 1
ATOM 3553 O O . LEU A 1 446 ? 21.656 -25.062 -9.516 1 87.56 446 LEU A O 1
ATOM 3557 N N . ALA A 1 447 ? 22.75 -24.047 -7.926 1 87.56 447 ALA A N 1
ATOM 3558 C CA . ALA A 1 447 ? 21.828 -22.906 -7.961 1 87.56 447 ALA A CA 1
ATOM 3559 C C . ALA A 1 447 ? 21.875 -22.219 -9.32 1 87.56 447 ALA A C 1
ATOM 3561 O O . ALA A 1 447 ? 20.844 -21.844 -9.875 1 87.56 447 ALA A O 1
ATOM 3562 N N . LYS A 1 448 ? 23.031 -22.062 -9.789 1 89.56 448 LYS A N 1
ATOM 3563 C CA . LYS A 1 448 ? 23.203 -21.406 -11.086 1 89.56 448 LYS A CA 1
ATOM 3564 C C . LYS A 1 448 ? 22.516 -22.188 -12.195 1 89.56 448 LYS A C 1
ATOM 3566 O O . LYS A 1 448 ? 21.906 -21.578 -13.094 1 89.56 448 LYS A O 1
ATOM 3571 N N . LEU A 1 449 ? 22.641 -23.453 -12.109 1 92.12 449 LEU A N 1
ATOM 3572 C CA . LEU A 1 449 ? 22.016 -24.281 -13.125 1 92.12 449 LEU A CA 1
ATOM 3573 C C . LEU A 1 449 ? 20.484 -24.172 -13.055 1 92.12 449 LEU A C 1
ATOM 3575 O O . LEU A 1 449 ? 19.812 -24.172 -14.086 1 92.12 449 LEU A O 1
ATOM 3579 N N . VAL A 1 450 ? 19.969 -24.094 -11.859 1 94.06 450 VAL A N 1
ATOM 3580 C CA . VAL A 1 450 ? 18.531 -23.875 -11.695 1 94.06 450 VAL A CA 1
ATOM 3581 C C . VAL A 1 450 ? 18.141 -22.516 -12.273 1 94.06 450 VAL A C 1
ATOM 3583 O O . VAL A 1 450 ? 17.156 -22.406 -12.992 1 94.06 450 VAL A O 1
ATOM 3586 N N . PHE A 1 451 ? 18.938 -21.531 -11.992 1 94.38 451 PHE A N 1
ATOM 3587 C CA . PHE A 1 451 ? 18.672 -20.188 -12.5 1 94.38 451 PHE A CA 1
ATOM 3588 C C . PHE A 1 451 ? 18.734 -20.156 -14.016 1 94.38 451 PHE A C 1
ATOM 3590 O O . PHE A 1 451 ? 18 -19.406 -14.664 1 94.38 451 PHE A O 1
ATOM 3597 N N . GLU A 1 452 ? 19.594 -20.938 -14.547 1 94.75 452 GLU A N 1
ATOM 3598 C CA . GLU A 1 452 ? 19.703 -21 -16 1 94.75 452 GLU A CA 1
ATOM 3599 C C . GLU A 1 452 ? 18.422 -21.531 -16.625 1 94.75 452 GLU A C 1
ATOM 3601 O O . GLU A 1 452 ? 18.047 -21.125 -17.734 1 94.75 452 GLU A O 1
ATOM 3606 N N . ARG A 1 453 ? 17.797 -22.438 -15.953 1 95.44 453 ARG A N 1
ATOM 3607 C CA . ARG A 1 453 ? 16.516 -22.938 -16.438 1 95.44 453 ARG A CA 1
ATOM 3608 C C . ARG A 1 453 ? 15.477 -21.828 -16.469 1 95.44 453 ARG A C 1
ATOM 3610 O O . ARG A 1 453 ? 14.719 -21.703 -17.438 1 95.44 453 ARG A O 1
ATOM 3617 N N . TYR A 1 454 ? 15.461 -21.031 -15.469 1 95.5 454 TYR A N 1
ATOM 3618 C CA . TYR A 1 454 ? 14.555 -19.891 -15.438 1 95.5 454 TYR A CA 1
ATOM 3619 C C . TYR A 1 454 ? 14.953 -18.844 -16.469 1 95.5 454 TYR A C 1
ATOM 3621 O O . TYR A 1 454 ? 14.094 -18.234 -17.125 1 95.5 454 TYR A O 1
ATOM 3629 N N . ALA A 1 455 ? 16.25 -18.656 -16.641 1 94.81 455 ALA A N 1
ATOM 3630 C CA . ALA A 1 455 ? 16.766 -17.641 -17.531 1 94.81 455 ALA A CA 1
ATOM 3631 C C . ALA A 1 455 ? 16.422 -17.953 -18.984 1 94.81 455 ALA A C 1
ATOM 3633 O O . ALA A 1 455 ? 16.406 -17.062 -19.844 1 94.81 455 ALA A O 1
ATOM 3634 N N . SER A 1 456 ? 16.188 -19.172 -19.234 1 94 456 SER A N 1
ATOM 3635 C CA . SER A 1 456 ? 15.805 -19.547 -20.578 1 94 456 SER A CA 1
ATOM 3636 C C . SER A 1 456 ? 14.453 -18.953 -20.969 1 94 456 SER A C 1
ATOM 3638 O O . SER A 1 456 ? 14.164 -18.766 -22.156 1 94 456 SER A O 1
ATOM 3640 N N . LEU A 1 457 ? 13.648 -18.578 -19.969 1 94.94 457 LEU A N 1
ATOM 3641 C CA . LEU A 1 457 ? 12.305 -18.078 -20.25 1 94.94 457 LEU A CA 1
ATOM 3642 C C . LEU A 1 457 ? 12.172 -16.625 -19.781 1 94.94 457 LEU A C 1
ATOM 3644 O O . LEU A 1 457 ? 11.484 -15.828 -20.422 1 94.94 457 LEU A O 1
ATOM 3648 N N . TRP A 1 458 ? 12.766 -16.422 -18.625 1 95.12 458 TRP A N 1
ATOM 3649 C CA . TRP A 1 458 ? 12.469 -15.172 -17.938 1 95.12 458 TRP A CA 1
ATOM 3650 C C . TRP A 1 458 ? 13.742 -14.367 -17.688 1 95.12 458 TRP A C 1
ATOM 3652 O O . TRP A 1 458 ? 14.766 -14.922 -17.281 1 95.12 458 TRP A O 1
ATOM 3662 N N . GLY A 1 459 ? 13.695 -13.07 -17.859 1 92.5 459 GLY A N 1
ATOM 3663 C CA . GLY A 1 459 ? 14.805 -12.203 -17.531 1 92.5 459 GLY A CA 1
ATOM 3664 C C . GLY A 1 459 ? 15.219 -12.289 -16.078 1 92.5 459 GLY A C 1
ATOM 3665 O O . GLY A 1 459 ? 16.391 -12.094 -15.734 1 92.5 459 GLY A O 1
ATOM 3666 N N . LEU A 1 460 ? 14.352 -12.594 -15.203 1 92.44 460 LEU A N 1
ATOM 3667 C CA . LEU A 1 460 ? 14.609 -12.742 -13.773 1 92.44 460 LEU A CA 1
ATOM 3668 C C . LEU A 1 460 ? 15.688 -13.797 -13.531 1 92.44 460 LEU A C 1
ATOM 3670 O O . LEU A 1 460 ? 16.547 -13.609 -12.672 1 92.44 460 LEU A O 1
ATOM 3674 N N . GLY A 1 461 ? 15.609 -14.852 -14.281 1 92.69 461 GLY A N 1
ATOM 3675 C CA . GLY A 1 461 ? 16.641 -15.875 -14.148 1 92.69 461 GLY A CA 1
ATOM 3676 C C . GLY A 1 461 ? 18.031 -15.359 -14.445 1 92.69 461 GLY A C 1
ATOM 3677 O O . GLY A 1 461 ? 18.969 -15.648 -13.703 1 92.69 461 GLY A O 1
ATOM 3678 N N . SER A 1 462 ? 18.125 -14.562 -15.422 1 91.12 462 SER A N 1
ATOM 3679 C CA . SER A 1 462 ? 19.406 -13.992 -15.797 1 91.12 462 SER A CA 1
ATOM 3680 C C . SER A 1 462 ? 19.922 -13.023 -14.734 1 91.12 462 SER A C 1
ATOM 3682 O O . SER A 1 462 ? 21.109 -13 -14.43 1 91.12 462 SER A O 1
ATOM 3684 N N . MET A 1 463 ? 19.047 -12.344 -14.242 1 89.12 463 MET A N 1
ATOM 3685 C CA . MET A 1 463 ? 19.422 -11.406 -13.18 1 89.12 463 MET A CA 1
ATOM 3686 C C . MET A 1 463 ? 19.953 -12.141 -11.961 1 89.12 463 MET A C 1
ATOM 3688 O O . MET A 1 463 ? 20.922 -11.695 -11.336 1 89.12 463 MET A O 1
ATOM 3692 N N . MET A 1 464 ? 19.359 -13.188 -11.648 1 89.38 464 MET A N 1
ATOM 3693 C CA . MET A 1 464 ? 19.75 -13.945 -10.461 1 89.38 464 MET A CA 1
ATOM 3694 C C . MET A 1 464 ? 21.141 -14.57 -10.648 1 89.38 464 MET A C 1
ATOM 3696 O O . MET A 1 464 ? 21.906 -14.688 -9.688 1 89.38 464 MET A O 1
ATOM 3700 N N . ILE A 1 465 ? 21.406 -14.938 -11.828 1 89.56 465 ILE A N 1
ATOM 3701 C CA . ILE A 1 465 ? 22.734 -15.445 -12.133 1 89.56 465 ILE A CA 1
ATOM 3702 C C . ILE A 1 465 ? 23.781 -14.359 -11.883 1 89.56 465 ILE A C 1
ATOM 3704 O O . ILE A 1 465 ? 24.828 -14.625 -11.297 1 89.56 465 ILE A O 1
ATOM 3708 N N . GLY A 1 466 ? 23.422 -13.172 -12.25 1 84.5 466 GLY A N 1
ATOM 3709 C CA . GLY A 1 466 ? 24.328 -12.055 -12 1 84.5 466 GLY A CA 1
ATOM 3710 C C . GLY A 1 466 ? 24.547 -11.789 -10.523 1 84.5 466 GLY A C 1
ATOM 3711 O O . GLY A 1 466 ? 25.656 -11.477 -10.102 1 84.5 466 GLY A O 1
ATOM 3712 N N . LYS A 1 467 ? 23.594 -11.938 -9.75 1 81.5 467 LYS A N 1
ATOM 3713 C CA . LYS A 1 467 ? 23.688 -11.695 -8.32 1 81.5 467 LYS A CA 1
ATOM 3714 C C . LYS A 1 467 ? 24.562 -12.734 -7.633 1 81.5 467 LYS A C 1
ATOM 3716 O O . LYS A 1 467 ? 25.312 -12.414 -6.707 1 81.5 467 LYS A O 1
ATOM 3721 N N . ILE A 1 468 ? 24.438 -13.922 -8.031 1 77.19 468 ILE A N 1
ATOM 3722 C CA . ILE A 1 468 ? 25.266 -14.977 -7.469 1 77.19 468 ILE A CA 1
ATOM 3723 C C . ILE A 1 468 ? 26.734 -14.719 -7.812 1 77.19 468 ILE A C 1
ATOM 3725 O O . ILE A 1 468 ? 27.625 -14.922 -6.973 1 77.19 468 ILE A O 1
ATOM 3729 N N . ASP A 1 469 ? 26.938 -14.203 -8.969 1 74.94 469 ASP A N 1
ATOM 3730 C CA . ASP A 1 469 ? 28.297 -13.898 -9.398 1 74.94 469 ASP A CA 1
ATOM 3731 C C . ASP A 1 469 ? 28.875 -12.742 -8.594 1 74.94 469 ASP A C 1
ATOM 3733 O O . ASP A 1 469 ? 30.062 -12.742 -8.266 1 74.94 469 ASP A O 1
ATOM 3737 N N . GLU A 1 470 ? 28.031 -11.836 -8.266 1 71.81 470 GLU A N 1
ATOM 3738 C CA . GLU A 1 470 ? 28.469 -10.719 -7.434 1 71.81 470 GLU A CA 1
ATOM 3739 C C . GLU A 1 470 ? 28.828 -11.195 -6.023 1 71.81 470 GLU A C 1
ATOM 3741 O O . GLU A 1 470 ? 29.797 -10.711 -5.434 1 71.81 470 GLU A O 1
ATOM 3746 N N . TYR A 1 471 ? 28.078 -12.086 -5.543 1 62.69 471 TYR A N 1
ATOM 3747 C CA . TYR A 1 471 ? 28.328 -12.617 -4.203 1 62.69 471 TYR A CA 1
ATOM 3748 C C . TYR A 1 471 ? 29.609 -13.43 -4.176 1 62.69 471 TYR A C 1
ATOM 3750 O O . TYR A 1 471 ? 30.359 -13.391 -3.193 1 62.69 471 TYR A O 1
ATOM 3758 N N . THR A 1 472 ? 29.891 -14.141 -5.223 1 56.81 472 THR A N 1
ATOM 3759 C CA . THR A 1 472 ? 31.078 -14.977 -5.305 1 56.81 472 THR A CA 1
ATOM 3760 C C . THR A 1 472 ? 32.312 -14.117 -5.5 1 56.81 472 THR A C 1
ATOM 3762 O O . THR A 1 472 ? 33.375 -14.406 -4.93 1 56.81 472 THR A O 1
ATOM 3765 N N . THR A 1 473 ? 32.188 -13.07 -6.211 1 52.22 473 THR A N 1
ATOM 3766 C CA . THR A 1 473 ? 33.344 -12.195 -6.453 1 52.22 473 THR A CA 1
ATOM 3767 C C . THR A 1 473 ? 33.656 -11.383 -5.207 1 52.22 473 THR A C 1
ATOM 3769 O O . THR A 1 473 ? 34.844 -11.141 -4.91 1 52.22 473 THR A O 1
ATOM 3772 N N . ARG A 1 474 ? 32.812 -10.984 -4.531 1 46.5 474 ARG A N 1
ATOM 3773 C CA . ARG A 1 474 ? 33.062 -10.219 -3.318 1 46.5 474 ARG A CA 1
ATOM 3774 C C . ARG A 1 474 ? 33.75 -11.086 -2.254 1 46.5 474 ARG A C 1
ATOM 3776 O O . ARG A 1 474 ? 34.5 -10.586 -1.414 1 46.5 474 ARG A O 1
ATOM 3783 N N . SER A 1 475 ? 33.406 -12.266 -2.16 1 39.03 475 SER A N 1
ATOM 3784 C CA . SER A 1 475 ? 34.031 -13.203 -1.235 1 39.03 475 SER A CA 1
ATOM 3785 C C . SER A 1 475 ? 35.5 -13.492 -1.638 1 39.03 475 SER A C 1
ATOM 3787 O O . SER A 1 475 ? 36.281 -13.938 -0.816 1 39.03 475 SER A O 1
ATOM 3789 N N . ILE A 1 476 ? 35.812 -13.375 -2.771 1 32.59 476 ILE A N 1
ATOM 3790 C CA . ILE A 1 476 ? 37.188 -13.586 -3.221 1 32.59 476 ILE A CA 1
ATOM 3791 C C . ILE A 1 476 ? 37.969 -12.289 -3.088 1 32.59 476 ILE A C 1
ATOM 3793 O O . ILE A 1 476 ? 39.219 -12.32 -2.936 1 32.59 476 ILE A O 1
ATOM 3797 N N . ALA A 1 477 ? 37.406 -11.203 -2.994 1 28.81 477 ALA A N 1
ATOM 3798 C CA . ALA A 1 477 ? 38.188 -9.977 -2.82 1 28.81 477 ALA A CA 1
ATOM 3799 C C . ALA A 1 477 ? 38.344 -9.633 -1.342 1 28.81 477 ALA A C 1
ATOM 3801 O O . ALA A 1 477 ? 37.406 -9.773 -0.56 1 28.81 477 ALA A O 1
ATOM 3802 N N . MET B 1 1 ? -40.656 -9.75 83.25 1 18.16 1 MET B N 1
ATOM 3803 C CA . MET B 1 1 ? -41.781 -10.656 83.188 1 18.16 1 MET B CA 1
ATOM 3804 C C . MET B 1 1 ? -41.75 -11.469 81.875 1 18.16 1 MET B C 1
ATOM 3806 O O . MET B 1 1 ? -41.781 -10.898 80.812 1 18.16 1 MET B O 1
ATOM 3810 N N . ILE B 1 2 ? -41.188 -12.719 81.75 1 20.48 2 ILE B N 1
ATOM 3811 C CA . ILE B 1 2 ? -40.312 -13.625 81.062 1 20.48 2 ILE B CA 1
ATOM 3812 C C . ILE B 1 2 ? -41.156 -14.492 80.125 1 20.48 2 ILE B C 1
ATOM 3814 O O . ILE B 1 2 ? -40.688 -15.531 79.625 1 20.48 2 ILE B O 1
ATOM 3818 N N . SER B 1 3 ? -42.406 -13.992 79.812 1 18.72 3 SER B N 1
ATOM 3819 C CA . SER B 1 3 ? -43.438 -15.008 79.5 1 18.72 3 SER B CA 1
ATOM 3820 C C . SER B 1 3 ? -43.125 -15.742 78.188 1 18.72 3 SER B C 1
ATOM 3822 O O . SER B 1 3 ? -42.812 -15.117 77.188 1 18.72 3 SER B O 1
ATOM 3824 N N . SER B 1 4 ? -42.969 -17.109 78.125 1 20.5 4 SER B N 1
ATOM 3825 C CA . SER B 1 4 ? -42.469 -18.344 77.5 1 20.5 4 SER B CA 1
ATOM 3826 C C . SER B 1 4 ? -43.406 -18.828 76.438 1 20.5 4 SER B C 1
ATOM 3828 O O . SER B 1 4 ? -43.375 -20 76.062 1 20.5 4 SER B O 1
ATOM 3830 N N . SER B 1 5 ? -44.188 -17.828 75.875 1 18 5 SER B N 1
ATOM 3831 C CA . SER B 1 5 ? -45.406 -18.422 75.312 1 18 5 SER B CA 1
ATOM 3832 C C . SER B 1 5 ? -45.094 -19.438 74.25 1 18 5 SER B C 1
ATOM 3834 O O . SER B 1 5 ? -44 -19.406 73.688 1 18 5 SER B O 1
ATOM 3836 N N . LYS B 1 6 ? -46.25 -19.891 73.438 1 17.95 6 LYS B N 1
ATOM 3837 C CA . LYS B 1 6 ? -47.062 -21.047 73.125 1 17.95 6 LYS B CA 1
ATOM 3838 C C . LYS B 1 6 ? -46.656 -21.609 71.75 1 17.95 6 LYS B C 1
ATOM 3840 O O . LYS B 1 6 ? -46.469 -20.859 70.812 1 17.95 6 LYS B O 1
ATOM 3845 N N . ASP B 1 7 ? -46.469 -22.938 71.5 1 18.75 7 ASP B N 1
ATOM 3846 C CA . ASP B 1 7 ? -45.844 -24.062 70.812 1 18.75 7 ASP B CA 1
ATOM 3847 C C . ASP B 1 7 ? -46.594 -24.406 69.562 1 18.75 7 ASP B C 1
ATOM 3849 O O . ASP B 1 7 ? -46.156 -25.281 68.812 1 18.75 7 ASP B O 1
ATOM 3853 N N . SER B 1 8 ? -47.875 -23.828 69.25 1 19.12 8 SER B N 1
ATOM 3854 C CA . SER B 1 8 ? -48.812 -24.797 68.688 1 19.12 8 SER B CA 1
ATOM 3855 C C . SER B 1 8 ? -48.406 -25.203 67.312 1 19.12 8 SER B C 1
ATOM 3857 O O . SER B 1 8 ? -47.906 -24.375 66.5 1 19.12 8 SER B O 1
ATOM 3859 N N . GLU B 1 9 ? -48.375 -26.547 66.875 1 19.53 9 GLU B N 1
ATOM 3860 C CA . GLU B 1 9 ? -47.844 -27.625 66.062 1 19.53 9 GLU B CA 1
ATOM 3861 C C . GLU B 1 9 ? -48.594 -27.734 64.75 1 19.53 9 GLU B C 1
ATOM 3863 O O . GLU B 1 9 ? -48.312 -28.594 63.906 1 19.53 9 GLU B O 1
ATOM 3868 N N . SER B 1 10 ? -49.562 -26.828 64.312 1 19.05 10 SER B N 1
ATOM 3869 C CA . SER B 1 10 ? -50.625 -27.391 63.531 1 19.05 10 SER B CA 1
ATOM 3870 C C . SER B 1 10 ? -50.094 -27.906 62.188 1 19.05 10 SER B C 1
ATOM 3872 O O . SER B 1 10 ? -49.281 -27.234 61.531 1 19.05 10 SER B O 1
ATOM 3874 N N . SER B 1 11 ? -50.156 -29.234 61.938 1 19.91 11 SER B N 1
ATOM 3875 C CA . SER B 1 11 ? -49.75 -30.297 61 1 19.91 11 SER B CA 1
ATOM 3876 C C . SER B 1 11 ? -50.438 -30.141 59.656 1 19.91 11 SER B C 1
ATOM 3878 O O . SER B 1 11 ? -51.594 -30.578 59.469 1 19.91 11 SER B O 1
ATOM 3880 N N . ARG B 1 12 ? -50.594 -28.922 59.094 1 18.41 12 ARG B N 1
ATOM 3881 C CA . ARG B 1 12 ? -51.5 -28.781 57.969 1 18.41 12 ARG B CA 1
ATOM 3882 C C . ARG B 1 12 ? -51.125 -29.734 56.812 1 18.41 12 ARG B C 1
ATOM 3884 O O . ARG B 1 12 ? -49.969 -29.781 56.406 1 18.41 12 ARG B O 1
ATOM 3891 N N . GLU B 1 13 ? -51.844 -30.828 56.688 1 19.83 13 GLU B N 1
ATOM 3892 C CA . GLU B 1 13 ? -51.812 -31.984 55.781 1 19.83 13 GLU B CA 1
ATOM 3893 C C . GLU B 1 13 ? -51.906 -31.578 54.312 1 19.83 13 GLU B C 1
ATOM 3895 O O . GLU B 1 13 ? -52.906 -30.969 53.906 1 19.83 13 GLU B O 1
ATOM 3900 N N . ILE B 1 14 ? -50.844 -31.031 53.719 1 19.89 14 ILE B N 1
ATOM 3901 C CA . ILE B 1 14 ? -50.812 -30.438 52.375 1 19.89 14 ILE B CA 1
ATOM 3902 C C . ILE B 1 14 ? -51.125 -31.516 51.344 1 19.89 14 ILE B C 1
ATOM 3904 O O . ILE B 1 14 ? -50.406 -32.531 51.25 1 19.89 14 ILE B O 1
ATOM 3908 N N . GLN B 1 15 ? -52.406 -31.75 51.156 1 19.17 15 GLN B N 1
ATOM 3909 C CA . GLN B 1 15 ? -52.969 -32.719 50.219 1 19.17 15 GLN B CA 1
ATOM 3910 C C . GLN B 1 15 ? -52.344 -32.531 48.812 1 19.17 15 GLN B C 1
ATOM 3912 O O . GLN B 1 15 ? -52.25 -31.422 48.312 1 19.17 15 GLN B O 1
ATOM 3917 N N . ASP B 1 16 ? -51.562 -33.531 48.344 1 19.75 16 ASP B N 1
ATOM 3918 C CA . ASP B 1 16 ? -50.688 -33.812 47.219 1 19.75 16 ASP B CA 1
ATOM 3919 C C . ASP B 1 16 ? -51.469 -33.875 45.906 1 19.75 16 ASP B C 1
ATOM 3921 O O . ASP B 1 16 ? -51.781 -34.969 45.406 1 19.75 16 ASP B O 1
ATOM 3925 N N . GLU B 1 17 ? -52.531 -33.031 45.75 1 19.64 17 GLU B N 1
ATOM 3926 C CA . GLU B 1 17 ? -53.375 -33.375 44.594 1 19.64 17 GLU B CA 1
ATOM 3927 C C . GLU B 1 17 ? -52.531 -33.469 43.312 1 19.64 17 GLU B C 1
ATOM 3929 O O . GLU B 1 17 ? -51.656 -32.656 43.094 1 19.64 17 GLU B O 1
ATOM 3934 N N . ASN B 1 18 ? -52.5 -34.719 42.688 1 20.53 18 ASN B N 1
ATOM 3935 C CA . ASN B 1 18 ? -51.875 -35.375 41.531 1 20.53 18 ASN B CA 1
ATOM 3936 C C . ASN B 1 18 ? -52.281 -34.688 40.219 1 20.53 18 ASN B C 1
ATOM 3938 O O . ASN B 1 18 ? -53.344 -34.938 39.688 1 20.53 18 ASN B O 1
ATOM 3942 N N . ALA B 1 19 ? -52.219 -33.312 40.125 1 19.7 19 ALA B N 1
ATOM 3943 C CA . ALA B 1 19 ? -52.812 -32.719 38.969 1 19.7 19 ALA B CA 1
ATOM 3944 C C . ALA B 1 19 ? -52.25 -33.312 37.688 1 19.7 19 ALA B C 1
ATOM 3946 O O . ALA B 1 19 ? -51.031 -33.562 37.594 1 19.7 19 ALA B O 1
ATOM 3947 N N . SER B 1 20 ? -53.125 -33.844 36.875 1 22.39 20 SER B N 1
ATOM 3948 C CA . SER B 1 20 ? -53.094 -34.562 35.594 1 22.39 20 SER B CA 1
ATOM 3949 C C . SER B 1 20 ? -52.312 -33.781 34.531 1 22.39 20 SER B C 1
ATOM 3951 O O . SER B 1 20 ? -52.406 -32.531 34.531 1 22.39 20 SER B O 1
ATOM 3953 N N . PRO B 1 21 ? -51.281 -34.375 33.875 1 21.72 21 PRO B N 1
ATOM 3954 C CA . PRO B 1 21 ? -50.25 -33.875 32.969 1 21.72 21 PRO B CA 1
ATOM 3955 C C . PRO B 1 21 ? -50.812 -33.25 31.688 1 21.72 21 PRO B C 1
ATOM 3957 O O . PRO B 1 21 ? -51.438 -33.938 30.875 1 21.72 21 PRO B O 1
ATOM 3960 N N . LEU B 1 22 ? -51.688 -32.188 31.812 1 20.34 22 LEU B N 1
ATOM 3961 C CA . LEU B 1 22 ? -52.344 -31.719 30.594 1 20.34 22 LEU B CA 1
ATOM 3962 C C . LEU B 1 22 ? -51.312 -31.578 29.453 1 20.34 22 LEU B C 1
ATOM 3964 O O . LEU B 1 22 ? -50.156 -31.25 29.688 1 20.34 22 LEU B O 1
ATOM 3968 N N . ASP B 1 23 ? -51.688 -32.062 28.281 1 22.92 23 ASP B N 1
ATOM 3969 C CA . ASP B 1 23 ? -51.125 -32.281 26.969 1 22.92 23 ASP B CA 1
ATOM 3970 C C . ASP B 1 23 ? -50.625 -30.984 26.344 1 22.92 23 ASP B C 1
ATOM 3972 O O . ASP B 1 23 ? -51.375 -30.031 26.188 1 22.92 23 ASP B O 1
ATOM 3976 N N . GLU B 1 24 ? -49.562 -30.422 26.781 1 23.09 24 GLU B N 1
ATOM 3977 C CA . GLU B 1 24 ? -49.219 -29.094 26.281 1 23.09 24 GLU B CA 1
ATOM 3978 C C . GLU B 1 24 ? -49.188 -29.062 24.766 1 23.09 24 GLU B C 1
ATOM 3980 O O . GLU B 1 24 ? -48.688 -29.984 24.125 1 23.09 24 GLU B O 1
ATOM 3985 N N . PRO B 1 25 ? -50.125 -28.281 24.188 1 24.06 25 PRO B N 1
ATOM 3986 C CA . PRO B 1 25 ? -50.281 -28.156 22.734 1 24.06 25 PRO B CA 1
ATOM 3987 C C . PRO B 1 25 ? -48.938 -27.891 22.016 1 24.06 25 PRO B C 1
ATOM 3989 O O . PRO B 1 25 ? -48 -27.391 22.641 1 24.06 25 PRO B O 1
ATOM 3992 N N . SER B 1 26 ? -48.75 -28.547 20.859 1 23.67 26 SER B N 1
ATOM 3993 C CA . SER B 1 26 ? -47.625 -28.656 19.938 1 23.67 26 SER B CA 1
ATOM 3994 C C . SER B 1 26 ? -47.188 -27.281 19.438 1 23.67 26 SER B C 1
ATOM 3996 O O . SER B 1 26 ? -48 -26.516 18.891 1 23.67 26 SER B O 1
ATOM 3998 N N . PRO B 1 27 ? -46.312 -26.562 20.172 1 23.5 27 PRO B N 1
ATOM 3999 C CA . PRO B 1 27 ? -46.062 -25.188 19.734 1 23.5 27 PRO B CA 1
ATOM 4000 C C . PRO B 1 27 ? -45.688 -25.094 18.266 1 23.5 27 PRO B C 1
ATOM 4002 O O . PRO B 1 27 ? -45.062 -26.016 17.719 1 23.5 27 PRO B O 1
ATOM 4005 N N . THR B 1 28 ? -46.594 -24.547 17.469 1 24.25 28 THR B N 1
ATOM 4006 C CA . THR B 1 28 ? -46.406 -24.219 16.062 1 24.25 28 THR B CA 1
ATOM 4007 C C . THR B 1 28 ? -45.094 -23.484 15.836 1 24.25 28 THR B C 1
ATOM 4009 O O . THR B 1 28 ? -44.781 -22.547 16.578 1 24.25 28 THR B O 1
ATOM 4012 N N . SER B 1 29 ? -44.125 -24.141 15.148 1 22.14 29 SER B N 1
ATOM 4013 C CA . SER B 1 29 ? -42.75 -23.781 14.797 1 22.14 29 SER B CA 1
ATOM 4014 C C . SER B 1 29 ? -42.688 -22.422 14.094 1 22.14 29 SER B C 1
ATOM 4016 O O . SER B 1 29 ? -43.125 -22.297 12.938 1 22.14 29 SER B O 1
ATOM 4018 N N . THR B 1 30 ? -43.219 -21.375 14.766 1 22.88 30 THR B N 1
ATOM 4019 C CA . THR B 1 30 ? -43.125 -20.109 14.023 1 22.88 30 THR B CA 1
ATOM 4020 C C . THR B 1 30 ? -41.688 -19.859 13.57 1 22.88 30 THR B C 1
ATOM 4022 O O . THR B 1 30 ? -40.75 -19.891 14.383 1 22.88 30 THR B O 1
ATOM 4025 N N . SER B 1 31 ? -41.438 -20.078 12.297 1 21.47 31 SER B N 1
ATOM 4026 C CA . SER B 1 31 ? -40.219 -19.859 11.555 1 21.47 31 SER B CA 1
ATOM 4027 C C . SER B 1 31 ? -39.656 -18.453 11.805 1 21.47 31 SER B C 1
ATOM 4029 O O . SER B 1 31 ? -40.312 -17.453 11.523 1 21.47 31 SER B O 1
ATOM 4031 N N . ARG B 1 32 ? -39.031 -18.25 12.898 1 24.64 32 ARG B N 1
ATOM 4032 C CA . ARG B 1 32 ? -38.375 -16.984 13.203 1 24.64 32 ARG B CA 1
ATOM 4033 C C . ARG B 1 32 ? -37.562 -16.5 12.008 1 24.64 32 ARG B C 1
ATOM 4035 O O . ARG B 1 32 ? -36.594 -17.156 11.594 1 24.64 32 ARG B O 1
ATOM 4042 N N . GLN B 1 33 ? -38.344 -15.867 11.164 1 22.41 33 GLN B N 1
ATOM 4043 C CA . GLN B 1 33 ? -37.625 -15.141 10.117 1 22.41 33 GLN B CA 1
ATOM 4044 C C . GLN B 1 33 ? -36.562 -14.234 10.711 1 22.41 33 GLN B C 1
ATOM 4046 O O . GLN B 1 33 ? -36.844 -13.391 11.555 1 22.41 33 GLN B O 1
ATOM 4051 N N . HIS B 1 34 ? -35.469 -14.82 11.109 1 22.25 34 HIS B N 1
ATOM 4052 C CA . HIS B 1 34 ? -34.344 -13.992 11.539 1 22.25 34 HIS B CA 1
ATOM 4053 C C . HIS B 1 34 ? -34.188 -12.758 10.656 1 22.25 34 HIS B C 1
ATOM 4055 O O . HIS B 1 34 ? -34.188 -12.867 9.43 1 22.25 34 HIS B O 1
ATOM 4061 N N . PRO B 1 35 ? -34.906 -11.75 11.094 1 23.95 35 PRO B N 1
ATOM 4062 C CA . PRO B 1 35 ? -34.625 -10.578 10.258 1 23.95 35 PRO B CA 1
ATOM 4063 C C . PRO B 1 35 ? -33.156 -10.43 9.914 1 23.95 35 PRO B C 1
ATOM 4065 O O . PRO B 1 35 ? -32.281 -10.641 10.766 1 23.95 35 PRO B O 1
ATOM 4068 N N . LYS B 1 36 ? -32.812 -10.711 8.664 1 26.52 36 LYS B N 1
ATOM 4069 C CA . LYS B 1 36 ? -31.547 -10.43 8.016 1 26.52 36 LYS B CA 1
ATOM 4070 C C . LYS B 1 36 ? -31 -9.062 8.445 1 26.52 36 LYS B C 1
ATOM 4072 O O . LYS B 1 36 ? -31.594 -8.031 8.117 1 26.52 36 LYS B O 1
ATOM 4077 N N . ASP B 1 37 ? -30.625 -8.953 9.68 1 22.62 37 ASP B N 1
ATOM 4078 C CA . ASP B 1 37 ? -29.922 -7.727 10.047 1 22.62 37 ASP B CA 1
ATOM 4079 C C . ASP B 1 37 ? -28.922 -7.332 8.961 1 22.62 37 ASP B C 1
ATOM 4081 O O . ASP B 1 37 ? -27.938 -8.047 8.719 1 22.62 37 ASP B O 1
ATOM 4085 N N . THR B 1 38 ? -29.422 -6.883 7.875 1 26.84 38 THR B N 1
ATOM 4086 C CA . THR B 1 38 ? -28.594 -6.242 6.852 1 26.84 38 THR B CA 1
ATOM 4087 C C . THR B 1 38 ? -27.609 -5.266 7.484 1 26.84 38 THR B C 1
ATOM 4089 O O . THR B 1 38 ? -27.953 -4.113 7.758 1 26.84 38 THR B O 1
ATOM 4092 N N . ALA B 1 39 ? -26.859 -5.633 8.445 1 26.78 39 ALA B N 1
ATOM 4093 C CA . ALA B 1 39 ? -25.781 -4.715 8.805 1 26.78 39 ALA B CA 1
ATOM 4094 C C . ALA B 1 39 ? -25.141 -4.125 7.559 1 26.78 39 ALA B C 1
ATOM 4096 O O . ALA B 1 39 ? -24.469 -4.84 6.801 1 26.78 39 ALA B O 1
ATOM 4097 N N . SER B 1 40 ? -25.75 -3.115 6.934 1 29.23 40 SER B N 1
ATOM 4098 C CA . SER B 1 40 ? -25.141 -2.312 5.875 1 29.23 40 SER B CA 1
ATOM 4099 C C . SER B 1 40 ? -23.688 -2.002 6.184 1 29.23 40 SER B C 1
ATOM 4101 O O . SER B 1 40 ? -23.375 -1.435 7.23 1 29.23 40 SER B O 1
ATOM 4103 N N . THR B 1 41 ? -22.812 -2.779 5.918 1 33.31 41 THR B N 1
ATOM 4104 C CA . THR B 1 41 ? -21.391 -2.471 5.98 1 33.31 41 THR B CA 1
ATOM 4105 C C . THR B 1 41 ? -21.125 -1.046 5.504 1 33.31 41 THR B C 1
ATOM 4107 O O . THR B 1 41 ? -21.469 -0.685 4.379 1 33.31 41 THR B O 1
ATOM 4110 N N . GLY B 1 42 ? -21.297 -0.104 6.363 1 34.19 42 GLY B N 1
ATOM 4111 C CA . GLY B 1 42 ? -21.078 1.331 6.273 1 34.19 42 GLY B CA 1
ATOM 4112 C C . GLY B 1 42 ? -19.891 1.702 5.41 1 34.19 42 GLY B C 1
ATOM 4113 O O . GLY B 1 42 ? -19.203 2.691 5.68 1 34.19 42 GLY B O 1
ATOM 4114 N N . ARG B 1 43 ? -19.391 0.819 4.652 1 44.22 43 ARG B N 1
ATOM 4115 C CA . ARG B 1 43 ? -18.297 1.239 3.781 1 44.22 43 ARG B CA 1
ATOM 4116 C C . ARG B 1 43 ? -18.797 2.211 2.715 1 44.22 43 ARG B C 1
ATOM 4118 O O . ARG B 1 43 ? -19.766 1.936 2.023 1 44.22 43 ARG B O 1
ATOM 4125 N N . THR B 1 44 ? -18.562 3.49 2.789 1 37.44 44 THR B N 1
ATOM 4126 C CA . THR B 1 44 ? -18.891 4.5 1.795 1 37.44 44 THR B CA 1
ATOM 4127 C C . THR B 1 44 ? -18.172 4.23 0.479 1 37.44 44 THR B C 1
ATOM 4129 O O . THR B 1 44 ? -16.938 4.188 0.439 1 37.44 44 THR B O 1
ATOM 4132 N N . PRO B 1 45 ? -18.953 3.889 -0.46 1 43.34 45 PRO B N 1
ATOM 4133 C CA . PRO B 1 45 ? -18.266 3.756 -1.751 1 43.34 45 PRO B CA 1
ATOM 4134 C C . PRO B 1 45 ? -17.703 5.082 -2.254 1 43.34 45 PRO B C 1
ATOM 4136 O O . PRO B 1 45 ? -18.234 6.148 -1.937 1 43.34 45 PRO B O 1
ATOM 4139 N N . PHE B 1 46 ? -16.594 5.113 -2.654 1 43.09 46 PHE B N 1
ATOM 4140 C CA . PHE B 1 46 ? -16.062 6.293 -3.322 1 43.09 46 PHE B CA 1
ATOM 4141 C C . PHE B 1 46 ? -16.984 6.75 -4.441 1 43.09 46 PHE B C 1
ATOM 4143 O O . PHE B 1 46 ? -17.578 5.926 -5.137 1 43.09 46 PHE B O 1
ATOM 4150 N N . SER B 1 47 ? -17.781 7.875 -4.258 1 36.59 47 SER B N 1
ATOM 4151 C CA . SER B 1 47 ? -18.656 8.445 -5.273 1 36.59 47 SER B CA 1
ATOM 4152 C C . SER B 1 47 ? -17.953 8.516 -6.629 1 36.59 47 SER B C 1
ATOM 4154 O O . SER B 1 47 ? -16.797 8.914 -6.715 1 36.59 47 SER B O 1
ATOM 4156 N N . ASN B 1 48 ? -18.703 7.773 -7.492 1 33.38 48 ASN B N 1
ATOM 4157 C CA . ASN B 1 48 ? -18.391 7.961 -8.906 1 33.38 48 ASN B CA 1
ATOM 4158 C C . ASN B 1 48 ? -18.844 9.328 -9.406 1 33.38 48 ASN B C 1
ATOM 4160 O O . ASN B 1 48 ? -19.797 9.43 -10.164 1 33.38 48 ASN B O 1
ATOM 4164 N N . SER B 1 49 ? -19.266 10.266 -8.695 1 27.94 49 SER B N 1
ATOM 4165 C CA . SER B 1 49 ? -19.734 11.438 -9.43 1 27.94 49 SER B CA 1
ATOM 4166 C C . SER B 1 49 ? -18.828 11.742 -10.617 1 27.94 49 SER B C 1
ATOM 4168 O O . SER B 1 49 ? -17.641 12.031 -10.438 1 27.94 49 SER B O 1
ATOM 4170 N N . ASP B 1 50 ? -19.375 11.266 -11.695 1 27.77 50 ASP B N 1
ATOM 4171 C CA . ASP B 1 50 ? -18.984 11.68 -13.039 1 27.77 50 ASP B CA 1
ATOM 4172 C C . ASP B 1 50 ? -19.078 13.195 -13.195 1 27.77 50 ASP B C 1
ATOM 4174 O O . ASP B 1 50 ? -20.109 13.719 -13.602 1 27.77 50 ASP B O 1
ATOM 4178 N N . GLU B 1 51 ? -18.969 14.07 -12.391 1 25.8 51 GLU B N 1
ATOM 4179 C CA . GLU B 1 51 ? -18.906 15.289 -13.195 1 25.8 51 GLU B CA 1
ATOM 4180 C C . GLU B 1 51 ? -18.109 15.062 -14.477 1 25.8 51 GLU B C 1
ATOM 4182 O O . GLU B 1 51 ? -17.094 14.375 -14.461 1 25.8 51 GLU B O 1
ATOM 4187 N N . SER B 1 52 ? -18.891 15.281 -15.578 1 23.78 52 SER B N 1
ATOM 4188 C CA . SER B 1 52 ? -18.469 15.25 -16.984 1 23.78 52 SER B CA 1
ATOM 4189 C C . SER B 1 52 ? -17.031 15.719 -17.141 1 23.78 52 SER B C 1
ATOM 4191 O O . SER B 1 52 ? -16.688 16.844 -16.781 1 23.78 52 SER B O 1
ATOM 4193 N N . PHE B 1 53 ? -16.156 14.992 -16.844 1 25.36 53 PHE B N 1
ATOM 4194 C CA . PHE B 1 53 ? -15.055 15.43 -17.672 1 25.36 53 PHE B CA 1
ATOM 4195 C C . PHE B 1 53 ? -15.539 15.781 -19.078 1 25.36 53 PHE B C 1
ATOM 4197 O O . PHE B 1 53 ? -15.938 14.898 -19.844 1 25.36 53 PHE B O 1
ATOM 4204 N N . GLY B 1 54 ? -16.406 16.797 -19.281 1 23.34 54 GLY B N 1
ATOM 4205 C CA . GLY B 1 54 ? -16.719 17.25 -20.625 1 23.34 54 GLY B CA 1
ATOM 4206 C C . GLY B 1 54 ? -15.734 16.75 -21.656 1 23.34 54 GLY B C 1
ATOM 4207 O O . GLY B 1 54 ? -14.547 16.578 -21.375 1 23.34 54 GLY B O 1
ATOM 4208 N N . ALA B 1 55 ? -16.219 15.984 -22.547 1 25.38 55 ALA B N 1
ATOM 4209 C CA . ALA B 1 55 ? -15.547 15.797 -23.812 1 25.38 55 ALA B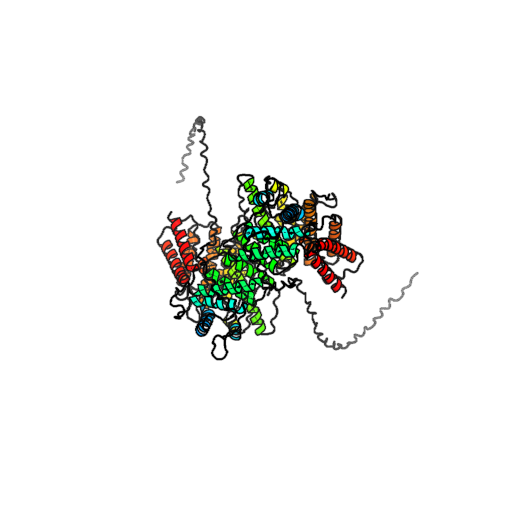 CA 1
ATOM 4210 C C . ALA B 1 55 ? -14.781 17.062 -24.219 1 25.38 55 ALA B C 1
ATOM 4212 O O . ALA B 1 55 ? -15.383 18.062 -24.578 1 25.38 55 ALA B O 1
ATOM 4213 N N . CYS B 1 56 ? -13.852 17.438 -23.5 1 23.48 56 CYS B N 1
ATOM 4214 C CA . CYS B 1 56 ? -13.078 18.422 -24.25 1 23.48 56 CYS B CA 1
ATOM 4215 C C . CYS B 1 56 ? -12.922 18 -25.703 1 23.48 56 CYS B C 1
ATOM 4217 O O . CYS B 1 56 ? -12.07 17.172 -26.031 1 23.48 56 CYS B O 1
ATOM 4219 N N . ASN B 1 57 ? -13.992 17.734 -26.422 1 26.89 57 ASN B N 1
ATOM 4220 C CA . ASN B 1 57 ? -13.984 17.594 -27.875 1 26.89 57 ASN B CA 1
ATOM 4221 C C . ASN B 1 57 ? -12.961 18.516 -28.531 1 26.89 57 ASN B C 1
ATOM 4223 O O . ASN B 1 57 ? -12.758 18.453 -29.75 1 26.89 57 ASN B O 1
ATOM 4227 N N . GLU B 1 58 ? -13.164 19.812 -28.156 1 25.53 58 GLU B N 1
ATOM 4228 C CA . GLU B 1 58 ? -12.289 20.547 -29.078 1 25.53 58 GLU B CA 1
ATOM 4229 C C . GLU B 1 58 ? -10.828 20.188 -28.844 1 25.53 58 GLU B C 1
ATOM 4231 O O . GLU B 1 58 ? -10.367 20.172 -27.703 1 25.53 58 GLU B O 1
ATOM 4236 N N . PRO B 1 59 ? -10.289 19.312 -29.734 1 28.64 59 PRO B N 1
ATOM 4237 C CA . PRO B 1 59 ? -8.828 19.297 -29.734 1 28.64 59 PRO B CA 1
ATOM 4238 C C . PRO B 1 59 ? -8.219 20.625 -29.266 1 28.64 59 PRO B C 1
ATOM 4240 O O . PRO B 1 59 ? -8.32 21.625 -29.953 1 28.64 59 PRO B O 1
ATOM 4243 N N . SER B 1 60 ? -8.711 21.125 -28.141 1 28.44 60 SER B N 1
ATOM 4244 C CA . SER B 1 60 ? -7.836 22.281 -28.016 1 28.44 60 SER B CA 1
ATOM 4245 C C . SER B 1 60 ? -6.383 21.906 -28.281 1 28.44 60 SER B C 1
ATOM 4247 O O . SER B 1 60 ? -5.859 20.969 -27.672 1 28.44 60 SER B O 1
ATOM 4249 N N . THR B 1 61 ? -5.922 22.078 -29.422 1 30.75 61 THR B N 1
ATOM 4250 C CA . THR B 1 61 ? -4.555 22.219 -29.906 1 30.75 61 THR B CA 1
ATOM 4251 C C . THR B 1 61 ? -3.656 22.828 -28.844 1 30.75 61 THR B C 1
ATOM 4253 O O . THR B 1 61 ? -2.887 23.75 -29.125 1 30.75 61 THR B O 1
ATOM 4256 N N . LEU B 1 62 ? -4.164 22.906 -27.688 1 29.78 62 LEU B N 1
ATOM 4257 C CA . LEU B 1 62 ? -3.053 23.438 -26.906 1 29.78 62 LEU B CA 1
ATOM 4258 C C . LEU B 1 62 ? -1.912 22.438 -26.828 1 29.78 62 LEU B C 1
ATOM 4260 O O . LEU B 1 62 ? -1.841 21.641 -25.891 1 29.78 62 LEU B O 1
ATOM 4264 N N . ALA B 1 63 ? -1.726 21.594 -27.734 1 33.62 63 ALA B N 1
ATOM 4265 C CA . ALA B 1 63 ? -0.386 21.047 -27.922 1 33.62 63 ALA B CA 1
ATOM 4266 C C . ALA B 1 63 ? 0.683 22.109 -27.688 1 33.62 63 ALA B C 1
ATOM 4268 O O . ALA B 1 63 ? 1.385 22.5 -28.625 1 33.62 63 ALA B O 1
ATOM 4269 N N . SER B 1 64 ? 0.313 23.25 -27.109 1 33.19 64 SER B N 1
ATOM 4270 C CA . SER B 1 64 ? 1.497 24.094 -27.062 1 33.19 64 SER B CA 1
ATOM 4271 C C . SER B 1 64 ? 2.664 23.391 -26.391 1 33.19 64 SER B C 1
ATOM 4273 O O . SER B 1 64 ? 2.535 22.906 -25.266 1 33.19 64 SER B O 1
ATOM 4275 N N . ASP B 1 65 ? 3.463 22.766 -26.984 1 39.19 65 ASP B N 1
ATOM 4276 C CA . ASP B 1 65 ? 4.875 22.578 -26.672 1 39.19 65 ASP B CA 1
ATOM 4277 C C . ASP B 1 65 ? 5.359 23.609 -25.641 1 39.19 65 ASP B C 1
ATOM 4279 O O . ASP B 1 65 ? 6.555 23.703 -25.375 1 39.19 65 ASP B O 1
ATOM 4283 N N . SER B 1 66 ? 4.629 24.703 -25.484 1 42.59 66 SER B N 1
ATOM 4284 C CA . SER B 1 66 ? 5.211 25.781 -24.703 1 42.59 66 SER B CA 1
ATOM 4285 C C . SER B 1 66 ? 5.051 25.531 -23.219 1 42.59 66 SER B C 1
ATOM 4287 O O . SER B 1 66 ? 3.932 25.375 -22.719 1 42.59 66 SER B O 1
ATOM 4289 N N . ASN B 1 67 ? 5.895 24.859 -22.547 1 56.62 67 ASN B N 1
ATOM 4290 C CA . ASN B 1 67 ? 6.219 24.688 -21.141 1 56.62 67 ASN B CA 1
ATOM 4291 C C . ASN B 1 67 ? 5.973 25.984 -20.359 1 56.62 67 ASN B C 1
ATOM 4293 O O . ASN B 1 67 ? 6.707 26.297 -19.422 1 56.62 67 ASN B O 1
ATOM 4297 N N . TYR B 1 68 ? 5.016 26.844 -20.906 1 60.88 68 TYR B N 1
ATOM 4298 C CA . TYR B 1 68 ? 4.746 28.062 -20.156 1 60.88 68 TYR B CA 1
ATOM 4299 C C . TYR B 1 68 ? 3.605 27.859 -19.172 1 60.88 68 TYR B C 1
ATOM 4301 O O . TYR B 1 68 ? 2.664 27.109 -19.438 1 60.88 68 TYR B O 1
ATOM 4309 N N . LEU B 1 69 ? 3.773 28.422 -18 1 75.31 69 LEU B N 1
ATOM 4310 C CA . LEU B 1 69 ? 2.713 28.484 -17 1 75.31 69 LEU B CA 1
ATOM 4311 C C . LEU B 1 69 ? 1.566 29.375 -17.484 1 75.31 69 LEU B C 1
ATOM 4313 O O . LEU B 1 69 ? 1.79 30.5 -17.906 1 75.31 69 LEU B O 1
ATOM 4317 N N . GLU B 1 70 ? 0.341 28.938 -17.594 1 82.06 70 GLU B N 1
ATOM 4318 C CA . GLU B 1 70 ? -0.828 29.656 -18.078 1 82.06 70 GLU B CA 1
ATOM 4319 C C . GLU B 1 70 ? -1.299 30.703 -17.062 1 82.06 70 GLU B C 1
ATOM 4321 O O . GLU B 1 70 ? -2.152 31.531 -17.375 1 82.06 70 GLU B O 1
ATOM 4326 N N . VAL B 1 71 ? -0.68 30.781 -15.945 1 90.19 71 VAL B N 1
ATOM 4327 C CA . VAL B 1 71 ? -1.055 31.703 -14.891 1 90.19 71 VAL B CA 1
ATOM 4328 C C . VAL B 1 71 ? -0.144 32.938 -14.938 1 90.19 71 VAL B C 1
ATOM 4330 O O . VAL B 1 71 ? 1.08 32.812 -15 1 90.19 71 VAL B O 1
ATOM 4333 N N . PRO B 1 72 ? -0.781 34.156 -14.961 1 92.12 72 PRO B N 1
ATOM 4334 C CA . PRO B 1 72 ? 0.053 35.344 -14.938 1 92.12 72 PRO B CA 1
ATOM 4335 C C . PRO B 1 72 ? 1.003 35.406 -13.742 1 92.12 72 PRO B C 1
ATOM 4337 O O . PRO B 1 72 ? 0.681 34.844 -12.68 1 92.12 72 PRO B O 1
ATOM 4340 N N . GLN B 1 73 ? 2.107 36.094 -13.898 1 91.94 73 GLN B N 1
ATOM 4341 C CA . GLN B 1 73 ? 3.158 36.156 -12.891 1 91.94 73 GLN B CA 1
ATOM 4342 C C . GLN B 1 73 ? 2.623 36.719 -11.57 1 91.94 73 GLN B C 1
ATOM 4344 O O . GLN B 1 73 ? 2.975 36.219 -10.5 1 91.94 73 GLN B O 1
ATOM 4349 N N . SER B 1 74 ? 1.813 37.75 -11.664 1 93 74 SER B N 1
ATOM 4350 C CA . SER B 1 74 ? 1.286 38.375 -10.461 1 93 74 SER B CA 1
ATOM 4351 C C . SER B 1 74 ? 0.388 37.438 -9.688 1 93 74 SER B C 1
ATOM 4353 O O . SER B 1 74 ? 0.428 37.375 -8.453 1 93 74 SER B O 1
ATOM 4355 N N . ILE B 1 75 ? -0.372 36.688 -10.438 1 95.19 75 ILE B N 1
ATOM 4356 C CA . ILE B 1 75 ? -1.271 35.719 -9.82 1 95.19 75 ILE B CA 1
ATOM 4357 C C . ILE B 1 75 ? -0.459 34.562 -9.219 1 95.19 75 ILE B C 1
ATOM 4359 O O . ILE B 1 75 ? -0.736 34.125 -8.102 1 95.19 75 ILE B O 1
ATOM 4363 N N . ALA B 1 76 ? 0.537 34.125 -9.961 1 95.56 76 ALA B N 1
ATOM 4364 C CA . ALA B 1 76 ? 1.41 33.062 -9.453 1 95.56 76 ALA B CA 1
ATOM 4365 C C . ALA B 1 76 ? 2.078 33.5 -8.148 1 95.56 76 ALA B C 1
ATOM 4367 O O . ALA B 1 76 ? 2.154 32.719 -7.199 1 95.56 76 ALA B O 1
ATOM 4368 N N . THR B 1 77 ? 2.551 34.719 -8.109 1 96.06 77 THR B N 1
ATOM 4369 C CA . THR B 1 77 ? 3.199 35.25 -6.918 1 96.06 77 THR B CA 1
ATOM 4370 C C . THR B 1 77 ? 2.238 35.25 -5.73 1 96.06 77 THR B C 1
ATOM 4372 O O . THR B 1 77 ? 2.609 34.844 -4.625 1 96.06 77 THR B O 1
ATOM 4375 N N . GLU B 1 78 ? 1.064 35.688 -5.996 1 96.69 78 GLU B N 1
ATOM 4376 C CA . GLU B 1 78 ? 0.052 35.719 -4.945 1 96.69 78 GLU B CA 1
ATOM 4377 C C . GLU B 1 78 ? -0.275 34.312 -4.453 1 96.69 78 GLU B C 1
ATOM 4379 O O . GLU B 1 78 ? -0.384 34.062 -3.246 1 96.69 78 GLU B O 1
ATOM 4384 N N . LEU B 1 79 ? -0.437 33.375 -5.375 1 97.62 79 LEU B N 1
ATOM 4385 C CA . LEU B 1 79 ? -0.832 32.031 -5.023 1 97.62 79 LEU B CA 1
ATOM 4386 C C . LEU B 1 79 ? 0.265 31.328 -4.223 1 97.62 79 LEU B C 1
ATOM 4388 O O . LEU B 1 79 ? -0.023 30.547 -3.311 1 97.62 79 LEU B O 1
ATOM 4392 N N . VAL B 1 80 ? 1.506 31.578 -4.551 1 97.31 80 VAL B N 1
ATOM 4393 C CA . VAL B 1 80 ? 2.607 31.031 -3.768 1 97.31 80 VAL B CA 1
ATOM 4394 C C . VAL B 1 80 ? 2.539 31.562 -2.338 1 97.31 80 VAL B C 1
ATOM 4396 O O . VAL B 1 80 ? 2.689 30.812 -1.379 1 97.31 80 VAL B O 1
ATOM 4399 N N . ARG B 1 81 ? 2.293 32.812 -2.227 1 96.75 81 ARG B N 1
ATOM 4400 C CA . ARG B 1 81 ? 2.174 33.406 -0.904 1 96.75 81 ARG B CA 1
ATOM 4401 C C . ARG B 1 81 ? 1.016 32.812 -0.124 1 96.75 81 ARG B C 1
ATOM 4403 O O . ARG B 1 81 ? 1.167 32.438 1.048 1 96.75 81 ARG B O 1
ATOM 4410 N N . ILE B 1 82 ? -0.091 32.656 -0.767 1 97.69 82 ILE B N 1
ATOM 4411 C CA . ILE B 1 82 ? -1.279 32.125 -0.126 1 97.69 82 ILE B CA 1
ATOM 4412 C C . ILE B 1 82 ? -1.004 30.672 0.317 1 97.69 82 ILE B C 1
ATOM 4414 O O . ILE B 1 82 ? -1.417 30.266 1.404 1 97.69 82 ILE B O 1
ATOM 4418 N N . TYR B 1 83 ? -0.34 29.922 -0.509 1 98.12 83 TYR B N 1
ATOM 4419 C CA . TYR B 1 83 ? -0.037 28.547 -0.146 1 98.12 83 TYR B CA 1
ATOM 4420 C C . TYR B 1 83 ? 0.708 28.484 1.183 1 98.12 83 TYR B C 1
ATOM 4422 O O . TYR B 1 83 ? 0.315 27.734 2.088 1 98.12 83 TYR B O 1
ATOM 4430 N N . PHE B 1 84 ? 1.768 29.203 1.313 1 97.06 84 PHE B N 1
ATOM 4431 C CA . PHE B 1 84 ? 2.611 29.094 2.498 1 97.06 84 PHE B CA 1
ATOM 4432 C C . PHE B 1 84 ? 1.934 29.734 3.703 1 97.06 84 PHE B C 1
ATOM 4434 O O . PHE B 1 84 ? 2.225 29.375 4.848 1 97.06 84 PHE B O 1
ATOM 4441 N N . GLU B 1 85 ? 0.906 30.562 3.451 1 96.56 85 GLU B N 1
ATOM 4442 C CA . GLU B 1 85 ? 0.217 31.234 4.551 1 96.56 85 GLU B CA 1
ATOM 4443 C C . GLU B 1 85 ? -0.992 30.438 5.016 1 96.56 85 GLU B C 1
ATOM 4445 O O . GLU B 1 85 ? -1.344 30.453 6.199 1 96.56 85 GLU B O 1
ATOM 4450 N N . LYS B 1 86 ? -1.58 29.734 4.074 1 97.19 86 LYS B N 1
ATOM 4451 C CA . LYS B 1 86 ? -2.896 29.219 4.418 1 97.19 86 LYS B CA 1
ATOM 4452 C C . LYS B 1 86 ? -2.963 27.703 4.191 1 97.19 86 LYS B C 1
ATOM 4454 O O . LYS B 1 86 ? -3.797 27.016 4.781 1 97.19 86 LYS B O 1
ATOM 4459 N N . ILE B 1 87 ? -2.148 27.109 3.346 1 98.06 87 ILE B N 1
ATOM 4460 C CA . ILE B 1 87 ? -2.172 25.688 3.055 1 98.06 87 ILE B CA 1
ATOM 4461 C C . ILE B 1 87 ? -1.07 24.984 3.84 1 98.06 87 ILE B C 1
ATOM 4463 O O . ILE B 1 87 ? -1.321 23.969 4.504 1 98.06 87 ILE B O 1
ATOM 4467 N N . GLN B 1 88 ? 0.133 25.562 3.873 1 97.81 88 GLN B N 1
ATOM 4468 C CA . GLN B 1 88 ? 1.29 25 4.566 1 97.81 88 GLN B CA 1
ATOM 4469 C C . GLN B 1 88 ? 0.979 24.75 6.035 1 97.81 88 GLN B C 1
ATOM 4471 O O . GLN B 1 88 ? 1.451 23.766 6.613 1 97.81 88 GLN B O 1
ATOM 4476 N N . PRO B 1 89 ? 0.204 25.5 6.641 1 97.31 89 PRO B N 1
ATOM 4477 C CA . PRO B 1 89 ? -0.068 25.297 8.062 1 97.31 89 PRO B CA 1
ATOM 4478 C C . PRO B 1 89 ? -0.768 23.969 8.352 1 97.31 89 PRO B C 1
ATOM 4480 O O . PRO B 1 89 ? -0.681 23.453 9.469 1 97.31 89 PRO B O 1
ATOM 4483 N N . TRP B 1 90 ? -1.495 23.469 7.379 1 97.75 90 TRP B N 1
ATOM 4484 C CA . TRP B 1 90 ? -2.115 22.172 7.637 1 97.75 90 TRP B CA 1
ATOM 4485 C C . TRP B 1 90 ? -1.539 21.094 6.723 1 97.75 90 TRP B C 1
ATOM 4487 O O . TRP B 1 90 ? -1.772 19.906 6.93 1 97.75 90 TRP B O 1
ATOM 4497 N N . LEU B 1 91 ? -0.82 21.453 5.738 1 98.12 91 LEU B N 1
ATOM 4498 C CA . LEU B 1 91 ? -0.124 20.547 4.828 1 98.12 91 LEU B CA 1
ATOM 4499 C C . LEU B 1 91 ? 1.346 20.938 4.699 1 98.12 91 LEU B C 1
ATOM 4501 O O . LEU B 1 91 ? 1.787 21.375 3.631 1 98.12 91 LEU B O 1
ATOM 4505 N N . PRO B 1 92 ? 2.121 20.719 5.75 1 97.75 92 PRO B N 1
ATOM 4506 C CA . PRO B 1 92 ? 3.52 21.156 5.777 1 97.75 92 PRO B CA 1
ATOM 4507 C C . PRO B 1 92 ? 4.434 20.234 4.965 1 97.75 92 PRO B C 1
ATOM 4509 O O . PRO B 1 92 ? 5.285 19.547 5.535 1 97.75 92 PRO B O 1
ATOM 4512 N N . LEU B 1 93 ? 4.395 20.406 3.713 1 98.19 93 LEU B N 1
ATOM 4513 C CA . LEU B 1 93 ? 5.074 19.5 2.803 1 98.19 93 LEU B CA 1
ATOM 4514 C C . LEU B 1 93 ? 6.312 20.141 2.197 1 98.19 93 LEU B C 1
ATOM 4516 O O . LEU B 1 93 ? 7.305 19.469 1.925 1 98.19 93 LEU B O 1
ATOM 4520 N N . LEU B 1 94 ? 6.266 21.469 1.95 1 98 94 LEU B N 1
ATOM 4521 C CA . LEU B 1 94 ? 7.316 22.109 1.173 1 98 94 LEU B CA 1
ATOM 4522 C C . LEU B 1 94 ? 8.156 23.031 2.053 1 98 94 LEU B C 1
ATOM 4524 O O . LEU B 1 94 ? 7.617 23.719 2.928 1 98 94 LEU B O 1
ATOM 4528 N N . HIS B 1 95 ? 9.391 23 1.794 1 97.44 95 HIS B N 1
ATOM 4529 C CA . HIS B 1 95 ? 10.312 23.906 2.457 1 97.44 95 HIS B CA 1
ATOM 4530 C C . HIS B 1 95 ? 10.297 25.281 1.802 1 97.44 95 HIS B C 1
ATOM 4532 O O . HIS B 1 95 ? 10.82 25.453 0.701 1 97.44 95 HIS B O 1
ATOM 4538 N N . ARG B 1 96 ? 9.883 26.281 2.535 1 96.31 96 ARG B N 1
ATOM 4539 C CA . ARG B 1 96 ? 9.641 27.594 1.947 1 96.31 96 ARG B CA 1
ATOM 4540 C C . ARG B 1 96 ? 10.93 28.219 1.429 1 96.31 96 ARG B C 1
ATOM 4542 O O . ARG B 1 96 ? 11 28.656 0.277 1 96.31 96 ARG B O 1
ATOM 4549 N N . PRO B 1 97 ? 12.023 28.234 2.217 1 94.44 97 PRO B N 1
ATOM 4550 C CA . PRO B 1 97 ? 13.25 28.828 1.682 1 94.44 97 PRO B CA 1
ATOM 4551 C C . PRO B 1 97 ? 13.75 28.109 0.43 1 94.44 97 PRO B C 1
ATOM 4553 O O . PRO B 1 97 ? 14.188 28.75 -0.525 1 94.44 97 PRO B O 1
ATOM 4556 N N . GLY B 1 98 ? 13.688 26.797 0.49 1 93.06 98 GLY B N 1
ATOM 4557 C CA . GLY B 1 98 ? 14.094 26.047 -0.68 1 93.06 98 GLY B CA 1
ATOM 4558 C C . GLY B 1 98 ? 13.227 26.297 -1.896 1 93.06 98 GLY B C 1
ATOM 4559 O O . GLY B 1 98 ? 13.734 26.422 -3.012 1 93.06 98 GLY B O 1
ATOM 4560 N N . PHE B 1 99 ? 11.969 26.438 -1.684 1 95 99 PHE B N 1
ATOM 4561 C CA . PHE B 1 99 ? 11.031 26.703 -2.768 1 95 99 PHE B CA 1
ATOM 4562 C C . PHE B 1 99 ? 11.266 28.078 -3.357 1 95 99 PHE B C 1
ATOM 4564 O O . PHE B 1 99 ? 11.281 28.25 -4.578 1 95 99 PHE B O 1
ATOM 4571 N N . TYR B 1 100 ? 11.422 29.062 -2.51 1 94.12 100 TYR B N 1
ATOM 4572 C CA . TYR B 1 100 ? 11.641 30.438 -2.949 1 94.12 100 TYR B CA 1
ATOM 4573 C C . TYR B 1 100 ? 12.938 30.547 -3.744 1 94.12 100 TYR B C 1
ATOM 4575 O O . TYR B 1 100 ? 12.992 31.266 -4.75 1 94.12 100 TYR B O 1
ATOM 4583 N N . SER B 1 101 ? 13.93 29.828 -3.314 1 91.94 101 SER B N 1
ATOM 4584 C CA . SER B 1 101 ? 15.203 29.875 -4.02 1 91.94 101 SER B CA 1
ATOM 4585 C C . SER B 1 101 ? 15.07 29.312 -5.434 1 91.94 101 SER B C 1
ATOM 4587 O O . SER B 1 101 ? 15.766 29.766 -6.352 1 91.94 101 SER B O 1
ATOM 4589 N N . ARG B 1 102 ? 14.172 28.422 -5.562 1 91.06 102 ARG B N 1
ATOM 4590 C CA . ARG B 1 102 ? 14.047 27.734 -6.844 1 91.06 102 ARG B CA 1
ATOM 4591 C C . ARG B 1 102 ? 13.102 28.469 -7.777 1 91.06 102 ARG B C 1
ATOM 4593 O O . ARG B 1 102 ? 13.336 28.547 -8.984 1 91.06 102 ARG B O 1
ATOM 4600 N N . TYR B 1 103 ? 12.016 29.094 -7.223 1 92.75 103 TYR B N 1
ATOM 4601 C CA . TYR B 1 103 ? 10.938 29.516 -8.109 1 92.75 103 TYR B CA 1
ATOM 4602 C C . TYR B 1 103 ? 10.695 31.016 -7.98 1 92.75 103 TYR B C 1
ATOM 4604 O O . TYR B 1 103 ? 9.922 31.594 -8.75 1 92.75 103 TYR B O 1
ATOM 4612 N N . MET B 1 104 ? 11.289 31.641 -6.992 1 92.31 104 MET B N 1
ATOM 4613 C CA . MET B 1 104 ? 11.062 33.062 -6.773 1 92.31 104 MET B CA 1
ATOM 4614 C C . MET B 1 104 ? 12.32 33.875 -7.086 1 92.31 104 MET B C 1
ATOM 4616 O O . MET B 1 104 ? 13.43 33.344 -7.008 1 92.31 104 MET B O 1
ATOM 4620 N N . THR B 1 105 ? 12.086 35.094 -7.48 1 87.69 105 THR B N 1
ATOM 4621 C CA . THR B 1 105 ? 13.211 36 -7.723 1 87.69 105 THR B CA 1
ATOM 4622 C C . THR B 1 105 ? 13.633 36.688 -6.43 1 87.69 105 THR B C 1
ATOM 4624 O O . THR B 1 105 ? 12.797 36.969 -5.57 1 87.69 105 THR B O 1
ATOM 4627 N N . ASP B 1 106 ? 14.922 36.844 -6.199 1 71.75 106 ASP B N 1
ATOM 4628 C CA . ASP B 1 106 ? 15.492 37.406 -4.977 1 71.75 106 ASP B CA 1
ATOM 4629 C C . ASP B 1 106 ? 15.078 38.875 -4.805 1 71.75 106 ASP B C 1
ATOM 4631 O O . ASP B 1 106 ? 14.875 39.344 -3.682 1 71.75 106 ASP B O 1
ATOM 4635 N N . GLU B 1 107 ? 14.93 39.469 -5.773 1 63.78 107 GLU B N 1
ATOM 4636 C CA . GLU B 1 107 ? 14.797 40.906 -5.691 1 63.78 107 GLU B CA 1
ATOM 4637 C C . GLU B 1 107 ? 13.43 41.312 -5.148 1 63.78 107 GLU B C 1
ATOM 4639 O O . GLU B 1 107 ? 13.336 42.156 -4.25 1 63.78 107 GLU B O 1
ATOM 4644 N N . ASN B 1 108 ? 12.43 40.719 -5.633 1 69.88 108 ASN B N 1
ATOM 4645 C CA . ASN B 1 108 ? 11.117 41.25 -5.277 1 69.88 108 ASN B CA 1
ATOM 4646 C C . ASN B 1 108 ? 10.18 40.156 -4.809 1 69.88 108 ASN B C 1
ATOM 4648 O O . ASN B 1 108 ? 8.984 40.375 -4.602 1 69.88 108 ASN B O 1
ATOM 4652 N N . SER B 1 109 ? 10.773 39.094 -4.488 1 80.81 109 SER B N 1
ATOM 4653 C CA . SER B 1 109 ? 9.984 37.938 -4.047 1 80.81 109 SER B CA 1
ATOM 4654 C C . SER B 1 109 ? 8.836 37.656 -5.008 1 80.81 109 SER B C 1
ATOM 4656 O O . SER B 1 109 ? 7.699 37.438 -4.574 1 80.81 109 SER B O 1
ATOM 4658 N N . GLN B 1 110 ? 9.141 37.938 -6.289 1 88.56 110 GLN B N 1
ATOM 4659 C CA . GLN B 1 110 ? 8.172 37.625 -7.332 1 88.56 110 GLN B CA 1
ATOM 4660 C C . GLN B 1 110 ? 8.461 36.25 -7.949 1 88.56 110 GLN B C 1
ATOM 4662 O O . GLN B 1 110 ? 9.594 35.781 -7.918 1 88.56 110 GLN B O 1
ATOM 4667 N N . PHE B 1 111 ? 7.355 35.719 -8.406 1 91.81 111 PHE B N 1
ATOM 4668 C CA . PHE B 1 111 ? 7.48 34.438 -9.086 1 91.81 111 PHE B CA 1
ATOM 4669 C C . PHE B 1 111 ? 8.383 34.562 -10.312 1 91.81 111 PHE B C 1
ATOM 4671 O O . PHE B 1 111 ? 8.266 35.5 -11.086 1 91.81 111 PHE B O 1
ATOM 4678 N N . ALA B 1 112 ? 9.383 33.625 -10.375 1 85.75 112 ALA B N 1
ATOM 4679 C CA . ALA B 1 112 ? 10.32 33.656 -11.5 1 85.75 112 ALA B CA 1
ATOM 4680 C C . ALA B 1 112 ? 9.703 33 -12.742 1 85.75 112 ALA B C 1
ATOM 4682 O O . ALA B 1 112 ? 9.344 31.828 -12.727 1 85.75 112 ALA B O 1
ATOM 4683 N N . VAL B 1 113 ? 9.562 33.812 -13.711 1 78.25 113 VAL B N 1
ATOM 4684 C CA . VAL B 1 113 ? 8.992 33.281 -14.945 1 78.25 113 VAL B CA 1
ATOM 4685 C C . VAL B 1 113 ? 10.102 32.688 -15.82 1 78.25 113 VAL B C 1
ATOM 4687 O O . VAL B 1 113 ? 11.117 33.344 -16.062 1 78.25 113 VAL B O 1
ATOM 4690 N N . THR B 1 114 ? 9.938 31.438 -16 1 76.5 114 THR B N 1
ATOM 4691 C CA . THR B 1 114 ? 10.875 30.797 -16.922 1 76.5 114 THR B CA 1
ATOM 4692 C C . THR B 1 114 ? 10.148 30.234 -18.141 1 76.5 114 THR B C 1
ATOM 4694 O O . THR B 1 114 ? 8.93 30.047 -18.109 1 76.5 114 THR B O 1
ATOM 4697 N N . SER B 1 115 ? 10.914 30.156 -19.203 1 69.31 115 SER B N 1
ATOM 4698 C CA . SER B 1 115 ? 10.328 29.703 -20.469 1 69.31 115 SER B CA 1
ATOM 4699 C C . SER B 1 115 ? 10.219 28.172 -20.516 1 69.31 115 SER B C 1
ATOM 4701 O O . SER B 1 115 ? 9.461 27.625 -21.312 1 69.31 115 SER B O 1
ATOM 4703 N N . LEU B 1 116 ? 10.836 27.578 -19.672 1 81.38 116 LEU B N 1
ATOM 4704 C CA . LEU B 1 116 ? 10.844 26.125 -19.844 1 81.38 116 LEU B CA 1
ATOM 4705 C C . LEU B 1 116 ? 10.625 25.422 -18.516 1 81.38 116 LEU B C 1
ATOM 4707 O O . LEU B 1 116 ? 11.562 25.25 -17.734 1 81.38 116 LEU B O 1
ATOM 4711 N N . TYR B 1 117 ? 9.383 25.156 -18.328 1 85.88 117 TYR B N 1
ATOM 4712 C CA . TYR B 1 117 ? 9.102 24.359 -17.141 1 85.88 117 TYR B CA 1
ATOM 4713 C C . TYR B 1 117 ? 9.023 22.875 -17.484 1 85.88 117 TYR B C 1
ATOM 4715 O O . TYR B 1 117 ? 8.422 22.5 -18.5 1 85.88 117 TYR B O 1
ATOM 4723 N N . SER B 1 118 ? 9.742 22.141 -16.734 1 88.12 118 SER B N 1
ATOM 4724 C CA . SER B 1 118 ? 9.594 20.703 -16.891 1 88.12 118 SER B CA 1
ATOM 4725 C C . SER B 1 118 ? 8.242 20.219 -16.375 1 88.12 118 SER B C 1
ATOM 4727 O O . SER B 1 118 ? 7.57 20.938 -15.617 1 88.12 118 SER B O 1
ATOM 4729 N N . PRO B 1 119 ? 7.805 19.062 -16.766 1 89.62 119 PRO B N 1
ATOM 4730 C CA . PRO B 1 119 ? 6.566 18.5 -16.203 1 89.62 119 PRO B CA 1
ATOM 4731 C C . PRO B 1 119 ? 6.598 18.391 -14.688 1 89.62 119 PRO B C 1
ATOM 4733 O O . PRO B 1 119 ? 5.562 18.516 -14.031 1 89.62 119 PRO B O 1
ATOM 4736 N N . GLU B 1 120 ? 7.73 18.203 -14.195 1 89.88 120 GLU B N 1
ATOM 4737 C CA . GLU B 1 120 ? 7.875 18.172 -12.742 1 89.88 120 GLU B CA 1
ATOM 4738 C C . GLU B 1 120 ? 7.566 19.516 -12.117 1 89.88 120 GLU B C 1
ATOM 4740 O O . GLU B 1 120 ? 6.867 19.594 -11.109 1 89.88 120 GLU B O 1
ATOM 4745 N N . ASP B 1 121 ? 8.07 20.5 -12.781 1 92.69 121 ASP B N 1
ATOM 4746 C CA . ASP B 1 121 ? 7.824 21.844 -12.297 1 92.69 121 ASP B CA 1
ATOM 4747 C C . ASP B 1 121 ? 6.34 22.203 -12.359 1 92.69 121 ASP B C 1
ATOM 4749 O O . ASP B 1 121 ? 5.777 22.734 -11.406 1 92.69 121 ASP B O 1
ATOM 4753 N N . THR B 1 122 ? 5.809 21.859 -13.438 1 94.25 122 THR B N 1
ATOM 4754 C CA . THR B 1 122 ? 4.41 22.25 -13.625 1 94.25 122 THR B CA 1
ATOM 4755 C C . THR B 1 122 ? 3.504 21.453 -12.688 1 94.25 122 THR B C 1
ATOM 4757 O O . THR B 1 122 ? 2.49 21.969 -12.219 1 94.25 122 THR B O 1
ATOM 4760 N N . LEU B 1 123 ? 3.822 20.234 -12.445 1 95.5 123 LEU B N 1
ATOM 4761 C CA . LEU B 1 123 ? 3.004 19.422 -11.547 1 95.5 123 LEU B CA 1
ATOM 4762 C C . LEU B 1 123 ? 2.971 20.031 -10.148 1 95.5 123 LEU B C 1
ATOM 4764 O O . LEU B 1 123 ? 1.897 20.188 -9.562 1 95.5 123 LEU B O 1
ATOM 4768 N N . ILE B 1 124 ? 4.094 20.391 -9.633 1 96.38 124 ILE B N 1
ATOM 4769 C CA . ILE B 1 124 ? 4.148 20.922 -8.273 1 96.38 124 ILE B CA 1
ATOM 4770 C C . ILE B 1 124 ? 3.5 22.312 -8.242 1 96.38 124 ILE B C 1
ATOM 4772 O O . ILE B 1 124 ? 2.762 22.625 -7.305 1 96.38 124 ILE B O 1
ATOM 4776 N N . LEU B 1 125 ? 3.758 23.109 -9.227 1 96.69 125 LEU B N 1
ATOM 4777 C CA . LEU B 1 125 ? 3.25 24.484 -9.242 1 96.69 125 LEU B CA 1
ATOM 4778 C C . LEU B 1 125 ? 1.732 24.484 -9.391 1 96.69 125 LEU B C 1
ATOM 4780 O O . LEU B 1 125 ? 1.031 25.125 -8.602 1 96.69 125 LEU B O 1
ATOM 4784 N N . TYR B 1 126 ? 1.229 23.766 -10.312 1 97.31 126 TYR B N 1
ATOM 4785 C CA . TYR B 1 126 ? -0.212 23.766 -10.539 1 97.31 126 TYR B CA 1
ATOM 4786 C C . TYR B 1 126 ? -0.949 23.125 -9.375 1 97.31 126 TYR B C 1
ATOM 4788 O O . TYR B 1 126 ? -2.062 23.531 -9.039 1 97.31 126 TYR B O 1
ATOM 4796 N N . SER B 1 127 ? -0.37 22.125 -8.758 1 97.94 127 SER B N 1
ATOM 4797 C CA . SER B 1 127 ? -0.994 21.547 -7.574 1 97.94 127 SER B CA 1
ATOM 4798 C C . SER B 1 127 ? -1.043 22.562 -6.434 1 97.94 127 SER B C 1
ATOM 4800 O O . SER B 1 127 ? -2.066 22.688 -5.758 1 97.94 127 SER B O 1
ATOM 4802 N N . MET B 1 128 ? 0.061 23.219 -6.281 1 97.94 128 MET B N 1
ATOM 4803 C CA . MET B 1 128 ? 0.136 24.266 -5.27 1 97.94 128 MET B CA 1
ATOM 4804 C C . MET B 1 128 ? -0.868 25.375 -5.559 1 97.94 128 MET B C 1
ATOM 4806 O O . MET B 1 128 ? -1.592 25.812 -4.664 1 97.94 128 MET B O 1
ATOM 4810 N N . PHE B 1 129 ? -0.924 25.797 -6.801 1 98.12 129 PHE B N 1
ATOM 4811 C CA . PHE B 1 129 ? -1.833 26.859 -7.211 1 98.12 129 PHE B CA 1
ATOM 4812 C C . PHE B 1 129 ? -3.283 26.438 -7.008 1 98.12 129 PHE B C 1
ATOM 4814 O O . PHE B 1 129 ? -4.105 27.234 -6.551 1 98.12 129 PHE B O 1
ATOM 4821 N N . ALA B 1 130 ? -3.553 25.219 -7.32 1 98 130 ALA B N 1
ATOM 4822 C CA . ALA B 1 130 ? -4.922 24.719 -7.203 1 98 130 ALA B CA 1
ATOM 4823 C C . ALA B 1 130 ? -5.398 24.766 -5.754 1 98 130 ALA B C 1
ATOM 4825 O O . ALA B 1 130 ? -6.531 25.172 -5.48 1 98 130 ALA B O 1
ATOM 4826 N N . LEU B 1 131 ? -4.574 24.406 -4.859 1 97.94 131 LEU B N 1
ATOM 4827 C CA . LEU B 1 131 ? -4.914 24.422 -3.441 1 97.94 131 LEU B CA 1
ATOM 4828 C C . LEU B 1 131 ? -5.055 25.859 -2.943 1 97.94 131 LEU B C 1
ATOM 4830 O O . LEU B 1 131 ? -5.98 26.172 -2.191 1 97.94 131 LEU B O 1
ATOM 4834 N N . ALA B 1 132 ? -4.188 26.703 -3.393 1 98.25 132 ALA B N 1
ATOM 4835 C CA . ALA B 1 132 ? -4.125 28.094 -2.908 1 98.25 132 ALA B CA 1
ATOM 4836 C C . ALA B 1 132 ? -5.258 28.922 -3.496 1 98.25 132 ALA B C 1
ATOM 4838 O O . ALA B 1 132 ? -5.746 29.859 -2.852 1 98.25 132 ALA B O 1
ATOM 4839 N N . ALA B 1 133 ? -5.727 28.578 -4.625 1 97.75 133 ALA B N 1
ATOM 4840 C CA . ALA B 1 133 ? -6.691 29.375 -5.379 1 97.75 133 ALA B CA 1
ATOM 4841 C C . ALA B 1 133 ? -7.988 29.547 -4.594 1 97.75 133 ALA B C 1
ATOM 4843 O O . ALA B 1 133 ? -8.656 30.578 -4.707 1 97.75 133 ALA B O 1
ATOM 4844 N N . HIS B 1 134 ? -8.289 28.641 -3.812 1 96.62 134 HIS B N 1
ATOM 4845 C CA . HIS B 1 134 ? -9.539 28.688 -3.055 1 96.62 134 HIS B CA 1
ATOM 4846 C C . HIS B 1 134 ? -9.539 29.844 -2.062 1 96.62 134 HIS B C 1
ATOM 4848 O O . HIS B 1 134 ? -10.602 30.297 -1.636 1 96.62 134 HIS B O 1
ATOM 4854 N N . HIS B 1 135 ? -8.414 30.344 -1.748 1 96.25 135 HIS B N 1
ATOM 4855 C CA . HIS B 1 135 ? -8.305 31.406 -0.746 1 96.25 135 HIS B CA 1
ATOM 4856 C C . HIS B 1 135 ? -8.055 32.75 -1.398 1 96.25 135 HIS B C 1
ATOM 4858 O O . HIS B 1 135 ? -7.957 33.781 -0.708 1 96.25 135 HIS B O 1
ATOM 4864 N N . SER B 1 136 ? -7.953 32.781 -2.678 1 96.38 136 SER B N 1
ATOM 4865 C CA . SER B 1 136 ? -7.633 34.031 -3.365 1 96.38 136 SER B CA 1
ATOM 4866 C C . SER B 1 136 ? -8.867 34.906 -3.512 1 96.38 136 SER B C 1
ATOM 4868 O O . SER B 1 136 ? -9.961 34.406 -3.801 1 96.38 136 SER B O 1
ATOM 4870 N N . SER B 1 137 ? -8.656 36.156 -3.271 1 92.44 137 SER B N 1
ATOM 4871 C CA . SER B 1 137 ? -9.703 37.125 -3.514 1 92.44 137 SER B CA 1
ATOM 4872 C C . SER B 1 137 ? -9.43 37.938 -4.773 1 92.44 137 SER B C 1
ATOM 4874 O O . SER B 1 137 ? -10.039 39 -4.988 1 92.44 137 SER B O 1
ATOM 4876 N N . ASN B 1 138 ? -8.516 37.5 -5.516 1 94.56 138 ASN B N 1
ATOM 4877 C CA . ASN B 1 138 ? -8.141 38.219 -6.73 1 94.56 138 ASN B CA 1
ATOM 4878 C C . ASN B 1 138 ? -9.25 38.188 -7.773 1 94.56 138 ASN B C 1
ATOM 4880 O O . ASN B 1 138 ? -9.914 37.156 -7.945 1 94.56 138 ASN B O 1
ATOM 4884 N N . PRO B 1 139 ? -9.398 39.25 -8.531 1 93.31 139 PRO B N 1
ATOM 4885 C CA . PRO B 1 139 ? -10.43 39.281 -9.57 1 93.31 139 PRO B CA 1
ATOM 4886 C C . PRO B 1 139 ? -10.219 38.25 -10.664 1 93.31 139 PRO B C 1
ATOM 4888 O O . PRO B 1 139 ? -11.156 37.906 -11.383 1 93.31 139 PRO B O 1
ATOM 4891 N N . TYR B 1 140 ? -9.039 37.844 -10.703 1 92.81 140 TYR B N 1
ATOM 4892 C CA . TYR B 1 140 ? -8.711 36.781 -11.664 1 92.81 140 TYR B CA 1
ATOM 4893 C C . TYR B 1 140 ? -9.641 35.594 -11.508 1 92.81 140 TYR B C 1
ATOM 4895 O O . TYR B 1 140 ? -9.969 34.938 -12.492 1 92.81 140 TYR B O 1
ATOM 4903 N N . PHE B 1 141 ? -10.102 35.344 -10.266 1 93.38 141 PHE B N 1
ATOM 4904 C CA . PHE B 1 141 ? -10.961 34.188 -9.977 1 93.38 141 PHE B CA 1
ATOM 4905 C C . PHE B 1 141 ? -12.398 34.656 -9.742 1 93.38 141 PHE B C 1
ATOM 4907 O O . PHE B 1 141 ? -13.211 33.906 -9.211 1 93.38 141 PHE B O 1
ATOM 4914 N N . GLN B 1 142 ? -12.805 35.781 -10.016 1 88.81 142 GLN B N 1
ATOM 4915 C CA . GLN B 1 142 ? -14.055 36.438 -9.602 1 88.81 142 GLN B CA 1
ATOM 4916 C C . GLN B 1 142 ? -15.258 35.688 -10.188 1 88.81 142 GLN B C 1
ATOM 4918 O O . GLN B 1 142 ? -16.312 35.625 -9.555 1 88.81 142 GLN B O 1
ATOM 4923 N N . GLU B 1 143 ? -15.164 35.062 -11.281 1 89.06 143 GLU B N 1
ATOM 4924 C CA . GLU B 1 143 ? -16.312 34.469 -11.953 1 89.06 143 GLU B CA 1
ATOM 4925 C C . GLU B 1 143 ? -16.484 33 -11.523 1 89.06 143 GLU B C 1
ATOM 4927 O O . GLU B 1 143 ? -17.422 32.344 -11.961 1 89.06 143 GLU B O 1
ATOM 4932 N N . VAL B 1 144 ? -15.586 32.594 -10.719 1 91.94 144 VAL B N 1
ATOM 4933 C CA . VAL B 1 144 ? -15.625 31.188 -10.305 1 91.94 144 VAL B CA 1
ATOM 4934 C C . VAL B 1 144 ? -15.945 31.109 -8.812 1 91.94 144 VAL B C 1
ATOM 4936 O O . VAL B 1 144 ? -15.406 31.875 -8.008 1 91.94 144 VAL B O 1
ATOM 4939 N N . ARG B 1 145 ? -16.859 30.234 -8.5 1 90.31 145 ARG B N 1
ATOM 4940 C CA . ARG B 1 145 ? -17.156 29.984 -7.09 1 90.31 145 ARG B CA 1
ATOM 4941 C C . ARG B 1 145 ? -15.898 29.594 -6.328 1 90.31 145 ARG B C 1
ATOM 4943 O O . ARG B 1 145 ? -15.047 28.859 -6.859 1 90.31 145 ARG B O 1
ATOM 4950 N N . THR B 1 146 ? -15.805 29.906 -5.133 1 92.25 146 THR B N 1
ATOM 4951 C CA . THR B 1 146 ? -14.617 29.703 -4.312 1 92.25 146 THR B CA 1
ATOM 4952 C C . THR B 1 146 ? -14.219 28.234 -4.297 1 92.25 146 THR B C 1
ATOM 4954 O O . THR B 1 146 ? -13.055 27.891 -4.488 1 92.25 146 THR B O 1
ATOM 4957 N N . ALA B 1 147 ? -15.156 27.359 -4.133 1 89.12 147 ALA B N 1
ATOM 4958 C CA . ALA B 1 147 ? -14.891 25.922 -3.988 1 89.12 147 ALA B CA 1
ATOM 4959 C C . ALA B 1 147 ? -14.453 25.312 -5.316 1 89.12 147 ALA B C 1
ATOM 4961 O O . ALA B 1 147 ? -13.93 24.203 -5.348 1 89.12 147 ALA B O 1
ATOM 4962 N N . GLU B 1 148 ? -14.523 26.078 -6.387 1 92.12 148 GLU B N 1
ATOM 4963 C CA . GLU B 1 148 ? -14.227 25.547 -7.711 1 92.12 148 GLU B CA 1
ATOM 4964 C C . GLU B 1 148 ? -12.984 26.203 -8.312 1 92.12 148 GLU B C 1
ATOM 4966 O O . GLU B 1 148 ? -12.562 25.859 -9.414 1 92.12 148 GLU B O 1
ATOM 4971 N N . ARG B 1 149 ? -12.422 27.094 -7.629 1 94.06 149 ARG B N 1
ATOM 4972 C CA . ARG B 1 149 ? -11.352 27.922 -8.18 1 94.06 149 ARG B CA 1
ATOM 4973 C C . ARG B 1 149 ? -10.133 27.062 -8.516 1 94.06 149 ARG B C 1
ATOM 4975 O O . ARG B 1 149 ? -9.352 27.406 -9.406 1 94.06 149 ARG B O 1
ATOM 4982 N N . GLY B 1 150 ? -9.938 25.938 -7.875 1 95.38 150 GLY B N 1
ATOM 4983 C CA . GLY B 1 150 ? -8.789 25.094 -8.133 1 95.38 150 GLY B CA 1
ATOM 4984 C C . GLY B 1 150 ? -9 24.141 -9.289 1 95.38 150 GLY B C 1
ATOM 4985 O O . GLY B 1 150 ? -8.062 23.469 -9.734 1 95.38 150 GLY B O 1
ATOM 4986 N N . LYS B 1 151 ? -10.133 24.094 -9.922 1 93.62 151 LYS B N 1
ATOM 4987 C CA . LYS B 1 151 ? -10.531 23.016 -10.828 1 93.62 151 LYS B CA 1
ATOM 4988 C C . LYS B 1 151 ? -9.727 23.078 -12.125 1 93.62 151 LYS B C 1
ATOM 4990 O O . LYS B 1 151 ? -9.227 22.047 -12.594 1 93.62 151 LYS B O 1
ATOM 4995 N N . GLU B 1 152 ? -9.617 24.25 -12.641 1 93.44 152 GLU B N 1
ATOM 4996 C CA . GLU B 1 152 ? -8.891 24.359 -13.898 1 93.44 152 GLU B CA 1
ATOM 4997 C C . GLU B 1 152 ? -7.395 24.141 -13.688 1 93.44 152 GLU B C 1
ATOM 4999 O O . GLU B 1 152 ? -6.719 23.562 -14.547 1 93.44 152 GLU B O 1
ATOM 5004 N N . LEU B 1 153 ? -6.906 24.578 -12.625 1 96.38 153 LEU B N 1
ATOM 5005 C CA . LEU B 1 153 ? -5.488 24.453 -12.312 1 96.38 153 LEU B CA 1
ATOM 5006 C C . LEU B 1 153 ? -5.117 23 -12.055 1 96.38 153 LEU B C 1
ATOM 5008 O O . LEU B 1 153 ? -4.055 22.531 -12.484 1 96.38 153 LEU B O 1
ATOM 5012 N N . ILE B 1 154 ? -6.012 22.281 -11.422 1 96.06 154 ILE B N 1
ATOM 5013 C CA . ILE B 1 154 ? -5.715 20.891 -11.094 1 96.06 15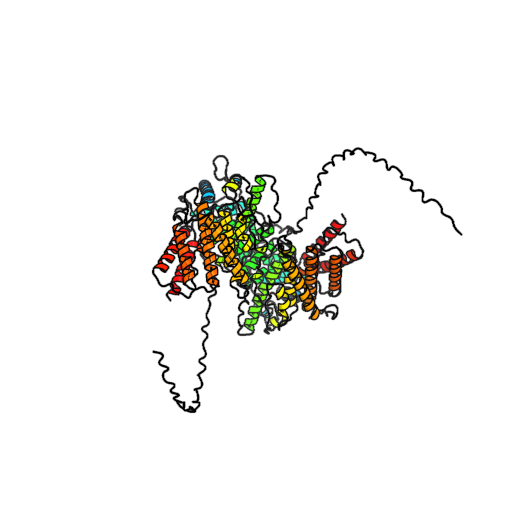4 ILE B CA 1
ATOM 5014 C C . ILE B 1 154 ? -5.742 20.047 -12.367 1 96.06 154 ILE B C 1
ATOM 5016 O O . ILE B 1 154 ? -5.039 19.047 -12.461 1 96.06 154 ILE B O 1
ATOM 5020 N N . LYS B 1 155 ? -6.52 20.422 -13.297 1 94.44 155 LYS B N 1
ATOM 5021 C CA . LYS B 1 155 ? -6.512 19.734 -14.586 1 94.44 155 LYS B CA 1
ATOM 5022 C C . LYS B 1 155 ? -5.137 19.812 -15.242 1 94.44 155 LYS B C 1
ATOM 5024 O O . LYS B 1 155 ? -4.664 18.844 -15.836 1 94.44 155 LYS B O 1
ATOM 5029 N N . MET B 1 156 ? -4.539 20.969 -15.125 1 95.19 156 MET B N 1
ATOM 5030 C CA . MET B 1 156 ? -3.199 21.156 -15.672 1 95.19 156 MET B CA 1
ATOM 5031 C C . MET B 1 156 ? -2.18 20.297 -14.922 1 95.19 156 MET B C 1
ATOM 5033 O O . MET B 1 156 ? -1.263 19.75 -15.523 1 95.19 156 MET B O 1
ATOM 5037 N N . ALA B 1 157 ? -2.344 20.234 -13.625 1 95.88 157 ALA B N 1
ATOM 5038 C CA . ALA B 1 157 ? -1.472 19.375 -12.82 1 95.88 157 ALA B CA 1
ATOM 5039 C C . ALA B 1 157 ? -1.608 17.906 -13.234 1 95.88 157 ALA B C 1
ATOM 5041 O O . ALA B 1 157 ? -0.61 17.203 -13.352 1 95.88 157 ALA B O 1
ATOM 5042 N N . LYS B 1 158 ? -2.816 17.5 -13.469 1 93.19 158 LYS B N 1
ATOM 5043 C CA . LYS B 1 158 ? -3.078 16.125 -13.875 1 93.19 158 LYS B CA 1
ATOM 5044 C C . LYS B 1 158 ? -2.445 15.812 -15.227 1 93.19 158 LYS B C 1
ATOM 5046 O O . LYS B 1 158 ? -1.965 14.703 -15.453 1 93.19 158 LYS B O 1
ATOM 5051 N N . GLN B 1 159 ? -2.475 16.766 -16.078 1 91.88 159 GLN B N 1
ATOM 5052 C CA . GLN B 1 159 ? -1.83 16.578 -17.375 1 91.88 159 GLN B CA 1
ATOM 5053 C C . GLN B 1 159 ? -0.324 16.391 -17.219 1 91.88 159 GLN B C 1
ATOM 5055 O O . GLN B 1 159 ? 0.27 15.531 -17.875 1 91.88 159 GLN B O 1
ATOM 5060 N N . SER B 1 160 ? 0.262 17.203 -16.391 1 93.19 160 SER B N 1
ATOM 5061 C CA . SER B 1 160 ? 1.685 17.047 -16.109 1 93.19 160 SER B CA 1
ATOM 5062 C C . SER B 1 160 ? 1.979 15.695 -15.484 1 93.19 160 SER B C 1
ATOM 5064 O O . SER B 1 160 ? 2.982 15.055 -15.812 1 93.19 160 SER B O 1
ATOM 5066 N N . TYR B 1 161 ? 1.117 15.25 -14.656 1 93 161 TYR B N 1
ATOM 5067 C CA . TYR B 1 161 ? 1.274 13.953 -14.008 1 93 161 TYR B CA 1
ATOM 5068 C C . TYR B 1 161 ? 1.229 12.828 -15.039 1 93 161 TYR B C 1
ATOM 5070 O O . TYR B 1 161 ? 2.012 11.875 -14.961 1 93 161 TYR B O 1
ATOM 5078 N N . LYS B 1 162 ? 0.331 12.945 -15.906 1 88 162 LYS B N 1
ATOM 5079 C CA . LYS B 1 162 ? 0.212 11.953 -16.969 1 88 162 LYS B CA 1
ATOM 5080 C C . LYS B 1 162 ? 1.509 11.836 -17.766 1 88 162 LYS B C 1
ATOM 5082 O O . LYS B 1 162 ? 1.954 10.734 -18.078 1 88 162 LYS B O 1
ATOM 5087 N N . GLN B 1 163 ? 2.096 12.891 -17.984 1 86.5 163 GLN B N 1
ATOM 5088 C CA . GLN B 1 163 ? 3.34 12.906 -18.75 1 86.5 163 GLN B CA 1
ATOM 5089 C C . GLN B 1 163 ? 4.48 12.273 -17.953 1 86.5 163 GLN B C 1
ATOM 5091 O O . GLN B 1 163 ? 5.289 11.531 -18.516 1 86.5 163 GLN B O 1
ATOM 5096 N N . LEU B 1 164 ? 4.516 12.539 -16.719 1 86.31 164 LEU B N 1
ATOM 5097 C CA . LEU B 1 164 ? 5.605 12.07 -15.875 1 86.31 164 LEU B CA 1
ATOM 5098 C C . LEU B 1 164 ? 5.488 10.57 -15.625 1 86.31 164 LEU B C 1
ATOM 5100 O O . LEU B 1 164 ? 6.5 9.875 -15.508 1 86.31 164 LEU B O 1
ATOM 5104 N N . ARG B 1 165 ? 4.379 10.109 -15.461 1 82 165 ARG B N 1
ATOM 5105 C CA . ARG B 1 165 ? 4.145 8.695 -15.172 1 82 165 ARG B CA 1
ATOM 5106 C C . ARG B 1 165 ? 4.668 7.816 -16.297 1 82 165 ARG B C 1
ATOM 5108 O O . ARG B 1 165 ? 5.086 6.68 -16.062 1 82 165 ARG B O 1
ATOM 5115 N N . GLU B 1 166 ? 4.672 8.289 -17.406 1 74.94 166 GLU B N 1
ATOM 5116 C CA . GLU B 1 166 ? 5.125 7.539 -18.578 1 74.94 166 GLU B CA 1
ATOM 5117 C C . GLU B 1 166 ? 6.648 7.496 -18.641 1 74.94 166 GLU B C 1
ATOM 5119 O O . GLU B 1 166 ? 7.219 6.559 -19.203 1 74.94 166 GLU B O 1
ATOM 5124 N N . THR B 1 167 ? 7.203 8.422 -17.984 1 68.25 167 THR B N 1
ATOM 5125 C CA . THR B 1 167 ? 8.641 8.562 -18.172 1 68.25 167 THR B CA 1
ATOM 5126 C C . THR B 1 167 ? 9.391 8.227 -16.891 1 68.25 167 THR B C 1
ATOM 5128 O O . THR B 1 167 ? 10.602 8.031 -16.891 1 68.25 167 THR B O 1
ATOM 5131 N N . ALA B 1 168 ? 8.672 8.164 -15.945 1 65.94 168 ALA B N 1
ATOM 5132 C CA . ALA B 1 168 ? 9.344 8.062 -14.656 1 65.94 168 ALA B CA 1
ATOM 5133 C C . ALA B 1 168 ? 10.07 6.727 -14.516 1 65.94 168 ALA B C 1
ATOM 5135 O O . ALA B 1 168 ? 9.461 5.668 -14.68 1 65.94 168 ALA B O 1
ATOM 5136 N N . ASP B 1 169 ? 11.25 6.906 -14.289 1 72.5 169 ASP B N 1
ATOM 5137 C CA . ASP B 1 169 ? 12.117 5.738 -14.211 1 72.5 169 ASP B CA 1
ATOM 5138 C C . ASP B 1 169 ? 12.453 5.398 -12.758 1 72.5 169 ASP B C 1
ATOM 5140 O O . ASP B 1 169 ? 13.234 4.488 -12.492 1 72.5 169 ASP B O 1
ATOM 5144 N N . GLY B 1 170 ? 11.852 6.176 -11.859 1 84.38 170 GLY B N 1
ATOM 5145 C CA . GLY B 1 170 ? 12.172 5.883 -10.469 1 84.38 170 GLY B CA 1
ATOM 5146 C C . GLY B 1 170 ? 11.562 6.867 -9.492 1 84.38 170 GLY B C 1
ATOM 5147 O O . GLY B 1 170 ? 10.938 7.848 -9.898 1 84.38 170 GLY B O 1
ATOM 5148 N N . ALA B 1 171 ? 11.805 6.535 -8.25 1 92 171 ALA B N 1
ATOM 5149 C CA . ALA B 1 171 ? 11.273 7.383 -7.184 1 92 171 ALA B CA 1
ATOM 5150 C C . ALA B 1 171 ? 12.242 8.516 -6.855 1 92 171 ALA B C 1
ATOM 5152 O O . ALA B 1 171 ? 13.461 8.328 -6.883 1 92 171 ALA B O 1
ATOM 5153 N N . SER B 1 172 ? 11.75 9.672 -6.719 1 94.56 172 SER B N 1
ATOM 5154 C CA . SER B 1 172 ? 12.492 10.828 -6.223 1 94.56 172 SER B CA 1
ATOM 5155 C C . SER B 1 172 ? 11.664 11.633 -5.23 1 94.56 172 SER B C 1
ATOM 5157 O O . SER B 1 172 ? 10.438 11.562 -5.238 1 94.56 172 SER B O 1
ATOM 5159 N N . LEU B 1 173 ? 12.359 12.344 -4.398 1 96.38 173 LEU B N 1
ATOM 5160 C CA . LEU B 1 173 ? 11.656 13.102 -3.375 1 96.38 173 LEU B CA 1
ATOM 5161 C C . LEU B 1 173 ? 10.758 14.156 -4.004 1 96.38 173 LEU B C 1
ATOM 5163 O O . LEU B 1 173 ? 9.578 14.266 -3.65 1 96.38 173 LEU B O 1
ATOM 5167 N N . PRO B 1 174 ? 11.234 14.922 -4.988 1 95.06 174 PRO B N 1
ATOM 5168 C CA . PRO B 1 174 ? 10.344 15.906 -5.613 1 95.06 174 PRO B CA 1
ATOM 5169 C C . PRO B 1 174 ? 9.117 15.266 -6.25 1 95.06 174 PRO B C 1
ATOM 5171 O O . PRO B 1 174 ? 8 15.773 -6.098 1 95.06 174 PRO B O 1
ATOM 5174 N N . TYR B 1 175 ? 9.336 14.203 -6.879 1 95.31 175 TYR B N 1
ATOM 5175 C CA . TYR B 1 175 ? 8.211 13.523 -7.516 1 95.31 175 TYR B CA 1
ATOM 5176 C C . TYR B 1 175 ? 7.195 13.055 -6.477 1 95.31 175 TYR B C 1
ATOM 5178 O O . TYR B 1 175 ? 5.988 13.172 -6.688 1 95.31 175 TYR B O 1
ATOM 5186 N N . LEU B 1 176 ? 7.668 12.523 -5.43 1 97.69 176 LEU B N 1
ATOM 5187 C CA . LEU B 1 176 ? 6.785 12.109 -4.344 1 97.69 176 LEU B CA 1
ATOM 5188 C C . LEU B 1 176 ? 5.996 13.297 -3.809 1 97.69 176 LEU B C 1
ATOM 5190 O O . LEU B 1 176 ? 4.789 13.195 -3.576 1 97.69 176 LEU B O 1
ATOM 5194 N N . GLN B 1 177 ? 6.652 14.359 -3.576 1 97.94 177 GLN B N 1
ATOM 5195 C CA . GLN B 1 177 ? 5.996 15.555 -3.064 1 97.94 177 GLN B CA 1
ATOM 5196 C C . GLN B 1 177 ? 4.934 16.062 -4.039 1 97.94 177 GLN B C 1
ATOM 5198 O O . GLN B 1 177 ? 3.859 16.5 -3.619 1 97.94 177 GLN B O 1
ATOM 5203 N N . GLU B 1 178 ? 5.27 16.016 -5.273 1 97.06 178 GLU B N 1
ATOM 5204 C CA . GLU B 1 178 ? 4.32 16.438 -6.305 1 97.06 178 GLU B CA 1
ATOM 5205 C C . GLU B 1 178 ? 3.07 15.555 -6.285 1 97.06 178 GLU B C 1
ATOM 5207 O O . GLU B 1 178 ? 1.948 16.062 -6.32 1 97.06 178 GLU B O 1
ATOM 5212 N N . CYS B 1 179 ? 3.279 14.297 -6.223 1 97.12 179 CYS B N 1
ATOM 5213 C CA . CYS B 1 179 ? 2.162 13.359 -6.176 1 97.12 179 CYS B CA 1
ATOM 5214 C C . CYS B 1 179 ? 1.335 13.555 -4.91 1 97.12 179 CYS B C 1
ATOM 5216 O O . CYS B 1 179 ? 0.105 13.492 -4.953 1 97.12 179 CYS B O 1
ATOM 5218 N N . ALA B 1 180 ? 1.982 13.773 -3.834 1 98.31 180 ALA B N 1
ATOM 5219 C CA . ALA B 1 180 ? 1.294 13.969 -2.561 1 98.31 180 ALA B CA 1
ATOM 5220 C C . ALA B 1 180 ? 0.443 15.234 -2.584 1 98.31 180 ALA B C 1
ATOM 5222 O O . ALA B 1 180 ? -0.672 15.25 -2.059 1 98.31 180 ALA B O 1
ATOM 5223 N N . LEU B 1 181 ? 0.99 16.25 -3.146 1 98.12 181 LEU B N 1
ATOM 5224 C CA . LEU B 1 181 ? 0.237 17.484 -3.258 1 98.12 181 LEU B CA 1
ATOM 5225 C C . LEU B 1 181 ? -1.003 17.297 -4.125 1 98.12 181 LEU B C 1
ATOM 5227 O O . LEU B 1 181 ? -2.08 17.797 -3.795 1 98.12 181 LEU B O 1
ATOM 5231 N N . LEU B 1 182 ? -0.8 16.656 -5.195 1 97.81 182 LEU B N 1
ATOM 5232 C CA . LEU B 1 182 ? -1.922 16.344 -6.074 1 97.81 182 LEU B CA 1
ATOM 5233 C C . LEU B 1 182 ? -2.979 15.523 -5.344 1 97.81 182 LEU B C 1
ATOM 5235 O O . LEU B 1 182 ? -4.172 15.82 -5.434 1 97.81 182 LEU B O 1
ATOM 5239 N N . ALA B 1 183 ? -2.562 14.562 -4.652 1 97.56 183 ALA B N 1
ATOM 5240 C CA . ALA B 1 183 ? -3.477 13.711 -3.891 1 97.56 183 ALA B CA 1
ATOM 5241 C C . ALA B 1 183 ? -4.215 14.516 -2.826 1 97.56 183 ALA B C 1
ATOM 5243 O O . ALA B 1 183 ? -5.41 14.312 -2.598 1 97.56 183 ALA B O 1
ATOM 5244 N N . ALA B 1 184 ? -3.523 15.383 -2.174 1 97.81 184 ALA B N 1
ATOM 5245 C CA . ALA B 1 184 ? -4.137 16.234 -1.149 1 97.81 184 ALA B CA 1
ATOM 5246 C C . ALA B 1 184 ? -5.285 17.047 -1.73 1 97.81 184 ALA B C 1
ATOM 5248 O O . ALA B 1 184 ? -6.359 17.141 -1.133 1 97.81 184 ALA B O 1
ATOM 5249 N N . TYR B 1 185 ? -5 17.625 -2.854 1 97.38 185 TYR B N 1
ATOM 5250 C CA . TYR B 1 185 ? -6.074 18.375 -3.5 1 97.38 185 TYR B CA 1
ATOM 5251 C C . TYR B 1 185 ? -7.27 17.484 -3.789 1 97.38 185 TYR B C 1
ATOM 5253 O O . TYR B 1 185 ? -8.414 17.859 -3.541 1 97.38 185 TYR B O 1
ATOM 5261 N N . MET B 1 186 ? -7.02 16.344 -4.324 1 94.81 186 MET B N 1
ATOM 5262 C CA . MET B 1 186 ? -8.102 15.43 -4.699 1 94.81 186 MET B CA 1
ATOM 5263 C C . MET B 1 186 ? -8.938 15.047 -3.48 1 94.81 186 MET B C 1
ATOM 5265 O O . MET B 1 186 ? -10.172 15.031 -3.545 1 94.81 186 MET B O 1
ATOM 5269 N N . TYR B 1 187 ? -8.328 14.82 -2.385 1 94.62 187 TYR B N 1
ATOM 5270 C CA . TYR B 1 187 ? -9.047 14.422 -1.181 1 94.62 187 TYR B CA 1
ATOM 5271 C C . TYR B 1 187 ? -9.852 15.586 -0.61 1 94.62 187 TYR B C 1
ATOM 5273 O O . TYR B 1 187 ? -10.922 15.383 -0.041 1 94.62 187 TYR B O 1
ATOM 5281 N N . THR B 1 188 ? -9.312 16.75 -0.724 1 95 188 THR B N 1
ATOM 5282 C CA . THR B 1 188 ? -10.055 17.906 -0.203 1 95 188 THR B CA 1
ATOM 5283 C C . THR B 1 188 ? -11.305 18.156 -1.033 1 95 188 THR B C 1
ATOM 5285 O O . THR B 1 188 ? -12.234 18.828 -0.571 1 95 188 THR B O 1
ATOM 5288 N N . SER B 1 189 ? -11.258 17.703 -2.213 1 90.88 189 SER B N 1
ATOM 5289 C CA . SER B 1 189 ? -12.445 17.797 -3.059 1 90.88 189 SER B CA 1
ATOM 5290 C C . SER B 1 189 ? -13.461 16.719 -2.727 1 90.88 189 SER B C 1
ATOM 5292 O O . SER B 1 189 ? -14.641 16.828 -3.076 1 90.88 189 SER B O 1
ATOM 5294 N N . GLY B 1 190 ? -13.055 15.703 -2.098 1 87.25 190 GLY B N 1
ATOM 5295 C CA . GLY B 1 190 ? -13.859 14.547 -1.734 1 87.25 190 GLY B CA 1
ATOM 5296 C C . GLY B 1 190 ? -13.188 13.227 -2.059 1 87.25 190 GLY B C 1
ATOM 5297 O O . GLY B 1 190 ? -12.289 13.172 -2.9 1 87.25 190 GLY B O 1
ATOM 5298 N N . PRO B 1 191 ? -13.633 12.234 -1.373 1 83.94 191 PRO B N 1
ATOM 5299 C CA . PRO B 1 191 ? -13.039 10.93 -1.662 1 83.94 191 PRO B CA 1
ATOM 5300 C C . PRO B 1 191 ? -13.281 10.477 -3.1 1 83.94 191 PRO B C 1
ATOM 5302 O O . PRO B 1 191 ? -14.383 10.648 -3.629 1 83.94 191 PRO B O 1
ATOM 5305 N N . SER B 1 192 ? -12.273 10 -3.715 1 87.12 192 SER B N 1
ATOM 5306 C CA . SER B 1 192 ? -12.352 9.539 -5.094 1 87.12 192 SER B CA 1
ATOM 5307 C C . SER B 1 192 ? -11.43 8.344 -5.328 1 87.12 192 SER B C 1
ATOM 5309 O O . SER B 1 192 ? -10.461 8.148 -4.594 1 87.12 192 SER B O 1
ATOM 5311 N N . HIS B 1 193 ? -11.789 7.633 -6.348 1 90.12 193 HIS B N 1
ATOM 5312 C CA . HIS B 1 193 ? -10.984 6.484 -6.754 1 90.12 193 HIS B CA 1
ATOM 5313 C C . HIS B 1 193 ? -9.57 6.914 -7.145 1 90.12 193 HIS B C 1
ATOM 5315 O O . HIS B 1 193 ? -8.594 6.258 -6.773 1 90.12 193 HIS B O 1
ATOM 5321 N N . GLN B 1 194 ? -9.453 7.988 -7.785 1 90.69 194 GLN B N 1
ATOM 5322 C CA . GLN B 1 194 ? -8.156 8.477 -8.234 1 90.69 194 GLN B CA 1
ATOM 5323 C C . GLN B 1 194 ? -7.266 8.844 -7.055 1 90.69 194 GLN B C 1
ATOM 5325 O O . GLN B 1 194 ? -6.07 8.547 -7.055 1 90.69 194 GLN B O 1
ATOM 5330 N N . ALA B 1 195 ? -7.895 9.562 -6.137 1 93.56 195 ALA B N 1
ATOM 5331 C CA . ALA B 1 195 ? -7.125 9.922 -4.949 1 93.56 195 ALA B CA 1
ATOM 5332 C C . ALA B 1 195 ? -6.672 8.68 -4.191 1 93.56 195 ALA B C 1
ATOM 5334 O O . ALA B 1 195 ? -5.535 8.609 -3.717 1 93.56 195 ALA B O 1
ATOM 5335 N N . TRP B 1 196 ? -7.547 7.688 -4.145 1 95.06 196 TRP B N 1
ATOM 5336 C CA . TRP B 1 196 ? -7.258 6.422 -3.477 1 95.06 196 TRP B CA 1
ATOM 5337 C C . TRP B 1 196 ? -6.07 5.723 -4.129 1 95.06 196 TRP B C 1
ATOM 5339 O O . TRP B 1 196 ? -5.109 5.348 -3.451 1 95.06 196 TRP B O 1
ATOM 5349 N N . VAL B 1 197 ? -6.047 5.613 -5.375 1 94.56 197 VAL B N 1
ATOM 5350 C CA . VAL B 1 197 ? -4.996 4.938 -6.133 1 94.56 197 VAL B CA 1
ATOM 5351 C C . VAL B 1 197 ? -3.705 5.746 -6.062 1 94.56 197 VAL B C 1
ATOM 5353 O O . VAL B 1 197 ? -2.625 5.188 -5.855 1 94.56 197 VAL B O 1
ATOM 5356 N N . LEU B 1 198 ? -3.82 7.059 -6.234 1 95.56 198 LEU B N 1
ATOM 5357 C CA . LEU B 1 198 ? -2.637 7.914 -6.215 1 95.56 198 LEU B CA 1
ATOM 5358 C C . LEU B 1 198 ? -1.935 7.836 -4.863 1 95.56 198 LEU B C 1
ATOM 5360 O O . LEU B 1 198 ? -0.704 7.879 -4.797 1 95.56 198 LEU B O 1
ATOM 5364 N N . THR B 1 199 ? -2.717 7.75 -3.83 1 97.38 199 THR B N 1
ATOM 5365 C CA . THR B 1 199 ? -2.109 7.609 -2.51 1 97.38 199 THR B CA 1
ATOM 5366 C C . THR B 1 199 ? -1.351 6.293 -2.398 1 97.38 199 THR B C 1
ATOM 5368 O O . THR B 1 199 ? -0.302 6.227 -1.755 1 97.38 199 THR B O 1
ATOM 5371 N N . GLY B 1 200 ? -1.912 5.262 -2.955 1 96.88 200 GLY B N 1
ATOM 5372 C CA . GLY B 1 200 ? -1.169 4.012 -3.023 1 96.88 200 GLY B CA 1
ATOM 5373 C C . GLY B 1 200 ? 0.167 4.152 -3.729 1 96.8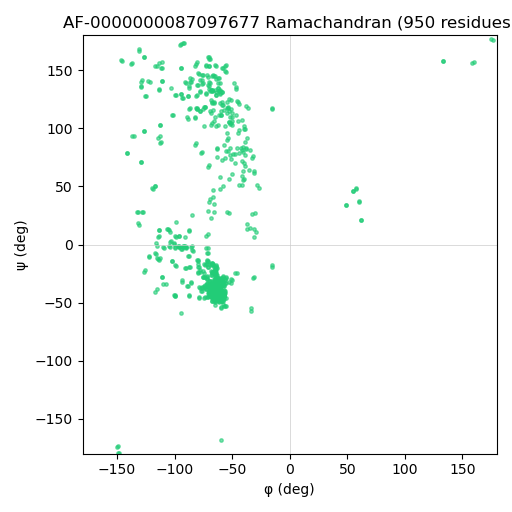8 200 GLY B C 1
ATOM 5374 O O . GLY B 1 200 ? 1.171 3.594 -3.281 1 96.88 200 GLY B O 1
ATOM 5375 N N . ILE B 1 201 ? 0.184 4.875 -4.797 1 96.44 201 ILE B N 1
ATOM 5376 C CA . ILE B 1 201 ? 1.412 5.133 -5.539 1 96.44 201 ILE B CA 1
ATOM 5377 C C . ILE B 1 201 ? 2.396 5.902 -4.66 1 96.44 201 ILE B C 1
ATOM 5379 O O . ILE B 1 201 ? 3.586 5.582 -4.625 1 96.44 201 ILE B O 1
ATOM 5383 N N . CYS B 1 202 ? 1.895 6.879 -3.951 1 98.12 202 CYS B N 1
ATOM 5384 C CA . CYS B 1 202 ? 2.748 7.648 -3.055 1 98.12 202 CYS B CA 1
ATOM 5385 C C . CYS B 1 202 ? 3.41 6.746 -2.021 1 98.12 202 CYS B C 1
ATOM 5387 O O . CYS B 1 202 ? 4.586 6.926 -1.697 1 98.12 202 CYS B O 1
ATOM 5389 N N . VAL B 1 203 ? 2.656 5.801 -1.518 1 98.31 203 VAL B N 1
ATOM 5390 C CA . VAL B 1 203 ? 3.197 4.883 -0.522 1 98.31 203 VAL B CA 1
ATOM 5391 C C . VAL B 1 203 ? 4.34 4.074 -1.131 1 98.31 203 VAL B C 1
ATOM 5393 O O . VAL B 1 203 ? 5.398 3.92 -0.514 1 98.31 203 VAL B O 1
ATOM 5396 N N . ARG B 1 204 ? 4.168 3.582 -2.326 1 97.12 204 ARG B N 1
ATOM 5397 C CA . ARG B 1 204 ? 5.207 2.812 -3 1 97.12 204 ARG B CA 1
ATOM 5398 C C . ARG B 1 204 ? 6.449 3.664 -3.244 1 97.12 204 ARG B C 1
ATOM 5400 O O . ARG B 1 204 ? 7.574 3.184 -3.104 1 97.12 204 ARG B O 1
ATOM 5407 N N . LEU B 1 205 ? 6.246 4.91 -3.605 1 97.06 205 LEU B N 1
ATOM 5408 C CA . LEU B 1 205 ? 7.367 5.824 -3.811 1 97.06 205 LEU B CA 1
ATOM 5409 C C . LEU B 1 205 ? 8.109 6.07 -2.502 1 97.06 205 LEU B C 1
ATOM 5411 O O . LEU B 1 205 ? 9.344 6.09 -2.477 1 97.06 205 LEU B O 1
ATOM 5415 N N . ALA B 1 206 ? 7.359 6.242 -1.477 1 98.19 206 ALA B N 1
ATOM 5416 C CA . ALA B 1 206 ? 7.969 6.477 -0.17 1 98.19 206 ALA B CA 1
ATOM 5417 C C . ALA B 1 206 ? 8.797 5.273 0.272 1 98.19 206 ALA B C 1
ATOM 5419 O O . ALA B 1 206 ? 9.875 5.438 0.854 1 98.19 206 ALA B O 1
ATOM 5420 N N . TYR B 1 207 ? 8.258 4.082 0.03 1 96.88 207 TYR B N 1
ATOM 5421 C CA . TYR B 1 207 ? 9 2.865 0.344 1 96.88 207 TYR B CA 1
ATOM 5422 C C . TYR B 1 207 ? 10.258 2.756 -0.513 1 96.88 207 TYR B C 1
ATOM 5424 O O . TYR B 1 207 ? 11.32 2.369 -0.021 1 96.88 207 TYR B O 1
ATOM 5432 N N . ASP B 1 208 ? 10.109 3.1 -1.735 1 94.88 208 ASP B N 1
ATOM 5433 C CA . ASP B 1 208 ? 11.234 3.029 -2.664 1 94.88 208 ASP B CA 1
ATOM 5434 C C . ASP B 1 208 ? 12.352 3.979 -2.244 1 94.88 208 ASP B C 1
ATOM 5436 O O . ASP B 1 208 ? 13.531 3.705 -2.49 1 94.88 208 ASP B O 1
ATOM 5440 N N . LEU B 1 209 ? 12.016 5.059 -1.603 1 96.19 209 LEU B N 1
ATOM 5441 C CA . LEU B 1 209 ? 12.984 6.047 -1.146 1 96.19 209 LEU B CA 1
ATOM 5442 C C . LEU B 1 209 ? 13.461 5.73 0.268 1 96.19 209 LEU B C 1
ATOM 5444 O O . LEU B 1 209 ? 14.234 6.492 0.852 1 96.19 209 LEU B O 1
ATOM 5448 N N . ASP B 1 210 ? 12.953 4.691 0.87 1 94.81 210 ASP B N 1
ATOM 5449 C CA . ASP B 1 210 ? 13.297 4.207 2.203 1 94.81 210 ASP B CA 1
ATOM 5450 C C . ASP B 1 210 ? 13.016 5.27 3.264 1 94.81 210 ASP B C 1
ATOM 5452 O O . ASP B 1 210 ? 13.773 5.418 4.219 1 94.81 210 ASP B O 1
ATOM 5456 N N . LEU B 1 211 ? 11.938 5.98 3.047 1 97.12 211 LEU B N 1
ATOM 5457 C CA . LEU B 1 211 ? 11.602 7.059 3.975 1 97.12 211 LEU B CA 1
ATOM 5458 C C . LEU B 1 211 ? 10.938 6.504 5.234 1 97.12 211 LEU B C 1
ATOM 5460 O O . LEU B 1 211 ? 11.016 7.117 6.301 1 97.12 211 LEU B O 1
ATOM 5464 N N . TYR B 1 212 ? 10.344 5.379 5.203 1 95.62 212 TYR B N 1
ATOM 5465 C CA . TYR B 1 212 ? 9.523 4.801 6.258 1 95.62 212 TYR B CA 1
ATOM 5466 C C . TYR B 1 212 ? 10.367 4.441 7.473 1 95.62 212 TYR B C 1
ATOM 5468 O O . TYR B 1 212 ? 9.852 4.348 8.594 1 95.62 212 TYR B O 1
ATOM 5476 N N . ASP B 1 213 ? 11.617 4.23 7.309 1 93.25 213 ASP B N 1
ATOM 5477 C CA . ASP B 1 213 ? 12.461 3.818 8.422 1 93.25 213 ASP B CA 1
ATOM 5478 C C . ASP B 1 213 ? 13.75 4.641 8.469 1 93.25 213 ASP B C 1
ATOM 5480 O O . ASP B 1 213 ? 14.789 4.156 8.922 1 93.25 213 ASP B O 1
ATOM 5484 N N . MET B 1 214 ? 13.68 5.832 7.984 1 94.19 214 MET B N 1
ATOM 5485 C CA . MET B 1 214 ? 14.875 6.648 7.801 1 94.19 214 MET B CA 1
ATOM 5486 C C . MET B 1 214 ? 15.523 6.969 9.141 1 94.19 214 MET B C 1
ATOM 5488 O O . MET B 1 214 ? 16.719 7.273 9.203 1 94.19 214 MET B O 1
ATOM 5492 N N . ASP B 1 215 ? 14.773 6.812 10.203 1 93.75 215 ASP B N 1
ATOM 5493 C CA . ASP B 1 215 ? 15.312 7.191 11.5 1 93.75 215 ASP B CA 1
ATOM 5494 C C . ASP B 1 215 ? 15.5 5.969 12.398 1 93.75 215 ASP B C 1
ATOM 5496 O O . ASP B 1 215 ? 15.594 6.098 13.617 1 93.75 215 ASP B O 1
ATOM 5500 N N . ASP B 1 216 ? 15.422 4.793 11.883 1 89.5 216 ASP B N 1
ATOM 5501 C CA . ASP B 1 216 ? 15.695 3.596 12.672 1 89.5 216 ASP B CA 1
ATOM 5502 C C . ASP B 1 216 ? 17.094 3.637 13.266 1 89.5 216 ASP B C 1
ATOM 5504 O O . ASP B 1 216 ? 17.297 3.363 14.453 1 89.5 216 ASP B O 1
ATOM 5508 N N . GLU B 1 217 ? 18.016 3.889 12.391 1 82.25 217 GLU B N 1
ATOM 5509 C CA . GLU B 1 217 ? 19.375 4.258 12.797 1 82.25 217 GLU B CA 1
ATOM 5510 C C . GLU B 1 217 ? 19.688 5.703 12.43 1 82.25 217 GLU B C 1
ATOM 5512 O O . GLU B 1 217 ? 20.203 5.977 11.344 1 82.25 217 GLU B O 1
ATOM 5517 N N . PRO B 1 218 ? 19.328 6.465 13.328 1 74.5 218 PRO B N 1
ATOM 5518 C CA . PRO B 1 218 ? 19.359 7.871 12.922 1 74.5 218 PRO B CA 1
ATOM 5519 C C . PRO B 1 218 ? 20.75 8.32 12.477 1 74.5 218 PRO B C 1
ATOM 5521 O O . PRO B 1 218 ? 21.75 7.93 13.086 1 74.5 218 PRO B O 1
ATOM 5524 N N . GLU B 1 219 ? 20.672 8.922 11.391 1 68.12 219 GLU B N 1
ATOM 5525 C CA . GLU B 1 219 ? 21.891 9.5 10.836 1 68.12 219 GLU B CA 1
ATOM 5526 C C . GLU B 1 219 ? 22.25 10.812 11.531 1 68.12 219 GLU B C 1
ATOM 5528 O O . GLU B 1 219 ? 21.359 11.625 11.836 1 68.12 219 GLU B O 1
ATOM 5533 N N . GLU B 1 220 ? 23.422 10.812 11.844 1 81.5 220 GLU B N 1
ATOM 5534 C CA . GLU B 1 220 ? 23.891 12.102 12.352 1 81.5 220 GLU B CA 1
ATOM 5535 C C . GLU B 1 220 ? 24.078 13.109 11.219 1 81.5 220 GLU B C 1
ATOM 5537 O O . GLU B 1 220 ? 24.656 12.789 10.188 1 81.5 220 GLU B O 1
ATOM 5542 N N . TYR B 1 221 ? 23.25 14.133 11.352 1 87.81 221 TYR B N 1
ATOM 5543 C CA . TYR B 1 221 ? 23.438 15.18 10.352 1 87.81 221 TYR B CA 1
ATOM 5544 C C . TYR B 1 221 ? 24.672 16.016 10.656 1 87.81 221 TYR B C 1
ATOM 5546 O O . TYR B 1 221 ? 24.984 16.281 11.82 1 87.81 221 TYR B O 1
ATOM 5554 N N . LYS B 1 222 ? 25.375 16.391 9.594 1 89.25 222 LYS B N 1
ATOM 5555 C CA . LYS B 1 222 ? 26.641 17.094 9.695 1 89.25 222 LYS B CA 1
ATOM 5556 C C . LYS B 1 222 ? 26.438 18.578 10 1 89.25 222 LYS B C 1
ATOM 5558 O O . LYS B 1 222 ? 27.25 19.203 10.688 1 89.25 222 LYS B O 1
ATOM 5563 N N . ASP B 1 223 ? 25.391 19.156 9.422 1 92.5 223 ASP B N 1
ATOM 5564 C CA . ASP B 1 223 ? 25.109 20.578 9.594 1 92.5 223 ASP B CA 1
ATOM 5565 C C . ASP B 1 223 ? 23.609 20.859 9.531 1 92.5 223 ASP B C 1
ATOM 5567 O O . ASP B 1 223 ? 22.812 19.938 9.398 1 92.5 223 ASP B O 1
ATOM 5571 N N . ALA B 1 224 ? 23.312 22.062 9.656 1 93.38 224 ALA B N 1
ATOM 5572 C CA . ALA B 1 224 ? 21.906 22.484 9.727 1 93.38 224 ALA B CA 1
ATOM 5573 C C . ALA B 1 224 ? 21.203 22.266 8.391 1 93.38 224 ALA B C 1
ATOM 5575 O O . ALA B 1 224 ? 20.016 21.969 8.359 1 93.38 224 ALA B O 1
ATOM 5576 N N . ASP B 1 225 ? 21.922 22.375 7.371 1 93.75 225 ASP B N 1
ATOM 5577 C CA . ASP B 1 225 ? 21.328 22.172 6.051 1 93.75 225 ASP B CA 1
ATOM 5578 C C . ASP B 1 225 ? 20.938 20.703 5.848 1 93.75 225 ASP B C 1
ATOM 5580 O O . ASP B 1 225 ? 19.891 20.422 5.27 1 93.75 225 ASP B O 1
ATOM 5584 N N . GLU B 1 226 ? 21.797 19.922 6.258 1 94.44 226 GLU B N 1
ATOM 5585 C CA . GLU B 1 226 ? 21.5 18.5 6.16 1 94.44 226 GLU B CA 1
ATOM 5586 C C . GLU B 1 226 ? 20.312 18.125 7.059 1 94.44 226 GLU B C 1
ATOM 5588 O O . GLU B 1 226 ? 19.484 17.297 6.684 1 94.44 226 GLU B O 1
ATOM 5593 N N . TRP B 1 227 ? 20.281 18.703 8.188 1 96 227 TRP B N 1
ATOM 5594 C CA . TRP B 1 227 ? 19.141 18.484 9.078 1 96 227 TRP B CA 1
ATOM 5595 C C . TRP B 1 227 ? 17.844 18.891 8.391 1 96 227 TRP B C 1
ATOM 5597 O O . TRP B 1 227 ? 16.859 18.156 8.461 1 96 227 TRP B O 1
ATOM 5607 N N . ALA B 1 228 ? 17.906 20 7.773 1 96.5 228 ALA B N 1
ATOM 5608 C CA . ALA B 1 228 ? 16.703 20.5 7.105 1 96.5 228 ALA B CA 1
ATOM 5609 C C . ALA B 1 228 ? 16.281 19.578 5.965 1 96.5 228 ALA B C 1
ATOM 5611 O O . ALA B 1 228 ? 15.094 19.391 5.715 1 96.5 228 ALA B O 1
ATOM 5612 N N . ARG B 1 229 ? 17.203 19.047 5.305 1 95.75 229 ARG B N 1
ATOM 5613 C CA . ARG B 1 229 ? 16.922 18.109 4.215 1 95.75 229 ARG B CA 1
ATOM 5614 C C . ARG B 1 229 ? 16.297 16.828 4.746 1 95.75 229 ARG B C 1
ATOM 5616 O O . ARG B 1 229 ? 15.383 16.281 4.129 1 95.75 229 ARG B O 1
ATOM 5623 N N . LEU B 1 230 ? 16.812 16.375 5.824 1 96.5 230 LEU B N 1
ATOM 5624 C CA . LEU B 1 230 ? 16.25 15.18 6.434 1 96.5 230 LEU B CA 1
ATOM 5625 C C . LEU B 1 230 ? 14.82 15.453 6.922 1 96.5 230 LEU B C 1
ATOM 5627 O O . LEU B 1 230 ? 13.945 14.602 6.781 1 96.5 230 LEU B O 1
ATOM 5631 N N . GLU B 1 231 ? 14.625 16.625 7.465 1 97.69 231 GLU B N 1
ATOM 5632 C CA . GLU B 1 231 ? 13.289 17.031 7.887 1 97.69 231 GLU B CA 1
ATOM 5633 C C . GLU B 1 231 ? 12.32 17.062 6.707 1 97.69 231 GLU B C 1
ATOM 5635 O O . GLU B 1 231 ? 11.156 16.688 6.84 1 97.69 231 GLU B O 1
ATOM 5640 N N . GLU B 1 232 ? 12.812 17.5 5.625 1 98 232 GLU B N 1
ATOM 5641 C CA . GLU B 1 232 ? 11.984 17.531 4.426 1 98 232 GLU B CA 1
ATOM 5642 C C . GLU B 1 232 ? 11.531 16.125 4.027 1 98 232 GLU B C 1
ATOM 5644 O O . GLU B 1 232 ? 10.383 15.922 3.625 1 98 232 GLU B O 1
ATOM 5649 N N . LYS B 1 233 ? 12.43 15.227 4.102 1 97.88 233 LYS B N 1
ATOM 5650 C CA . LYS B 1 233 ? 12.109 13.828 3.816 1 97.88 233 LYS B CA 1
ATOM 5651 C C . LYS B 1 233 ? 11.086 13.281 4.805 1 97.88 233 LYS B C 1
ATOM 5653 O O . LYS B 1 233 ? 10.141 12.594 4.414 1 97.88 233 LYS B O 1
ATOM 5658 N N . ARG B 1 234 ? 11.242 13.602 6.035 1 98.06 234 ARG B N 1
ATOM 5659 C CA . ARG B 1 234 ? 10.305 13.172 7.062 1 98.06 234 ARG B CA 1
ATOM 5660 C C . ARG B 1 234 ? 8.906 13.727 6.789 1 98.06 234 ARG B C 1
ATOM 5662 O O . ARG B 1 234 ? 7.91 13.008 6.941 1 98.06 234 ARG B O 1
ATOM 5669 N N . ARG B 1 235 ? 8.891 14.906 6.406 1 98.62 235 ARG B N 1
ATOM 5670 C CA . ARG B 1 235 ? 7.613 15.562 6.133 1 98.62 235 ARG B CA 1
ATOM 5671 C C . ARG B 1 235 ? 6.918 14.922 4.934 1 98.62 235 ARG B C 1
ATOM 5673 O O . ARG B 1 235 ? 5.695 14.758 4.934 1 98.62 235 ARG B O 1
ATOM 5680 N N . ALA B 1 236 ? 7.703 14.633 3.951 1 98.69 236 ALA B N 1
ATOM 5681 C CA . ALA B 1 236 ? 7.129 13.945 2.797 1 98.69 236 ALA B CA 1
ATOM 5682 C C . ALA B 1 236 ? 6.5 12.617 3.205 1 98.69 236 ALA B C 1
ATOM 5684 O O . ALA B 1 236 ? 5.363 12.32 2.832 1 98.69 236 ALA B O 1
ATOM 5685 N N . PHE B 1 237 ? 7.199 11.852 4.008 1 98.5 237 PHE B N 1
ATOM 5686 C CA . PHE B 1 237 ? 6.66 10.578 4.473 1 98.5 237 PHE B CA 1
ATOM 5687 C C . PHE B 1 237 ? 5.406 10.797 5.312 1 98.5 237 PHE B C 1
ATOM 5689 O O . PHE B 1 237 ? 4.414 10.078 5.152 1 98.5 237 PHE B O 1
ATOM 5696 N N . CYS B 1 238 ? 5.453 11.719 6.176 1 98.38 238 CYS B N 1
ATOM 5697 C CA . CYS B 1 238 ? 4.355 11.953 7.105 1 98.38 238 CYS B CA 1
ATOM 5698 C C . CYS B 1 238 ? 3.09 12.367 6.363 1 98.38 238 CYS B C 1
ATOM 5700 O O . CYS B 1 238 ? 1.989 11.938 6.719 1 98.38 238 CYS B O 1
ATOM 5702 N N . VAL B 1 239 ? 3.264 13.203 5.422 1 98.44 239 VAL B N 1
ATOM 5703 C CA . VAL B 1 239 ? 2.105 13.625 4.641 1 98.44 239 VAL B CA 1
ATOM 5704 C C . VAL B 1 239 ? 1.51 12.422 3.91 1 98.44 239 VAL B C 1
ATOM 5706 O O . VAL B 1 239 ? 0.287 12.266 3.85 1 98.44 239 VAL B O 1
ATOM 5709 N N . VAL B 1 240 ? 2.322 11.578 3.344 1 98.62 240 VAL B N 1
ATOM 5710 C CA . VAL B 1 240 ? 1.841 10.367 2.68 1 98.62 240 VAL B CA 1
ATOM 5711 C C . VAL B 1 240 ? 1.114 9.484 3.688 1 98.62 240 VAL B C 1
ATOM 5713 O O . VAL B 1 240 ? 0.042 8.945 3.395 1 98.62 240 VAL B O 1
ATOM 5716 N N . TRP B 1 241 ? 1.729 9.336 4.801 1 98.19 241 TRP B N 1
ATOM 5717 C CA . TRP B 1 241 ? 1.112 8.547 5.859 1 98.19 241 TRP B CA 1
ATOM 5718 C C . TRP B 1 241 ? -0.255 9.109 6.23 1 98.19 241 TRP B C 1
ATOM 5720 O O . TRP B 1 241 ? -1.208 8.352 6.438 1 98.19 241 TRP B O 1
ATOM 5730 N N . GLU B 1 242 ? -0.374 10.359 6.309 1 97.56 242 GLU B N 1
ATOM 5731 C CA . GLU B 1 242 ? -1.639 11 6.656 1 97.56 242 GLU B CA 1
ATOM 5732 C C . GLU B 1 242 ? -2.684 10.789 5.562 1 97.56 242 GLU B C 1
ATOM 5734 O O . GLU B 1 242 ? -3.85 10.516 5.855 1 97.56 242 GLU B O 1
ATOM 5739 N N . LEU B 1 243 ? -2.236 11.008 4.383 1 97.56 243 LEU B N 1
ATOM 5740 C CA . LEU B 1 243 ? -3.152 10.797 3.268 1 97.56 243 LEU B CA 1
ATOM 5741 C C . LEU B 1 243 ? -3.639 9.352 3.23 1 97.56 243 LEU B C 1
ATOM 5743 O O . LEU B 1 243 ? -4.824 9.094 3.004 1 97.56 243 LEU B O 1
ATOM 5747 N N . ASP B 1 244 ? -2.73 8.461 3.42 1 97.5 244 ASP B N 1
ATOM 5748 C CA . ASP B 1 244 ? -3.072 7.047 3.473 1 97.5 244 ASP B CA 1
ATOM 5749 C C . ASP B 1 244 ? -4.051 6.758 4.609 1 97.5 244 ASP B C 1
ATOM 5751 O O . ASP B 1 244 ? -5.035 6.039 4.422 1 97.5 244 ASP B O 1
ATOM 5755 N N . THR B 1 245 ? -3.801 7.309 5.734 1 95.75 245 THR B N 1
ATOM 5756 C CA . THR B 1 245 ? -4.637 7.125 6.918 1 95.75 245 THR B CA 1
ATOM 5757 C C . THR B 1 245 ? -6.02 7.734 6.703 1 95.75 245 THR B C 1
ATOM 5759 O O . THR B 1 245 ? -7.035 7.121 7.039 1 95.75 245 THR B O 1
ATOM 5762 N N . PHE B 1 246 ? -5.996 8.914 6.172 1 93.81 246 PHE B N 1
ATOM 5763 C CA . PHE B 1 246 ? -7.254 9.602 5.895 1 93.81 246 PHE B CA 1
ATOM 5764 C C . PHE B 1 246 ? -8.109 8.789 4.934 1 93.81 246 PHE B C 1
ATOM 5766 O O . PHE B 1 246 ? -9.281 8.508 5.219 1 93.81 246 PHE B O 1
ATOM 5773 N N . GLY B 1 247 ? -7.547 8.43 3.814 1 92.69 247 GLY B N 1
ATOM 5774 C CA . GLY B 1 247 ? -8.281 7.641 2.842 1 92.69 247 GLY B CA 1
ATOM 5775 C C . GLY B 1 247 ? -8.797 6.328 3.404 1 92.69 247 GLY B C 1
ATOM 5776 O O . GLY B 1 247 ? -9.93 5.934 3.143 1 92.69 247 GLY B O 1
ATOM 5777 N N . SER B 1 248 ? -7.984 5.691 4.152 1 93.62 248 SER B N 1
ATOM 5778 C CA . SER B 1 248 ? -8.32 4.402 4.742 1 93.62 248 SER B CA 1
ATOM 5779 C C . SER B 1 248 ? -9.445 4.543 5.77 1 93.62 248 SER B C 1
ATOM 5781 O O . SER B 1 248 ? -10.398 3.766 5.766 1 93.62 248 SER B O 1
ATOM 5783 N N . THR B 1 249 ? -9.352 5.508 6.594 1 89.88 249 THR B N 1
ATOM 5784 C CA . THR B 1 249 ? -10.359 5.723 7.625 1 89.88 249 THR B CA 1
ATOM 5785 C C . THR B 1 249 ? -11.703 6.094 7.004 1 89.88 249 THR B C 1
ATOM 5787 O O . THR B 1 249 ? -12.742 5.57 7.402 1 89.88 249 THR B O 1
ATOM 5790 N N . LEU B 1 250 ? -11.641 6.926 6.066 1 85.81 250 LEU B N 1
ATOM 5791 C CA . LEU B 1 250 ? -12.852 7.391 5.41 1 85.81 250 LEU B CA 1
ATOM 5792 C C . LEU B 1 250 ? -13.555 6.242 4.684 1 85.81 250 LEU B C 1
ATOM 5794 O O . LEU B 1 250 ? -14.781 6.184 4.641 1 85.81 250 LEU B O 1
ATOM 5798 N N . SER B 1 251 ? -12.758 5.387 4.164 1 88.31 251 SER B N 1
ATOM 5799 C CA . SER B 1 251 ? -13.328 4.301 3.365 1 88.31 251 SER B CA 1
ATOM 5800 C C . SER B 1 251 ? -13.484 3.029 4.191 1 88.31 251 SER B C 1
ATOM 5802 O O . SER B 1 251 ? -13.938 2.004 3.684 1 88.31 251 SER B O 1
ATOM 5804 N N . ASN B 1 252 ? -13.07 3.062 5.453 1 89.19 252 ASN B N 1
ATOM 5805 C CA . ASN B 1 252 ? -13.078 1.89 6.32 1 89.19 252 ASN B CA 1
ATOM 5806 C C . ASN B 1 252 ? -12.305 0.729 5.699 1 89.19 252 ASN B C 1
ATOM 5808 O O . ASN B 1 252 ? -12.82 -0.385 5.605 1 89.19 252 ASN B O 1
ATOM 5812 N N . ARG B 1 253 ? -11.125 1.05 5.188 1 93.31 253 ARG B N 1
ATOM 5813 C CA . ARG B 1 253 ? -10.211 0.076 4.598 1 93.31 253 ARG B CA 1
ATOM 5814 C C . ARG B 1 253 ? -8.828 0.169 5.234 1 93.31 253 ARG B C 1
ATOM 5816 O O . ARG B 1 253 ? -8.492 1.18 5.855 1 93.31 253 ARG B O 1
ATOM 5823 N N . PRO B 1 254 ? -8.023 -0.87 5.09 1 94.31 254 PRO B N 1
ATOM 5824 C CA . PRO B 1 254 ? -6.703 -0.836 5.723 1 94.31 254 PRO B CA 1
ATOM 5825 C C . PRO B 1 254 ? -5.758 0.165 5.062 1 94.31 254 PRO B C 1
ATOM 5827 O O . PRO B 1 254 ? -5.895 0.456 3.871 1 94.31 254 PRO B O 1
ATOM 5830 N N . CYS B 1 255 ? -4.867 0.61 5.836 1 95.88 255 CYS B N 1
ATOM 5831 C CA . CYS B 1 255 ? -3.781 1.429 5.312 1 95.88 255 CYS B CA 1
ATOM 5832 C C . CYS B 1 255 ? -2.795 0.582 4.52 1 95.88 255 CYS B C 1
ATOM 5834 O O . CYS B 1 255 ? -2.68 -0.624 4.75 1 95.88 255 CYS B O 1
ATOM 5836 N N . ALA B 1 256 ? -2.152 1.236 3.633 1 96.25 256 ALA B N 1
ATOM 5837 C CA . ALA B 1 256 ? -1.101 0.555 2.881 1 96.25 256 ALA B CA 1
ATOM 5838 C C . ALA B 1 256 ? 0.229 0.607 3.629 1 96.25 256 ALA B C 1
ATOM 5840 O O . ALA B 1 256 ? 1.043 -0.313 3.525 1 96.25 256 ALA B O 1
ATOM 5841 N N . ILE B 1 257 ? 0.448 1.645 4.336 1 96.44 257 ILE B N 1
ATOM 5842 C CA . ILE B 1 257 ? 1.699 1.776 5.074 1 96.44 257 ILE B CA 1
ATOM 5843 C C . ILE B 1 257 ? 1.695 0.828 6.27 1 96.44 257 ILE B C 1
ATOM 5845 O O . ILE B 1 257 ? 0.738 0.804 7.047 1 96.44 257 ILE B O 1
ATOM 5849 N N . SER B 1 258 ? 2.764 0.078 6.391 1 92.56 258 SER B N 1
ATOM 5850 C CA . SER B 1 258 ? 2.951 -0.827 7.52 1 92.56 258 SER B CA 1
ATOM 5851 C C . SER B 1 258 ? 3.393 -0.068 8.766 1 92.56 258 SER B C 1
ATOM 5853 O O . SER B 1 258 ? 4.527 0.409 8.844 1 92.56 258 SER B O 1
ATOM 5855 N N . ARG B 1 259 ? 2.57 -0.099 9.664 1 90.88 259 ARG B N 1
ATOM 5856 C CA . ARG B 1 259 ? 2.836 0.648 10.891 1 90.88 259 ARG B CA 1
ATOM 5857 C C . ARG B 1 259 ? 4.035 0.071 11.633 1 90.88 259 ARG B C 1
ATOM 5859 O O . ARG B 1 259 ? 4.844 0.816 12.195 1 90.88 259 ARG B O 1
ATOM 5866 N N . SER B 1 260 ? 4.168 -1.198 11.602 1 88.62 260 SER B N 1
ATOM 5867 C CA . SER B 1 260 ? 5.203 -1.878 12.367 1 88.62 260 SER B CA 1
ATOM 5868 C C . SER B 1 260 ? 6.594 -1.566 11.82 1 88.62 260 SER B C 1
ATOM 5870 O O . SER B 1 260 ? 7.59 -1.709 12.531 1 88.62 260 SER B O 1
ATOM 5872 N N . ASN B 1 261 ? 6.594 -1.095 10.656 1 91.62 261 ASN B N 1
ATOM 5873 C CA . ASN B 1 261 ? 7.883 -0.852 10.016 1 91.62 261 ASN B CA 1
ATOM 5874 C C . ASN B 1 261 ? 8.273 0.623 10.086 1 91.62 261 ASN B C 1
ATOM 5876 O O . ASN B 1 261 ? 9.367 1 9.664 1 91.62 261 ASN B O 1
ATOM 5880 N N . MET B 1 262 ? 7.453 1.399 10.688 1 93.69 262 MET B N 1
ATOM 5881 C CA . MET B 1 262 ? 7.699 2.84 10.688 1 93.69 262 MET B CA 1
ATOM 5882 C C . MET B 1 262 ? 8.727 3.219 11.742 1 93.69 262 MET B C 1
ATOM 5884 O O . MET B 1 262 ? 8.625 2.789 12.898 1 93.69 262 MET B O 1
ATOM 5888 N N . ALA B 1 263 ? 9.695 3.918 11.344 1 94.62 263 ALA B N 1
ATOM 5889 C CA . ALA B 1 263 ? 10.672 4.559 12.227 1 94.62 263 ALA B CA 1
ATOM 5890 C C . ALA B 1 263 ? 11.055 5.941 11.711 1 94.62 263 ALA B C 1
ATOM 5892 O O . ALA B 1 263 ? 12.094 6.102 11.062 1 94.62 263 ALA B O 1
ATOM 5893 N N . VAL B 1 264 ? 10.203 6.871 11.961 1 96.12 264 VAL B N 1
ATOM 5894 C CA . VAL B 1 264 ? 10.383 8.242 11.508 1 96.12 264 VAL B CA 1
ATOM 5895 C C . VAL B 1 264 ? 10.195 9.211 12.672 1 96.12 264 VAL B C 1
ATOM 5897 O O . VAL B 1 264 ? 9.266 9.055 13.469 1 96.12 264 VAL B O 1
ATOM 5900 N N . GLN B 1 265 ? 11.023 10.133 12.766 1 96.69 265 GLN B N 1
ATOM 5901 C CA . GLN B 1 265 ? 10.938 11.117 13.836 1 96.69 265 GLN B CA 1
ATOM 5902 C C . GLN B 1 265 ? 9.75 12.055 13.633 1 96.69 265 GLN B C 1
ATOM 5904 O O . GLN B 1 265 ? 9.422 12.406 12.5 1 96.69 265 GLN B O 1
ATOM 5909 N N . LEU B 1 266 ? 9.148 12.43 14.789 1 97.88 266 LEU B N 1
ATOM 5910 C CA . LEU B 1 266 ? 8.039 13.375 14.758 1 97.88 266 LEU B CA 1
ATOM 5911 C C . LEU B 1 266 ? 8.5 14.742 14.258 1 97.88 266 LEU B C 1
ATOM 5913 O O . LEU B 1 266 ? 9.609 15.18 14.578 1 97.88 266 LEU B O 1
ATOM 5917 N N . LEU B 1 267 ? 7.688 15.375 13.57 1 97.88 267 LEU B N 1
ATOM 5918 C CA . LEU B 1 267 ? 8.039 16.594 12.836 1 97.88 267 LEU B CA 1
ATOM 5919 C C . LEU B 1 267 ? 8.172 17.781 13.789 1 97.88 267 LEU B C 1
ATOM 5921 O O . LEU B 1 267 ? 7.414 17.891 14.75 1 97.88 267 LEU B O 1
ATOM 5925 N N . VAL B 1 268 ? 9.047 18.641 13.484 1 97.81 268 VAL B N 1
ATOM 5926 C CA . VAL B 1 268 ? 9.25 19.859 14.258 1 97.81 268 VAL B CA 1
ATOM 5927 C C . VAL B 1 268 ? 8.406 20.984 13.664 1 97.81 268 VAL B C 1
ATOM 5929 O O . VAL B 1 268 ? 7.715 20.797 12.664 1 97.81 268 VAL B O 1
ATOM 5932 N N . SER B 1 269 ? 8.383 22.094 14.344 1 97.06 269 SER B N 1
ATOM 5933 C CA . SER B 1 269 ? 7.59 23.234 13.875 1 97.06 269 SER B CA 1
ATOM 5934 C C . SER B 1 269 ? 8.109 23.766 12.539 1 97.06 269 SER B C 1
ATOM 5936 O O . SER B 1 269 ? 9.297 23.609 12.227 1 97.06 269 SER B O 1
ATOM 5938 N N . ASP B 1 270 ? 7.234 24.375 11.781 1 96.06 270 ASP B N 1
ATOM 5939 C CA . ASP B 1 270 ? 7.648 25.016 10.539 1 96.06 270 ASP B CA 1
ATOM 5940 C C . ASP B 1 270 ? 8.672 26.125 10.805 1 96.06 270 ASP B C 1
ATOM 5942 O O . ASP B 1 270 ? 9.602 26.312 10.016 1 96.06 270 ASP B O 1
ATOM 5946 N N . GLU B 1 271 ? 8.461 26.797 11.875 1 95.56 271 GLU B N 1
ATOM 5947 C CA . GLU B 1 271 ? 9.359 27.906 12.227 1 95.56 271 GLU B CA 1
ATOM 5948 C C . GLU B 1 271 ? 10.797 27.406 12.367 1 95.56 271 GLU B C 1
ATOM 5950 O O . GLU B 1 271 ? 11.719 28.016 11.812 1 95.56 271 GLU B O 1
ATOM 5955 N N . ALA B 1 272 ? 10.945 26.344 13.102 1 97.06 272 ALA B N 1
ATOM 5956 C CA . ALA B 1 272 ? 12.289 25.797 13.273 1 97.06 272 ALA B CA 1
ATOM 5957 C C . ALA B 1 272 ? 12.836 25.266 11.953 1 97.06 272 ALA B C 1
ATOM 5959 O O . ALA B 1 272 ? 14.016 25.469 11.641 1 97.06 272 ALA B O 1
ATOM 5960 N N . TRP B 1 273 ? 12.031 24.656 11.172 1 97.69 273 TRP B N 1
ATOM 5961 C CA . TRP B 1 273 ? 12.43 24.078 9.891 1 97.69 273 TRP B CA 1
ATOM 5962 C C . TRP B 1 273 ? 12.867 25.156 8.914 1 97.69 273 TRP B C 1
ATOM 5964 O O . TRP B 1 273 ? 13.922 25.047 8.281 1 97.69 273 TRP B O 1
ATOM 5974 N N . PHE B 1 274 ? 12.117 26.25 8.836 1 96.56 274 PHE B N 1
ATOM 5975 C CA . PHE B 1 274 ? 12.398 27.312 7.883 1 96.56 274 PHE B CA 1
ATOM 5976 C C . PHE B 1 274 ? 13.602 28.141 8.336 1 96.56 274 PHE B C 1
ATOM 5978 O O . PHE B 1 274 ? 14.312 28.719 7.508 1 96.56 274 PHE B O 1
ATOM 5985 N N . ALA B 1 275 ? 13.852 28.094 9.641 1 96.25 275 ALA B N 1
ATOM 5986 C CA . ALA B 1 275 ? 14.984 28.844 10.18 1 96.25 275 ALA B CA 1
ATOM 5987 C C . ALA B 1 275 ? 16.25 28 10.195 1 96.25 275 ALA B C 1
ATOM 5989 O O . ALA B 1 275 ? 17.312 28.469 10.609 1 96.25 275 ALA B O 1
ATOM 5990 N N . ASN B 1 276 ? 16.094 26.766 9.789 1 95.44 276 ASN B N 1
ATOM 5991 C CA . ASN B 1 276 ? 17.234 25.844 9.82 1 95.44 276 ASN B CA 1
ATOM 5992 C C . ASN B 1 276 ? 17.797 25.719 11.227 1 95.44 276 ASN B C 1
ATOM 5994 O O . ASN B 1 276 ? 19.016 25.859 11.422 1 95.44 276 ASN B O 1
ATOM 5998 N N . GLN B 1 277 ? 16.969 25.516 12.172 1 96.38 277 GLN B N 1
ATOM 5999 C CA . GLN B 1 277 ? 17.344 25.328 13.57 1 96.38 277 GLN B CA 1
ATOM 6000 C C . GLN B 1 277 ? 17.047 23.906 14.023 1 96.38 277 GLN B C 1
ATOM 6002 O O . GLN B 1 277 ? 15.93 23.594 14.438 1 96.38 277 GLN B O 1
ATOM 6007 N N . PRO B 1 278 ? 18.062 23.125 14.102 1 95.56 278 PRO B N 1
ATOM 6008 C CA . PRO B 1 278 ? 17.859 21.719 14.461 1 95.56 278 PRO B CA 1
ATOM 6009 C C . PRO B 1 278 ? 17.219 21.562 15.844 1 95.56 278 PRO B C 1
ATOM 6011 O O . PRO B 1 278 ? 17.562 22.281 16.781 1 95.56 278 PRO B O 1
ATOM 6014 N N . VAL B 1 279 ? 16.234 20.75 15.898 1 96 279 VAL B N 1
ATOM 6015 C CA . VAL B 1 279 ? 15.57 20.359 17.141 1 96 279 VAL B CA 1
ATOM 6016 C C . VAL B 1 279 ? 15.562 18.844 17.266 1 96 279 VAL B C 1
ATOM 6018 O O . VAL B 1 279 ? 15.188 18.125 16.328 1 96 279 VAL B O 1
ATOM 6021 N N . GLN B 1 280 ? 16.016 18.406 18.344 1 92.62 280 GLN B N 1
ATOM 6022 C CA . GLN B 1 280 ? 15.992 16.969 18.578 1 92.62 280 GLN B CA 1
ATOM 6023 C C . GLN B 1 280 ? 14.562 16.453 18.719 1 92.62 280 GLN B C 1
ATOM 6025 O O . GLN B 1 280 ? 13.75 17.047 19.422 1 92.62 280 GLN B O 1
ATOM 6030 N N . SER B 1 281 ? 14.281 15.383 18.016 1 95.31 281 SER B N 1
ATOM 6031 C CA . SER B 1 281 ? 12.938 14.812 18.047 1 95.31 281 SER B CA 1
ATOM 6032 C C . SER B 1 281 ? 12.992 13.305 18.297 1 95.31 281 SER B C 1
ATOM 6034 O O . SER B 1 281 ? 14.07 12.711 18.328 1 95.31 281 SER B O 1
ATOM 6036 N N . SER B 1 282 ? 11.773 12.805 18.625 1 94.31 282 SER B N 1
ATOM 6037 C CA . SER B 1 282 ? 11.641 11.375 18.891 1 94.31 282 SER B CA 1
ATOM 6038 C C . SER B 1 282 ? 10.836 10.688 17.797 1 94.31 282 SER B C 1
ATOM 6040 O O . SER B 1 282 ? 10.078 11.336 17.062 1 94.31 282 SER B O 1
ATOM 6042 N N . LYS B 1 283 ? 11.078 9.383 17.703 1 94.5 283 LYS B N 1
ATOM 6043 C CA . LYS B 1 283 ? 10.328 8.594 16.734 1 94.5 283 LYS B CA 1
ATOM 6044 C C . LYS B 1 283 ? 8.938 8.25 17.266 1 94.5 283 LYS B C 1
ATOM 6046 O O . LYS B 1 283 ? 8.75 8.094 18.469 1 94.5 283 LYS B O 1
ATOM 6051 N N . LEU B 1 284 ? 8.047 8.172 16.391 1 93.81 284 LEU B N 1
ATOM 6052 C CA . LEU B 1 284 ? 6.746 7.617 16.734 1 93.81 284 LEU B CA 1
ATOM 6053 C C . LEU B 1 284 ? 6.828 6.102 16.891 1 93.81 284 LEU B C 1
ATOM 6055 O O . LEU B 1 284 ? 7.16 5.395 15.945 1 93.81 284 LEU B O 1
ATOM 6059 N N . ASP B 1 285 ? 6.543 5.66 18.047 1 90.38 285 ASP B N 1
ATOM 6060 C CA . ASP B 1 285 ? 6.582 4.219 18.281 1 90.38 285 ASP B CA 1
ATOM 6061 C C . ASP B 1 285 ? 5.355 3.539 17.672 1 90.38 285 ASP B C 1
ATOM 6063 O O . ASP B 1 285 ? 4.238 4.051 17.781 1 90.38 285 ASP B O 1
ATOM 6067 N N . PRO B 1 286 ? 5.578 2.424 17.062 1 88.44 286 PRO B N 1
ATOM 6068 C CA . PRO B 1 286 ? 4.453 1.729 16.438 1 88.44 286 PRO B CA 1
ATOM 6069 C C . PRO B 1 286 ? 3.498 1.116 17.453 1 88.44 286 PRO B C 1
ATOM 6071 O O . PRO B 1 286 ? 2.361 0.775 17.125 1 88.44 286 PRO B O 1
ATOM 6074 N N . LEU B 1 287 ? 3.904 0.922 18.641 1 90.19 287 LEU B N 1
ATOM 6075 C CA . LEU B 1 287 ? 3.043 0.391 19.688 1 90.19 287 LEU B CA 1
ATOM 6076 C C . LEU B 1 287 ? 2.309 1.517 20.406 1 90.19 287 LEU B C 1
ATOM 6078 O O . LEU B 1 287 ? 2.938 2.451 20.922 1 90.19 287 LEU B O 1
ATOM 6082 N N . PRO B 1 288 ? 0.996 1.374 20.484 1 93.19 288 PRO B N 1
ATOM 6083 C CA . PRO B 1 288 ? 0.242 2.436 21.156 1 93.19 288 PRO B CA 1
ATOM 6084 C C . PRO B 1 288 ? 0.716 2.684 22.594 1 93.19 288 PRO B C 1
ATOM 6086 O O . PRO B 1 288 ? 0.777 3.834 23.031 1 93.19 288 PRO B O 1
ATOM 6089 N N . SER B 1 289 ? 1.121 1.646 23.297 1 93.06 289 SER B N 1
ATOM 6090 C CA . SER B 1 289 ? 1.531 1.735 24.703 1 93.06 289 SER B CA 1
ATOM 6091 C C . SER B 1 289 ? 2.82 2.535 24.844 1 93.06 289 SER B C 1
ATOM 6093 O O . SER B 1 289 ? 3.135 3.021 25.938 1 93.06 289 SER B O 1
ATOM 6095 N N . LYS B 1 290 ? 3.457 2.68 23.797 1 93.38 290 LYS B N 1
ATOM 6096 C CA . LYS B 1 290 ? 4.695 3.451 23.812 1 93.38 290 LYS B CA 1
ATOM 6097 C C . LYS B 1 290 ? 4.539 4.762 23.047 1 93.38 290 LYS B C 1
ATOM 6099 O O . LYS B 1 290 ? 5.246 5.734 23.312 1 93.38 290 LYS B O 1
ATOM 6104 N N . ALA B 1 291 ? 3.66 4.77 22.094 1 94.88 291 ALA B N 1
ATOM 6105 C CA . ALA B 1 291 ? 3.473 5.91 21.203 1 94.88 291 ALA B CA 1
ATOM 6106 C C . ALA B 1 291 ? 3.078 7.16 22 1 94.88 291 ALA B C 1
ATOM 6108 O O . ALA B 1 291 ? 3.547 8.258 21.703 1 94.88 291 ALA B O 1
ATOM 6109 N N . TRP B 1 292 ? 2.234 7.004 23.016 1 94.75 292 TRP B N 1
ATOM 6110 C CA . TRP B 1 292 ? 1.731 8.164 23.734 1 94.75 292 TRP B CA 1
ATOM 6111 C C . TRP B 1 292 ? 2.85 8.844 24.516 1 94.75 292 TRP B C 1
ATOM 6113 O O . TRP B 1 292 ? 2.73 10.016 24.891 1 94.75 292 TRP B O 1
ATOM 6123 N N . LYS B 1 293 ? 4.008 8.133 24.719 1 94.31 293 LYS B N 1
ATOM 6124 C CA . LYS B 1 293 ? 5.133 8.648 25.484 1 94.31 293 LYS B CA 1
ATOM 6125 C C . LYS B 1 293 ? 6.191 9.266 24.578 1 94.31 293 LYS B C 1
ATOM 6127 O O . LYS B 1 293 ? 7.195 9.797 25.047 1 94.31 293 LYS B O 1
ATOM 6132 N N . SER B 1 294 ? 5.988 9.242 23.328 1 93.75 294 SER B N 1
ATOM 6133 C CA . SER B 1 294 ? 7.027 9.555 22.344 1 93.75 294 SER B CA 1
ATOM 6134 C C . SER B 1 294 ? 7.582 10.961 22.562 1 93.75 294 SER B C 1
ATOM 6136 O O . SER B 1 294 ? 8.758 11.219 22.297 1 93.75 294 SER B O 1
ATOM 6138 N N . LEU B 1 295 ? 6.781 11.867 23.109 1 94.88 295 LEU B N 1
ATOM 6139 C CA . LEU B 1 295 ? 7.219 13.258 23.203 1 94.88 295 LEU B CA 1
ATOM 6140 C C . LEU B 1 295 ? 7.52 13.641 24.641 1 94.88 295 LEU B C 1
ATOM 6142 O O . LEU B 1 295 ? 7.867 14.789 24.922 1 94.88 295 LEU B O 1
ATOM 6146 N N . MET B 1 296 ? 7.371 12.891 25.656 1 90.81 296 MET B N 1
ATOM 6147 C CA . MET B 1 296 ? 7.523 13.219 27.078 1 90.81 296 MET B CA 1
ATOM 6148 C C . MET B 1 296 ? 8.93 13.719 27.375 1 90.81 296 MET B C 1
ATOM 6150 O O . MET B 1 296 ? 9.109 14.703 28.094 1 90.81 296 MET B O 1
ATOM 6154 N N . ASP B 1 297 ? 10 13.164 26.953 1 88.25 297 ASP B N 1
ATOM 6155 C CA . ASP B 1 297 ? 11.375 13.578 27.203 1 88.25 297 ASP B CA 1
ATOM 6156 C C . ASP B 1 297 ? 12.086 13.969 25.922 1 88.25 297 ASP B C 1
ATOM 6158 O O . ASP B 1 297 ? 13.211 13.531 25.656 1 88.25 297 ASP B O 1
ATOM 6162 N N . CYS B 1 298 ? 11.312 14.836 25.25 1 92.94 298 CYS B N 1
ATOM 6163 C CA . CYS B 1 298 ? 11.828 15.242 23.953 1 92.94 298 CYS B CA 1
ATOM 6164 C C . CYS B 1 298 ? 11.844 16.766 23.812 1 92.94 298 CYS B C 1
ATOM 6166 O O . CYS B 1 298 ? 10.945 17.438 24.312 1 92.94 298 CYS B O 1
ATOM 6168 N N . ASP B 1 299 ? 12.859 17.328 23.219 1 94.94 299 ASP B N 1
ATOM 6169 C CA . ASP B 1 299 ? 12.945 18.766 22.984 1 94.94 299 ASP B CA 1
ATOM 6170 C C . ASP B 1 299 ? 11.805 19.234 22.078 1 94.94 299 ASP B C 1
ATOM 6172 O O . ASP B 1 299 ? 11.289 20.344 22.25 1 94.94 299 ASP B O 1
ATOM 6176 N N . ASN B 1 300 ? 11.508 18.438 21.109 1 97.12 300 ASN B N 1
ATOM 6177 C CA . ASN B 1 300 ? 10.406 18.766 20.203 1 97.12 300 ASN B CA 1
ATOM 6178 C C . ASN B 1 300 ? 9.055 18.688 20.906 1 97.12 300 ASN B C 1
ATOM 6180 O O . ASN B 1 300 ? 8.641 17.609 21.328 1 97.12 300 ASN B O 1
ATOM 6184 N N . GLN B 1 301 ? 8.422 19.797 21.047 1 96 301 GLN B N 1
ATOM 6185 C CA . GLN B 1 301 ? 7.094 19.828 21.641 1 96 301 GLN B CA 1
ATOM 6186 C C . GLN B 1 301 ? 6.105 20.562 20.734 1 96 301 GLN B C 1
ATOM 6188 O O . GLN B 1 301 ? 5.164 21.188 21.219 1 96 301 GLN B O 1
ATOM 6193 N N . SER B 1 302 ? 6.414 20.5 19.469 1 96.69 302 SER B N 1
ATOM 6194 C CA . SER B 1 302 ? 5.551 21.188 18.5 1 96.69 302 SER B CA 1
ATOM 6195 C C . SER B 1 302 ? 4.137 20.625 18.531 1 96.69 302 SER B C 1
ATOM 6197 O O . SER B 1 302 ? 3.949 19.406 18.688 1 96.69 302 SER B O 1
ATOM 6199 N N . GLU B 1 303 ? 3.109 21.484 18.359 1 97.06 303 GLU B N 1
ATOM 6200 C CA . GLU B 1 303 ? 1.711 21.078 18.297 1 97.06 303 GLU B CA 1
ATOM 6201 C C . GLU B 1 303 ? 1.482 20.078 17.172 1 97.06 303 GLU B C 1
ATOM 6203 O O . GLU B 1 303 ? 0.673 19.156 17.312 1 97.06 303 GLU B O 1
ATOM 6208 N N . ARG B 1 304 ? 2.217 20.219 16.125 1 97.56 304 ARG B N 1
ATOM 6209 C CA . ARG B 1 304 ? 2.129 19.312 15 1 97.56 304 ARG B CA 1
ATOM 6210 C C . ARG B 1 304 ? 2.531 17.891 15.414 1 97.56 304 ARG B C 1
ATOM 6212 O O . ARG B 1 304 ? 1.891 16.922 15.016 1 97.56 304 ARG B O 1
ATOM 6219 N N . ALA B 1 305 ? 3.555 17.766 16.125 1 98.12 305 ALA B N 1
ATOM 6220 C CA . ALA B 1 305 ? 4.012 16.453 16.594 1 98.12 305 ALA B CA 1
ATOM 6221 C C . ALA B 1 305 ? 2.945 15.781 17.453 1 98.12 305 ALA B C 1
ATOM 6223 O O . ALA B 1 305 ? 2.666 14.586 17.281 1 98.12 305 ALA B O 1
ATOM 6224 N N . TRP B 1 306 ? 2.346 16.531 18.328 1 97.88 306 TR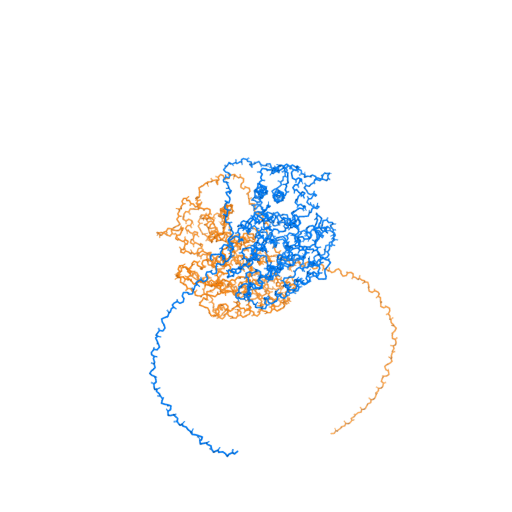P B N 1
ATOM 6225 C CA . TRP B 1 306 ? 1.29 16 19.188 1 97.88 306 TRP B CA 1
ATOM 6226 C C . TRP B 1 306 ? 0.079 15.586 18.359 1 97.88 306 TRP B C 1
ATOM 6228 O O . TRP B 1 306 ? -0.55 14.562 18.625 1 97.88 306 TRP B O 1
ATOM 6238 N N . PHE B 1 307 ? -0.244 16.375 17.422 1 98.06 307 PHE B N 1
ATOM 6239 C CA . PHE B 1 307 ? -1.332 16.062 16.5 1 98.06 307 PHE B CA 1
ATOM 6240 C C . PHE B 1 307 ? -1.085 14.734 15.805 1 98.06 307 PHE B C 1
ATOM 6242 O O . PHE B 1 307 ? -2.01 13.938 15.633 1 98.06 307 PHE B O 1
ATOM 6249 N N . ILE B 1 308 ? 0.134 14.477 15.383 1 98 308 ILE B N 1
ATOM 6250 C CA . ILE B 1 308 ? 0.479 13.242 14.68 1 98 308 ILE B CA 1
ATOM 6251 C C . ILE B 1 308 ? 0.237 12.047 15.586 1 98 308 ILE B C 1
ATOM 6253 O O . ILE B 1 308 ? -0.303 11.023 15.156 1 98 308 ILE B O 1
ATOM 6257 N N . ILE B 1 309 ? 0.602 12.117 16.812 1 98.12 309 ILE B N 1
ATOM 6258 C CA . ILE B 1 309 ? 0.374 11.023 17.75 1 98.12 309 ILE B CA 1
ATOM 6259 C C . ILE B 1 309 ? -1.126 10.797 17.922 1 98.12 309 ILE B C 1
ATOM 6261 O O . ILE B 1 309 ? -1.588 9.648 17.922 1 98.12 309 ILE B O 1
ATOM 6265 N N . ALA B 1 310 ? -1.858 11.898 18.062 1 98 310 ALA B N 1
ATOM 6266 C CA . ALA B 1 310 ? -3.311 11.789 18.156 1 98 310 ALA B CA 1
ATOM 6267 C C . ALA B 1 310 ? -3.895 11.078 16.938 1 98 310 ALA B C 1
ATOM 6269 O O . ALA B 1 310 ? -4.766 10.219 17.078 1 98 310 ALA B O 1
ATOM 6270 N N . ASN B 1 311 ? -3.43 11.531 15.844 1 97.56 311 ASN B N 1
ATOM 6271 C CA . ASN B 1 311 ? -3.881 10.93 14.594 1 97.56 311 ASN B CA 1
ATOM 6272 C C . ASN B 1 311 ? -3.559 9.445 14.531 1 97.56 311 ASN B C 1
ATOM 6274 O O . ASN B 1 311 ? -4.371 8.641 14.062 1 97.56 311 ASN B O 1
ATOM 6278 N N . TYR B 1 312 ? -2.41 9.102 14.938 1 97.44 312 TYR B N 1
ATOM 6279 C CA . TYR B 1 312 ? -2 7.703 14.961 1 97.44 312 TYR B CA 1
ATOM 6280 C C . TYR B 1 312 ? -2.93 6.879 15.844 1 97.44 312 TYR B C 1
ATOM 6282 O O . TYR B 1 312 ? -3.383 5.805 15.445 1 97.44 312 TYR B O 1
ATOM 6290 N N . LEU B 1 313 ? -3.18 7.332 17 1 97.06 313 LEU B N 1
ATOM 6291 C CA . LEU B 1 313 ? -4.035 6.617 17.938 1 97.06 313 LEU B CA 1
ATOM 6292 C C . LEU B 1 313 ? -5.457 6.496 17.391 1 97.06 313 LEU B C 1
ATOM 6294 O O . LEU B 1 313 ? -6.074 5.434 17.484 1 97.06 313 LEU B O 1
ATOM 6298 N N . MET B 1 314 ? -5.91 7.57 16.891 1 96.06 314 MET B N 1
ATOM 6299 C CA . MET B 1 314 ? -7.234 7.543 16.266 1 96.06 314 MET B CA 1
ATOM 6300 C C . MET B 1 314 ? -7.289 6.523 15.141 1 96.06 314 MET B C 1
ATOM 6302 O O . MET B 1 314 ? -8.234 5.738 15.047 1 96.06 314 MET B O 1
ATOM 6306 N N . ALA B 1 315 ? -6.27 6.551 14.305 1 94.81 315 ALA B N 1
ATOM 6307 C CA . ALA B 1 315 ? -6.207 5.633 13.172 1 94.81 315 ALA B CA 1
ATOM 6308 C C . ALA B 1 315 ? -6.223 4.18 13.641 1 94.81 315 ALA B C 1
ATOM 6310 O O . ALA B 1 315 ? -6.801 3.312 12.984 1 94.81 315 ALA B O 1
ATOM 6311 N N . ARG B 1 316 ? -5.613 3.916 14.742 1 94.38 316 ARG B N 1
ATOM 6312 C CA . ARG B 1 316 ? -5.594 2.564 15.289 1 94.38 316 ARG B CA 1
ATOM 6313 C C . ARG B 1 316 ? -6.996 2.115 15.688 1 94.38 316 ARG B C 1
ATOM 6315 O O . ARG B 1 316 ? -7.352 0.949 15.5 1 94.38 316 ARG B O 1
ATOM 6322 N N . VAL B 1 317 ? -7.719 2.982 16.219 1 93.31 317 VAL B N 1
ATOM 6323 C CA . VAL B 1 317 ? -9.07 2.66 16.672 1 93.31 317 VAL B CA 1
ATOM 6324 C C . VAL B 1 317 ? -9.945 2.311 15.469 1 93.31 317 VAL B C 1
ATOM 6326 O O . VAL B 1 317 ? -10.773 1.397 15.547 1 93.31 317 VAL B O 1
ATOM 6329 N N . PHE B 1 318 ? -9.703 2.967 14.414 1 91.44 318 PHE B N 1
ATOM 6330 C CA . PHE B 1 318 ? -10.602 2.824 13.273 1 91.44 318 PHE B CA 1
ATOM 6331 C C . PHE B 1 318 ? -10.031 1.847 12.25 1 91.44 318 PHE B C 1
ATOM 6333 O O . PHE B 1 318 ? -10.57 1.694 11.156 1 91.44 318 PHE B O 1
ATOM 6340 N N . ASP B 1 319 ? -8.953 1.221 12.609 1 91.62 319 ASP B N 1
ATOM 6341 C CA . ASP B 1 319 ? -8.453 0.126 11.781 1 91.62 319 ASP B CA 1
ATOM 6342 C C . ASP B 1 319 ? -9.469 -1.011 11.703 1 91.62 319 ASP B C 1
ATOM 6344 O O . ASP B 1 319 ? -9.961 -1.487 12.727 1 91.62 319 ASP B O 1
ATOM 6348 N N . PRO B 1 320 ? -9.695 -1.456 10.5 1 89.25 320 PRO B N 1
ATOM 6349 C CA . PRO B 1 320 ? -10.68 -2.529 10.359 1 89.25 320 PRO B CA 1
ATOM 6350 C C . PRO B 1 320 ? -10.359 -3.746 11.227 1 89.25 320 PRO B C 1
ATOM 6352 O O . PRO B 1 320 ? -11.266 -4.449 11.672 1 89.25 320 PRO B O 1
ATOM 6355 N N . HIS B 1 321 ? -9.172 -3.92 11.461 1 88.06 321 HIS B N 1
ATOM 6356 C CA . HIS B 1 321 ? -8.75 -5.035 12.305 1 88.06 321 HIS B CA 1
ATOM 6357 C C . HIS B 1 321 ? -9.398 -4.953 13.68 1 88.06 321 HIS B C 1
ATOM 6359 O O . HIS B 1 321 ? -9.719 -5.98 14.281 1 88.06 321 HIS B O 1
ATOM 6365 N N . MET B 1 322 ? -9.57 -3.84 14.172 1 87.12 322 MET B N 1
ATOM 6366 C CA . MET B 1 322 ? -10.078 -3.633 15.523 1 87.12 322 MET B CA 1
ATOM 6367 C C . MET B 1 322 ? -11.562 -3.994 15.609 1 87.12 322 MET B C 1
ATOM 6369 O O . MET B 1 322 ? -12.094 -4.191 16.703 1 87.12 322 MET B O 1
ATOM 6373 N N . ARG B 1 323 ? -12.172 -4.125 14.508 1 79.19 323 ARG B N 1
ATOM 6374 C CA . ARG B 1 323 ? -13.594 -4.449 14.484 1 79.19 323 ARG B CA 1
ATOM 6375 C C . ARG B 1 323 ? -13.812 -5.938 14.227 1 79.19 323 ARG B C 1
ATOM 6377 O O . ARG B 1 323 ? -14.945 -6.422 14.281 1 79.19 323 ARG B O 1
ATOM 6384 N N . ARG B 1 324 ? -12.805 -6.559 14.039 1 79.25 324 ARG B N 1
ATOM 6385 C CA . ARG B 1 324 ? -12.93 -7.977 13.719 1 79.25 324 ARG B CA 1
ATOM 6386 C C . ARG B 1 324 ? -13.141 -8.805 14.984 1 79.25 324 ARG B C 1
ATOM 6388 O O . ARG B 1 324 ? -12.711 -8.406 16.062 1 79.25 324 ARG B O 1
ATOM 6395 N N . ALA B 1 325 ? -13.703 -9.875 14.656 1 65.12 325 ALA B N 1
ATOM 6396 C CA . ALA B 1 325 ? -13.953 -10.82 15.75 1 65.12 325 ALA B CA 1
ATOM 6397 C C . ALA B 1 325 ? -12.641 -11.344 16.328 1 65.12 325 ALA B C 1
ATOM 6399 O O . ALA B 1 325 ? -12.562 -11.656 17.516 1 65.12 325 ALA B O 1
ATOM 6400 N N . SER B 1 326 ? -11.672 -11.289 15.547 1 63.34 326 SER B N 1
ATOM 6401 C CA . SER B 1 326 ? -10.383 -11.867 15.938 1 63.34 326 SER B CA 1
ATOM 6402 C C . SER B 1 326 ? -9.562 -10.883 16.75 1 63.34 326 SER B C 1
ATOM 6404 O O . SER B 1 326 ? -8.539 -11.25 17.328 1 63.34 326 SER B O 1
ATOM 6406 N N . SER B 1 327 ? -10.156 -9.727 16.812 1 72.75 327 SER B N 1
ATOM 6407 C CA . SER B 1 327 ? -9.391 -8.75 17.578 1 72.75 327 SER B CA 1
ATOM 6408 C C . SER B 1 327 ? -9.383 -9.102 19.062 1 72.75 327 SER B C 1
ATOM 6410 O O . SER B 1 327 ? -10.414 -9.492 19.609 1 72.75 327 SER B O 1
ATOM 6412 N N . ARG B 1 328 ? -8.305 -8.922 19.594 1 75.56 328 ARG B N 1
ATOM 6413 C CA . ARG B 1 328 ? -8.109 -9.336 20.984 1 75.56 328 ARG B CA 1
ATOM 6414 C C . ARG B 1 328 ? -8.547 -8.25 21.953 1 75.56 328 ARG B C 1
ATOM 6416 O O . ARG B 1 328 ? -8.281 -7.066 21.719 1 75.56 328 ARG B O 1
ATOM 6423 N N . ASP B 1 329 ? -9.086 -8.711 22.984 1 81.38 329 ASP B N 1
ATOM 6424 C CA . ASP B 1 329 ? -9.492 -7.789 24.047 1 81.38 329 ASP B CA 1
ATOM 6425 C C . ASP B 1 329 ? -8.289 -7.047 24.625 1 81.38 329 ASP B C 1
ATOM 6427 O O . ASP B 1 329 ? -8.391 -5.875 24.984 1 81.38 329 ASP B O 1
ATOM 6431 N N . SER B 1 330 ? -7.285 -7.734 24.594 1 84.12 330 SER B N 1
ATOM 6432 C CA . SER B 1 330 ? -6.07 -7.129 25.141 1 84.12 330 SER B CA 1
ATOM 6433 C C . SER B 1 330 ? -5.629 -5.934 24.297 1 84.12 330 SER B C 1
ATOM 6435 O O . SER B 1 330 ? -5.113 -4.949 24.828 1 84.12 330 SER B O 1
ATOM 6437 N N . GLU B 1 331 ? -5.859 -6.047 23.062 1 87 331 GLU B N 1
ATOM 6438 C CA . GLU B 1 331 ? -5.504 -4.945 22.172 1 87 331 GLU B CA 1
ATOM 6439 C C . GLU B 1 331 ? -6.398 -3.732 22.406 1 87 331 GLU B C 1
ATOM 6441 O O . GLU B 1 331 ? -5.934 -2.594 22.375 1 87 331 GLU B O 1
ATOM 6446 N N . HIS B 1 332 ? -7.656 -3.977 22.688 1 89.31 332 HIS B N 1
ATOM 6447 C CA . HIS B 1 332 ? -8.602 -2.904 22.984 1 89.31 332 HIS B CA 1
ATOM 6448 C C . HIS B 1 332 ? -8.25 -2.201 24.281 1 89.31 332 HIS B C 1
ATOM 6450 O O . HIS B 1 332 ? -8.305 -0.971 24.375 1 89.31 332 HIS B O 1
ATOM 6456 N N . GLU B 1 333 ? -7.887 -3 25.219 1 89.75 333 GLU B N 1
ATOM 6457 C CA . GLU B 1 333 ? -7.531 -2.443 26.516 1 89.75 333 GLU B CA 1
ATOM 6458 C C . GLU B 1 333 ? -6.254 -1.616 26.438 1 89.75 333 GLU B C 1
ATOM 6460 O O . GLU B 1 333 ? -6.168 -0.535 27.016 1 89.75 333 GLU B O 1
ATOM 6465 N N . GLU B 1 334 ? -5.363 -2.148 25.719 1 91.56 334 GLU B N 1
ATOM 6466 C CA . GLU B 1 334 ? -4.113 -1.417 25.547 1 91.56 334 GLU B CA 1
ATOM 6467 C C . GLU B 1 334 ? -4.348 -0.077 24.844 1 91.56 334 GLU B C 1
ATOM 6469 O O . GLU B 1 334 ? -3.787 0.943 25.25 1 91.56 334 GLU B O 1
ATOM 6474 N N . LEU B 1 335 ? -5.141 -0.178 23.875 1 94.06 335 LEU B N 1
ATOM 6475 C CA . LEU B 1 335 ? -5.43 1.03 23.109 1 94.06 335 LEU B CA 1
ATOM 6476 C C . LEU B 1 335 ? -6.203 2.037 23.953 1 94.06 335 LEU B C 1
ATOM 6478 O O . LEU B 1 335 ? -5.898 3.232 23.938 1 94.06 335 LEU B O 1
ATOM 6482 N N . SER B 1 336 ? -7.145 1.591 24.719 1 93.19 336 SER B N 1
ATOM 6483 C CA . SER B 1 336 ? -7.918 2.449 25.609 1 93.19 336 SER B CA 1
ATOM 6484 C C . SER B 1 336 ? -7.027 3.117 26.656 1 93.19 336 SER B C 1
ATOM 6486 O O . SER B 1 336 ? -7.117 4.328 26.875 1 93.19 336 SER B O 1
ATOM 6488 N N . GLY B 1 337 ? -6.242 2.303 27.234 1 94.44 337 GLY B N 1
ATOM 6489 C CA . GLY B 1 337 ? -5.309 2.846 28.219 1 94.44 337 GLY B CA 1
ATOM 6490 C C . GLY B 1 337 ? -4.344 3.855 27.625 1 94.44 337 GLY B C 1
ATOM 6491 O O . GLY B 1 337 ? -4.09 4.902 28.234 1 94.44 337 GLY B O 1
ATOM 6492 N N . SER B 1 338 ? -3.842 3.562 26.484 1 96.62 338 SER B N 1
ATOM 6493 C CA . SER B 1 338 ? -2.889 4.441 25.812 1 96.62 338 SER B CA 1
ATOM 6494 C C . SER B 1 338 ? -3.527 5.777 25.453 1 96.62 338 SER B C 1
ATOM 6496 O O . SER B 1 338 ? -2.908 6.828 25.594 1 96.62 338 SER B O 1
ATOM 6498 N N . ILE B 1 339 ? -4.734 5.719 24.953 1 97.06 339 ILE B N 1
ATOM 6499 C CA . ILE B 1 339 ? -5.457 6.926 24.562 1 97.06 339 ILE B CA 1
ATOM 6500 C C . ILE B 1 339 ? -5.723 7.781 25.797 1 97.06 339 ILE B C 1
ATOM 6502 O O . ILE B 1 339 ? -5.586 9.008 25.766 1 97.06 339 ILE B O 1
ATOM 6506 N N . THR B 1 340 ? -6.031 7.18 26.844 1 95.19 340 THR B N 1
ATOM 6507 C CA . THR B 1 340 ? -6.277 7.898 28.094 1 95.19 340 THR B CA 1
ATOM 6508 C C . THR B 1 340 ? -5 8.562 28.594 1 95.19 340 THR B C 1
ATOM 6510 O O . THR B 1 340 ? -5.012 9.734 28.969 1 95.19 340 THR B O 1
ATOM 6513 N N . CYS B 1 341 ? -3.977 7.77 28.609 1 95.56 341 CYS B N 1
ATOM 6514 C CA . CYS B 1 341 ? -2.691 8.328 29.016 1 95.56 341 CYS B CA 1
ATOM 6515 C C . CYS B 1 341 ? -2.305 9.508 28.141 1 95.56 341 CYS B C 1
ATOM 6517 O O . CYS B 1 341 ? -1.868 10.547 28.641 1 95.56 341 CYS B O 1
ATOM 6519 N N . PHE B 1 342 ? -2.484 9.367 26.906 1 97.56 342 PHE B N 1
ATOM 6520 C CA . PHE B 1 342 ? -2.154 10.438 25.984 1 97.56 342 PHE B CA 1
ATOM 6521 C C . PHE B 1 342 ? -3.016 11.664 26.234 1 97.56 342 PHE B C 1
ATOM 6523 O O . PHE B 1 342 ? -2.514 12.797 26.234 1 97.56 342 PHE B O 1
ATOM 6530 N N . TYR B 1 343 ? -4.281 11.422 26.406 1 95.06 343 TYR B N 1
ATOM 6531 C CA . TYR B 1 343 ? -5.215 12.516 26.656 1 95.06 343 TYR B CA 1
ATOM 6532 C C . TYR B 1 343 ? -4.793 13.32 27.891 1 95.06 343 TYR B C 1
ATOM 6534 O O . TYR B 1 343 ? -4.785 14.555 27.859 1 95.06 343 TYR B O 1
ATOM 6542 N N . LEU B 1 344 ? -4.43 12.672 28.875 1 93.31 344 LEU B N 1
ATOM 6543 C CA . LEU B 1 344 ? -3.998 13.328 30.109 1 93.31 344 LEU B CA 1
ATOM 6544 C C . LEU B 1 344 ? -2.707 14.102 29.875 1 93.31 344 LEU B C 1
ATOM 6546 O O . LEU B 1 344 ? -2.582 15.25 30.328 1 93.31 344 LEU B O 1
ATOM 6550 N N . SER B 1 345 ? -1.85 13.453 29.203 1 94.06 345 SER B N 1
ATOM 6551 C CA . SER B 1 345 ? -0.568 14.094 28.922 1 94.06 345 SER B CA 1
ATOM 6552 C C . SER B 1 345 ? -0.741 15.32 28.031 1 94.06 345 SER B C 1
ATOM 6554 O O . SER B 1 345 ? -0.133 16.359 28.281 1 94.06 345 SER B O 1
ATOM 6556 N N . MET B 1 346 ? -1.51 15.195 27.031 1 94.38 346 MET B N 1
ATOM 6557 C CA . MET B 1 346 ? -1.73 16.266 26.062 1 94.38 346 MET B CA 1
ATOM 6558 C C . MET B 1 346 ? -2.453 17.438 26.719 1 94.38 346 MET B C 1
ATOM 6560 O O . MET B 1 346 ? -2.113 18.594 26.469 1 94.38 346 MET B O 1
ATOM 6564 N N . THR B 1 347 ? -3.422 17.156 27.562 1 92.69 347 THR B N 1
ATOM 6565 C CA . THR B 1 347 ? -4.223 18.203 28.188 1 92.69 347 THR B CA 1
ATOM 6566 C C . THR B 1 347 ? -3.414 18.953 29.234 1 92.69 347 THR B C 1
ATOM 6568 O O . THR B 1 347 ? -3.684 20.125 29.516 1 92.69 347 THR B O 1
ATOM 6571 N N . ALA B 1 348 ? -2.48 18.266 29.766 1 90.75 348 ALA B N 1
ATOM 6572 C CA . ALA B 1 348 ? -1.597 18.953 30.703 1 90.75 348 ALA B CA 1
ATOM 6573 C C . ALA B 1 348 ? -0.814 20.062 30.016 1 90.75 348 ALA B C 1
ATOM 6575 O O . ALA B 1 348 ? -0.539 21.109 30.609 1 90.75 348 ALA B O 1
ATOM 6576 N N . ARG B 1 349 ? -0.592 19.891 28.812 1 90.25 349 ARG B N 1
ATOM 6577 C CA . ARG B 1 349 ? 0.202 20.859 28.062 1 90.25 349 ARG B CA 1
ATOM 6578 C C . ARG B 1 349 ? -0.693 21.812 27.266 1 90.25 349 ARG B C 1
ATOM 6580 O O . ARG B 1 349 ? -0.391 23 27.141 1 90.25 349 ARG B O 1
ATOM 6587 N N . PHE B 1 350 ? -1.699 21.156 26.641 1 93.81 350 PHE B N 1
ATOM 6588 C CA . PHE B 1 350 ? -2.533 21.891 25.703 1 93.81 350 PHE B CA 1
ATOM 6589 C C . PHE B 1 350 ? -3.988 21.891 26.156 1 93.81 350 PHE B C 1
ATOM 6591 O O . PHE B 1 350 ? -4.895 21.672 25.344 1 93.81 350 PHE B O 1
ATOM 6598 N N . GLY B 1 351 ? -4.203 22.203 27.359 1 91.81 351 GLY B N 1
ATOM 6599 C CA . GLY B 1 351 ? -5.574 22.297 27.828 1 91.81 351 GLY B CA 1
ATOM 6600 C C . GLY B 1 351 ? -6.344 23.453 27.234 1 91.81 351 GLY B C 1
ATOM 6601 O O . GLY B 1 351 ? -5.844 24.578 27.172 1 91.81 351 GLY B O 1
ATOM 6602 N N . ILE B 1 352 ? -7.52 23.25 26.766 1 89.94 352 ILE B N 1
ATOM 6603 C CA . ILE B 1 352 ? -8.242 24.312 26.078 1 89.94 352 ILE B CA 1
ATOM 6604 C C . ILE B 1 352 ? -9.297 24.906 27.016 1 89.94 352 ILE B C 1
ATOM 6606 O O . ILE B 1 352 ? -9.797 26 26.797 1 89.94 352 ILE B O 1
ATOM 6610 N N . GLU B 1 353 ? -9.578 24.25 28.078 1 84.25 353 GLU B N 1
ATOM 6611 C CA . GLU B 1 353 ? -10.547 24.766 29.047 1 84.25 353 GLU B CA 1
ATOM 6612 C C . GLU B 1 353 ? -9.883 25.672 30.062 1 84.25 353 GLU B C 1
ATOM 6614 O O . GLU B 1 353 ? -10.43 26.719 30.438 1 84.25 353 GLU B O 1
ATOM 6619 N N . THR B 1 354 ? -8.812 25.266 30.531 1 81.25 354 THR B N 1
ATOM 6620 C CA . THR B 1 354 ? -8.109 26.016 31.562 1 81.25 354 THR B CA 1
ATOM 6621 C C . THR B 1 354 ? -7.395 27.234 30.953 1 81.25 354 THR B C 1
ATOM 6623 O O . THR B 1 354 ? -7.359 28.297 31.562 1 81.25 354 THR B O 1
ATOM 6626 N N . ALA B 1 355 ? -6.84 27.031 29.828 1 82.75 355 ALA B N 1
ATOM 6627 C CA . ALA B 1 355 ? -6.145 28.109 29.125 1 82.75 355 ALA B CA 1
ATOM 6628 C C . ALA B 1 355 ? -6.684 28.25 27.703 1 82.75 355 ALA B C 1
ATOM 6630 O O . ALA B 1 355 ? -6.27 27.531 26.797 1 82.75 355 ALA B O 1
ATOM 6631 N N . PRO B 1 356 ? -7.555 29.203 27.672 1 84 356 PRO B N 1
ATOM 6632 C CA . PRO B 1 356 ? -8.141 29.375 26.344 1 84 356 PRO B CA 1
ATOM 6633 C C . PRO B 1 356 ? -7.105 29.734 25.281 1 84 356 PRO B C 1
ATOM 6635 O O . PRO B 1 356 ? -6.16 30.469 25.547 1 84 356 PRO B O 1
ATOM 6638 N N . LEU B 1 357 ? -7.23 29.156 24.141 1 91 357 LEU B N 1
ATOM 6639 C CA . LEU B 1 357 ? -6.344 29.406 23.016 1 91 357 LEU B CA 1
ATOM 6640 C C . LEU B 1 357 ? -6.574 30.797 22.438 1 91 357 LEU B C 1
ATOM 6642 O O . LEU B 1 357 ? -7.715 31.266 22.359 1 91 357 LEU B O 1
ATOM 6646 N N . PHE B 1 358 ? -5.5 31.438 22.141 1 91.94 358 PHE B N 1
ATOM 6647 C CA . PHE B 1 358 ? -5.586 32.75 21.5 1 91.94 358 PHE B CA 1
ATOM 6648 C C . PHE B 1 358 ? -5.301 32.625 20.016 1 91.94 358 PHE B C 1
ATOM 6650 O O . PHE B 1 358 ? -4.156 32.438 19.609 1 91.94 358 PHE B O 1
ATOM 6657 N N . PHE B 1 359 ? -6.367 32.844 19.219 1 93.94 359 PHE B N 1
ATOM 6658 C CA . PHE B 1 359 ? -6.258 32.75 17.781 1 93.94 359 PHE B CA 1
ATOM 6659 C C . PHE B 1 359 ? -5.957 34.094 17.156 1 93.94 359 PHE B C 1
ATOM 6661 O O . PHE B 1 359 ? -6.645 35.094 17.422 1 93.94 359 PHE B O 1
ATOM 6668 N N . ASP B 1 360 ? -4.949 34.156 16.406 1 93.38 360 ASP B N 1
ATOM 6669 C CA . ASP B 1 360 ? -4.66 35.312 15.562 1 93.38 360 ASP B CA 1
ATOM 6670 C C . ASP B 1 360 ? -3.932 34.875 14.289 1 93.38 360 ASP B C 1
ATOM 6672 O O . ASP B 1 360 ? -3.834 33.688 14 1 93.38 360 ASP B O 1
ATOM 6676 N N . LYS B 1 361 ? -3.514 35.844 13.555 1 92.06 361 LYS B N 1
ATOM 6677 C CA . LYS B 1 361 ? -2.902 35.562 12.258 1 92.06 361 LYS B CA 1
ATOM 6678 C C . LYS B 1 361 ? -1.591 34.781 12.422 1 92.06 361 LYS B C 1
ATOM 6680 O O . LYS B 1 361 ? -1.212 34 11.555 1 92.06 361 LYS B O 1
ATOM 6685 N N . SER B 1 362 ? -1.02 34.938 13.531 1 92 362 SER B N 1
ATOM 6686 C CA . SER B 1 362 ? 0.294 34.344 13.727 1 92 362 SER B CA 1
ATOM 6687 C C . SER B 1 362 ? 0.188 33.031 14.492 1 92 362 SER B C 1
ATOM 6689 O O . SER B 1 362 ? 1.09 32.188 14.422 1 92 362 SER B O 1
ATOM 6691 N N . SER B 1 363 ? -0.929 32.812 15.141 1 94.75 363 SER B N 1
ATOM 6692 C CA . SER B 1 363 ? -0.982 31.656 16.031 1 94.75 363 SER B CA 1
ATOM 6693 C C . SER B 1 363 ? -2.023 30.641 15.578 1 94.75 363 SER B C 1
ATOM 6695 O O . SER B 1 363 ? -2.1 29.531 16.109 1 94.75 363 SER B O 1
ATOM 6697 N N . PHE B 1 364 ? -2.824 30.938 14.586 1 96.81 364 PHE B N 1
ATOM 6698 C CA . PHE B 1 364 ? -3.965 30.109 14.234 1 96.81 364 PHE B CA 1
ATOM 6699 C C . PHE B 1 364 ? -3.512 28.703 13.852 1 96.81 364 PHE B C 1
ATOM 6701 O O . PHE B 1 364 ? -4.203 27.719 14.133 1 96.81 364 PHE B O 1
ATOM 6708 N N . ALA B 1 365 ? -2.369 28.641 13.195 1 96.69 365 ALA B N 1
ATOM 6709 C CA . ALA B 1 365 ? -1.887 27.344 12.758 1 96.69 365 ALA B CA 1
ATOM 6710 C C . ALA B 1 365 ? -1.632 26.422 13.953 1 96.69 365 ALA B C 1
ATOM 6712 O O . ALA B 1 365 ? -2.07 25.266 13.961 1 96.69 365 ALA B O 1
ATOM 6713 N N . ARG B 1 366 ? -0.942 26.891 14.914 1 96.62 366 ARG B N 1
ATOM 6714 C CA . ARG B 1 366 ? -0.64 26.125 16.125 1 96.62 366 ARG B CA 1
ATOM 6715 C C . ARG B 1 366 ? -1.914 25.781 16.891 1 96.62 366 ARG B C 1
ATOM 6717 O O . ARG B 1 366 ? -2.086 24.641 17.344 1 96.62 366 ARG B O 1
ATOM 6724 N N . CYS B 1 367 ? -2.77 26.766 16.984 1 96.94 367 CYS B N 1
ATOM 6725 C CA . CYS B 1 367 ? -4.027 26.562 17.688 1 96.94 367 CYS B CA 1
ATOM 6726 C C . CYS B 1 367 ? -4.883 25.5 17 1 96.94 367 CYS B C 1
ATOM 6728 O O . CYS B 1 367 ? -5.504 24.672 17.656 1 96.94 367 CYS B O 1
ATOM 6730 N N . ASN B 1 368 ? -4.895 25.547 15.711 1 97.88 368 ASN B N 1
ATOM 6731 C CA . ASN B 1 368 ? -5.664 24.562 14.953 1 97.88 368 ASN B CA 1
ATOM 6732 C C . ASN B 1 368 ? -5.117 23.156 15.148 1 97.88 368 ASN B C 1
ATOM 6734 O O . ASN B 1 368 ? -5.879 22.188 15.156 1 97.88 368 ASN B O 1
ATOM 6738 N N . TRP B 1 369 ? -3.785 23.016 15.25 1 98 369 TRP B N 1
ATOM 6739 C CA . TRP B 1 369 ? -3.217 21.703 15.539 1 98 369 TRP B CA 1
ATOM 6740 C C . TRP B 1 369 ? -3.691 21.203 16.891 1 98 369 TRP B C 1
ATOM 6742 O O . TRP B 1 369 ? -4.016 20.016 17.047 1 98 369 TRP B O 1
ATOM 6752 N N . VAL B 1 370 ? -3.732 22.078 17.844 1 97.38 370 VAL B N 1
ATOM 6753 C CA . VAL B 1 370 ? -4.156 21.703 19.188 1 97.38 370 VAL B CA 1
ATOM 6754 C C . VAL B 1 370 ? -5.621 21.281 19.172 1 97.38 370 VAL B C 1
ATOM 6756 O O . VAL B 1 370 ? -5.973 20.219 19.688 1 97.38 370 VAL B O 1
ATOM 6759 N N . ILE B 1 371 ? -6.457 22.109 18.562 1 97.56 371 ILE B N 1
ATOM 6760 C CA . ILE B 1 371 ? -7.871 21.766 18.453 1 97.56 371 ILE B CA 1
ATOM 6761 C C . ILE B 1 371 ? -8.031 20.422 17.734 1 97.56 371 ILE B C 1
ATOM 6763 O O . ILE B 1 371 ? -8.812 19.578 18.172 1 97.56 371 ILE B O 1
ATOM 6767 N N . GLY B 1 372 ? -7.281 20.344 16.656 1 97.88 372 GLY B N 1
ATOM 6768 C CA . GLY B 1 372 ? -7.328 19.094 15.914 1 97.88 372 GLY B CA 1
ATOM 6769 C C . GLY B 1 372 ? -6.953 17.875 16.75 1 97.88 372 GLY B C 1
ATOM 6770 O O . GLY B 1 372 ? -7.59 16.828 16.641 1 97.88 372 GLY B O 1
ATOM 6771 N N . ALA B 1 373 ? -5.934 17.984 17.516 1 97.94 373 ALA B N 1
ATOM 6772 C CA . ALA B 1 373 ? -5.52 16.875 18.391 1 97.94 373 ALA B CA 1
ATOM 6773 C C . ALA B 1 373 ? -6.637 16.5 19.359 1 97.94 373 ALA B C 1
ATOM 6775 O O . ALA B 1 373 ? -6.898 15.305 19.562 1 97.94 373 ALA B O 1
ATOM 6776 N N . HIS B 1 374 ? -7.293 17.469 19.906 1 96.94 374 HIS B N 1
ATOM 6777 C CA . HIS B 1 374 ? -8.406 17.203 20.797 1 96.94 374 HIS B CA 1
ATOM 6778 C C . HIS B 1 374 ? -9.547 16.5 20.078 1 96.94 374 HIS B C 1
ATOM 6780 O O . HIS B 1 374 ? -10.164 15.578 20.625 1 96.94 374 HIS B O 1
ATOM 6786 N N . ILE B 1 375 ? -9.828 16.969 18.906 1 96.69 375 ILE B N 1
ATOM 6787 C CA . ILE B 1 375 ? -10.891 16.359 18.109 1 96.69 375 ILE B CA 1
ATOM 6788 C C . ILE B 1 375 ? -10.562 14.898 17.844 1 96.69 375 ILE B C 1
ATOM 6790 O O . ILE B 1 375 ? -11.406 14.023 18.016 1 96.69 375 ILE B O 1
ATOM 6794 N N . LEU B 1 376 ? -9.344 14.68 17.453 1 97.38 376 LEU B N 1
ATOM 6795 C CA . LEU B 1 376 ? -8.93 13.328 17.094 1 97.38 376 LEU B CA 1
ATOM 6796 C C . LEU B 1 376 ? -8.977 12.406 18.312 1 97.38 376 LEU B C 1
ATOM 6798 O O . LEU B 1 376 ? -9.438 11.266 18.219 1 97.38 376 LEU B O 1
ATOM 6802 N N . VAL B 1 377 ? -8.516 12.852 19.422 1 96.94 377 VAL B N 1
ATOM 6803 C CA . VAL B 1 377 ? -8.531 12.047 20.641 1 96.94 377 VAL B CA 1
ATOM 6804 C C . VAL B 1 377 ? -9.969 11.75 21.047 1 96.94 377 VAL B C 1
ATOM 6806 O O . VAL B 1 377 ? -10.297 10.633 21.438 1 96.94 377 VAL B O 1
ATOM 6809 N N . ASN B 1 378 ? -10.781 12.734 20.969 1 94.81 378 ASN B N 1
ATOM 6810 C CA . ASN B 1 378 ? -12.188 12.531 21.281 1 94.81 378 ASN B CA 1
ATOM 6811 C C . ASN B 1 378 ? -12.828 11.508 20.359 1 94.81 378 ASN B C 1
ATOM 6813 O O . ASN B 1 378 ? -13.617 10.664 20.797 1 94.81 378 ASN B O 1
ATOM 6817 N N . ALA B 1 379 ? -12.539 11.648 19.125 1 93.94 379 ALA B N 1
ATOM 6818 C CA . ALA B 1 379 ? -13.047 10.68 18.156 1 93.94 379 ALA B CA 1
ATOM 6819 C C . ALA B 1 379 ? -12.555 9.273 18.469 1 93.94 379 ALA B C 1
ATOM 6821 O O . ALA B 1 379 ? -13.305 8.305 18.344 1 93.94 379 ALA B O 1
ATOM 6822 N N . ALA B 1 380 ? -11.289 9.148 18.828 1 94.75 380 ALA B N 1
ATOM 6823 C CA . ALA B 1 380 ? -10.727 7.855 19.188 1 94.75 380 ALA B CA 1
ATOM 6824 C C . ALA B 1 380 ? -11.461 7.258 20.391 1 94.75 380 ALA B C 1
ATOM 6826 O O . ALA B 1 380 ? -11.812 6.074 20.375 1 94.75 380 ALA B O 1
ATOM 6827 N N . ARG B 1 381 ? -11.703 8.047 21.328 1 92.38 381 ARG B N 1
ATOM 6828 C CA . ARG B 1 381 ? -12.406 7.59 22.531 1 92.38 381 ARG B CA 1
ATOM 6829 C C . ARG B 1 381 ? -13.836 7.176 22.203 1 92.38 381 ARG B C 1
ATOM 6831 O O . ARG B 1 381 ? -14.32 6.148 22.672 1 92.38 381 ARG B O 1
ATOM 6838 N N . ALA B 1 382 ? -14.492 7.93 21.438 1 90.5 382 ALA B N 1
ATOM 6839 C CA . ALA B 1 382 ? -15.844 7.602 21 1 90.5 382 ALA B CA 1
ATOM 6840 C C . ALA B 1 382 ? -15.867 6.305 20.203 1 90.5 382 ALA B C 1
ATOM 6842 O O . ALA B 1 382 ? -16.766 5.477 20.375 1 90.5 382 ALA B O 1
ATOM 6843 N N . GLY B 1 383 ? -14.891 6.219 19.344 1 89.25 383 GLY B N 1
ATOM 6844 C CA . GLY B 1 383 ? -14.805 5.008 18.547 1 89.25 383 GLY B CA 1
ATOM 6845 C C . GLY B 1 383 ? -14.609 3.756 19.391 1 89.25 383 GLY B C 1
ATOM 6846 O O . GLY B 1 383 ? -15.211 2.715 19.109 1 89.25 383 GLY B O 1
ATOM 6847 N N . LEU B 1 384 ? -13.789 3.83 20.359 1 88 384 LEU B N 1
ATOM 6848 C CA . LEU B 1 384 ? -13.555 2.701 21.25 1 88 384 LEU B CA 1
ATOM 6849 C C . LEU B 1 384 ? -14.836 2.324 22 1 88 384 LEU B C 1
ATOM 6851 O O . LEU B 1 384 ? -15.102 1.142 22.219 1 88 384 LEU B O 1
ATOM 6855 N N . ALA B 1 385 ? -15.531 3.307 22.344 1 85.19 385 ALA B N 1
ATOM 6856 C CA . ALA B 1 385 ? -16.797 3.064 23.047 1 85.19 385 ALA B CA 1
ATOM 6857 C C . ALA B 1 385 ? -17.797 2.365 22.125 1 85.19 385 ALA B C 1
ATOM 6859 O O . ALA B 1 385 ? -18.547 1.496 22.578 1 85.19 385 ALA B O 1
ATOM 6860 N N . ASP B 1 386 ? -17.797 2.738 20.984 1 82.19 386 ASP B N 1
ATOM 6861 C CA . ASP B 1 386 ? -18.688 2.135 20 1 82.19 386 ASP B CA 1
ATOM 6862 C C . ASP B 1 386 ? -18.359 0.659 19.797 1 82.19 386 ASP B C 1
ATOM 6864 O O . ASP B 1 386 ? -19.25 -0.172 19.641 1 82.19 386 ASP B O 1
ATOM 6868 N N . HIS B 1 387 ? -17.141 0.361 19.734 1 79.06 387 HIS B N 1
ATOM 6869 C CA . HIS B 1 387 ? -16.719 -1.022 19.547 1 79.06 387 HIS B CA 1
ATOM 6870 C C . HIS B 1 387 ? -17.203 -1.904 20.688 1 79.06 387 HIS B C 1
ATOM 6872 O O . HIS B 1 387 ? -17.484 -3.09 20.5 1 79.06 387 HIS B O 1
ATOM 6878 N N . HIS B 1 388 ? -17.281 -1.347 21.828 1 74.19 388 HIS B N 1
ATOM 6879 C CA . HIS B 1 388 ? -17.672 -2.109 23.016 1 74.19 388 HIS B CA 1
ATOM 6880 C C . HIS B 1 388 ? -19.188 -2.127 23.172 1 74.19 388 HIS B C 1
ATOM 6882 O O . HIS B 1 388 ? -19.703 -2.635 24.172 1 74.19 388 HIS B O 1
ATOM 6888 N N . GLY B 1 389 ? -19.828 -1.696 22.125 1 69.56 389 GLY B N 1
ATOM 6889 C CA . GLY B 1 389 ? -21.281 -1.707 22.188 1 69.56 389 GLY B CA 1
ATOM 6890 C C . GLY B 1 389 ? -21.828 -0.818 23.297 1 69.56 389 GLY B C 1
ATOM 6891 O O . GLY B 1 389 ? -22.891 -1.11 23.859 1 69.56 389 GLY B O 1
ATOM 6892 N N . SER B 1 390 ? -20.953 0.024 23.594 1 64.56 390 SER B N 1
ATOM 6893 C CA . SER B 1 390 ? -21.406 0.875 24.703 1 64.56 390 SER B CA 1
ATOM 6894 C C . SER B 1 390 ? -22.688 1.603 24.359 1 64.56 390 SER B C 1
ATOM 6896 O O . SER B 1 390 ? -22.969 1.869 23.188 1 64.56 390 SER B O 1
ATOM 6898 N N . HIS B 1 391 ? -23.438 1.893 25.359 1 64.56 391 HIS B N 1
ATOM 6899 C CA . HIS B 1 391 ? -24.797 2.432 25.375 1 64.56 391 HIS B CA 1
ATOM 6900 C C . HIS B 1 391 ? -24.812 3.889 24.922 1 64.56 391 HIS B C 1
ATOM 6902 O O . HIS B 1 391 ? -23.766 4.543 24.875 1 64.56 391 HIS B O 1
ATOM 6908 N N . GLY B 1 392 ? -25.844 4.332 24.562 1 65.44 392 GLY B N 1
ATOM 6909 C CA . GLY B 1 392 ? -26.25 5.645 24.078 1 65.44 392 GLY B CA 1
ATOM 6910 C C . GLY B 1 392 ? -25.734 6.777 24.953 1 65.44 392 GLY B C 1
ATOM 6911 O O . GLY B 1 392 ? -25.344 7.824 24.438 1 65.44 392 GLY B O 1
ATOM 6912 N N . ILE B 1 393 ? -25.453 6.488 26.219 1 67.12 393 ILE B N 1
ATOM 6913 C CA . ILE B 1 393 ? -25.094 7.555 27.141 1 67.12 393 ILE B CA 1
ATOM 6914 C C . ILE B 1 393 ? -23.641 7.953 26.922 1 67.12 393 ILE B C 1
ATOM 6916 O O . ILE B 1 393 ? -23.312 9.141 26.891 1 67.12 393 ILE B O 1
ATOM 6920 N N . LYS B 1 394 ? -22.75 6.98 26.812 1 74.62 394 LYS B N 1
ATOM 6921 C CA . LYS B 1 394 ? -21.328 7.273 26.609 1 74.62 394 LYS B CA 1
ATOM 6922 C C . LYS B 1 394 ? -21.109 7.98 25.266 1 74.62 394 LYS B C 1
ATOM 6924 O O . LYS B 1 394 ? -20.297 8.906 25.172 1 74.62 394 LYS B O 1
ATOM 6929 N N . ILE B 1 395 ? -21.844 7.602 24.406 1 76.75 395 ILE B N 1
ATOM 6930 C CA . ILE B 1 395 ? -21.719 8.211 23.094 1 76.75 395 ILE B CA 1
ATOM 6931 C C . ILE B 1 395 ? -22.188 9.664 23.141 1 76.75 395 ILE B C 1
ATOM 6933 O O . ILE B 1 395 ? -21.609 10.531 22.484 1 76.75 395 ILE B O 1
ATOM 6937 N N . GLN B 1 396 ? -23.141 9.914 24 1 78.75 396 GLN B N 1
ATOM 6938 C CA . GLN B 1 396 ? -23.625 11.281 24.172 1 78.75 396 GLN B CA 1
ATOM 6939 C C . GLN B 1 396 ? -22.594 12.148 24.875 1 78.75 396 GLN B C 1
ATOM 6941 O O . GLN B 1 396 ? -22.469 13.336 24.594 1 78.75 396 GLN B O 1
ATOM 6946 N N . ALA B 1 397 ? -21.938 11.523 25.766 1 83.5 397 ALA B N 1
ATOM 6947 C CA . ALA B 1 397 ? -20.891 12.266 26.469 1 83.5 397 ALA B CA 1
ATOM 6948 C C . ALA B 1 397 ? -19.797 12.719 25.516 1 83.5 397 ALA B C 1
ATOM 6950 O O . ALA B 1 397 ? -19.266 13.828 25.656 1 83.5 397 ALA B O 1
ATOM 6951 N N . TYR B 1 398 ? -19.484 11.914 24.625 1 86.88 398 TYR B N 1
ATOM 6952 C CA . TYR B 1 398 ? -18.438 12.266 23.688 1 86.88 398 TYR B CA 1
ATOM 6953 C C . TYR B 1 398 ? -18.922 13.305 22.688 1 86.88 398 TYR B C 1
ATOM 6955 O O . TYR B 1 398 ? -18.156 14.133 22.203 1 86.88 398 TYR B O 1
ATOM 6963 N N . SER B 1 399 ? -20.188 13.305 22.422 1 84.62 399 SER B N 1
ATOM 6964 C CA . SER B 1 399 ? -20.781 14.352 21.594 1 84.62 399 SER B CA 1
ATOM 6965 C C . SER B 1 399 ? -20.719 15.703 22.281 1 84.62 399 SER B C 1
ATOM 6967 O O . SER B 1 399 ? -20.453 16.734 21.656 1 84.62 399 SER B O 1
ATOM 6969 N N . ARG B 1 400 ? -20.953 15.672 23.547 1 86.94 400 ARG B N 1
ATOM 6970 C CA . ARG B 1 400 ? -20.875 16.906 24.328 1 86.94 400 ARG B CA 1
ATOM 6971 C C . ARG B 1 400 ? -19.438 17.438 24.359 1 86.94 400 ARG B C 1
ATOM 6973 O O . ARG B 1 400 ? -19.219 18.641 24.297 1 86.94 400 ARG B O 1
ATOM 6980 N N . GLN B 1 401 ? -18.562 16.484 24.531 1 90.31 401 GLN B N 1
ATOM 6981 C CA . GLN B 1 401 ? -17.172 16.891 24.531 1 90.31 401 GLN B CA 1
ATOM 6982 C C . GLN B 1 401 ? -16.766 17.484 23.188 1 90.31 401 GLN B C 1
ATOM 6984 O O . GLN B 1 401 ? -15.992 18.453 23.141 1 90.31 401 GLN B O 1
ATOM 6989 N N . ARG B 1 402 ? -17.219 16.938 22.156 1 92.25 402 ARG B N 1
ATOM 6990 C CA . ARG B 1 402 ? -16.984 17.484 20.812 1 92.25 402 ARG B CA 1
ATOM 6991 C C . ARG B 1 402 ? -17.484 18.922 20.719 1 92.25 402 ARG B C 1
ATOM 6993 O O . ARG B 1 402 ? -16.797 19.797 20.188 1 92.25 402 ARG B O 1
ATOM 7000 N N . ASP B 1 403 ? -18.656 19.141 21.266 1 90.38 403 ASP B N 1
ATOM 7001 C CA . ASP B 1 403 ? -19.25 20.469 21.234 1 90.38 403 ASP B CA 1
ATOM 7002 C C . ASP B 1 403 ? -18.422 21.469 22.031 1 90.38 403 ASP B C 1
ATOM 7004 O O . ASP B 1 403 ? -18.266 22.609 21.641 1 90.38 403 ASP B O 1
ATOM 7008 N N . ARG B 1 404 ? -17.953 20.984 23.062 1 90.25 404 ARG B N 1
ATOM 7009 C CA . ARG B 1 404 ? -17.094 21.828 23.891 1 90.25 404 ARG B CA 1
ATOM 7010 C C . ARG B 1 404 ? -15.82 22.219 23.156 1 90.25 404 ARG B C 1
ATOM 7012 O O . ARG B 1 404 ? -15.359 23.359 23.25 1 90.25 404 ARG B O 1
ATOM 7019 N N . ILE B 1 405 ? -15.25 21.297 22.469 1 94.5 405 ILE B N 1
ATOM 7020 C CA . ILE B 1 405 ? -14.039 21.562 21.703 1 94.5 405 ILE B CA 1
ATOM 7021 C C . ILE B 1 405 ? -14.344 22.609 20.625 1 94.5 405 ILE B C 1
ATOM 7023 O O . ILE B 1 405 ? -13.578 23.562 20.453 1 94.5 405 ILE B O 1
ATOM 7027 N N . ILE B 1 406 ? -15.469 22.469 19.984 1 93 406 ILE B N 1
ATOM 7028 C CA . ILE B 1 406 ? -15.867 23.375 18.922 1 93 406 ILE B CA 1
ATOM 7029 C C . ILE B 1 406 ? -16.078 24.766 19.484 1 93 406 ILE B C 1
ATOM 7031 O O . ILE B 1 406 ? -15.758 25.766 18.812 1 93 406 ILE B O 1
ATOM 7035 N N . HIS B 1 407 ? -16.531 24.797 20.672 1 91.31 407 HIS B N 1
ATOM 7036 C CA . HIS B 1 407 ? -16.766 26.078 21.328 1 91.31 407 HIS B CA 1
ATOM 7037 C C . HIS B 1 407 ? -15.461 26.875 21.453 1 91.31 407 HIS B C 1
ATOM 7039 O O . HIS B 1 407 ? -15.469 28.109 21.453 1 91.31 407 HIS B O 1
ATOM 7045 N N . HIS B 1 408 ? -14.398 26.188 21.547 1 93.06 408 HIS B N 1
ATOM 7046 C CA . HIS B 1 408 ? -13.109 26.844 21.719 1 93.06 408 HIS B CA 1
ATOM 7047 C C . HIS B 1 408 ? -12.43 27.078 20.375 1 93.06 408 HIS B C 1
ATOM 7049 O O . HIS B 1 408 ? -11.328 27.641 20.312 1 93.06 408 HIS B O 1
ATOM 7055 N N . TRP B 1 409 ? -13.047 26.641 19.312 1 95.19 409 TRP B N 1
ATOM 7056 C CA . TRP B 1 409 ? -12.523 26.766 17.953 1 95.19 409 TRP B CA 1
ATOM 7057 C C . TRP B 1 409 ? -12.953 28.094 17.312 1 95.19 409 TRP B C 1
ATOM 7059 O O . TRP B 1 409 ? -14.133 28.281 17.016 1 95.19 409 TRP B O 1
ATOM 7069 N N . HIS B 1 410 ? -12 29.016 17.156 1 94.12 410 HIS B N 1
ATOM 7070 C CA . HIS B 1 410 ? -12.359 30.312 16.578 1 94.12 410 HIS B CA 1
ATOM 7071 C C . HIS B 1 410 ? -12.953 30.141 15.188 1 94.12 410 HIS B C 1
ATOM 7073 O O . HIS B 1 410 ? -12.312 29.609 14.289 1 94.12 410 HIS B O 1
ATOM 7079 N N . PRO B 1 411 ? -14.133 30.594 14.922 1 92.81 411 PRO B N 1
ATOM 7080 C CA . PRO B 1 411 ? -14.875 30.312 13.688 1 92.81 411 PRO B CA 1
ATOM 7081 C C . PRO B 1 411 ? -14.133 30.797 12.438 1 92.81 411 PRO B C 1
ATOM 7083 O O . PRO B 1 411 ? -14.227 30.156 11.383 1 92.81 411 PRO B O 1
ATOM 7086 N N . GLU B 1 412 ? -13.367 31.828 12.555 1 93.44 412 GLU B N 1
ATOM 7087 C CA . GLU B 1 412 ? -12.711 32.406 11.383 1 93.44 412 GLU B CA 1
ATOM 7088 C C . GLU B 1 412 ? -11.555 31.531 10.914 1 93.44 412 GLU B C 1
ATOM 7090 O O . GLU B 1 412 ? -11.07 31.688 9.789 1 93.44 412 GLU B O 1
ATOM 7095 N N . TYR B 1 413 ? -11.141 30.672 11.773 1 95.88 413 TYR B N 1
ATOM 7096 C CA . TYR B 1 413 ? -9.93 29.922 11.43 1 95.88 413 TYR B CA 1
ATOM 7097 C C . TYR B 1 413 ? -10.242 28.438 11.234 1 95.88 413 TYR B C 1
ATOM 7099 O O . TYR B 1 413 ? -9.336 27.641 10.992 1 95.88 413 TYR B O 1
ATOM 7107 N N . ILE B 1 414 ? -11.5 28.031 11.242 1 95.81 414 ILE B N 1
ATOM 7108 C CA . ILE B 1 414 ? -11.898 26.641 11.062 1 95.81 414 ILE B CA 1
ATOM 7109 C C . ILE B 1 414 ? -11.547 26.188 9.656 1 95.81 414 ILE B C 1
ATOM 7111 O O . ILE B 1 414 ? -10.93 25.125 9.477 1 95.81 414 ILE B O 1
ATOM 7115 N N . ALA B 1 415 ? -11.789 27.031 8.719 1 94.25 415 ALA B N 1
ATOM 7116 C CA . ALA B 1 415 ? -11.594 26.672 7.316 1 94.25 415 ALA B CA 1
ATOM 7117 C C . ALA B 1 415 ? -10.109 26.578 6.977 1 94.25 415 ALA B C 1
ATOM 7119 O O . ALA B 1 415 ? -9.734 26.031 5.938 1 94.25 415 ALA B O 1
ATOM 7120 N N . LEU B 1 416 ? -9.266 27.094 7.863 1 96.44 416 LEU B N 1
ATOM 7121 C CA . LEU B 1 416 ? -7.82 27.078 7.652 1 96.44 416 LEU B CA 1
ATOM 7122 C C . LEU B 1 416 ? -7.176 25.891 8.359 1 96.44 416 LEU B C 1
ATOM 7124 O O . LEU B 1 416 ? -5.953 25.75 8.367 1 96.44 416 LEU B O 1
ATOM 7128 N N . SER B 1 417 ? -8.031 25.016 8.898 1 96.75 417 SER B N 1
ATOM 7129 C CA . SER B 1 417 ? -7.531 23.828 9.586 1 96.75 417 SER B CA 1
ATOM 7130 C C . SER B 1 417 ? -7.488 22.625 8.648 1 96.75 417 SER B C 1
ATOM 7132 O O . SER B 1 417 ? -7.906 22.719 7.492 1 96.75 417 SER B O 1
ATOM 7134 N N . HIS B 1 418 ? -6.914 21.547 9.117 1 96.19 418 HIS B N 1
ATOM 7135 C CA . HIS B 1 418 ? -6.762 20.297 8.352 1 96.19 418 HIS B CA 1
ATOM 7136 C C . HIS B 1 418 ? -8.117 19.75 7.922 1 96.19 418 HIS B C 1
ATOM 7138 O O . HIS B 1 418 ? -8.953 19.422 8.766 1 96.19 418 HIS B O 1
ATOM 7144 N N . PRO B 1 419 ? -8.336 19.609 6.699 1 92.69 419 PRO B N 1
ATOM 7145 C CA . PRO B 1 419 ? -9.656 19.203 6.219 1 92.69 419 PRO B CA 1
ATOM 7146 C C . PRO B 1 419 ? -10.055 17.812 6.684 1 92.69 419 PRO B C 1
ATOM 7148 O O . PRO B 1 419 ? -11.25 17.5 6.805 1 92.69 419 PRO B O 1
ATOM 7151 N N . PHE B 1 420 ? -9.164 16.953 7.016 1 89.44 420 PHE B N 1
ATOM 7152 C CA . PHE B 1 420 ? -9.438 15.594 7.496 1 89.44 420 PHE B CA 1
ATOM 7153 C C . PHE B 1 420 ? -10.211 15.633 8.812 1 89.44 420 PHE B C 1
ATOM 7155 O O . PHE B 1 420 ? -10.852 14.656 9.188 1 89.44 420 PHE B O 1
ATOM 7162 N N . LEU B 1 421 ? -10.164 16.672 9.453 1 94.5 421 LEU B N 1
ATOM 7163 C CA . LEU B 1 421 ? -10.852 16.781 10.734 1 94.5 421 LEU B CA 1
ATOM 7164 C C . LEU B 1 421 ? -12.359 16.641 10.562 1 94.5 421 LEU B C 1
ATOM 7166 O O . LEU B 1 421 ? -13.062 16.234 11.5 1 94.5 421 LEU B O 1
ATOM 7170 N N . THR B 1 422 ? -12.836 16.969 9.406 1 91.31 422 THR B N 1
ATOM 7171 C CA . THR B 1 422 ? -14.258 16.812 9.133 1 91.31 422 THR B CA 1
ATOM 7172 C C . THR B 1 422 ? -14.695 15.367 9.328 1 91.31 422 THR B C 1
ATOM 7174 O O . THR B 1 422 ? -15.797 15.102 9.812 1 91.31 422 THR B O 1
ATOM 7177 N N . CYS B 1 423 ? -13.805 14.5 9.055 1 87.69 423 CYS B N 1
ATOM 7178 C CA . CYS B 1 423 ? -14.117 13.086 9.195 1 87.69 423 CYS B CA 1
ATOM 7179 C C . CYS B 1 423 ? -14.211 12.695 10.664 1 87.69 423 CYS B C 1
ATOM 7181 O O . CYS B 1 423 ? -15.062 11.883 11.039 1 87.69 423 CYS B O 1
ATOM 7183 N N . ALA B 1 424 ? -13.453 13.297 11.422 1 90.56 424 ALA B N 1
ATOM 7184 C CA . ALA B 1 424 ? -13.406 12.977 12.852 1 90.56 424 ALA B CA 1
ATOM 7185 C C . ALA B 1 424 ? -14.57 13.625 13.594 1 90.56 424 ALA B C 1
ATOM 7187 O O . ALA B 1 424 ? -14.891 13.227 14.719 1 90.56 424 ALA B O 1
ATOM 7188 N N . LEU B 1 425 ? -15.211 14.539 12.93 1 90.31 425 LEU B N 1
ATOM 7189 C CA . LEU B 1 425 ? -16.297 15.273 13.57 1 90.31 425 LEU B CA 1
ATOM 7190 C C . LEU B 1 425 ? -17.641 14.633 13.266 1 90.31 425 LEU B C 1
ATOM 7192 O O . LEU B 1 425 ? -18.656 15.008 13.852 1 90.31 425 LEU B O 1
ATOM 7196 N N . LEU B 1 426 ? -17.609 13.602 12.438 1 82.5 426 LEU B N 1
ATOM 7197 C CA . LEU B 1 426 ? -18.859 12.914 12.141 1 82.5 426 LEU B CA 1
ATOM 7198 C C . LEU B 1 426 ? -19.391 12.18 13.367 1 82.5 426 LEU B C 1
ATOM 7200 O O . LEU B 1 426 ? -18.609 11.555 14.102 1 82.5 426 LEU B O 1
ATOM 7204 N N . PRO B 1 427 ? -20.641 12.391 13.586 1 66.62 427 PRO B N 1
ATOM 7205 C CA . PRO B 1 427 ? -21.188 11.688 14.742 1 66.62 427 PRO B CA 1
ATOM 7206 C C . PRO B 1 427 ? -21.156 10.164 14.586 1 66.62 427 PRO B C 1
ATOM 7208 O O . PRO B 1 427 ? -21.297 9.656 13.469 1 66.62 427 PRO B O 1
ATOM 7211 N N . THR B 1 428 ? -20.609 9.406 15.555 1 58.56 428 THR B N 1
ATOM 7212 C CA . THR B 1 428 ? -20.594 7.949 15.555 1 58.56 428 THR B CA 1
ATOM 7213 C C . THR B 1 428 ? -22 7.398 15.805 1 58.56 428 THR B C 1
ATOM 7215 O O . THR B 1 428 ? -22.625 7.707 16.828 1 58.56 428 THR B O 1
ATOM 7218 N N . ARG B 1 429 ? -22.984 7.559 14.914 1 52.66 429 ARG B N 1
ATOM 7219 C CA . ARG B 1 429 ? -24.328 7.113 15.305 1 52.66 429 ARG B CA 1
ATOM 7220 C C . ARG B 1 429 ? -24.484 5.613 15.094 1 52.66 429 ARG B C 1
ATOM 7222 O O . ARG B 1 429 ? -24.141 5.086 14.039 1 52.66 429 ARG B O 1
ATOM 7229 N N . THR B 1 430 ? -24.516 5.039 16.219 1 47.75 430 THR B N 1
ATOM 7230 C CA . THR B 1 430 ? -25.109 3.707 16.156 1 47.75 430 THR B CA 1
ATOM 7231 C C . THR B 1 430 ? -26.516 3.766 15.586 1 47.75 430 THR B C 1
ATOM 7233 O O . THR B 1 430 ? -27.297 4.66 15.938 1 47.75 430 THR B O 1
ATOM 7236 N N . PRO B 1 431 ? -26.688 3.137 14.406 1 43.12 431 PRO B N 1
ATOM 7237 C CA . PRO B 1 431 ? -28 3.135 13.773 1 43.12 431 PRO B CA 1
ATOM 7238 C C . PRO B 1 431 ? -29.156 3.152 14.781 1 43.12 431 PRO B C 1
ATOM 7240 O O . PRO B 1 431 ? -30.281 3.516 14.445 1 43.12 431 PRO B O 1
ATOM 7243 N N . HIS B 1 432 ? -28.969 2.654 15.859 1 43.06 432 HIS B N 1
ATOM 7244 C CA . HIS B 1 432 ? -30.141 2.23 16.625 1 43.06 432 HIS B CA 1
ATOM 7245 C C . HIS B 1 432 ? -30.656 3.359 17.516 1 43.06 432 HIS B C 1
ATOM 7247 O O . HIS B 1 432 ? -31.688 3.217 18.172 1 43.06 432 HIS B O 1
ATOM 7253 N N . GLU B 1 433 ? -29.953 4.34 17.844 1 47.88 433 GLU B N 1
ATOM 7254 C CA . GLU B 1 433 ? -30.656 5.117 18.859 1 47.88 433 GLU B CA 1
ATOM 7255 C C . GLU B 1 433 ? -31.031 6.496 18.328 1 47.88 433 GLU B C 1
ATOM 7257 O O . GLU B 1 433 ? -30.172 7.312 18.016 1 47.88 433 GLU B O 1
ATOM 7262 N N . PRO B 1 434 ? -32.219 6.574 17.781 1 46.44 434 PRO B N 1
ATOM 7263 C CA . PR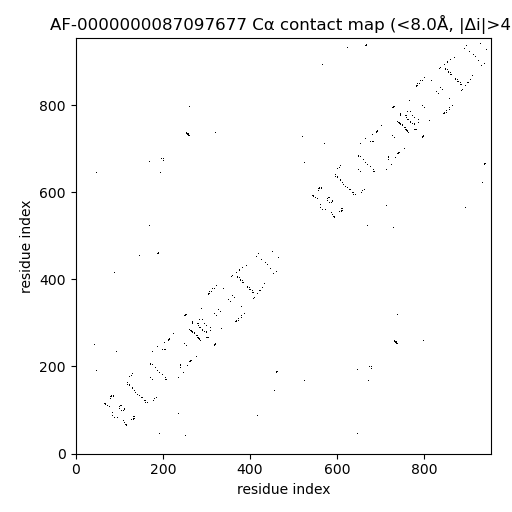O B 1 434 ? -32.688 7.93 17.516 1 46.44 434 PRO B CA 1
ATOM 7264 C C . PRO B 1 434 ? -32.375 8.898 18.656 1 46.44 434 PRO B C 1
ATOM 7266 O O . PRO B 1 434 ? -32.75 8.641 19.797 1 46.44 434 PRO B O 1
ATOM 7269 N N . LEU B 1 435 ? -31.297 9.406 18.766 1 48.75 435 LEU B N 1
ATOM 7270 C CA . LEU B 1 435 ? -31.203 10.398 19.828 1 48.75 435 LEU B CA 1
ATOM 7271 C C . LEU B 1 435 ? -32.312 11.438 19.703 1 48.75 435 LEU B C 1
ATOM 7273 O O . LEU B 1 435 ? -32.344 12.18 18.719 1 48.75 435 LEU B O 1
ATOM 7277 N N . SER B 1 436 ? -33.406 11.18 20.156 1 53.06 436 SER B N 1
ATOM 7278 C CA . SER B 1 436 ? -34.531 12.055 20.328 1 53.06 436 SER B CA 1
ATOM 7279 C C . SER B 1 436 ? -34.25 13.156 21.344 1 53.06 436 SER B C 1
ATOM 7281 O O . SER B 1 436 ? -33.5 12.945 22.297 1 53.06 436 SER B O 1
ATOM 7283 N N . GLY B 1 437 ? -34.094 14.492 20.938 1 61.28 437 GLY B N 1
ATOM 7284 C CA . GLY B 1 437 ? -34.125 15.641 21.828 1 61.28 437 GLY B CA 1
ATOM 7285 C C . GLY B 1 437 ? -33.438 16.859 21.281 1 61.28 437 GLY B C 1
ATOM 7286 O O . GLY B 1 437 ? -32.688 16.766 20.297 1 61.28 437 GLY B O 1
ATOM 7287 N N . THR B 1 438 ? -33.781 17.906 21.719 1 65.88 438 THR B N 1
ATOM 7288 C CA . THR B 1 438 ? -33.281 19.234 21.375 1 65.88 438 THR B CA 1
ATOM 7289 C C . THR B 1 438 ? -31.766 19.297 21.438 1 65.88 438 THR B C 1
ATOM 7291 O O . THR B 1 438 ? -31.125 19.922 20.594 1 65.88 438 THR B O 1
ATOM 7294 N N . GLU B 1 439 ? -31.188 18.562 22.25 1 67.88 439 GLU B N 1
ATOM 7295 C CA . GLU B 1 439 ? -29.734 18.594 22.422 1 67.88 439 GLU B CA 1
ATOM 7296 C C . GLU B 1 439 ? -29.031 17.891 21.281 1 67.88 439 GLU B C 1
ATOM 7298 O O . GLU B 1 439 ? -27.984 18.359 20.812 1 67.88 439 GLU B O 1
ATOM 7303 N N . THR B 1 440 ? -29.609 16.906 20.859 1 71.81 440 THR B N 1
ATOM 7304 C CA . THR B 1 440 ? -29.016 16.156 19.766 1 71.81 440 THR B CA 1
ATOM 7305 C C . THR B 1 440 ? -29.078 16.969 18.469 1 71.81 440 THR B C 1
ATOM 7307 O O . THR B 1 440 ? -28.125 16.953 17.688 1 71.81 440 THR B O 1
ATOM 7310 N N . GLN B 1 441 ? -30.141 17.672 18.422 1 77.06 441 GLN B N 1
ATOM 7311 C CA . GLN B 1 441 ? -30.281 18.5 17.219 1 77.06 441 GLN B CA 1
ATOM 7312 C C . GLN B 1 441 ? -29.266 19.625 17.188 1 77.06 441 GLN B C 1
ATOM 7314 O O . GLN B 1 441 ? -28.703 19.938 16.141 1 77.06 441 GLN B O 1
ATOM 7319 N N . LEU B 1 442 ? -29.078 20.234 18.344 1 81.75 442 LEU B N 1
ATOM 7320 C CA . LEU B 1 442 ? -28.109 21.328 18.422 1 81.75 442 LEU B CA 1
ATOM 7321 C C . LEU B 1 442 ? -26.703 20.828 18.109 1 81.75 442 LEU B C 1
ATOM 7323 O O . LEU B 1 442 ? -25.922 21.547 17.453 1 81.75 442 LEU B O 1
ATOM 7327 N N . SER B 1 443 ? -26.406 19.75 18.562 1 82.69 443 SER B N 1
ATOM 7328 C CA . SER B 1 443 ? -25.094 19.156 18.312 1 82.69 443 SER B CA 1
ATOM 7329 C C . SER B 1 443 ? -24.891 18.891 16.828 1 82.69 443 SER B C 1
ATOM 7331 O O . SER B 1 443 ? -23.812 19.109 16.281 1 82.69 443 SER B O 1
ATOM 7333 N N . GLU B 1 444 ? -25.875 18.484 16.234 1 83.12 444 GLU B N 1
ATOM 7334 C CA . GLU B 1 444 ? -25.812 18.234 14.789 1 83.12 444 GLU B CA 1
ATOM 7335 C C . GLU B 1 444 ? -25.688 19.547 14.016 1 83.12 444 GLU B C 1
ATOM 7337 O O . GLU B 1 444 ? -24.953 19.625 13.023 1 83.12 444 GLU B O 1
ATOM 7342 N N . ASP B 1 445 ? -26.422 20.516 14.516 1 86.44 445 ASP B N 1
ATOM 7343 C CA . ASP B 1 445 ? -26.359 21.828 13.875 1 86.44 445 ASP B CA 1
ATOM 7344 C C . ASP B 1 445 ? -24.953 22.422 13.984 1 86.44 445 ASP B C 1
ATOM 7346 O O . ASP B 1 445 ? -24.453 23.031 13.039 1 86.44 445 ASP B O 1
ATOM 7350 N N . LEU B 1 446 ? -24.391 22.172 15.086 1 87.81 446 LEU B N 1
ATOM 7351 C CA . LEU B 1 446 ? -23.031 22.672 15.297 1 87.81 446 LEU B CA 1
ATOM 7352 C C . LEU B 1 446 ? -22.062 22.031 14.32 1 87.81 446 LEU B C 1
ATOM 7354 O O . LEU B 1 446 ? -21.234 22.719 13.711 1 87.81 446 LEU B O 1
ATOM 7358 N N . ALA B 1 447 ? -22.188 20.812 14.18 1 87.75 447 ALA B N 1
ATOM 7359 C CA . ALA B 1 447 ? -21.328 20.109 13.234 1 87.75 447 ALA B CA 1
ATOM 7360 C C . ALA B 1 447 ? -21.547 20.594 11.805 1 87.75 447 ALA B C 1
ATOM 7362 O O . ALA B 1 447 ? -20.594 20.797 11.055 1 87.75 447 ALA B O 1
ATOM 7363 N N . LYS B 1 448 ? -22.734 20.781 11.5 1 89.88 448 LYS B N 1
ATOM 7364 C CA . LYS B 1 448 ? -23.078 21.25 10.156 1 89.88 448 LYS B CA 1
ATOM 7365 C C . LYS B 1 448 ? -22.484 22.625 9.883 1 89.88 448 LYS B C 1
ATOM 7367 O O . LYS B 1 448 ? -22.016 22.891 8.781 1 89.88 448 LYS B O 1
ATOM 7372 N N . LEU B 1 449 ? -22.562 23.422 10.875 1 92.31 449 LEU B N 1
ATOM 7373 C CA . LEU B 1 449 ? -22 24.766 10.719 1 92.31 449 LEU B CA 1
ATOM 7374 C C . LEU B 1 449 ? -20.5 24.703 10.516 1 92.31 449 LEU B C 1
ATOM 7376 O O . LEU B 1 449 ? -19.938 25.5 9.742 1 92.31 449 LEU B O 1
ATOM 7380 N N . VAL B 1 450 ? -19.844 23.812 11.234 1 94.19 450 VAL B N 1
ATOM 7381 C CA . VAL B 1 450 ? -18.422 23.625 11.031 1 94.19 450 VAL B CA 1
ATOM 7382 C C . VAL B 1 450 ? -18.156 23.125 9.617 1 94.19 450 VAL B C 1
ATOM 7384 O O . VAL B 1 450 ? -17.25 23.609 8.93 1 94.19 450 VAL B O 1
ATOM 7387 N N . PHE B 1 451 ? -18.969 22.188 9.172 1 94.56 451 PHE B N 1
ATOM 7388 C CA . PHE B 1 451 ? -18.797 21.641 7.832 1 94.56 451 PHE B CA 1
ATOM 7389 C C . PHE B 1 451 ? -19.047 22.719 6.773 1 94.56 451 PHE B C 1
ATOM 7391 O O . PHE B 1 451 ? -18.422 22.703 5.715 1 94.56 451 PHE B O 1
ATOM 7398 N N . GLU B 1 452 ? -19.922 23.594 7.062 1 94.88 452 GLU B N 1
ATOM 7399 C CA . GLU B 1 452 ? -20.188 24.688 6.133 1 94.88 452 GLU B CA 1
ATOM 7400 C C . GLU B 1 452 ? -18.953 25.578 5.949 1 94.88 452 GLU B C 1
ATOM 7402 O O . GLU B 1 452 ? -18.734 26.094 4.859 1 94.88 452 GLU B O 1
ATOM 7407 N N . ARG B 1 453 ? -18.219 25.734 7 1 95.44 453 ARG B N 1
ATOM 7408 C CA . ARG B 1 453 ? -16.984 26.5 6.883 1 95.44 453 ARG B CA 1
ATOM 7409 C C . ARG B 1 453 ? -15.992 25.797 5.949 1 95.44 453 ARG B C 1
ATOM 7411 O O . ARG B 1 453 ? -15.352 26.453 5.117 1 95.44 453 ARG B O 1
ATOM 7418 N N . TYR B 1 454 ? -15.906 24.516 6.055 1 95.5 454 TYR B N 1
ATOM 7419 C CA . TYR B 1 454 ? -15.055 23.75 5.148 1 95.5 454 TYR B CA 1
ATOM 7420 C C . TYR B 1 454 ? -15.617 23.766 3.732 1 95.5 454 TYR B C 1
ATOM 7422 O O . TYR B 1 454 ? -14.867 23.859 2.76 1 95.5 454 TYR B O 1
ATOM 7430 N N . ALA B 1 455 ? -16.922 23.688 3.635 1 94.81 455 ALA B N 1
ATOM 7431 C CA . ALA B 1 455 ? -17.594 23.609 2.34 1 94.81 455 ALA B CA 1
ATOM 7432 C C . ALA B 1 455 ? -17.391 24.891 1.542 1 94.81 455 ALA B C 1
ATOM 7434 O O . ALA B 1 455 ? -17.5 24.891 0.313 1 94.81 455 ALA B O 1
ATOM 7435 N N . SER B 1 456 ? -17.141 25.906 2.223 1 94.12 456 SER B N 1
ATOM 7436 C CA . SER B 1 456 ? -16.891 27.172 1.536 1 94.12 456 SER B CA 1
ATOM 7437 C C . SER B 1 456 ? -15.633 27.109 0.687 1 94.12 456 SER B C 1
ATOM 7439 O O . SER B 1 456 ? -15.484 27.844 -0.283 1 94.12 456 SER B O 1
ATOM 7441 N N . LEU B 1 457 ? -14.719 26.188 1.024 1 94.94 457 LEU B N 1
ATOM 7442 C CA . LEU B 1 457 ? -13.445 26.094 0.315 1 94.94 457 LEU B CA 1
ATOM 7443 C C . LEU B 1 457 ? -13.32 24.766 -0.422 1 94.94 457 LEU B C 1
ATOM 7445 O O . LEU B 1 457 ? -12.742 24.703 -1.51 1 94.94 457 LEU B O 1
ATOM 7449 N N . TRP B 1 458 ? -13.82 23.766 0.273 1 95.19 458 TRP B N 1
ATOM 7450 C CA . TRP B 1 458 ? -13.5 22.422 -0.196 1 95.19 458 TRP B CA 1
ATOM 7451 C C . TRP B 1 458 ? -14.773 21.625 -0.469 1 95.19 458 TRP B C 1
ATOM 7453 O O . TRP B 1 458 ? -15.719 21.672 0.318 1 95.19 458 TRP B O 1
ATOM 7463 N N . GLY B 1 459 ? -14.781 20.844 -1.517 1 92.56 459 GLY B N 1
ATOM 7464 C CA . GLY B 1 459 ? -15.891 19.938 -1.79 1 92.56 459 GLY B CA 1
ATOM 7465 C C . GLY B 1 459 ? -16.125 18.938 -0.682 1 92.56 459 GLY B C 1
ATOM 7466 O O . GLY B 1 459 ? -17.266 18.5 -0.466 1 92.56 459 GLY B O 1
ATOM 7467 N N . LEU B 1 460 ? -15.156 18.562 0.032 1 92.31 460 LEU B N 1
ATOM 7468 C CA . LEU B 1 460 ? -15.25 17.625 1.146 1 92.31 460 LEU B CA 1
ATOM 7469 C C . LEU B 1 460 ? -16.25 18.125 2.189 1 92.31 460 LEU B C 1
ATOM 7471 O O . LEU B 1 460 ? -17.016 17.328 2.742 1 92.31 460 LEU B O 1
ATOM 7475 N N . GLY B 1 461 ? -16.219 19.406 2.428 1 92.62 461 GLY B N 1
ATOM 7476 C CA . GLY B 1 461 ? -17.172 19.969 3.365 1 92.62 461 GLY B CA 1
ATOM 7477 C C . GLY B 1 461 ? -18.625 19.734 2.945 1 92.62 461 GLY B C 1
ATOM 7478 O O . GLY B 1 461 ? -19.453 19.359 3.766 1 92.62 461 GLY B O 1
ATOM 7479 N N . SER B 1 462 ? -18.844 19.875 1.713 1 91.31 462 SER B N 1
ATOM 7480 C CA . SER B 1 462 ? -20.188 19.688 1.18 1 91.31 462 SER B CA 1
ATOM 7481 C C . SER B 1 462 ? -20.609 18.219 1.271 1 91.31 462 SER B C 1
ATOM 7483 O O . SER B 1 462 ? -21.766 17.922 1.593 1 91.31 462 SER B O 1
ATOM 7485 N N . MET B 1 463 ? -19.734 17.438 1.037 1 89.38 463 MET B N 1
ATOM 7486 C CA . MET B 1 463 ? -20.016 16 1.124 1 89.38 463 MET B CA 1
ATOM 7487 C C . MET B 1 463 ? -20.375 15.609 2.553 1 89.38 463 MET B C 1
ATOM 7489 O O . MET B 1 463 ? -21.281 14.805 2.768 1 89.38 463 MET B O 1
ATOM 7493 N N . MET B 1 464 ? -19.703 16.141 3.451 1 89.5 464 MET B N 1
ATOM 7494 C CA . MET B 1 464 ? -19.922 15.797 4.852 1 89.5 464 MET B CA 1
ATOM 7495 C C . MET B 1 464 ? -21.297 16.297 5.324 1 89.5 464 MET B C 1
ATOM 7497 O O . MET B 1 464 ? -21.938 15.648 6.152 1 89.5 464 MET B O 1
ATOM 7501 N N . ILE B 1 465 ? -21.672 17.391 4.816 1 89.75 465 ILE B N 1
ATOM 7502 C CA . ILE B 1 465 ? -23 17.891 5.121 1 89.75 465 ILE B CA 1
ATOM 7503 C C . ILE B 1 465 ? -24.062 16.906 4.625 1 89.75 465 ILE B C 1
ATOM 7505 O O . ILE B 1 465 ? -25.031 16.609 5.332 1 89.75 465 ILE B O 1
ATOM 7509 N N . GLY B 1 466 ? -23.812 16.375 3.471 1 84.88 466 GLY B N 1
ATOM 7510 C CA . GLY B 1 466 ? -24.719 15.375 2.936 1 84.88 466 GLY B CA 1
ATOM 7511 C C . GLY B 1 466 ? -24.781 14.117 3.779 1 84.88 466 GLY B C 1
ATOM 7512 O O . GLY B 1 466 ? -25.859 13.539 3.965 1 84.88 466 GLY B O 1
ATOM 7513 N N . LYS B 1 467 ? -23.75 13.711 4.312 1 81.75 467 LYS B N 1
ATOM 7514 C CA . LYS B 1 467 ? -23.703 12.5 5.125 1 81.75 467 LYS B CA 1
ATOM 7515 C C . LYS B 1 467 ? -24.453 12.688 6.441 1 81.75 467 LYS B C 1
ATOM 7517 O O . LYS B 1 467 ? -25.094 11.758 6.926 1 81.75 467 LYS B O 1
ATOM 7522 N N . ILE B 1 468 ? -24.297 13.805 7.012 1 77.5 468 ILE B N 1
ATOM 7523 C CA . ILE B 1 468 ? -25.031 14.086 8.25 1 77.5 468 ILE B CA 1
ATOM 7524 C C . ILE B 1 468 ? -26.531 14.07 7.984 1 77.5 468 ILE B C 1
ATOM 7526 O O . ILE B 1 468 ? -27.297 13.555 8.797 1 77.5 468 ILE B O 1
ATOM 7530 N N . ASP B 1 469 ? -26.875 14.539 6.844 1 75.38 469 ASP B N 1
ATOM 7531 C CA . ASP B 1 469 ? -28.281 14.57 6.48 1 75.38 469 ASP B CA 1
ATOM 7532 C C . ASP B 1 469 ? -28.828 13.156 6.262 1 75.38 469 ASP B C 1
ATOM 7534 O O . ASP B 1 469 ? -29.969 12.859 6.617 1 75.38 469 ASP B O 1
ATOM 7538 N N . GLU B 1 470 ? -27.984 12.336 5.734 1 72 470 GLU B N 1
ATOM 7539 C CA . GLU B 1 470 ? -28.375 10.945 5.547 1 72 470 GLU B CA 1
ATOM 7540 C C . GLU B 1 470 ? -28.547 10.234 6.887 1 72 470 GLU B C 1
ATOM 7542 O O . GLU B 1 470 ? -29.469 9.43 7.051 1 72 470 GLU B O 1
ATOM 7547 N N . TYR B 1 471 ? -27.719 10.539 7.777 1 62.56 471 TYR B N 1
ATOM 7548 C CA . TYR B 1 471 ? -27.797 9.93 9.102 1 62.56 471 TYR B CA 1
ATOM 7549 C C . TYR B 1 471 ? -29.031 10.406 9.844 1 62.56 471 TYR B C 1
ATOM 7551 O O . TYR B 1 471 ? -29.656 9.633 10.57 1 62.56 471 TYR B O 1
ATOM 7559 N N . THR B 1 472 ? -29.406 11.641 9.68 1 56.31 472 THR B N 1
ATOM 7560 C CA . THR B 1 472 ? -30.562 12.211 10.352 1 56.31 472 THR B CA 1
ATOM 7561 C C . THR B 1 472 ? -31.859 11.695 9.727 1 56.31 472 THR B C 1
ATOM 7563 O O . THR B 1 472 ? -32.844 11.438 10.438 1 56.31 472 THR B O 1
ATOM 7566 N N . THR B 1 473 ? -31.812 11.5 8.477 1 51.78 473 THR B N 1
ATOM 7567 C CA . THR B 1 473 ? -33 11.008 7.797 1 51.78 473 THR B CA 1
ATOM 7568 C C . THR B 1 473 ? -33.25 9.531 8.102 1 51.78 473 THR B C 1
ATOM 7570 O O . THR B 1 473 ? -34.375 9.086 8.25 1 51.78 473 THR B O 1
ATOM 7573 N N . ARG B 1 474 ? -32.312 8.82 8.188 1 46.75 474 ARG B N 1
ATOM 7574 C CA . ARG B 1 474 ? -32.469 7.402 8.492 1 46.75 474 ARG B CA 1
ATOM 7575 C C . ARG B 1 474 ? -33 7.207 9.914 1 46.75 474 ARG B C 1
ATOM 7577 O O . ARG B 1 474 ? -33.656 6.219 10.211 1 46.75 474 ARG B O 1
ATOM 7584 N N . SER B 1 475 ? -32.625 7.977 10.797 1 38.94 475 SER B N 1
ATOM 7585 C CA . SER B 1 475 ? -33.125 7.922 12.172 1 38.94 475 SER B CA 1
ATOM 7586 C C . SER B 1 475 ? -34.594 8.336 12.25 1 38.94 475 SER B C 1
ATOM 7588 O O . SER B 1 475 ? -35.25 8.023 13.234 1 38.94 475 SER B O 1
ATOM 7590 N N . ILE B 1 476 ? -35.031 9.055 11.43 1 32.47 476 ILE B N 1
ATOM 7591 C CA . ILE B 1 476 ? -36.438 9.453 11.422 1 32.47 476 ILE B CA 1
ATOM 7592 C C . ILE B 1 476 ? -37.25 8.422 10.664 1 32.47 476 ILE B C 1
ATOM 7594 O O . ILE B 1 476 ? -38.469 8.281 10.898 1 32.47 476 ILE B O 1
ATOM 7598 N N . ALA B 1 477 ? -36.688 7.648 9.883 1 29.52 477 ALA B N 1
ATOM 7599 C CA . ALA B 1 477 ? -37.5 6.637 9.203 1 29.52 477 ALA B CA 1
ATOM 7600 C C . ALA B 1 477 ? -37.5 5.328 9.992 1 29.52 477 ALA B C 1
ATOM 7602 O O . ALA B 1 477 ? -36.469 4.918 10.547 1 29.52 477 ALA B O 1
#

pLDDT: mean 80.59, std 24.69, range [17.52, 98.69]